Protein AF-0000000068874610 (afdb_homodimer)

pLDDT: mean 84.44, std 18.94, range [25.81, 98.81]

Structure (mmCIF, N/CA/C/O backbone):
data_AF-0000000068874610-model_v1
#
loop_
_entity.id
_entity.type
_entity.pdbx_description
1 polymer 'C6 finger domain protein, puta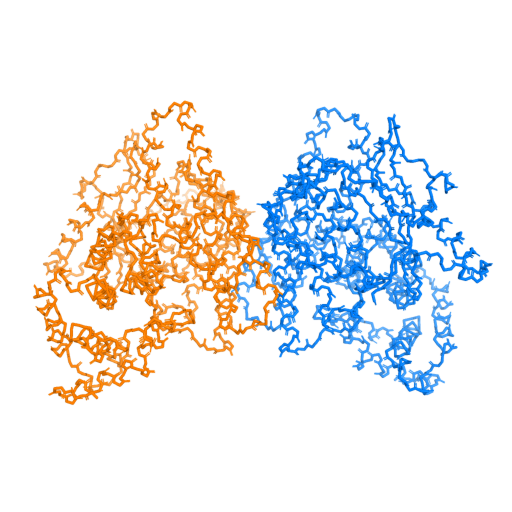tive'
#
loop_
_atom_site.group_PDB
_atom_site.id
_atom_site.type_symbol
_atom_site.label_atom_id
_atom_site.label_alt_id
_atom_site.label_comp_id
_atom_site.label_asym_id
_atom_site.label_entity_id
_atom_site.label_seq_id
_atom_site.pdbx_PDB_ins_code
_atom_site.Cartn_x
_atom_site.Cartn_y
_atom_site.Cartn_z
_atom_site.occupancy
_atom_site.B_iso_or_equiv
_atom_site.auth_seq_id
_atom_site.auth_comp_id
_atom_site.auth_asym_id
_atom_site.auth_atom_id
_atom_site.pdbx_PDB_model_num
ATOM 1 N N . MET A 1 1 ? 27.922 -39.312 3.512 1 61.81 1 MET A N 1
ATOM 2 C CA . MET A 1 1 ? 27.141 -39.938 2.445 1 61.81 1 MET A CA 1
ATOM 3 C C . MET A 1 1 ? 28.031 -40.562 1.392 1 61.81 1 MET A C 1
ATOM 5 O O . MET A 1 1 ? 29.047 -39.969 0.993 1 61.81 1 MET A O 1
ATOM 9 N N . ASP A 1 2 ? 28.062 -41.75 1.311 1 71.06 2 ASP A N 1
ATOM 10 C CA . ASP A 1 2 ? 28.859 -42.438 0.288 1 71.06 2 ASP A CA 1
ATOM 11 C C . ASP A 1 2 ? 28.203 -42.312 -1.087 1 71.06 2 ASP A C 1
ATOM 13 O O . ASP A 1 2 ? 27.031 -42.625 -1.256 1 71.06 2 ASP A O 1
ATOM 17 N N . PHE A 1 3 ? 28.906 -41.531 -1.919 1 75.5 3 PHE A N 1
ATOM 18 C CA . PHE A 1 3 ? 28.359 -41.312 -3.256 1 75.5 3 PHE A CA 1
ATOM 19 C C . PHE A 1 3 ? 28.938 -42.344 -4.234 1 75.5 3 PHE A C 1
ATOM 21 O O . PHE A 1 3 ? 30.047 -42.844 -4.043 1 75.5 3 PHE A O 1
ATOM 28 N N . GLU A 1 4 ? 28.141 -42.719 -5.18 1 75.12 4 GLU A N 1
ATOM 29 C CA . GLU A 1 4 ? 28.5 -43.719 -6.176 1 75.12 4 GLU A CA 1
ATOM 30 C C . GLU A 1 4 ? 29.594 -43.188 -7.109 1 75.12 4 GLU A C 1
ATOM 32 O O . GLU A 1 4 ? 30.297 -44 -7.746 1 75.12 4 GLU A O 1
ATOM 37 N N . SER A 1 5 ? 29.703 -41.844 -7.246 1 82.69 5 SER A N 1
ATOM 38 C CA . SER A 1 5 ? 30.641 -41.25 -8.18 1 82.69 5 SER A CA 1
ATOM 39 C C . SER A 1 5 ? 31.094 -39.844 -7.707 1 82.69 5 SER A C 1
ATOM 41 O O . SER A 1 5 ? 30.406 -39.219 -6.906 1 82.69 5 SER A O 1
ATOM 43 N N . PRO A 1 6 ? 32.25 -39.438 -8.172 1 86.88 6 PRO A N 1
ATOM 44 C CA . PRO A 1 6 ? 32.688 -38.062 -7.867 1 86.88 6 PRO A CA 1
ATOM 45 C C . PRO A 1 6 ? 31.688 -37 -8.336 1 86.88 6 PRO A C 1
ATOM 47 O O . PRO A 1 6 ? 31.547 -35.969 -7.691 1 86.88 6 PRO A O 1
ATOM 50 N N . GLU A 1 7 ? 31.016 -37.344 -9.383 1 89.38 7 GLU A N 1
ATOM 51 C CA . GLU A 1 7 ? 30 -36.438 -9.891 1 89.38 7 GLU A CA 1
ATOM 52 C C . GLU A 1 7 ? 28.844 -36.312 -8.898 1 89.38 7 GLU A C 1
ATOM 54 O O . GLU A 1 7 ? 28.297 -35.219 -8.734 1 89.38 7 GLU A O 1
ATOM 59 N N . GLY A 1 8 ? 28.547 -37.344 -8.328 1 91.06 8 GLY A N 1
ATOM 60 C CA . GLY A 1 8 ? 27.5 -37.312 -7.32 1 91.06 8 GLY A CA 1
ATOM 61 C C . GLY A 1 8 ? 27.844 -36.469 -6.117 1 91.06 8 GLY A C 1
ATOM 62 O O . GLY A 1 8 ? 27 -35.75 -5.59 1 91.06 8 GLY A O 1
ATOM 63 N N . CYS A 1 9 ? 29.078 -36.594 -5.688 1 92.06 9 CYS A N 1
ATOM 64 C CA . CYS A 1 9 ? 29.547 -35.812 -4.562 1 92.06 9 CYS A CA 1
ATOM 65 C C . CYS A 1 9 ? 29.516 -34.312 -4.902 1 92.06 9 CYS A C 1
ATOM 67 O O . CYS A 1 9 ? 29.094 -33.5 -4.086 1 92.06 9 CYS A O 1
ATOM 69 N N . ARG A 1 10 ? 29.938 -34.031 -6.016 1 92.12 10 ARG A N 1
ATOM 70 C CA . ARG A 1 10 ? 29.938 -32.656 -6.477 1 92.12 10 ARG A CA 1
ATOM 71 C C . ARG A 1 10 ? 28.516 -32.094 -6.574 1 92.12 10 ARG A C 1
ATOM 73 O O . ARG A 1 10 ? 28.25 -30.969 -6.176 1 92.12 10 ARG A O 1
ATOM 80 N N . ALA A 1 11 ? 27.641 -32.906 -7.156 1 94.38 11 ALA A N 1
ATOM 81 C CA . ALA A 1 11 ? 26.25 -32.5 -7.309 1 94.38 11 ALA A CA 1
ATOM 82 C C . ALA A 1 11 ? 25.609 -32.219 -5.953 1 94.38 11 ALA A C 1
ATOM 84 O O . ALA A 1 11 ? 24.844 -31.25 -5.797 1 94.38 11 ALA A O 1
ATOM 85 N N . PHE A 1 12 ? 25.906 -33.031 -5.027 1 95.25 12 PHE A N 1
ATOM 86 C CA . PHE A 1 12 ? 25.344 -32.844 -3.695 1 95.25 12 PHE A CA 1
ATOM 87 C C . PHE A 1 12 ? 25.891 -31.609 -3.025 1 95.25 12 PHE A C 1
ATOM 89 O O . PHE A 1 12 ? 25.156 -30.891 -2.34 1 95.25 12 PHE A O 1
ATOM 96 N N . ASP A 1 13 ? 27.156 -31.391 -3.156 1 94.56 13 ASP A N 1
ATOM 97 C CA . ASP A 1 13 ? 27.781 -30.188 -2.611 1 94.56 13 ASP A CA 1
ATOM 98 C C . ASP A 1 13 ? 27.172 -28.922 -3.236 1 94.56 13 ASP A C 1
ATOM 100 O O . ASP A 1 13 ? 26.984 -27.922 -2.555 1 94.56 13 ASP A O 1
ATOM 104 N N . TYR A 1 14 ? 26.938 -29.031 -4.516 1 94.62 14 TYR A N 1
ATOM 105 C CA . TYR A 1 14 ? 26.328 -27.891 -5.203 1 94.62 14 TYR A CA 1
ATOM 106 C C . TYR A 1 14 ? 24.906 -27.672 -4.703 1 94.62 14 TYR A C 1
ATOM 108 O O . TYR A 1 14 ? 24.453 -26.531 -4.594 1 94.62 14 TYR A O 1
ATOM 116 N N . TYR A 1 15 ? 24.188 -28.75 -4.469 1 95.31 15 TYR A N 1
ATOM 117 C CA . TYR A 1 15 ? 22.844 -28.625 -3.916 1 95.31 15 TYR A CA 1
ATOM 118 C C . TYR A 1 15 ? 22.875 -27.859 -2.592 1 95.31 15 TYR A C 1
ATOM 120 O O . TYR A 1 15 ? 22.109 -26.922 -2.393 1 95.31 15 TYR A O 1
ATOM 128 N N . ARG A 1 16 ? 23.703 -28.25 -1.724 1 94 16 ARG A N 1
ATOM 129 C CA . ARG A 1 16 ? 23.797 -27.703 -0.372 1 94 16 ARG A CA 1
ATOM 130 C C . ARG A 1 16 ? 24.219 -26.234 -0.393 1 94 16 ARG A C 1
ATOM 132 O O . ARG A 1 16 ? 23.656 -25.422 0.334 1 94 16 ARG A O 1
ATOM 139 N N . SER A 1 17 ? 25.094 -25.891 -1.245 1 93.25 17 SER A N 1
ATOM 140 C CA . SER A 1 17 ? 25.734 -24.578 -1.176 1 93.25 17 SER A CA 1
ATOM 141 C C . SER A 1 17 ? 25.031 -23.578 -2.086 1 93.25 17 SER A C 1
ATOM 143 O O . SER A 1 17 ? 25.062 -22.359 -1.824 1 93.25 17 SER A O 1
ATOM 145 N N . GLN A 1 18 ? 24.406 -24.109 -3.219 1 92.75 18 GLN A N 1
ATOM 146 C CA . GLN A 1 18 ? 23.922 -23.172 -4.223 1 92.75 18 GLN A CA 1
ATOM 147 C C . GLN A 1 18 ? 22.438 -23.391 -4.488 1 92.75 18 GLN A C 1
ATOM 149 O O . GLN A 1 18 ? 21.641 -22.453 -4.391 1 92.75 18 GLN A O 1
ATOM 154 N N . SER A 1 19 ? 22.031 -24.625 -4.773 1 93.69 19 SER A N 1
ATOM 155 C CA . SER A 1 19 ? 20.672 -24.875 -5.23 1 93.69 19 SER A CA 1
ATOM 156 C C . SER A 1 19 ? 19.656 -24.672 -4.109 1 93.69 19 SER A C 1
ATOM 158 O O . SER A 1 19 ? 18.641 -24.016 -4.309 1 93.69 19 SER A O 1
ATOM 160 N N . ALA A 1 20 ? 19.953 -25.234 -2.936 1 93.12 20 ALA A N 1
ATOM 161 C CA . ALA A 1 20 ? 19 -25.172 -1.829 1 93.12 20 ALA A CA 1
ATOM 162 C C . ALA A 1 20 ? 18.719 -23.719 -1.433 1 93.12 20 ALA A C 1
ATOM 164 O O . ALA A 1 20 ? 17.562 -23.328 -1.269 1 93.12 20 ALA A O 1
ATOM 165 N N . PRO A 1 21 ? 19.688 -22.891 -1.318 1 89.12 21 PRO A N 1
ATOM 166 C CA . PRO A 1 21 ? 19.438 -21.484 -0.997 1 89.12 21 PRO A CA 1
ATOM 167 C C . PRO A 1 21 ? 18.625 -20.766 -2.074 1 89.12 21 PRO A C 1
ATOM 169 O O . PRO A 1 21 ? 17.797 -19.906 -1.758 1 89.12 21 PRO A O 1
ATOM 172 N N . VAL A 1 22 ? 18.844 -21.109 -3.252 1 89.62 22 VAL A N 1
ATOM 173 C CA . VAL A 1 22 ? 18.156 -20.484 -4.371 1 89.62 22 VAL A CA 1
ATOM 174 C C . VAL A 1 22 ? 16.703 -20.922 -4.395 1 89.62 22 VAL A C 1
ATOM 176 O O . VAL A 1 22 ? 15.797 -20.109 -4.617 1 89.62 22 VAL A O 1
ATOM 179 N N . LEU A 1 23 ? 16.531 -22.172 -4.137 1 90.94 23 LEU A N 1
ATOM 180 C CA . LEU A 1 23 ? 15.18 -22.719 -4.18 1 90.94 23 LEU A CA 1
ATOM 181 C C . LEU A 1 23 ? 14.367 -22.266 -2.979 1 90.94 23 LEU A C 1
ATOM 183 O O . LEU A 1 23 ? 13.141 -22.125 -3.072 1 90.94 23 LEU A O 1
ATOM 187 N N . GLY A 1 24 ? 14.984 -22.156 -1.866 1 82.5 24 GLY A N 1
ATOM 188 C CA . GLY A 1 24 ? 14.289 -21.812 -0.633 1 82.5 24 GLY A CA 1
ATOM 189 C C . GLY A 1 24 ? 14.07 -20.328 -0.458 1 82.5 24 GLY A C 1
ATOM 190 O O . GLY A 1 24 ? 13.203 -19.906 0.308 1 82.5 24 GLY A O 1
ATOM 191 N N . ASN A 1 25 ? 14.758 -19.609 -1.383 1 70.31 25 ASN A N 1
ATOM 192 C CA . ASN A 1 25 ? 14.68 -18.156 -1.238 1 70.31 25 ASN A CA 1
ATOM 193 C C . ASN A 1 25 ? 14.359 -17.766 0.197 1 70.31 25 ASN A C 1
ATOM 195 O O . ASN A 1 25 ? 14.719 -18.469 1.142 1 70.31 25 ASN A O 1
ATOM 199 N N . ILE A 1 26 ? 13.68 -16.641 0.593 1 58.31 26 ILE A N 1
ATOM 200 C CA . ILE A 1 26 ? 13.484 -16.094 1.936 1 58.31 26 ILE A CA 1
ATOM 201 C C . ILE A 1 26 ? 12.547 -17.016 2.723 1 58.31 26 ILE A C 1
ATOM 203 O O . ILE A 1 26 ? 12.797 -17.312 3.891 1 58.31 26 ILE A O 1
ATOM 207 N N . MET A 1 27 ? 11.586 -17.641 2.219 1 58.28 27 MET A N 1
ATOM 208 C CA . MET A 1 27 ? 10.5 -18.172 3.033 1 58.28 27 MET A CA 1
ATOM 209 C C . MET A 1 27 ? 10.594 -19.688 3.137 1 58.28 27 MET A C 1
ATOM 211 O O . MET A 1 27 ? 9.992 -20.297 4.035 1 58.28 27 MET A O 1
ATOM 215 N N . ASP A 1 28 ? 11.391 -20.375 2.334 1 64.94 28 ASP A N 1
ATOM 216 C CA . ASP A 1 28 ? 11.258 -21.828 2.332 1 64.94 28 ASP A CA 1
ATOM 217 C C . ASP A 1 28 ? 12.594 -22.5 2.625 1 64.94 28 ASP A C 1
ATOM 219 O O . ASP A 1 28 ? 12.844 -23.625 2.176 1 64.94 28 ASP A O 1
ATOM 223 N N . SER A 1 29 ? 13.273 -21.844 3.436 1 67.56 29 SER A N 1
ATOM 224 C CA . SER A 1 29 ? 14.594 -22.406 3.689 1 67.56 29 SER A CA 1
ATOM 225 C C . SER A 1 29 ? 14.508 -23.719 4.457 1 67.56 29 SER A C 1
ATOM 227 O O . SER A 1 29 ? 15.305 -24.625 4.234 1 67.56 29 SER A O 1
ATOM 229 N N . GLU A 1 30 ? 13.477 -23.859 5.133 1 82.31 30 GLU A N 1
ATOM 230 C CA . GLU A 1 30 ? 13.375 -25.062 5.945 1 82.31 30 GLU A CA 1
ATOM 231 C C . GLU A 1 30 ? 12.953 -26.266 5.098 1 82.31 30 GLU A C 1
ATOM 233 O O . GLU A 1 30 ? 13.242 -27.406 5.449 1 82.31 30 GLU A O 1
ATOM 238 N N . PHE A 1 31 ? 12.445 -26.109 4.035 1 92.12 31 PHE A N 1
ATOM 239 C CA . PHE A 1 31 ? 12.016 -27.203 3.17 1 92.12 31 PHE A CA 1
ATOM 240 C C . PHE A 1 31 ? 13.188 -27.75 2.361 1 92.12 31 PHE A C 1
ATOM 242 O O . PHE A 1 31 ? 13.562 -28.922 2.514 1 92.12 31 PHE A O 1
ATOM 249 N N . TRP A 1 32 ? 13.867 -26.953 1.62 1 94.38 32 TRP A N 1
ATOM 250 C CA . TRP A 1 32 ? 14.906 -27.375 0.684 1 94.38 32 TRP A CA 1
ATOM 251 C C . TRP A 1 32 ? 16.203 -27.688 1.416 1 94.38 32 TRP A C 1
ATOM 253 O O . TRP A 1 32 ? 16.906 -28.656 1.081 1 94.38 32 TRP A O 1
ATOM 263 N N . GLY A 1 33 ? 16.469 -26.797 2.377 1 91.62 33 GLY A N 1
ATOM 264 C CA . GLY A 1 33 ? 17.703 -27 3.135 1 91.62 33 GLY A CA 1
ATOM 265 C C . GLY A 1 33 ? 17.516 -27.922 4.316 1 91.62 33 GLY A C 1
ATOM 266 O O . GLY A 1 33 ? 18.5 -28.391 4.902 1 91.62 33 GLY A O 1
ATOM 267 N N . GLY A 1 34 ? 16.344 -28.25 4.641 1 91.38 34 GLY A N 1
ATOM 268 C CA . GLY A 1 34 ? 16.062 -29.094 5.789 1 91.38 34 GLY A CA 1
ATOM 269 C C . GLY A 1 34 ? 15.492 -30.453 5.41 1 91.38 34 GLY A C 1
ATOM 270 O O . GLY A 1 34 ? 16.234 -31.422 5.246 1 91.38 34 GLY A O 1
ATOM 271 N N . LEU A 1 35 ? 14.234 -30.484 5.105 1 92.38 35 LEU A N 1
ATOM 272 C CA . LEU A 1 35 ? 13.531 -31.734 4.832 1 92.38 35 LEU A CA 1
ATOM 273 C C . LEU A 1 35 ? 14.164 -32.469 3.654 1 92.38 35 LEU A C 1
ATOM 275 O O . LEU A 1 35 ? 14.461 -33.656 3.75 1 92.38 35 LEU A O 1
ATOM 279 N N . VAL A 1 36 ? 14.367 -31.828 2.521 1 95.81 36 VAL A N 1
ATOM 280 C CA . VAL A 1 36 ? 14.891 -32.438 1.307 1 95.81 36 VAL A CA 1
ATOM 281 C C . VAL A 1 36 ? 16.312 -32.938 1.554 1 95.81 36 VAL A C 1
ATOM 283 O O . VAL A 1 36 ? 16.656 -34.062 1.161 1 95.81 36 VAL A O 1
ATOM 286 N N . MET A 1 37 ? 17.047 -32.125 2.238 1 93.56 37 MET A N 1
ATOM 287 C CA . MET A 1 37 ? 18.422 -32.5 2.535 1 93.56 37 MET A CA 1
ATOM 288 C C . MET A 1 37 ? 18.469 -33.75 3.412 1 93.56 37 MET A C 1
ATOM 290 O O . MET A 1 37 ? 19.203 -34.688 3.121 1 93.56 37 MET A O 1
ATOM 294 N N . ARG A 1 38 ? 17.688 -33.781 4.41 1 93.69 38 ARG A N 1
ATOM 295 C CA . ARG A 1 38 ? 17.672 -34.906 5.336 1 93.69 38 ARG A CA 1
ATOM 296 C C . ARG A 1 38 ? 17.219 -36.188 4.629 1 93.69 38 ARG A C 1
ATOM 298 O O . ARG A 1 38 ? 17.844 -37.25 4.797 1 93.69 38 ARG A O 1
ATOM 305 N N . LEU A 1 39 ? 16.234 -36.125 3.807 1 94.94 39 LEU A N 1
ATOM 306 C CA . LEU A 1 39 ? 15.68 -37.312 3.16 1 94.94 39 LEU A CA 1
ATOM 307 C C . LEU A 1 39 ? 16.547 -37.75 1.986 1 94.94 39 LEU A C 1
ATOM 309 O O . LEU A 1 39 ? 16.484 -38.906 1.553 1 94.94 39 LEU A O 1
ATOM 313 N N . SER A 1 40 ? 17.328 -36.812 1.428 1 95.62 40 SER A N 1
ATOM 314 C CA . SER A 1 40 ? 18.234 -37.156 0.345 1 95.62 40 SER A CA 1
ATOM 315 C C . SER A 1 40 ? 19.344 -38.094 0.838 1 95.62 40 SER A C 1
ATOM 317 O O . SER A 1 40 ? 19.922 -38.844 0.055 1 95.62 40 SER A O 1
ATOM 319 N N . VAL A 1 41 ? 19.594 -38 2.141 1 92.94 41 VAL A N 1
ATOM 320 C CA . VAL A 1 41 ? 20.641 -38.812 2.734 1 92.94 41 VAL A CA 1
ATOM 321 C C . VAL A 1 41 ? 20.094 -40.219 2.982 1 92.94 41 VAL A C 1
ATOM 323 O O . VAL A 1 41 ? 20.812 -41.219 2.799 1 92.94 41 VAL A O 1
ATOM 326 N N . THR A 1 42 ? 18.844 -40.375 3.291 1 92.81 42 THR A N 1
ATOM 327 C CA . THR A 1 42 ? 18.312 -41.625 3.758 1 92.81 42 THR A CA 1
ATOM 328 C C . THR A 1 42 ? 17.484 -42.312 2.664 1 92.81 42 THR A C 1
ATOM 330 O O . THR A 1 42 ? 17.312 -43.531 2.68 1 92.81 42 THR A O 1
ATOM 333 N N . GLU A 1 43 ? 16.938 -41.594 1.712 1 94.88 43 GLU A N 1
ATOM 334 C CA . GLU A 1 43 ? 16.016 -42.156 0.722 1 94.88 43 GLU A CA 1
ATOM 335 C C . GLU A 1 43 ? 16.594 -42.062 -0.686 1 94.88 43 GLU A C 1
ATOM 337 O O . GLU A 1 43 ? 16.688 -40.969 -1.254 1 94.88 43 GLU A O 1
ATOM 342 N N . PRO A 1 44 ? 16.844 -43.156 -1.34 1 95.06 44 PRO A N 1
ATOM 343 C CA . PRO A 1 44 ? 17.484 -43.156 -2.66 1 95.06 44 PRO A CA 1
ATOM 344 C C . PRO A 1 44 ? 16.672 -42.375 -3.697 1 95.06 44 PRO A C 1
ATOM 346 O O . PRO A 1 44 ? 17.25 -41.719 -4.559 1 95.06 44 PRO A O 1
ATOM 349 N N . ILE A 1 45 ? 15.336 -42.531 -3.715 1 97.19 45 ILE A N 1
ATOM 350 C CA . ILE A 1 45 ? 14.484 -41.812 -4.656 1 97.19 45 ILE A CA 1
ATOM 351 C C . ILE A 1 45 ? 14.781 -40.312 -4.586 1 97.19 45 ILE A C 1
ATOM 353 O O . ILE A 1 45 ? 14.992 -39.656 -5.613 1 97.19 45 ILE A O 1
ATOM 357 N N . VAL A 1 46 ? 14.828 -39.812 -3.371 1 97.75 46 VAL A N 1
ATOM 358 C CA . VAL A 1 46 ? 15.07 -38.375 -3.137 1 97.75 46 VAL A CA 1
ATOM 359 C C . VAL A 1 46 ? 16.516 -38.031 -3.488 1 97.75 46 VAL A C 1
ATOM 361 O O . VAL A 1 46 ? 16.781 -37 -4.098 1 97.75 46 VAL A O 1
ATOM 364 N N . ARG A 1 47 ? 17.422 -38.875 -3.109 1 97.12 47 ARG A N 1
ATOM 365 C CA . ARG A 1 47 ? 18.828 -38.656 -3.381 1 97.12 47 ARG A CA 1
ATOM 366 C C . ARG A 1 47 ? 19.078 -38.469 -4.875 1 97.12 47 ARG A C 1
ATOM 368 O O . ARG A 1 47 ? 19.688 -37.5 -5.293 1 97.12 47 ARG A O 1
ATOM 375 N N . HIS A 1 48 ? 18.609 -39.406 -5.668 1 97.06 48 HIS A N 1
ATOM 376 C CA . HIS A 1 48 ? 18.812 -39.344 -7.109 1 97.06 48 HIS A CA 1
ATOM 377 C C . HIS A 1 48 ? 18.125 -38.125 -7.715 1 97.06 48 HIS A C 1
ATOM 379 O O . HIS A 1 48 ? 18.672 -37.5 -8.625 1 97.06 48 HIS A O 1
ATOM 385 N N . ALA A 1 49 ? 16.938 -37.812 -7.266 1 97.81 49 ALA A N 1
ATOM 386 C CA . ALA A 1 49 ? 16.234 -36.656 -7.766 1 97.81 49 ALA A CA 1
ATOM 387 C C . ALA A 1 49 ? 17.016 -35.375 -7.457 1 97.81 49 ALA A C 1
ATOM 389 O O . ALA A 1 49 ? 17.125 -34.469 -8.305 1 97.81 49 ALA A O 1
ATOM 390 N N . VAL A 1 50 ? 17.547 -35.25 -6.23 1 97.62 50 VAL A N 1
ATOM 391 C CA . VAL A 1 50 ? 18.312 -34.094 -5.793 1 97.62 50 VAL A CA 1
ATOM 392 C C . VAL A 1 50 ? 19.578 -33.938 -6.629 1 97.62 50 VAL A C 1
ATOM 394 O O . VAL A 1 50 ? 19.953 -32.844 -7.043 1 97.62 50 VAL A O 1
ATOM 397 N N . LEU A 1 51 ? 20.297 -35.062 -6.848 1 97 51 LEU A N 1
ATOM 398 C CA . LEU A 1 51 ? 21.516 -35.031 -7.648 1 97 51 LEU A CA 1
ATOM 399 C C . LEU A 1 51 ? 21.219 -34.594 -9.078 1 97 51 LEU A C 1
ATOM 401 O O . LEU A 1 51 ? 21.969 -33.812 -9.664 1 97 51 LEU A O 1
ATOM 405 N N . ALA A 1 52 ? 20.125 -35.125 -9.633 1 96.75 52 ALA A N 1
ATOM 406 C CA . ALA A 1 52 ? 19.703 -34.719 -10.977 1 96.75 52 ALA A CA 1
ATOM 407 C C . ALA A 1 52 ? 19.375 -33.219 -11.016 1 96.75 52 ALA A C 1
ATOM 409 O O . ALA A 1 52 ? 19.844 -32.5 -11.898 1 96.75 52 ALA A O 1
ATOM 410 N N . MET A 1 53 ? 18.594 -32.781 -10.109 1 96 53 MET A N 1
ATOM 411 C CA . MET A 1 53 ? 18.125 -31.406 -10.047 1 96 53 MET A CA 1
ATOM 412 C C . MET A 1 53 ? 19.297 -30.438 -9.867 1 96 53 MET A C 1
ATOM 414 O O . MET A 1 53 ? 19.375 -29.422 -10.555 1 96 53 MET A O 1
ATOM 418 N N . SER A 1 54 ? 20.141 -30.703 -8.891 1 95.44 54 SER A N 1
ATOM 419 C CA . SER A 1 54 ? 21.297 -29.844 -8.609 1 95.44 54 SER A CA 1
ATOM 420 C C . SER A 1 54 ? 22.234 -29.781 -9.805 1 95.44 54 SER A C 1
ATOM 422 O O . SER A 1 54 ? 22.766 -28.719 -10.125 1 95.44 54 SER A O 1
ATOM 424 N N . SER A 1 55 ? 22.5 -30.922 -10.391 1 94.25 55 SER A N 1
ATOM 425 C CA . SER A 1 55 ? 23.359 -30.953 -11.57 1 94.25 55 SER A CA 1
ATOM 426 C C . SER A 1 55 ? 22.766 -30.141 -12.719 1 94.25 55 SER A C 1
ATOM 428 O O . SER A 1 55 ? 23.484 -29.453 -13.438 1 94.25 55 SER A O 1
ATOM 430 N N . LEU A 1 56 ? 21.469 -30.344 -12.945 1 94.38 56 LEU A N 1
ATOM 431 C CA . LEU A 1 56 ? 20.797 -29.562 -13.984 1 94.38 56 LEU A CA 1
ATOM 432 C C . LEU A 1 56 ? 20.875 -28.078 -13.68 1 94.38 56 LEU A C 1
ATOM 434 O O . LEU A 1 56 ? 21.156 -27.266 -14.578 1 94.38 56 LEU A O 1
ATOM 438 N N . HIS A 1 57 ? 20.609 -27.688 -12.453 1 93.38 57 HIS A N 1
ATOM 439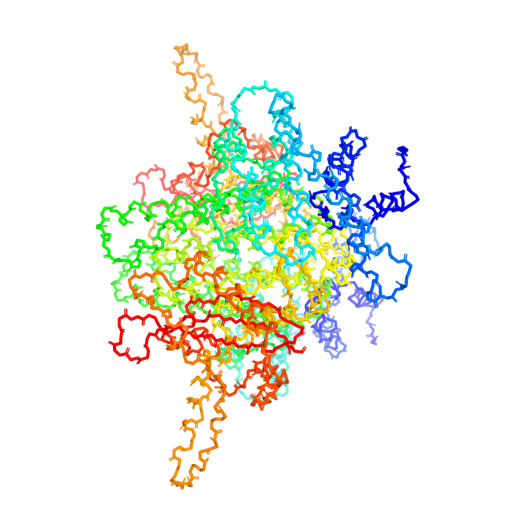 C CA . HIS A 1 57 ? 20.703 -26.297 -12.031 1 93.38 57 HIS A CA 1
ATOM 440 C C . HIS A 1 57 ? 22.094 -25.734 -12.289 1 93.38 57 HIS A C 1
ATOM 442 O O . HIS A 1 57 ? 22.234 -24.609 -12.781 1 93.38 57 HIS A O 1
ATOM 448 N N . GLU A 1 58 ? 23.141 -26.438 -11.93 1 92.25 58 GLU A N 1
ATOM 449 C CA . GLU A 1 58 ? 24.516 -26.016 -12.164 1 92.25 58 GLU A CA 1
ATOM 450 C C . GLU A 1 58 ? 24.781 -25.844 -13.656 1 92.25 58 GLU A C 1
ATOM 452 O O . GLU A 1 58 ? 25.422 -24.875 -14.07 1 92.25 58 GLU A O 1
ATOM 457 N N . HIS A 1 59 ? 24.328 -26.812 -14.383 1 89.38 59 HIS A N 1
ATOM 458 C CA . HIS A 1 59 ? 24.531 -26.781 -15.828 1 89.38 59 HIS A CA 1
ATOM 459 C C . HIS A 1 59 ? 23.891 -25.547 -16.438 1 89.38 59 HIS A C 1
ATOM 461 O O . HIS A 1 59 ? 24.5 -24.891 -17.297 1 89.38 59 HIS A O 1
ATOM 467 N N . LEU A 1 60 ? 22.734 -25.219 -16.078 1 87.81 60 LEU A N 1
ATOM 468 C CA . LEU A 1 60 ? 21.984 -24.094 -16.625 1 87.81 60 LEU A CA 1
ATOM 469 C C . LEU A 1 60 ? 22.562 -22.781 -16.125 1 87.81 60 LEU A C 1
ATOM 471 O O . LEU A 1 60 ? 22.484 -21.75 -16.812 1 87.81 60 LEU A O 1
ATOM 475 N N . SER A 1 61 ? 23.109 -22.781 -14.93 1 85.31 61 SER A N 1
ATOM 476 C CA . SER A 1 61 ? 23.656 -21.562 -14.352 1 85.31 61 SER A CA 1
ATOM 477 C C . SER A 1 61 ? 25.031 -21.234 -14.938 1 85.31 61 SER A C 1
ATOM 479 O O . SER A 1 61 ? 25.422 -20.062 -15.016 1 85.31 61 SER A O 1
ATOM 481 N N . THR A 1 62 ? 25.953 -22.297 -15.133 1 72.19 62 THR A N 1
ATOM 482 C CA . THR A 1 62 ? 27.312 -22.125 -15.617 1 72.19 62 THR A CA 1
ATOM 483 C C . THR A 1 62 ? 27.344 -22.031 -17.141 1 72.19 62 THR A C 1
ATOM 485 O O . THR A 1 62 ? 28.266 -21.438 -17.719 1 72.19 62 THR A O 1
ATOM 488 N N . HIS A 1 63 ? 26.812 -23.281 -17.859 1 59.28 63 HIS A N 1
ATOM 489 C CA . HIS A 1 63 ? 26.891 -23.391 -19.312 1 59.28 63 HIS A CA 1
ATOM 490 C C . HIS A 1 63 ? 26.734 -22.031 -19.984 1 59.28 63 HIS A C 1
ATOM 492 O O . HIS A 1 63 ? 26.906 -21.922 -21.203 1 59.28 63 HIS A O 1
ATOM 498 N N . ARG A 1 64 ? 26.141 -21.078 -19.547 1 48.34 64 ARG A N 1
ATOM 499 C CA . ARG A 1 64 ? 26.469 -19.891 -20.328 1 48.34 64 ARG A CA 1
ATOM 500 C C . ARG A 1 64 ? 27.969 -19.672 -20.406 1 48.34 64 ARG A C 1
ATOM 502 O O . ARG A 1 64 ? 28.469 -19.109 -21.375 1 48.34 64 ARG A O 1
ATOM 509 N N . GLU A 1 65 ? 28.781 -20.203 -19.219 1 44.38 65 GLU A N 1
ATOM 510 C CA . GLU A 1 65 ? 30.188 -19.828 -19.328 1 44.38 65 GLU A CA 1
ATOM 511 C C . GLU A 1 65 ? 31.062 -21.047 -19.609 1 44.38 65 GLU A C 1
ATOM 513 O O . GLU A 1 65 ? 31.938 -21 -20.469 1 44.38 65 GLU A O 1
ATOM 518 N N . GLN A 1 66 ? 31.594 -22.188 -18.531 1 46.91 66 GLN A N 1
ATOM 519 C CA . GLN A 1 66 ? 32.781 -23.031 -18.516 1 46.91 66 GLN A CA 1
ATOM 520 C C . GLN A 1 66 ? 32.438 -24.484 -18.797 1 46.91 66 GLN A C 1
ATOM 522 O O . GLN A 1 66 ? 31.344 -24.953 -18.469 1 46.91 66 GLN A O 1
ATOM 527 N N . GLY A 1 67 ? 33.188 -25.406 -19.578 1 44.16 67 GLY A N 1
ATOM 528 C CA . GLY A 1 67 ? 33.375 -26.75 -20.094 1 44.16 67 GLY A CA 1
ATOM 529 C C . GLY A 1 67 ? 33.188 -27.828 -19.047 1 44.16 67 GLY A C 1
ATOM 530 O O . GLY A 1 67 ? 33.156 -29.016 -19.375 1 44.16 67 GLY A O 1
ATOM 531 N N . ASP A 1 68 ? 33.406 -27.75 -17.734 1 48.06 68 ASP A N 1
ATOM 532 C CA . ASP A 1 68 ? 33.562 -28.859 -16.797 1 48.06 68 ASP A CA 1
ATOM 533 C C . ASP A 1 68 ? 32.25 -29.234 -16.156 1 48.06 68 ASP A C 1
ATOM 535 O O . ASP A 1 68 ? 32.219 -29.906 -15.117 1 48.06 68 ASP A O 1
ATOM 539 N N . THR A 1 69 ? 31.062 -28.875 -16.469 1 55.81 69 THR A N 1
ATOM 540 C CA . THR A 1 69 ? 29.766 -29.156 -15.859 1 55.81 69 THR A CA 1
ATOM 541 C C . THR A 1 69 ? 29.25 -30.531 -16.297 1 55.81 69 THR A C 1
ATOM 543 O O . THR A 1 69 ? 29.484 -30.953 -17.438 1 55.81 69 THR A O 1
ATOM 546 N N . PRO A 1 70 ? 28.906 -31.484 -15.164 1 57.69 70 PRO A N 1
ATOM 547 C CA . PRO A 1 70 ? 28.328 -32.75 -15.609 1 57.69 70 PRO A CA 1
ATOM 548 C C . PRO A 1 70 ? 27.406 -32.594 -16.812 1 57.69 70 PRO A C 1
ATOM 550 O O . PRO A 1 70 ? 26.609 -31.641 -16.859 1 57.69 70 PRO A O 1
ATOM 553 N N . GLY A 1 71 ? 27.672 -33.312 -17.719 1 66.81 71 GLY A N 1
ATOM 554 C CA . GLY A 1 71 ? 26.953 -33.25 -18.984 1 66.81 71 GLY A CA 1
ATOM 555 C C . GLY A 1 71 ? 25.516 -33.75 -18.891 1 66.81 71 GLY A C 1
ATOM 556 O O . GLY A 1 71 ? 25.109 -34.281 -17.844 1 66.81 71 GLY A O 1
ATOM 557 N N . PRO A 1 72 ? 24.672 -33.594 -19.656 1 81.06 72 PRO A N 1
ATOM 558 C CA . PRO A 1 72 ? 23.266 -34 -19.766 1 81.06 72 PRO A CA 1
ATOM 559 C C . PRO A 1 72 ? 23.047 -35.469 -19.484 1 81.06 72 PRO A C 1
ATOM 561 O O . PRO A 1 72 ? 21.984 -35.875 -18.969 1 81.06 72 PRO A O 1
ATOM 564 N N . SER A 1 73 ? 24.125 -36.219 -19.594 1 88.25 73 SER A N 1
ATOM 565 C CA . SER A 1 73 ? 23.953 -37.656 -19.406 1 88.25 73 SER A CA 1
ATOM 566 C C . SER A 1 73 ? 23.797 -38 -17.922 1 88.25 73 SER A C 1
ATOM 568 O O . SER A 1 73 ? 22.984 -38.844 -17.562 1 88.25 73 SER A O 1
ATOM 570 N N . PHE A 1 74 ? 24.609 -37.438 -17.062 1 91.5 74 PHE A N 1
ATOM 571 C CA . PHE A 1 74 ? 24.531 -37.656 -15.633 1 91.5 74 PHE A CA 1
ATOM 572 C C . PHE A 1 74 ? 23.172 -37.25 -15.094 1 91.5 74 PHE A C 1
ATOM 574 O O . PHE A 1 74 ? 22.578 -37.938 -14.273 1 91.5 74 PHE A O 1
ATOM 581 N N . ILE A 1 75 ? 22.672 -36.125 -15.516 1 93.81 75 ILE A N 1
ATOM 582 C CA . ILE A 1 75 ? 21.391 -35.594 -15.078 1 93.81 75 ILE A CA 1
ATOM 583 C C . ILE A 1 75 ? 20.266 -36.562 -15.391 1 93.81 75 ILE A C 1
ATOM 585 O O . ILE A 1 75 ? 19.5 -36.938 -14.5 1 93.81 75 ILE A O 1
ATOM 589 N N . TYR A 1 76 ? 20.25 -37.062 -16.578 1 93.19 76 TYR A N 1
ATOM 590 C CA . TYR A 1 76 ? 19.172 -37.969 -17.016 1 93.19 76 TYR A CA 1
ATOM 591 C C . TYR A 1 76 ? 19.297 -39.344 -16.375 1 93.19 76 TYR A C 1
ATOM 593 O O . TYR A 1 76 ? 18.297 -40 -16.094 1 93.19 76 TYR A O 1
ATOM 601 N N . SER A 1 77 ? 20.531 -39.688 -16.234 1 94.75 77 SER A N 1
ATOM 602 C CA . SER A 1 77 ? 20.766 -40.969 -15.562 1 94.75 77 SER A CA 1
ATOM 603 C C . SER A 1 77 ? 20.234 -40.938 -14.133 1 94.75 77 SER A C 1
ATOM 605 O O . SER A 1 77 ? 19.516 -41.844 -13.719 1 94.75 77 SER A O 1
ATOM 607 N N . GLU A 1 78 ? 20.625 -39.875 -13.391 1 96 78 GLU A N 1
ATOM 608 C CA . GLU A 1 78 ? 20.172 -39.75 -12.008 1 96 78 GLU A CA 1
ATOM 609 C C . GLU A 1 78 ? 18.656 -39.594 -11.945 1 96 78 GLU A C 1
ATOM 611 O O . GLU A 1 78 ? 18 -40.156 -11.062 1 96 78 GLU A O 1
ATOM 616 N N . TYR A 1 79 ? 18.094 -38.812 -12.836 1 95.5 79 TYR A N 1
ATOM 617 C CA . TYR A 1 79 ? 16.656 -38.656 -12.922 1 95.5 79 TYR A CA 1
ATOM 618 C C . TYR A 1 79 ? 15.969 -40 -13.18 1 95.5 79 TYR A C 1
ATOM 620 O O . TYR A 1 79 ? 15 -40.344 -12.508 1 95.5 79 TYR A O 1
ATOM 628 N N . GLY A 1 80 ? 16.516 -40.75 -14.078 1 94.81 80 GLY A N 1
ATOM 629 C CA . GLY A 1 80 ? 15.992 -42.094 -14.398 1 94.81 80 GLY A CA 1
ATOM 630 C C . GLY A 1 80 ? 16.031 -43.031 -13.219 1 94.81 80 GLY A C 1
ATOM 631 O O . GLY A 1 80 ? 15.086 -43.781 -12.992 1 94.81 80 GLY A O 1
ATOM 632 N N . LYS A 1 81 ? 17.141 -43.062 -12.523 1 96 81 LYS A N 1
ATOM 633 C CA . LYS A 1 81 ? 17.281 -43.906 -11.336 1 96 81 LYS A CA 1
ATOM 634 C C . LYS A 1 81 ? 16.219 -43.562 -10.297 1 96 81 LYS A C 1
ATOM 636 O O . LYS A 1 81 ? 15.664 -44.469 -9.648 1 96 81 LYS A O 1
ATOM 641 N N . SER A 1 82 ? 15.992 -42.25 -10.125 1 97.06 82 SER A N 1
ATOM 642 C CA . SER A 1 82 ? 14.977 -41.812 -9.18 1 97.06 82 SER A CA 1
ATOM 643 C C . SER A 1 82 ? 13.594 -42.344 -9.562 1 97.06 82 SER A C 1
ATOM 645 O O . SER A 1 82 ? 12.883 -42.906 -8.734 1 97.06 82 SER A O 1
ATOM 647 N N . ILE A 1 83 ? 13.203 -42.219 -10.789 1 95.31 83 ILE A N 1
ATOM 648 C CA . ILE A 1 83 ? 11.898 -42.625 -11.289 1 95.31 83 ILE A CA 1
ATOM 649 C C . ILE A 1 83 ? 11.758 -44.156 -11.156 1 95.31 83 ILE A C 1
ATOM 651 O O . ILE A 1 83 ? 10.703 -44.656 -10.758 1 95.31 83 ILE A O 1
ATOM 655 N N . ALA A 1 84 ? 12.805 -44.844 -11.508 1 95.25 84 ALA A N 1
ATOM 656 C CA . ALA A 1 84 ? 12.797 -46.312 -11.406 1 95.25 84 ALA A CA 1
ATOM 657 C C . ALA A 1 84 ? 12.586 -46.75 -9.961 1 95.25 84 ALA A C 1
ATOM 659 O O . ALA A 1 84 ? 11.844 -47.688 -9.703 1 95.25 84 ALA A O 1
ATOM 660 N N . ALA A 1 85 ? 13.305 -46.094 -9.102 1 95.12 85 ALA A N 1
ATOM 661 C CA . ALA A 1 85 ? 13.156 -46.406 -7.684 1 95.12 85 ALA A CA 1
ATOM 662 C C . ALA A 1 85 ? 11.742 -46.125 -7.203 1 95.12 85 ALA A C 1
ATOM 664 O O . ALA A 1 85 ? 11.195 -46.875 -6.379 1 95.12 85 ALA A O 1
ATOM 665 N N . LEU A 1 86 ? 11.125 -45.094 -7.645 1 95.5 86 LEU A N 1
ATOM 666 C CA . LEU A 1 86 ? 9.773 -44.688 -7.25 1 95.5 86 LEU A CA 1
ATOM 667 C C . LEU A 1 86 ? 8.758 -45.75 -7.727 1 95.5 86 LEU A C 1
ATOM 669 O O . LEU A 1 86 ? 7.766 -46 -7.043 1 95.5 86 LEU A O 1
ATOM 673 N N . ARG A 1 87 ? 8.953 -46.312 -8.852 1 93.06 87 ARG A N 1
ATOM 674 C CA . ARG A 1 87 ? 8.055 -47.344 -9.414 1 93.06 87 ARG A CA 1
ATOM 675 C C . ARG A 1 87 ? 7.992 -48.562 -8.516 1 93.06 87 ARG A C 1
ATOM 677 O O . ARG A 1 87 ? 7.004 -49.312 -8.547 1 93.06 87 ARG A O 1
ATOM 684 N N . GLN A 1 88 ? 9 -48.719 -7.785 1 92.44 88 GLN A N 1
ATOM 685 C CA . GLN A 1 88 ? 9.07 -49.875 -6.906 1 92.44 88 GLN A CA 1
ATOM 686 C C . GLN A 1 88 ? 8.523 -49.562 -5.52 1 92.44 88 GLN A C 1
ATOM 688 O O . GLN A 1 88 ? 8.422 -50.438 -4.664 1 92.44 88 GLN A O 1
ATOM 693 N N . TRP A 1 89 ? 8.188 -48.312 -5.316 1 91.75 89 TRP A N 1
ATOM 694 C CA . TRP A 1 89 ? 7.703 -47.875 -4.012 1 91.75 89 TRP A CA 1
ATOM 695 C C . TRP A 1 89 ? 6.367 -48.531 -3.684 1 91.75 89 TRP A C 1
ATOM 697 O O . TRP A 1 89 ? 5.461 -48.562 -4.52 1 91.75 89 TRP A O 1
ATOM 707 N N . LYS A 1 90 ? 6.215 -49.031 -2.449 1 90.88 90 LYS A N 1
ATOM 708 C CA . LYS A 1 90 ? 4.973 -49.656 -2.01 1 90.88 90 LYS A CA 1
ATOM 709 C C . LYS A 1 90 ? 4.105 -48.688 -1.227 1 90.88 90 LYS A C 1
ATOM 711 O O . LYS A 1 90 ? 4.621 -47.875 -0.433 1 90.88 90 LYS A O 1
ATOM 716 N N . SER A 1 91 ? 2.867 -48.719 -1.46 1 83.62 91 SER A N 1
ATOM 717 C CA . SER A 1 91 ? 1.921 -47.812 -0.795 1 83.62 91 SER A CA 1
ATOM 718 C C . SER A 1 91 ? 2.021 -47.938 0.722 1 83.62 91 SER A C 1
ATOM 720 O O . SER A 1 91 ? 1.801 -46.969 1.442 1 83.62 91 SER A O 1
ATOM 722 N N . SER A 1 92 ? 2.418 -49.062 1.157 1 85.31 92 SER A N 1
ATOM 723 C CA . SER A 1 92 ? 2.529 -49.344 2.588 1 85.31 92 SER A CA 1
ATOM 724 C C . SER A 1 92 ? 3.645 -48.5 3.219 1 85.31 92 SER A C 1
ATOM 726 O O . SER A 1 92 ? 3.646 -48.281 4.43 1 85.31 92 SER A O 1
ATOM 728 N N . ASP A 1 93 ? 4.523 -48.031 2.402 1 87.38 93 ASP A N 1
ATOM 729 C CA . ASP A 1 93 ? 5.672 -47.281 2.918 1 87.38 93 ASP A CA 1
ATOM 730 C C . ASP A 1 93 ? 5.309 -45.812 3.17 1 87.38 93 ASP A C 1
ATOM 732 O O . ASP A 1 93 ? 6.102 -45.062 3.742 1 87.38 93 ASP A O 1
ATOM 736 N N . GLY A 1 94 ? 4.062 -45.5 2.805 1 87.12 94 GLY A N 1
ATOM 737 C CA . GLY A 1 94 ? 3.574 -44.156 3.137 1 87.12 94 GLY A CA 1
ATOM 738 C C . GLY A 1 94 ? 3.635 -43.188 1.972 1 87.12 94 GLY A C 1
ATOM 739 O O . GLY A 1 94 ? 4.328 -43.438 0.984 1 87.12 94 GLY A O 1
ATOM 740 N N . PRO A 1 95 ? 3.027 -42.156 2.062 1 90.12 95 PRO A N 1
ATOM 741 C CA . PRO A 1 95 ? 2.871 -41.219 0.928 1 90.12 95 PRO A CA 1
ATOM 742 C C . PRO A 1 95 ? 3.963 -40.156 0.876 1 90.12 95 PRO A C 1
ATOM 744 O O . PRO A 1 95 ? 4.094 -39.469 -0.126 1 90.12 95 PRO A O 1
ATOM 747 N N . THR A 1 96 ? 4.785 -40 1.924 1 91.69 96 THR A N 1
ATOM 748 C CA . THR A 1 96 ? 5.695 -38.875 2.086 1 91.69 96 THR A CA 1
ATOM 749 C C . THR A 1 96 ? 6.703 -38.844 0.939 1 91.69 96 THR A C 1
ATOM 751 O O . THR A 1 96 ? 6.891 -37.781 0.316 1 91.69 96 THR A O 1
ATOM 754 N N . ILE A 1 97 ? 7.328 -39.938 0.679 1 95.12 97 ILE A N 1
ATOM 755 C CA . ILE A 1 97 ? 8.414 -39.969 -0.293 1 95.12 97 ILE A CA 1
ATOM 756 C C . ILE A 1 97 ? 7.859 -39.75 -1.697 1 95.12 97 ILE A C 1
ATOM 758 O O . ILE A 1 97 ? 8.398 -38.938 -2.461 1 95.12 97 ILE A O 1
ATOM 762 N N . PRO A 1 98 ? 6.762 -40.406 -2.107 1 95.94 98 PRO A N 1
ATOM 763 C CA . PRO A 1 98 ? 6.184 -40.125 -3.42 1 95.94 98 PRO A CA 1
ATOM 764 C C . PRO A 1 98 ? 5.766 -38.656 -3.566 1 95.94 98 PRO A C 1
ATOM 766 O O . PRO A 1 98 ? 5.938 -38.062 -4.637 1 95.94 98 PRO A O 1
ATOM 769 N N . LEU A 1 99 ? 5.199 -38.094 -2.543 1 96.5 99 LEU A N 1
ATOM 770 C CA . LEU A 1 99 ? 4.793 -36.688 -2.578 1 96.5 99 LEU A CA 1
ATOM 771 C C . LEU A 1 99 ? 6 -35.781 -2.768 1 96.5 99 LEU A C 1
ATOM 773 O O . LEU A 1 99 ? 5.961 -34.844 -3.574 1 96.5 99 LEU A O 1
ATOM 777 N N . LEU A 1 100 ? 6.992 -36.031 -1.998 1 96.94 100 LEU A N 1
ATOM 778 C CA . LEU A 1 100 ? 8.211 -35.25 -2.107 1 96.94 100 LEU A CA 1
ATOM 779 C C . LEU A 1 100 ? 8.844 -35.406 -3.488 1 96.94 100 LEU A C 1
ATOM 781 O O . LEU A 1 100 ? 9.328 -34.438 -4.07 1 96.94 100 LEU A O 1
ATOM 785 N N . ALA A 1 101 ? 8.891 -36.625 -3.955 1 97.19 101 ALA A N 1
ATOM 786 C CA . ALA A 1 101 ? 9.438 -36.875 -5.281 1 97.19 101 ALA A CA 1
ATOM 787 C C . ALA A 1 101 ? 8.727 -36.062 -6.348 1 97.19 101 ALA A C 1
ATOM 789 O O . ALA A 1 101 ? 9.367 -35.5 -7.234 1 97.19 101 ALA A O 1
ATOM 790 N N . CYS A 1 102 ? 7.414 -36 -6.277 1 97.12 102 CYS A N 1
ATOM 791 C CA . CYS A 1 102 ? 6.641 -35.219 -7.234 1 97.12 102 CYS A CA 1
ATOM 792 C C . CYS A 1 102 ? 7.078 -33.75 -7.223 1 97.12 102 CYS A C 1
ATOM 794 O O . CYS A 1 102 ? 7.145 -33.125 -8.273 1 97.12 102 CYS A O 1
ATOM 796 N N . VAL A 1 103 ? 7.328 -33.188 -6.043 1 96.94 103 VAL A N 1
ATOM 797 C CA . VAL A 1 103 ? 7.793 -31.828 -5.93 1 96.94 103 VAL A CA 1
ATOM 798 C C . VAL A 1 103 ? 9.148 -31.672 -6.613 1 96.94 103 VAL A C 1
ATOM 800 O O . VAL A 1 103 ? 9.367 -30.719 -7.367 1 96.94 103 VAL A O 1
ATOM 803 N N . LEU A 1 104 ? 10.07 -32.594 -6.348 1 97.81 104 LEU A N 1
ATOM 804 C CA . LEU A 1 104 ? 11.406 -32.562 -6.926 1 97.81 104 LEU A CA 1
ATOM 805 C C . LEU A 1 104 ? 11.352 -32.688 -8.445 1 97.81 104 LEU A C 1
ATOM 807 O O . LEU A 1 104 ? 12.078 -32 -9.164 1 97.81 104 LEU A O 1
ATOM 811 N N . TYR A 1 105 ? 10.508 -33.594 -8.898 1 97.88 105 TYR A N 1
ATOM 812 C CA . TYR A 1 105 ? 10.328 -33.75 -10.344 1 97.88 105 TYR A CA 1
ATOM 813 C C . TYR A 1 105 ? 9.742 -32.5 -10.961 1 97.88 105 TYR A C 1
ATOM 815 O O . TYR A 1 105 ? 10.117 -32.125 -12.07 1 97.88 105 TYR A O 1
ATOM 823 N N . THR A 1 106 ? 8.773 -31.875 -10.297 1 97.31 106 THR A N 1
ATOM 824 C CA . THR A 1 106 ? 8.25 -30.594 -10.758 1 97.31 106 THR A CA 1
ATOM 825 C C . THR A 1 106 ? 9.375 -29.578 -10.93 1 97.31 106 THR A C 1
ATOM 827 O O . THR A 1 106 ? 9.43 -28.859 -11.93 1 97.31 106 THR A O 1
ATOM 830 N N . CYS A 1 107 ? 10.266 -29.516 -9.93 1 96.62 107 CYS A N 1
ATOM 831 C CA . CYS A 1 107 ? 11.391 -28.578 -10 1 96.62 107 CYS A CA 1
ATOM 832 C C . CYS A 1 107 ? 12.273 -28.891 -11.203 1 96.62 107 CYS A C 1
ATOM 834 O O . CYS A 1 107 ? 12.695 -27.969 -11.914 1 96.62 107 CYS A O 1
ATOM 836 N N . LEU A 1 108 ? 12.539 -30.156 -11.438 1 96.25 108 LEU A N 1
ATOM 837 C CA . LEU A 1 108 ? 13.328 -30.578 -12.594 1 96.25 108 LEU A CA 1
ATOM 838 C C . LEU A 1 108 ? 12.648 -30.156 -13.891 1 96.25 108 LEU A C 1
ATOM 840 O O . LEU A 1 108 ? 13.305 -29.641 -14.797 1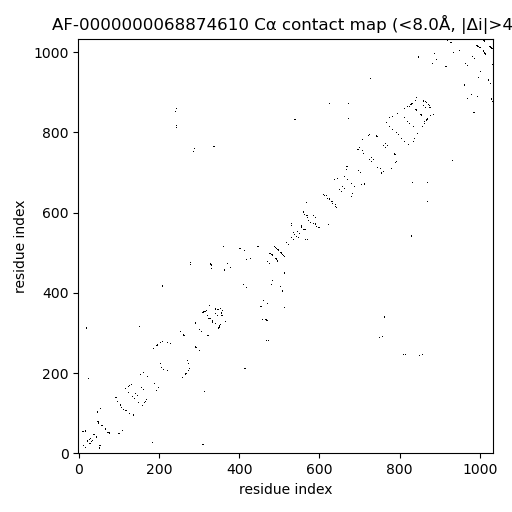 96.25 108 LEU A O 1
ATOM 844 N N . GLU A 1 109 ? 11.383 -30.344 -13.953 1 95.5 109 GLU A N 1
ATOM 845 C CA . GLU A 1 109 ? 10.641 -30 -15.164 1 95.5 109 GLU A CA 1
ATOM 846 C C . GLU A 1 109 ? 10.594 -28.484 -15.359 1 95.5 109 GLU A C 1
ATOM 848 O O . GLU A 1 109 ? 10.609 -28 -16.5 1 95.5 109 GLU A O 1
ATOM 853 N N . PHE A 1 110 ? 10.453 -27.703 -14.266 1 95.56 110 PHE A N 1
ATOM 854 C CA . PHE A 1 110 ? 10.555 -26.266 -14.375 1 95.56 110 PHE A CA 1
ATOM 855 C C . PHE A 1 110 ? 11.891 -25.859 -14.984 1 95.56 110 PHE A C 1
ATOM 857 O O . PHE A 1 110 ? 11.93 -25.031 -15.906 1 95.56 110 PHE A O 1
ATOM 864 N N . LEU A 1 111 ? 12.953 -26.469 -14.469 1 94.19 111 LEU A N 1
ATOM 865 C CA . LEU A 1 111 ? 14.289 -26.141 -14.977 1 94.19 111 LEU A CA 1
ATOM 866 C C . LEU A 1 111 ? 14.414 -26.531 -16.453 1 94.19 111 LEU A C 1
ATOM 868 O O . LEU A 1 111 ? 15.109 -25.859 -17.203 1 94.19 111 LEU A O 1
ATOM 872 N N . LEU A 1 112 ? 13.742 -27.531 -16.844 1 92.12 112 LEU A N 1
ATOM 873 C CA . LEU A 1 112 ? 13.805 -28.016 -18.219 1 92.12 112 LEU A CA 1
ATOM 874 C C . LEU A 1 112 ? 12.805 -27.266 -19.109 1 92.12 112 LEU A C 1
ATOM 876 O O . LEU A 1 112 ? 12.742 -27.516 -20.312 1 92.12 112 LEU A O 1
ATOM 880 N N . ASP A 1 113 ? 11.938 -26.406 -18.516 1 92.19 113 ASP A N 1
ATOM 881 C CA . ASP A 1 113 ? 10.914 -25.625 -19.203 1 92.19 113 ASP A CA 1
ATOM 882 C C . ASP A 1 113 ? 9.852 -26.547 -19.828 1 92.19 113 ASP A C 1
ATOM 884 O O . ASP A 1 113 ? 9.43 -26.328 -20.953 1 92.19 113 ASP A O 1
ATOM 888 N N . ASN A 1 114 ? 9.586 -27.641 -19.125 1 91.69 114 ASN A N 1
ATOM 889 C CA . ASN A 1 114 ? 8.547 -28.578 -19.547 1 91.69 114 ASN A CA 1
ATOM 890 C C . ASN A 1 114 ? 7.238 -28.328 -18.797 1 91.69 114 ASN A C 1
ATOM 892 O O . ASN A 1 114 ? 6.988 -28.953 -17.766 1 91.69 114 ASN A O 1
ATOM 896 N N . GLU A 1 115 ? 6.398 -27.594 -19.328 1 91.31 115 GLU A N 1
ATOM 897 C CA . GLU A 1 115 ? 5.172 -27.125 -18.688 1 91.31 115 GLU A CA 1
ATOM 898 C C . GLU A 1 115 ? 4.211 -28.281 -18.438 1 91.31 115 GLU A C 1
ATOM 900 O O . GLU A 1 115 ? 3.678 -28.406 -17.328 1 91.31 115 GLU A O 1
ATOM 905 N N . GLN A 1 116 ? 3.982 -29.141 -19.438 1 89.19 116 GLN A N 1
ATOM 906 C CA . GLN A 1 116 ? 3.016 -30.219 -19.328 1 89.19 116 GLN A CA 1
ATOM 907 C C . GLN A 1 116 ? 3.418 -31.203 -18.234 1 89.19 116 GLN A C 1
ATOM 909 O O . GLN A 1 116 ? 2.588 -31.609 -17.422 1 89.19 116 GLN A O 1
ATOM 914 N N . ALA A 1 117 ? 4.688 -31.562 -18.312 1 92.44 117 ALA A N 1
ATOM 915 C CA . ALA A 1 117 ? 5.172 -32.5 -17.312 1 92.44 117 ALA A CA 1
ATOM 916 C C . ALA A 1 117 ? 5.109 -31.922 -15.914 1 92.44 117 ALA A C 1
ATOM 918 O O . ALA A 1 117 ? 4.762 -32.625 -14.953 1 92.44 117 ALA A O 1
ATOM 919 N N . ALA A 1 118 ? 5.508 -30.672 -15.766 1 94.75 118 ALA A N 1
ATOM 920 C CA . ALA A 1 118 ? 5.441 -30 -14.469 1 94.75 118 ALA A CA 1
ATOM 921 C C . ALA A 1 118 ? 4.016 -29.984 -13.93 1 94.75 118 ALA A C 1
ATOM 923 O O . ALA A 1 118 ? 3.781 -30.344 -12.773 1 94.75 118 ALA A O 1
ATOM 924 N N . ARG A 1 119 ? 3.078 -29.578 -14.727 1 93.81 119 ARG A N 1
ATOM 925 C CA . ARG A 1 119 ? 1.672 -29.547 -14.336 1 93.81 119 ARG A CA 1
ATOM 926 C C . ARG A 1 119 ? 1.188 -30.938 -13.914 1 93.81 119 ARG A C 1
ATOM 928 O O . ARG A 1 119 ? 0.462 -31.062 -12.93 1 93.81 119 ARG A O 1
ATOM 935 N N . MET A 1 120 ? 1.587 -31.969 -14.719 1 93.25 120 MET A N 1
ATOM 936 C CA . MET A 1 120 ? 1.186 -33.344 -14.422 1 93.25 120 MET A CA 1
ATOM 937 C C . MET A 1 120 ? 1.678 -33.75 -13.039 1 93.25 120 MET A C 1
ATOM 939 O O . MET A 1 120 ? 0.937 -34.375 -12.273 1 93.25 120 MET A O 1
ATOM 943 N N . HIS A 1 121 ? 2.904 -33.438 -12.742 1 95.69 121 HIS A N 1
ATOM 944 C CA . HIS A 1 121 ? 3.457 -33.812 -11.438 1 95.69 121 HIS A CA 1
ATOM 945 C C . HIS A 1 121 ? 2.703 -33.125 -10.312 1 95.69 121 HIS A C 1
ATOM 947 O O . HIS A 1 121 ? 2.447 -33.719 -9.266 1 95.69 121 HIS A O 1
ATOM 953 N N . ILE A 1 122 ? 2.387 -31.828 -10.492 1 96.38 122 ILE A N 1
ATOM 954 C CA . ILE A 1 122 ? 1.653 -31.078 -9.477 1 96.38 122 ILE A CA 1
ATOM 955 C C . ILE A 1 122 ? 0.278 -31.703 -9.273 1 96.38 122 ILE A C 1
ATOM 957 O O . ILE A 1 122 ? -0.143 -31.938 -8.133 1 96.38 122 ILE A O 1
ATOM 961 N N . ILE A 1 123 ? -0.392 -32 -10.367 1 95.38 123 ILE A N 1
ATOM 962 C CA . ILE A 1 123 ? -1.739 -32.562 -10.312 1 95.38 123 ILE A CA 1
ATOM 963 C C . ILE A 1 123 ? -1.699 -33.938 -9.648 1 95.38 123 ILE A C 1
ATOM 965 O O . ILE A 1 123 ? -2.527 -34.25 -8.789 1 95.38 123 ILE A O 1
ATOM 969 N N . GLU A 1 124 ? -0.746 -34.781 -10.078 1 94.81 124 GLU A N 1
ATOM 970 C CA . GLU A 1 124 ? -0.613 -36.094 -9.484 1 94.81 124 GLU A CA 1
ATOM 971 C C . GLU A 1 124 ? -0.304 -36.031 -7.992 1 94.81 124 GLU A C 1
ATOM 973 O O . GLU A 1 124 ? -0.8 -36.812 -7.203 1 94.81 124 GLU A O 1
ATOM 978 N N . GLY A 1 125 ? 0.568 -35.094 -7.605 1 96.12 125 GLY A N 1
ATOM 979 C CA . GLY A 1 125 ? 0.819 -34.875 -6.191 1 96.12 125 GLY A CA 1
ATOM 980 C C . GLY A 1 125 ? -0.426 -34.5 -5.422 1 96.12 125 GLY A C 1
ATOM 981 O O . GLY A 1 125 ? -0.668 -35 -4.32 1 96.12 125 GLY A O 1
ATOM 982 N N . ARG A 1 126 ? -1.216 -33.562 -5.953 1 96 126 ARG A N 1
ATOM 983 C CA . ARG A 1 126 ? -2.453 -33.125 -5.316 1 96 126 ARG A CA 1
ATOM 984 C C . ARG A 1 126 ? -3.451 -34.281 -5.207 1 96 126 ARG A C 1
ATOM 986 O O . ARG A 1 126 ? -4.199 -34.375 -4.234 1 96 126 ARG A O 1
ATOM 993 N N . LYS A 1 127 ? -3.492 -35.188 -6.238 1 94.81 127 LYS A N 1
ATOM 994 C CA . LYS A 1 127 ? -4.332 -36.375 -6.172 1 94.81 127 LYS A CA 1
ATOM 995 C C . LYS A 1 127 ? -3.896 -37.281 -5.023 1 94.81 127 LYS A C 1
ATOM 997 O O . LYS A 1 127 ? -4.734 -37.812 -4.289 1 94.81 127 LYS A O 1
ATOM 1002 N N . LEU A 1 128 ? -2.604 -37.469 -4.973 1 93.94 128 LEU A N 1
ATOM 1003 C CA . LEU A 1 128 ? -2.055 -38.312 -3.9 1 93.94 128 LEU A CA 1
ATOM 1004 C C . LEU A 1 128 ? -2.408 -37.719 -2.537 1 93.94 128 LEU A C 1
ATOM 1006 O O . LEU A 1 128 ? -2.754 -38.469 -1.611 1 93.94 128 LEU A O 1
ATOM 1010 N N . LEU A 1 129 ? -2.309 -36.406 -2.35 1 93.31 129 LEU A N 1
ATOM 1011 C CA . LEU A 1 129 ? -2.709 -35.719 -1.116 1 93.31 129 LEU A CA 1
ATOM 1012 C C . LEU A 1 129 ? -4.176 -36 -0.799 1 93.31 129 LEU A C 1
ATOM 1014 O O . LEU A 1 129 ? -4.539 -36.188 0.365 1 93.31 129 LEU A O 1
ATOM 1018 N N . GLY A 1 130 ? -4.973 -36 -1.771 1 91 130 GLY A N 1
ATOM 1019 C CA . GLY A 1 130 ? -6.398 -36.25 -1.615 1 91 130 GLY A CA 1
ATOM 1020 C C . GLY A 1 130 ? -6.723 -37.656 -1.126 1 91 130 GLY A C 1
ATOM 1021 O O . GLY A 1 130 ? -7.789 -37.875 -0.552 1 91 130 GLY A O 1
ATOM 1022 N N . SER A 1 131 ? -5.84 -38.531 -1.343 1 88.88 131 SER A N 1
ATOM 1023 C CA . SER A 1 131 ? -6.074 -39.938 -0.993 1 88.88 131 SER A CA 1
ATOM 1024 C C . SER A 1 131 ? -5.652 -40.219 0.443 1 88.88 131 SER A C 1
ATOM 1026 O O . SER A 1 131 ? -5.875 -41.312 0.952 1 88.88 131 SER A O 1
ATOM 1028 N N . LEU A 1 132 ? -5.059 -39.188 1.039 1 90.31 132 LEU A N 1
ATOM 1029 C CA . LEU A 1 132 ? -4.566 -39.375 2.396 1 90.31 132 LEU A CA 1
ATOM 1030 C C . LEU A 1 132 ? -5.715 -39.344 3.4 1 90.31 132 LEU A C 1
ATOM 1032 O O . LEU A 1 132 ? -6.602 -38.5 3.314 1 90.31 132 LEU A O 1
ATOM 1036 N N . GLY A 1 133 ? -5.723 -40.312 4.281 1 84.5 133 GLY A N 1
ATOM 1037 C CA . GLY A 1 133 ? -6.727 -40.344 5.336 1 84.5 133 GLY A CA 1
ATOM 1038 C C . GLY A 1 133 ? -6.441 -39.375 6.465 1 84.5 133 GLY A C 1
ATOM 1039 O O . GLY A 1 133 ? -5.441 -38.656 6.434 1 84.5 133 GLY A O 1
ATOM 1040 N N . ASP A 1 134 ? -7.316 -39.281 7.449 1 84.06 134 ASP A N 1
ATOM 1041 C CA . ASP A 1 134 ? -7.234 -38.344 8.539 1 84.06 134 ASP A CA 1
ATOM 1042 C C . ASP A 1 134 ? -6.594 -38.969 9.781 1 84.06 134 ASP A C 1
ATOM 1044 O O . ASP A 1 134 ? -6.535 -38.312 10.836 1 84.06 134 ASP A O 1
ATOM 1048 N N . GLU A 1 135 ? -6.062 -40.125 9.594 1 82.19 135 GLU A N 1
ATOM 1049 C CA . GLU A 1 135 ? -5.477 -40.781 10.758 1 82.19 135 GLU A CA 1
ATOM 1050 C C . GLU A 1 135 ? -4.145 -40.125 11.141 1 82.19 135 GLU A C 1
ATOM 1052 O O . GLU A 1 135 ? -3.281 -39.938 10.289 1 82.19 135 GLU A O 1
ATOM 1057 N N . SER A 1 136 ? -4.039 -39.812 12.391 1 82.31 136 SER A N 1
ATOM 1058 C CA . SER A 1 136 ? -2.844 -39.156 12.891 1 82.31 136 SER A CA 1
ATOM 1059 C C . SER A 1 136 ? -1.64 -40.094 12.875 1 82.31 136 SER A C 1
ATOM 1061 O O . SER A 1 136 ? -1.719 -41.219 13.352 1 82.31 136 SER A O 1
ATOM 1063 N N . SER A 1 137 ? -0.595 -39.844 12.148 1 86.25 137 SER A N 1
ATOM 1064 C CA . SER A 1 137 ? 0.705 -40.5 12.094 1 86.25 137 SER A CA 1
ATOM 1065 C C . SER A 1 137 ? 1.834 -39.5 11.93 1 86.25 137 SER A C 1
ATOM 1067 O O . SER A 1 137 ? 1.604 -38.375 11.484 1 86.25 137 SER A O 1
ATOM 1069 N N . PRO A 1 138 ? 2.947 -39.812 12.469 1 84.81 138 PRO A N 1
ATOM 1070 C CA . PRO A 1 138 ? 4.086 -38.906 12.281 1 84.81 138 PRO A CA 1
ATOM 1071 C C . PRO A 1 138 ? 4.305 -38.531 10.82 1 84.81 138 PRO A C 1
ATOM 1073 O O . PRO A 1 138 ? 4.676 -37.406 10.523 1 84.81 138 PRO A O 1
ATOM 1076 N N . ALA A 1 139 ? 4.113 -39.469 9.984 1 84.56 139 ALA A N 1
ATOM 1077 C CA . ALA A 1 139 ? 4.262 -39.219 8.555 1 84.56 139 ALA A CA 1
ATOM 1078 C C . ALA A 1 139 ? 3.25 -38.188 8.078 1 84.56 139 ALA A C 1
ATOM 1080 O O . ALA A 1 139 ? 3.586 -37.281 7.293 1 84.56 139 ALA A O 1
ATOM 1081 N N . LEU A 1 140 ? 2.094 -38.344 8.578 1 87.94 140 LEU A N 1
ATOM 1082 C CA . LEU A 1 140 ? 1.046 -37.406 8.18 1 87.94 140 LEU A CA 1
ATOM 1083 C C . LEU A 1 140 ? 1.326 -36 8.734 1 87.94 140 LEU A C 1
ATOM 1085 O O . LEU A 1 140 ? 1.021 -35 8.078 1 87.94 140 LEU A O 1
ATOM 1089 N N . GLU A 1 141 ? 1.859 -35.969 9.859 1 88.19 141 GLU A N 1
ATOM 1090 C CA . GLU A 1 141 ? 2.211 -34.656 10.445 1 88.19 141 GLU A CA 1
ATOM 1091 C C . GLU A 1 141 ? 3.277 -33.969 9.609 1 88.19 141 GLU A C 1
ATOM 1093 O O . GLU A 1 141 ? 3.238 -32.75 9.461 1 88.19 141 GLU A O 1
ATOM 1098 N N . MET A 1 142 ? 4.207 -34.688 9.203 1 88.19 142 MET A N 1
ATOM 1099 C CA . MET A 1 142 ? 5.242 -34.156 8.336 1 88.19 142 MET A CA 1
ATOM 1100 C C . MET A 1 142 ? 4.641 -33.625 7.031 1 88.19 142 MET A C 1
ATOM 1102 O O . MET A 1 142 ? 5.039 -32.562 6.531 1 88.19 142 MET A O 1
ATOM 1106 N N . VAL A 1 143 ? 3.766 -34.438 6.484 1 91.75 143 VAL A N 1
ATOM 1107 C CA . VAL A 1 143 ? 3.086 -34.031 5.254 1 91.75 143 VAL A CA 1
ATOM 1108 C C . VAL A 1 143 ? 2.332 -32.719 5.48 1 91.75 143 VAL A C 1
ATOM 1110 O O . VAL A 1 143 ? 2.449 -31.797 4.684 1 91.75 143 VAL A O 1
ATOM 1113 N N . LYS A 1 144 ? 1.637 -32.625 6.559 1 89.12 144 LYS A N 1
ATOM 1114 C CA . LYS A 1 144 ? 0.848 -31.453 6.887 1 89.12 144 LYS A CA 1
ATOM 1115 C C . LYS A 1 144 ? 1.742 -30.234 7.07 1 89.12 144 LYS A C 1
ATOM 1117 O O . LYS A 1 144 ? 1.404 -29.141 6.613 1 89.12 144 LYS A O 1
ATOM 1122 N N . ARG A 1 145 ? 2.773 -30.406 7.629 1 87.88 145 ARG A N 1
ATOM 1123 C CA . ARG A 1 145 ? 3.656 -29.297 7.996 1 87.88 145 ARG A CA 1
ATOM 1124 C C . ARG A 1 145 ? 4.457 -28.812 6.793 1 87.88 145 ARG A C 1
ATOM 1126 O O . ARG A 1 145 ? 4.594 -27.609 6.578 1 87.88 145 ARG A O 1
ATOM 1133 N N . ASP A 1 146 ? 4.949 -29.719 5.965 1 90.38 146 ASP A N 1
ATOM 1134 C CA . ASP A 1 146 ? 5.953 -29.328 4.977 1 90.38 146 ASP A CA 1
ATOM 1135 C C . ASP A 1 146 ? 5.398 -29.438 3.559 1 90.38 146 ASP A C 1
ATOM 1137 O O . ASP A 1 146 ? 5.691 -28.594 2.705 1 90.38 146 ASP A O 1
ATOM 1141 N N . LEU A 1 147 ? 4.613 -30.453 3.322 1 93.56 147 LEU A N 1
ATOM 1142 C CA . LEU A 1 147 ? 4.258 -30.75 1.939 1 93.56 147 LEU A CA 1
ATOM 1143 C C . LEU A 1 147 ? 2.939 -30.094 1.561 1 93.56 147 LEU A C 1
ATOM 1145 O O . LEU A 1 147 ? 2.766 -29.656 0.421 1 93.56 147 LEU A O 1
ATOM 1149 N N . VAL A 1 148 ? 2.018 -30 2.473 1 93.56 148 VAL A N 1
ATOM 1150 C CA . VAL A 1 148 ? 0.732 -29.375 2.176 1 93.56 148 VAL A CA 1
ATOM 1151 C C . VAL A 1 148 ? 0.946 -27.906 1.778 1 93.56 148 VAL A C 1
ATOM 1153 O O . VAL A 1 148 ? 0.442 -27.469 0.746 1 93.56 148 VAL A O 1
ATOM 1156 N N . PRO A 1 149 ? 1.73 -27.125 2.578 1 91.69 149 PRO A N 1
ATOM 1157 C CA . PRO A 1 149 ? 1.979 -25.75 2.143 1 91.69 149 PRO A CA 1
ATOM 1158 C C . PRO A 1 149 ? 2.646 -25.672 0.771 1 91.69 149 PRO A C 1
ATOM 1160 O O . PRO A 1 149 ? 2.318 -24.797 -0.033 1 91.69 149 PRO A O 1
ATOM 1163 N N . MET A 1 150 ? 3.514 -26.562 0.49 1 92.81 150 MET A N 1
ATOM 1164 C CA . MET A 1 150 ? 4.207 -26.594 -0.794 1 92.81 150 MET A CA 1
ATOM 1165 C C . MET A 1 150 ? 3.229 -26.859 -1.935 1 92.81 150 MET A C 1
ATOM 1167 O O . MET A 1 150 ? 3.24 -26.141 -2.941 1 92.81 150 MET A O 1
ATOM 1171 N N . TYR A 1 151 ? 2.363 -27.812 -1.758 1 94.38 151 TYR A N 1
ATOM 1172 C CA . TYR A 1 151 ? 1.402 -28.156 -2.799 1 94.38 151 TYR A CA 1
ATOM 1173 C C . TYR A 1 151 ? 0.357 -27.062 -2.967 1 94.38 151 TYR A C 1
ATOM 1175 O O . TYR A 1 151 ? -0.208 -26.891 -4.051 1 94.38 151 TYR A O 1
ATOM 1183 N N . THR A 1 152 ? 0.103 -26.375 -1.894 1 92.94 152 THR A N 1
ATOM 1184 C CA . THR A 1 152 ? -0.81 -25.234 -1.987 1 92.94 152 THR A CA 1
ATOM 1185 C C . THR A 1 152 ? -0.206 -24.125 -2.84 1 92.94 152 THR A C 1
ATOM 1187 O O . THR A 1 152 ? -0.88 -23.562 -3.707 1 92.94 152 THR A O 1
ATOM 1190 N N . ARG A 1 153 ? 0.994 -23.797 -2.648 1 92.81 153 ARG A N 1
ATOM 1191 C CA . ARG A 1 153 ? 1.676 -22.781 -3.443 1 92.81 153 ARG A CA 1
ATOM 1192 C C . ARG A 1 153 ? 1.828 -23.234 -4.895 1 92.81 153 ARG A C 1
ATOM 1194 O O . ARG A 1 153 ? 1.648 -22.438 -5.816 1 92.81 153 ARG A O 1
ATOM 1201 N N . LEU A 1 154 ? 2.135 -24.516 -5.059 1 94 154 LEU A N 1
ATOM 1202 C CA . LEU A 1 154 ? 2.268 -25.062 -6.402 1 94 154 LEU A CA 1
ATOM 1203 C C . LEU A 1 154 ? 0.925 -25.062 -7.129 1 94 154 LEU A C 1
ATOM 1205 O O . LEU A 1 154 ? 0.881 -25.047 -8.359 1 94 154 LEU A O 1
ATOM 1209 N N . GLY A 1 155 ? -0.115 -25.141 -6.316 1 93.5 155 GLY A N 1
ATOM 1210 C CA . GLY A 1 155 ? -1.435 -25.031 -6.918 1 93.5 155 GLY A CA 1
ATOM 1211 C C . GLY A 1 155 ? -1.609 -23.766 -7.738 1 93.5 155 GLY A C 1
ATOM 1212 O O . GLY A 1 155 ? -2.248 -23.781 -8.789 1 93.5 155 GLY A O 1
ATOM 1213 N N . LEU A 1 156 ? -1.036 -22.703 -7.27 1 94.62 156 LEU A N 1
ATOM 1214 C CA . LEU A 1 156 ? -1.072 -21.438 -8.008 1 94.62 156 LEU A CA 1
ATOM 1215 C C . LEU A 1 156 ? -0.45 -21.609 -9.391 1 94.62 156 LEU A C 1
ATOM 1217 O O . LEU A 1 156 ? -1.039 -21.203 -10.398 1 94.62 156 LEU A O 1
ATOM 1221 N N . ALA A 1 157 ? 0.693 -22.234 -9.422 1 92.88 157 ALA A N 1
ATOM 1222 C CA . ALA A 1 157 ? 1.378 -22.453 -10.688 1 92.88 157 ALA A CA 1
ATOM 1223 C C . ALA A 1 157 ? 0.533 -23.328 -11.617 1 92.88 157 ALA A C 1
ATOM 1225 O O . ALA A 1 157 ? 0.419 -23.047 -12.812 1 92.88 157 ALA A O 1
ATOM 1226 N N . ALA A 1 158 ? -0.065 -24.328 -11.078 1 93.12 158 ALA A N 1
ATOM 1227 C CA . ALA A 1 158 ? -0.88 -25.234 -11.883 1 93.12 158 ALA A CA 1
ATOM 1228 C C . ALA A 1 158 ? -2.055 -24.5 -12.516 1 93.12 158 ALA A C 1
ATOM 1230 O O . ALA A 1 158 ? -2.359 -24.703 -13.695 1 93.12 158 ALA A O 1
ATOM 1231 N N . PHE A 1 159 ? -2.676 -23.672 -11.766 1 93.19 159 PHE A N 1
ATOM 1232 C CA . PHE A 1 159 ? -3.797 -22.891 -12.289 1 93.19 159 PHE A CA 1
ATOM 1233 C C . PHE A 1 159 ? -3.33 -21.938 -13.383 1 93.19 159 PHE A C 1
ATOM 1235 O O . PHE A 1 159 ? -3.98 -21.812 -14.422 1 93.19 159 PHE A O 1
ATOM 1242 N N . LEU A 1 160 ? -2.223 -21.266 -13.164 1 90.75 160 LEU A N 1
ATOM 1243 C CA . LEU A 1 160 ? -1.729 -20.25 -14.086 1 90.75 160 LEU A CA 1
ATOM 1244 C C . LEU A 1 160 ? -1.321 -20.875 -15.414 1 90.75 160 LEU A C 1
ATOM 1246 O O . LEU A 1 160 ? -1.304 -20.188 -16.438 1 90.75 160 LEU A O 1
ATOM 1250 N N . TYR A 1 161 ? -1.088 -22.141 -15.391 1 86.44 161 TYR A N 1
ATOM 1251 C CA . TYR A 1 161 ? -0.692 -22.812 -16.625 1 86.44 161 TYR A CA 1
ATOM 1252 C C . TYR A 1 161 ? -1.81 -23.719 -17.141 1 86.44 161 TYR A C 1
ATOM 1254 O O . TYR A 1 161 ? -1.548 -24.75 -17.766 1 86.44 161 TYR A O 1
ATOM 1262 N N . GLY A 1 162 ? -3.037 -23.406 -16.75 1 84.06 162 GLY A N 1
ATOM 1263 C CA . GLY A 1 162 ? -4.227 -23.953 -17.375 1 84.06 162 GLY A CA 1
ATOM 1264 C C . GLY A 1 162 ? -4.723 -25.219 -16.703 1 84.06 162 GLY A C 1
ATOM 1265 O O . GLY A 1 162 ? -5.676 -25.844 -17.172 1 84.06 162 GLY A O 1
ATOM 1266 N N . GLY A 1 163 ? -4.109 -25.578 -15.625 1 87.38 163 GLY A N 1
ATOM 1267 C CA . GLY A 1 163 ? -4.559 -26.781 -14.93 1 87.38 163 GLY A CA 1
ATOM 1268 C C . GLY A 1 163 ? -5.691 -26.5 -13.961 1 87.38 163 GLY A C 1
ATOM 1269 O O . GLY A 1 163 ? -6.137 -25.359 -13.812 1 87.38 163 GLY A O 1
ATOM 1270 N N . ASN A 1 164 ? -6.176 -27.547 -13.484 1 91.44 164 ASN A N 1
ATOM 1271 C CA . ASN A 1 164 ? -7.172 -27.547 -12.422 1 91.44 164 ASN A CA 1
ATOM 1272 C C . ASN A 1 164 ? -6.867 -28.609 -11.367 1 91.44 164 ASN A C 1
ATOM 1274 O O . ASN A 1 164 ? -7.52 -29.656 -11.328 1 91.44 164 ASN A O 1
ATOM 1278 N N . PRO A 1 165 ? -5.953 -28.281 -10.586 1 93.94 165 PRO A N 1
ATOM 1279 C CA . PRO A 1 165 ? -5.547 -29.281 -9.594 1 93.94 165 PRO A CA 1
ATOM 1280 C C . PRO A 1 165 ? -6.645 -29.578 -8.57 1 93.94 165 PRO A C 1
ATOM 1282 O O . PRO A 1 165 ? -7.418 -28.688 -8.211 1 93.94 165 PRO A O 1
ATOM 1285 N N . PRO A 1 166 ? -6.641 -30.828 -8.141 1 94.56 166 PRO A N 1
ATOM 1286 C CA . PRO A 1 166 ? -7.586 -31.125 -7.059 1 94.56 166 PRO A CA 1
ATOM 1287 C C . PRO A 1 166 ? -7.367 -30.25 -5.824 1 94.56 166 PRO A C 1
ATOM 1289 O O . PRO A 1 166 ? -6.246 -29.812 -5.566 1 94.56 166 PRO A O 1
ATOM 1292 N N . GLY A 1 167 ? -8.461 -30.078 -5.086 1 92.81 167 GLY A N 1
ATOM 1293 C CA . GLY A 1 167 ? -8.352 -29.281 -3.873 1 92.81 167 GLY A CA 1
ATOM 1294 C C . GLY A 1 167 ? -7.598 -29.984 -2.76 1 92.81 167 GLY A C 1
ATOM 1295 O O . GLY A 1 167 ? -7.539 -31.203 -2.721 1 92.81 167 GLY A O 1
ATOM 1296 N N . VAL A 1 168 ? -6.93 -29.172 -1.963 1 92.31 168 VAL A N 1
ATOM 1297 C CA . VAL A 1 168 ? -6.355 -29.734 -0.744 1 92.31 168 VAL A CA 1
ATOM 1298 C C . VAL A 1 168 ? -7.473 -30.188 0.192 1 92.31 168 VAL A C 1
ATOM 1300 O O . VAL A 1 168 ? -8.398 -29.438 0.479 1 92.31 168 VAL A O 1
ATOM 1303 N N . PRO A 1 169 ? -7.375 -31.391 0.616 1 90.69 169 PRO A N 1
ATOM 1304 C CA . PRO A 1 169 ? -8.422 -31.891 1.512 1 90.69 169 PRO A CA 1
ATOM 1305 C C . PRO A 1 169 ? -8.617 -31 2.74 1 90.69 169 PRO A C 1
ATOM 1307 O O . PRO A 1 169 ? -7.645 -30.484 3.293 1 90.69 169 PRO A O 1
ATOM 1310 N N . GLU A 1 170 ? -9.797 -30.953 3.262 1 87.44 170 GLU A N 1
ATOM 1311 C CA . GLU A 1 170 ? -10.172 -30.047 4.344 1 87.44 170 GLU A CA 1
ATOM 1312 C C . GLU A 1 170 ? -9.375 -30.344 5.609 1 87.44 170 GLU A C 1
ATOM 1314 O O . GLU A 1 170 ? -8.969 -29.422 6.32 1 87.44 170 GLU A O 1
ATOM 1319 N N . HIS A 1 171 ? -9.188 -31.609 5.859 1 87.12 171 HIS A N 1
ATOM 1320 C CA . HIS A 1 171 ? -8.531 -32 7.105 1 87.12 171 HIS A CA 1
ATOM 1321 C C . HIS A 1 171 ? -7.043 -31.672 7.062 1 87.12 171 HIS A C 1
ATOM 1323 O O . HIS A 1 171 ? -6.371 -31.703 8.094 1 87.12 171 HIS A O 1
ATOM 1329 N N . LEU A 1 172 ? -6.551 -31.391 5.859 1 89.56 172 LEU A N 1
ATOM 1330 C CA . LEU A 1 172 ? -5.141 -31.047 5.715 1 89.56 172 LEU A CA 1
ATOM 1331 C C . LEU A 1 172 ? -4.957 -29.531 5.66 1 89.56 172 LEU A C 1
ATOM 1333 O O . LEU A 1 172 ? -3.826 -29.031 5.691 1 89.56 172 LEU A O 1
ATOM 1337 N N . ARG A 1 173 ? -6.027 -28.766 5.633 1 85.44 173 ARG A N 1
ATOM 1338 C CA . ARG A 1 173 ? -5.977 -27.312 5.52 1 85.44 173 ARG A CA 1
ATOM 1339 C C . ARG A 1 173 ? -5.754 -26.656 6.883 1 85.44 173 ARG A C 1
ATOM 1341 O O . ARG A 1 173 ? -6.047 -27.266 7.918 1 85.44 173 ARG A O 1
ATOM 1348 N N . PRO A 1 174 ? -5.105 -25.453 6.672 1 73.88 174 PRO A N 1
ATOM 1349 C CA . PRO A 1 174 ? -5.051 -24.719 7.941 1 73.88 174 PRO A CA 1
ATOM 1350 C C . PRO A 1 174 ? -6.434 -24.453 8.531 1 73.88 174 PRO A C 1
ATOM 1352 O O . PRO A 1 174 ? -7.43 -24.438 7.805 1 73.88 174 PRO A O 1
ATOM 1355 N N . SER A 1 175 ? -6.504 -24.406 9.797 1 66 175 SER A N 1
ATOM 1356 C CA . SER A 1 175 ? -7.773 -24.266 10.5 1 66 175 SER A CA 1
ATOM 1357 C C . SER A 1 175 ? -8.742 -23.375 9.734 1 66 175 SER A C 1
ATOM 1359 O O . SER A 1 175 ? -8.344 -22.344 9.188 1 66 175 SER A O 1
ATOM 1361 N N . ILE A 1 176 ? -9.867 -23.953 9.484 1 60.97 176 ILE A N 1
ATOM 1362 C CA . ILE A 1 176 ? -10.992 -23.344 8.773 1 60.97 176 ILE A CA 1
ATOM 1363 C C . ILE A 1 176 ? -11.422 -22.062 9.477 1 60.97 176 ILE A C 1
ATOM 1365 O O . ILE A 1 176 ? -11.867 -21.125 8.836 1 60.97 176 ILE A O 1
ATOM 1369 N N . ALA A 1 177 ? -11.234 -22.062 10.75 1 68.31 177 ALA A N 1
ATOM 1370 C CA . ALA A 1 177 ? -11.719 -20.891 11.461 1 68.31 177 ALA A CA 1
ATOM 1371 C C . ALA A 1 177 ? -10.82 -19.688 11.188 1 68.31 177 ALA A C 1
ATOM 1373 O O . ALA A 1 177 ? -9.602 -19.812 11.102 1 68.31 177 ALA A O 1
ATOM 1374 N N . PRO A 1 178 ? -11.531 -18.641 10.852 1 77.81 178 PRO A N 1
ATOM 1375 C CA . PRO A 1 178 ? -10.742 -17.422 10.672 1 77.81 178 PRO A CA 1
ATOM 1376 C C . PRO A 1 178 ? -9.789 -17.156 11.836 1 77.81 178 PRO A C 1
ATOM 1378 O O . PRO A 1 178 ? -10.195 -17.219 13 1 77.81 178 PRO A O 1
ATOM 1381 N N . PRO A 1 179 ? -8.617 -17.016 11.516 1 83.81 179 PRO A N 1
ATOM 1382 C CA . PRO A 1 179 ? -7.648 -16.781 12.594 1 83.81 179 PRO A CA 1
ATOM 1383 C C . PRO A 1 179 ? -7.91 -15.469 13.336 1 83.81 179 PRO A C 1
ATOM 1385 O O . PRO A 1 179 ? -8.375 -14.492 12.742 1 83.81 179 PRO A O 1
ATOM 1388 N N . THR A 1 180 ? -7.602 -15.453 14.594 1 86.62 180 THR A N 1
ATOM 1389 C CA . THR A 1 180 ? -7.734 -14.25 15.406 1 86.62 180 THR A CA 1
ATOM 1390 C C . THR A 1 180 ? -6.465 -13.406 15.336 1 86.62 180 THR A C 1
ATOM 1392 O O . THR A 1 180 ? -6.512 -12.188 15.508 1 86.62 180 THR A O 1
ATOM 1395 N N . LYS A 1 181 ? -5.41 -14.094 15.164 1 90.31 181 LYS A N 1
ATOM 1396 C CA . LYS A 1 181 ? -4.113 -13.43 15.023 1 90.31 181 LYS A CA 1
ATOM 1397 C C . LYS A 1 181 ? -3.113 -14.328 14.305 1 90.31 181 LYS A C 1
ATOM 1399 O O . LYS A 1 181 ? -3.295 -15.547 14.242 1 90.31 181 LYS A O 1
ATOM 1404 N N . PHE A 1 182 ? -2.156 -13.766 13.711 1 93.06 182 PHE A N 1
ATOM 1405 C CA . PHE A 1 182 ? -1.046 -14.523 13.148 1 93.06 182 PHE A CA 1
ATOM 1406 C C . PHE A 1 182 ? 0.154 -14.508 14.086 1 93.06 182 PHE A C 1
ATOM 1408 O O . PHE A 1 182 ? 0.466 -13.477 14.688 1 93.06 182 PHE A O 1
ATOM 1415 N N . GLU A 1 183 ? 0.843 -15.586 14.156 1 92 183 GLU A N 1
ATOM 1416 C CA . GLU A 1 183 ? 2.029 -15.68 15 1 92 183 GLU A CA 1
ATOM 1417 C C . GLU A 1 183 ? 3.305 -15.477 14.188 1 92 183 GLU A C 1
ATOM 1419 O O . GLU A 1 183 ? 4.352 -15.141 14.742 1 92 183 GLU A O 1
ATOM 1424 N N . SER A 1 184 ? 3.182 -15.719 12.93 1 91.75 184 SER A N 1
ATOM 1425 C CA . SER A 1 184 ? 4.367 -15.602 12.078 1 91.75 184 SER A CA 1
ATOM 1426 C C . SER A 1 184 ? 3.988 -15.258 10.641 1 91.75 184 SER A C 1
ATOM 1428 O O . SER A 1 184 ? 2.838 -15.445 10.234 1 91.75 184 SER A O 1
ATOM 1430 N N . ILE A 1 185 ? 4.93 -14.773 9.93 1 93.19 185 ILE A N 1
ATOM 1431 C CA . ILE A 1 185 ? 4.73 -14.461 8.523 1 93.19 185 ILE A CA 1
ATOM 1432 C C . ILE A 1 185 ? 4.445 -15.75 7.746 1 93.19 185 ILE A C 1
ATOM 1434 O O . ILE A 1 185 ? 3.645 -15.75 6.809 1 93.19 185 ILE A O 1
ATOM 1438 N N . ALA A 1 186 ? 5.086 -16.906 8.125 1 89.12 186 ALA A N 1
ATOM 1439 C CA . ALA A 1 186 ? 4.871 -18.203 7.473 1 89.12 186 ALA A CA 1
ATOM 1440 C C . ALA A 1 186 ? 3.414 -18.625 7.59 1 89.12 186 ALA A C 1
ATOM 1442 O O . ALA A 1 186 ? 2.84 -19.156 6.633 1 89.12 186 ALA A O 1
ATOM 1443 N N . GLU A 1 187 ? 2.859 -18.438 8.75 1 90.94 187 GLU A N 1
ATOM 1444 C CA . GLU A 1 187 ? 1.453 -18.766 8.961 1 90.94 187 GLU A CA 1
ATOM 1445 C C . GLU A 1 187 ? 0.546 -17.922 8.07 1 90.94 187 GLU A C 1
ATOM 1447 O O . GLU A 1 187 ? -0.404 -18.438 7.477 1 90.94 187 GLU A O 1
ATOM 1452 N N . ALA A 1 188 ? 0.817 -16.609 8.047 1 94.69 188 ALA A N 1
ATOM 1453 C CA . ALA A 1 188 ? 0.049 -15.703 7.191 1 94.69 188 ALA A CA 1
ATOM 1454 C C . ALA A 1 188 ? 0.164 -16.109 5.727 1 94.69 188 ALA A C 1
ATOM 1456 O O . ALA A 1 188 ? -0.825 -16.094 4.988 1 94.69 188 ALA A O 1
ATOM 1457 N N . ARG A 1 189 ? 1.333 -16.469 5.312 1 93.62 189 ARG A N 1
ATOM 1458 C CA . ARG A 1 189 ? 1.569 -16.906 3.939 1 93.62 189 ARG A CA 1
ATOM 1459 C C . ARG A 1 189 ? 0.748 -18.141 3.609 1 93.62 189 ARG A C 1
ATOM 1461 O O . ARG A 1 189 ? 0.11 -18.203 2.557 1 93.62 189 ARG A O 1
ATOM 1468 N N . ALA A 1 190 ? 0.766 -19.109 4.465 1 91.38 190 ALA A N 1
ATOM 1469 C CA . ALA A 1 190 ? 0.029 -20.344 4.242 1 91.38 190 ALA A CA 1
ATOM 1470 C C . ALA A 1 190 ? -1.457 -20.062 4.035 1 91.38 190 ALA A C 1
ATOM 1472 O O . ALA A 1 190 ? -2.074 -20.609 3.117 1 91.38 190 ALA A O 1
ATOM 1473 N N . LEU A 1 191 ? -1.976 -19.234 4.879 1 94.25 191 LEU A N 1
ATOM 1474 C CA . LEU A 1 191 ? -3.4 -18.953 4.766 1 94.25 191 LEU A CA 1
ATOM 1475 C C . LEU A 1 191 ? -3.699 -18.188 3.477 1 94.25 191 LEU A C 1
ATOM 1477 O O . LEU A 1 191 ? -4.719 -18.438 2.83 1 94.25 191 LEU A O 1
ATOM 1481 N N . LEU A 1 192 ? -2.836 -17.219 3.148 1 96.12 192 LEU A N 1
ATOM 1482 C CA . LEU A 1 192 ? -3.064 -16.469 1.922 1 96.12 192 LEU A CA 1
ATOM 1483 C C . LEU A 1 192 ? -3.105 -17.391 0.711 1 96.12 192 LEU A C 1
ATOM 1485 O O . LEU A 1 192 ? -3.988 -17.266 -0.14 1 96.12 192 LEU A O 1
ATOM 1489 N N . TYR A 1 193 ? -2.203 -18.312 0.609 1 94.81 193 TYR A N 1
ATOM 1490 C CA . TYR A 1 193 ? -2.145 -19.203 -0.546 1 94.81 193 TYR A CA 1
ATOM 1491 C C . TYR A 1 193 ? -3.336 -20.156 -0.564 1 94.81 193 TYR A C 1
ATOM 1493 O O . TYR A 1 193 ? -3.809 -20.547 -1.633 1 94.81 193 TYR A O 1
ATOM 1501 N N . HIS A 1 194 ? -3.812 -20.484 0.576 1 94.31 194 HIS A N 1
ATOM 1502 C CA . HIS A 1 194 ? -5.062 -21.234 0.612 1 94.31 194 HIS A CA 1
ATOM 1503 C C . HIS A 1 194 ? -6.215 -20.422 0.044 1 94.31 194 HIS A C 1
ATOM 1505 O O . HIS A 1 194 ? -7.051 -20.938 -0.693 1 94.31 194 HIS A O 1
ATOM 1511 N N . LEU A 1 195 ? -6.246 -19.156 0.464 1 95.75 195 LEU A N 1
ATOM 1512 C CA . LEU A 1 195 ? -7.289 -18.281 -0.053 1 95.75 195 LEU A CA 1
ATOM 1513 C C . LEU A 1 195 ? -7.148 -18.094 -1.562 1 95.75 195 LEU A C 1
ATOM 1515 O O . LEU A 1 195 ? -8.148 -18.031 -2.277 1 95.75 195 LEU A O 1
ATOM 1519 N N . LEU A 1 196 ? -5.887 -18.016 -2.033 1 97.06 196 LEU A N 1
ATOM 1520 C CA . LEU A 1 196 ? -5.641 -17.922 -3.469 1 97.06 196 LEU A CA 1
ATOM 1521 C C . LEU A 1 196 ? -6.164 -19.156 -4.188 1 97.06 196 LEU A C 1
ATOM 1523 O O . LEU A 1 196 ? -6.793 -19.047 -5.246 1 97.06 196 LEU A O 1
ATOM 1527 N N . ASP A 1 197 ? -5.891 -20.297 -3.607 1 95.81 197 ASP A N 1
ATOM 1528 C CA . ASP A 1 197 ? -6.375 -21.547 -4.18 1 95.81 197 ASP A CA 1
ATOM 1529 C C . ASP A 1 197 ? -7.898 -21.547 -4.262 1 95.81 197 ASP A C 1
ATOM 1531 O O . ASP A 1 197 ? -8.469 -21.938 -5.285 1 95.81 197 ASP A O 1
ATOM 1535 N N . GLU A 1 198 ? -8.562 -21.109 -3.246 1 95.06 198 GLU A N 1
ATOM 1536 C CA . GLU A 1 198 ? -10.023 -21.062 -3.221 1 95.06 198 GLU A CA 1
ATOM 1537 C C . GLU A 1 198 ? -10.555 -20.062 -4.25 1 95.06 198 GLU A C 1
ATOM 1539 O O . GLU A 1 198 ? -11.555 -20.328 -4.918 1 95.06 198 GLU A O 1
ATOM 1544 N N . ALA A 1 199 ? -9.891 -18.938 -4.316 1 97.12 199 ALA A N 1
ATOM 1545 C CA . ALA A 1 199 ? -10.289 -17.906 -5.27 1 97.12 199 ALA A CA 1
ATOM 1546 C C . ALA A 1 199 ? -10.188 -18.422 -6.703 1 97.12 199 ALA A C 1
ATOM 1548 O O . ALA A 1 199 ? -11.094 -18.203 -7.512 1 97.12 199 ALA A O 1
ATOM 1549 N N . LEU A 1 200 ? -9.102 -19.094 -7 1 97.06 200 LEU A N 1
ATOM 1550 C CA . LEU A 1 200 ? -8.883 -19.625 -8.344 1 97.06 200 LEU A CA 1
ATOM 1551 C C . LEU A 1 200 ? -9.891 -20.719 -8.664 1 97.06 200 LEU A C 1
ATOM 1553 O O . LEU A 1 200 ? -10.414 -20.781 -9.781 1 97.06 200 LEU A O 1
ATOM 1557 N N . ARG A 1 201 ? -10.195 -21.531 -7.707 1 95.81 201 ARG A N 1
ATOM 1558 C CA . ARG A 1 201 ? -11.203 -22.578 -7.895 1 95.81 201 ARG A CA 1
ATOM 1559 C C . ARG A 1 201 ? -12.586 -21.969 -8.117 1 95.81 201 ARG A C 1
ATOM 1561 O O . ARG A 1 201 ? -13.344 -22.422 -8.977 1 95.81 201 ARG A O 1
ATOM 1568 N N . PHE A 1 202 ? -12.898 -20.984 -7.32 1 96.88 202 PHE A N 1
ATOM 1569 C CA . PHE A 1 202 ? -14.172 -20.281 -7.453 1 96.88 202 PHE A CA 1
ATOM 1570 C C . PHE A 1 202 ? -14.328 -19.703 -8.859 1 96.88 202 PHE A C 1
ATOM 1572 O O . PHE A 1 202 ? -15.352 -19.922 -9.516 1 96.88 202 PHE A O 1
ATOM 1579 N N . THR A 1 203 ? -13.336 -19.016 -9.32 1 95.06 203 THR A N 1
ATOM 1580 C CA . THR A 1 203 ? -13.398 -18.344 -10.617 1 95.06 203 THR A CA 1
ATOM 1581 C C . THR A 1 203 ? -13.445 -19.359 -11.75 1 95.06 203 THR A C 1
ATOM 1583 O O . THR A 1 203 ? -14.164 -19.172 -12.734 1 95.06 203 THR A O 1
ATOM 1586 N N . THR A 1 204 ? -12.656 -20.453 -11.641 1 93.06 204 THR A N 1
ATOM 1587 C CA . THR A 1 204 ? -12.656 -21.5 -12.648 1 93.06 204 THR A CA 1
ATOM 1588 C C . THR A 1 204 ? -14.031 -22.141 -12.758 1 93.06 204 THR A C 1
ATOM 1590 O O . THR A 1 204 ? -14.477 -22.484 -13.859 1 93.06 204 THR A O 1
ATOM 1593 N N . ALA A 1 205 ? -14.742 -22.219 -11.68 1 93.44 205 ALA A N 1
ATOM 1594 C CA . ALA A 1 205 ? -16.062 -22.859 -11.648 1 93.44 205 ALA A CA 1
ATOM 1595 C C . ALA A 1 205 ? -17.141 -21.906 -12.18 1 93.44 205 ALA A C 1
ATOM 1597 O O . ALA A 1 205 ? -18.094 -22.344 -12.828 1 93.44 205 ALA A O 1
ATOM 1598 N N . VAL A 1 206 ? -16.984 -20.688 -11.93 1 95.25 206 VAL A N 1
ATOM 1599 C CA . VAL A 1 206 ? -18.078 -19.75 -12.156 1 95.25 206 VAL A CA 1
ATOM 1600 C C . VAL A 1 206 ? -18 -19.203 -13.578 1 95.25 206 VAL A C 1
ATOM 1602 O O . VAL A 1 206 ? -19.031 -18.906 -14.195 1 95.25 206 VAL A O 1
ATOM 1605 N N . ARG A 1 207 ? -16.844 -19.094 -14.18 1 93.56 207 ARG A N 1
ATOM 1606 C CA . ARG A 1 207 ? -16.625 -18.391 -15.438 1 93.56 207 ARG A CA 1
ATOM 1607 C C . ARG A 1 207 ? -17.484 -19 -16.547 1 93.56 207 ARG A C 1
ATOM 1609 O O . ARG A 1 207 ? -18.172 -18.281 -17.266 1 93.56 207 ARG A O 1
ATOM 1616 N N . PRO A 1 208 ? -17.484 -20.328 -16.734 1 93.56 208 PRO A N 1
ATOM 1617 C CA . PRO A 1 208 ? -18.328 -20.906 -17.781 1 93.56 208 PRO A CA 1
ATOM 1618 C C . PRO A 1 208 ? -19.812 -20.609 -17.594 1 93.56 208 PRO A C 1
ATOM 1620 O O . PRO A 1 208 ? -20.547 -20.406 -18.562 1 93.56 208 PRO A O 1
ATOM 1623 N N . LYS A 1 209 ? -20.234 -20.531 -16.391 1 94.44 209 LYS A N 1
ATOM 1624 C CA . LYS A 1 209 ? -21.641 -20.25 -16.094 1 94.44 209 LYS A CA 1
ATOM 1625 C C . LYS A 1 209 ? -21.984 -18.812 -16.453 1 94.44 209 LYS A C 1
ATOM 1627 O O . LYS A 1 209 ? -23.062 -18.547 -16.984 1 94.44 209 LYS A O 1
ATOM 1632 N N . ILE A 1 210 ? -21.094 -17.953 -16.109 1 94.5 210 ILE A N 1
ATOM 1633 C CA . ILE A 1 210 ? -21.312 -16.531 -16.375 1 94.5 210 ILE A CA 1
ATOM 1634 C C . ILE A 1 210 ? -21.359 -16.297 -17.891 1 94.5 210 ILE A C 1
ATOM 1636 O O . ILE A 1 210 ? -22.219 -15.547 -18.375 1 94.5 210 ILE A O 1
ATOM 1640 N N . TYR A 1 211 ? -20.531 -16.891 -18.656 1 94.06 211 TYR A N 1
ATOM 1641 C CA . TYR A 1 211 ? -20.484 -16.719 -20.094 1 94.06 211 TYR A CA 1
ATOM 1642 C C . TYR A 1 211 ? -21.688 -17.375 -20.766 1 94.06 211 TYR A C 1
ATOM 1644 O O . TYR A 1 211 ? -22.203 -16.875 -21.766 1 94.06 211 TYR A O 1
ATOM 1652 N N . ALA A 1 212 ? -22.141 -18.438 -20.219 1 92.5 212 ALA A N 1
ATOM 1653 C CA . ALA A 1 212 ? -23.312 -19.109 -20.781 1 92.5 212 ALA A CA 1
ATOM 1654 C C . ALA A 1 212 ? -24.578 -18.25 -20.609 1 92.5 212 ALA A C 1
ATOM 1656 O O . ALA A 1 212 ? -25.484 -18.312 -21.438 1 92.5 212 ALA A O 1
ATOM 1657 N N . GLY A 1 213 ? -24.656 -17.469 -19.531 1 87.44 213 GLY A N 1
ATOM 1658 C CA . GLY A 1 213 ? -25.734 -16.5 -19.344 1 87.44 213 GLY A CA 1
ATOM 1659 C C . GLY A 1 213 ? -27.016 -17.125 -18.844 1 87.44 213 GLY A C 1
ATOM 1660 O O . GLY A 1 213 ? -28.078 -16.5 -18.906 1 87.44 213 GLY A O 1
ATOM 1661 N N . HIS A 1 214 ? -27.078 -18.344 -18.391 1 85.5 214 HIS A N 1
ATOM 1662 C CA . HIS A 1 214 ? -28.312 -19.016 -18.016 1 85.5 214 HIS A CA 1
ATOM 1663 C C . HIS A 1 214 ? -28.5 -19.031 -16.5 1 85.5 214 HIS A C 1
ATOM 1665 O O . HIS A 1 214 ? -29.281 -19.812 -15.977 1 85.5 214 HIS A O 1
ATOM 1671 N N . LEU A 1 215 ? -27.906 -18.125 -15.828 1 90.56 215 LEU A N 1
ATOM 1672 C CA . LEU A 1 215 ? -28.031 -18.125 -14.375 1 90.56 215 LEU A CA 1
ATOM 1673 C C . LEU A 1 215 ? -29.266 -17.344 -13.938 1 90.56 215 LEU A C 1
ATOM 1675 O O . LEU A 1 215 ? -29.531 -16.234 -14.43 1 90.56 215 LEU A O 1
ATOM 1679 N N . ASP A 1 216 ? -30.109 -17.938 -13.094 1 92.19 216 ASP A N 1
ATOM 1680 C CA . ASP A 1 216 ? -31.266 -17.25 -12.531 1 92.19 216 ASP A CA 1
ATOM 1681 C C . ASP A 1 216 ? -30.859 -16.312 -11.398 1 92.19 216 ASP A C 1
ATOM 1683 O O . ASP A 1 216 ? -29.688 -16.297 -11 1 92.19 216 ASP A O 1
ATOM 1687 N N . ALA A 1 217 ? -31.797 -15.633 -10.938 1 92.56 217 ALA A N 1
ATOM 1688 C CA . ALA A 1 217 ? -31.547 -14.602 -9.938 1 92.56 217 ALA A CA 1
ATOM 1689 C C . ALA A 1 217 ? -31.031 -15.211 -8.633 1 92.56 217 ALA A C 1
ATOM 1691 O O . ALA A 1 217 ? -30.141 -14.648 -7.992 1 92.56 217 ALA A O 1
ATOM 1692 N N . SER A 1 218 ? -31.609 -16.281 -8.273 1 94.44 218 SER A N 1
ATOM 1693 C CA . SER A 1 218 ? -31.219 -16.938 -7.031 1 94.44 218 SER A CA 1
ATOM 1694 C C . SER A 1 218 ? -29.781 -17.453 -7.121 1 94.44 218 SER A C 1
ATOM 1696 O O . SER A 1 218 ? -29 -17.297 -6.18 1 94.44 218 SER A O 1
ATOM 1698 N N . SER A 1 219 ? -29.469 -18.078 -8.25 1 93.94 219 SER A N 1
ATOM 1699 C CA . SER A 1 219 ? -28.125 -18.578 -8.469 1 93.94 219 SER A CA 1
ATOM 1700 C C . SER A 1 219 ? -27.094 -17.453 -8.492 1 93.94 219 SER A C 1
ATOM 1702 O O . SER A 1 219 ? -26 -17.594 -7.949 1 93.94 219 SER A O 1
ATOM 1704 N N . LEU A 1 220 ? -27.484 -16.406 -9.086 1 94.44 220 LEU A N 1
ATOM 1705 C CA . LEU A 1 220 ? -26.609 -15.242 -9.141 1 94.44 220 LEU A CA 1
ATOM 1706 C C . LEU A 1 220 ? -26.359 -14.68 -7.746 1 94.44 220 LEU A C 1
ATOM 1708 O O . LEU A 1 220 ? -25.25 -14.242 -7.434 1 94.44 220 LEU A O 1
ATOM 1712 N N . GLN A 1 221 ? -27.359 -14.688 -6.984 1 95.69 221 GLN A N 1
ATOM 1713 C CA . GLN A 1 221 ? -27.219 -14.203 -5.613 1 95.69 221 GLN A CA 1
ATOM 1714 C C . GLN A 1 221 ? -26.312 -15.102 -4.793 1 95.69 221 GLN A C 1
ATOM 1716 O O . GLN A 1 221 ? -25.531 -14.617 -3.973 1 95.69 221 GLN A O 1
ATOM 1721 N N . ASP A 1 222 ? -26.422 -16.344 -5.012 1 96 222 ASP A N 1
ATOM 1722 C CA . ASP A 1 222 ? -25.562 -17.297 -4.32 1 96 222 ASP A CA 1
ATOM 1723 C C . ASP A 1 222 ? -24.094 -17.062 -4.691 1 96 222 ASP A C 1
ATOM 1725 O O . ASP A 1 222 ? -23.219 -17.094 -3.826 1 96 222 ASP A O 1
ATOM 1729 N N . LEU A 1 223 ? -23.891 -16.891 -5.945 1 97 223 LEU A N 1
ATOM 1730 C CA . LEU A 1 223 ? -22.531 -16.641 -6.422 1 97 223 LEU A CA 1
ATOM 1731 C C . LEU A 1 223 ? -21.984 -15.32 -5.875 1 97 223 LEU A C 1
ATOM 1733 O O . LEU A 1 223 ? -20.812 -15.242 -5.488 1 97 223 LEU A O 1
ATOM 1737 N N . ALA A 1 224 ? -22.844 -14.352 -5.836 1 97.38 224 ALA A N 1
ATOM 1738 C CA . ALA A 1 224 ? -22.453 -13.047 -5.293 1 97.38 224 ALA A CA 1
ATOM 1739 C C . ALA A 1 224 ? -22.109 -13.164 -3.811 1 97.38 224 ALA A C 1
ATOM 1741 O O . ALA A 1 224 ? -21.156 -12.523 -3.344 1 97.38 224 ALA A O 1
ATOM 1742 N N . SER A 1 225 ? -22.859 -13.945 -3.113 1 97.5 225 SER A N 1
ATOM 1743 C CA . SER A 1 225 ? -22.594 -14.164 -1.693 1 97.5 225 SER A CA 1
ATOM 1744 C C . SER A 1 225 ? -21.266 -14.875 -1.478 1 97.5 225 SER A C 1
ATOM 1746 O O . SER A 1 225 ? -20.516 -14.531 -0.564 1 97.5 225 SER A O 1
ATOM 1748 N N . ALA A 1 226 ? -21.016 -15.867 -2.289 1 97.31 226 ALA A N 1
ATOM 1749 C CA . ALA A 1 226 ? -19.75 -16.594 -2.207 1 97.31 226 ALA A CA 1
ATOM 1750 C C . ALA A 1 226 ? -18.578 -15.664 -2.533 1 97.31 226 ALA A C 1
ATOM 1752 O O . ALA A 1 226 ? -17.516 -15.734 -1.888 1 97.31 226 ALA A O 1
ATOM 1753 N N . GLN A 1 227 ? -18.734 -14.844 -3.549 1 97.94 227 GLN A N 1
ATOM 1754 C CA . GLN A 1 227 ? -17.734 -13.859 -3.914 1 97.94 227 GLN A CA 1
ATOM 1755 C C . GLN A 1 227 ? -17.438 -12.914 -2.75 1 97.94 227 GLN A C 1
ATOM 1757 O O . GLN A 1 227 ? -16.266 -12.68 -2.414 1 97.94 227 GLN A O 1
ATOM 1762 N N . GLN A 1 228 ? -18.484 -12.461 -2.131 1 97.12 228 GLN A N 1
ATOM 1763 C CA . GLN A 1 228 ? -18.328 -11.531 -1.014 1 97.12 228 GLN A CA 1
ATOM 1764 C C . GLN A 1 228 ? -17.672 -12.203 0.182 1 97.12 228 GLN A C 1
ATOM 1766 O O . GLN A 1 228 ? -16.906 -11.57 0.916 1 97.12 228 GLN A O 1
ATOM 1771 N N . ALA A 1 229 ? -18 -13.398 0.389 1 95.94 229 ALA A N 1
ATOM 1772 C CA . ALA A 1 229 ? -17.375 -14.148 1.483 1 95.94 229 ALA A CA 1
ATOM 1773 C C . ALA A 1 229 ? -15.867 -14.25 1.293 1 95.94 229 ALA A C 1
ATOM 1775 O O . ALA A 1 229 ? -15.102 -14.094 2.246 1 95.94 229 ALA A O 1
ATOM 1776 N N . LEU A 1 230 ? -15.43 -14.547 0.084 1 96.81 230 LEU A N 1
ATOM 1777 C CA . LEU A 1 230 ? -14.008 -14.641 -0.221 1 96.81 230 LEU A CA 1
ATOM 1778 C C . LEU A 1 230 ? -13.32 -13.289 -0.021 1 96.81 230 LEU A C 1
ATOM 1780 O O . LEU A 1 230 ? -12.234 -13.227 0.559 1 96.81 230 LEU A O 1
ATOM 1784 N N . LEU A 1 231 ? -14 -12.211 -0.477 1 97.62 231 LEU A N 1
ATOM 1785 C CA . LEU A 1 231 ? -13.438 -10.875 -0.327 1 97.62 231 LEU A CA 1
ATOM 1786 C C . LEU A 1 231 ? -13.312 -10.492 1.146 1 97.62 231 LEU A C 1
ATOM 1788 O O . LEU A 1 231 ? -12.328 -9.875 1.552 1 97.62 231 LEU A O 1
ATOM 1792 N N . SER A 1 232 ? -14.266 -10.891 1.933 1 94.75 232 SER A N 1
ATOM 1793 C CA . SER A 1 232 ? -14.234 -10.617 3.365 1 94.75 232 SER A CA 1
ATOM 1794 C C . SER A 1 232 ? -13.078 -11.344 4.043 1 94.75 232 SER A C 1
ATOM 1796 O O . SER A 1 232 ? -12.398 -10.781 4.902 1 94.75 232 SER A O 1
ATOM 1798 N N . ARG A 1 233 ? -12.859 -12.562 3.654 1 94.81 233 ARG A N 1
ATOM 1799 C CA . ARG A 1 233 ? -11.773 -13.344 4.23 1 94.81 233 ARG A CA 1
ATOM 1800 C C . ARG A 1 233 ? -10.414 -12.773 3.82 1 94.81 233 ARG A C 1
ATOM 1802 O O . ARG A 1 233 ? -9.469 -12.789 4.609 1 94.81 233 ARG A O 1
ATOM 1809 N N . LEU A 1 234 ? -10.328 -12.273 2.6 1 96.81 234 LEU A N 1
ATOM 1810 C CA . LEU A 1 234 ? -9.109 -11.617 2.158 1 96.81 234 LEU A CA 1
ATOM 1811 C C . LEU A 1 234 ? -8.844 -10.352 2.975 1 96.81 234 LEU A C 1
ATOM 1813 O O . LEU A 1 234 ? -7.711 -10.109 3.398 1 96.81 234 LEU A O 1
ATOM 1817 N N . THR A 1 235 ? -9.852 -9.594 3.201 1 95.81 235 THR A N 1
ATOM 1818 C CA . THR A 1 235 ? -9.727 -8.383 4 1 95.81 235 THR A CA 1
ATOM 1819 C C . THR A 1 235 ? -9.297 -8.719 5.426 1 95.81 235 THR A C 1
ATOM 1821 O O . THR A 1 235 ? -8.43 -8.047 5.996 1 95.81 235 THR A O 1
ATOM 1824 N N . HIS A 1 236 ? -9.922 -9.727 5.949 1 94.5 236 HIS A N 1
ATOM 1825 C CA . HIS A 1 236 ? -9.562 -10.188 7.285 1 94.5 236 HIS A CA 1
ATOM 1826 C C . HIS A 1 236 ? -8.094 -10.586 7.359 1 94.5 236 HIS A C 1
ATOM 1828 O O . HIS A 1 236 ? -7.391 -10.211 8.297 1 94.5 236 HIS A O 1
ATOM 1834 N N . TRP A 1 237 ? -7.676 -11.359 6.445 1 96.31 237 TRP A N 1
ATOM 1835 C CA . TRP A 1 237 ? -6.27 -11.742 6.359 1 96.31 237 TRP A CA 1
ATOM 1836 C C . TRP A 1 237 ? -5.367 -10.516 6.332 1 96.31 237 TRP A C 1
ATOM 1838 O O . TRP A 1 237 ? -4.363 -10.453 7.043 1 96.31 237 TRP A O 1
ATOM 1848 N N . HIS A 1 238 ? -5.734 -9.547 5.48 1 97.81 238 HIS A N 1
ATOM 1849 C CA . HIS A 1 238 ? -4.926 -8.352 5.293 1 97.81 238 HIS A CA 1
ATOM 1850 C C . HIS A 1 238 ? -4.734 -7.602 6.609 1 97.81 238 HIS A C 1
ATOM 1852 O O . HIS A 1 238 ? -3.615 -7.219 6.953 1 97.81 238 HIS A O 1
ATOM 1858 N N . VAL A 1 239 ? -5.777 -7.434 7.332 1 96.31 239 VAL A N 1
ATOM 1859 C CA . VAL A 1 239 ? -5.75 -6.703 8.594 1 96.31 239 VAL A CA 1
ATOM 1860 C C . VAL A 1 239 ? -4.836 -7.422 9.586 1 96.31 239 VAL A C 1
ATOM 1862 O O . VAL A 1 239 ? -3.941 -6.812 10.172 1 96.31 239 VAL A O 1
ATOM 1865 N N . LEU A 1 240 ? -5.02 -8.703 9.75 1 96.38 240 LEU A N 1
ATOM 1866 C CA . LEU A 1 240 ? -4.23 -9.469 10.703 1 96.38 240 LEU A CA 1
ATOM 1867 C C . LEU A 1 240 ? -2.758 -9.484 10.305 1 96.38 240 LEU A C 1
ATOM 1869 O O . LEU A 1 240 ? -1.878 -9.453 11.164 1 96.38 240 LEU A O 1
ATOM 1873 N N . PHE A 1 241 ? -2.576 -9.586 9.039 1 97.75 241 PHE A N 1
ATOM 1874 C CA . PHE A 1 241 ? -1.204 -9.602 8.547 1 97.75 241 PHE A CA 1
ATOM 1875 C C . PHE A 1 241 ? -0.49 -8.297 8.875 1 97.75 241 PHE A C 1
ATOM 1877 O O . PHE A 1 241 ? 0.671 -8.305 9.289 1 97.75 241 PHE A O 1
ATOM 1884 N N . ILE A 1 242 ? -1.158 -7.18 8.672 1 97.88 242 ILE A N 1
ATOM 1885 C CA . ILE A 1 242 ? -0.579 -5.871 8.961 1 97.88 242 ILE A CA 1
ATOM 1886 C C . ILE A 1 242 ? -0.341 -5.738 10.461 1 97.88 242 ILE A C 1
ATOM 1888 O O . ILE A 1 242 ? 0.686 -5.203 10.891 1 97.88 242 ILE A O 1
ATOM 1892 N N . VAL A 1 243 ? -1.268 -6.176 11.266 1 96.25 243 VAL A N 1
ATOM 1893 C CA . VAL A 1 243 ? -1.086 -6.164 12.711 1 96.25 243 VAL A CA 1
ATOM 1894 C C . VAL A 1 243 ? 0.189 -6.922 13.078 1 96.25 243 VAL A C 1
ATOM 1896 O O . VAL A 1 243 ? 1.005 -6.43 13.867 1 96.25 243 VAL A O 1
ATOM 1899 N N . LEU A 1 244 ? 0.371 -8.086 12.5 1 97 244 LEU A N 1
ATOM 1900 C CA . LEU A 1 244 ? 1.556 -8.898 12.758 1 97 244 LEU A CA 1
ATOM 1901 C C . LEU A 1 244 ? 2.826 -8.141 12.383 1 97 244 LEU A C 1
ATOM 1903 O O . LEU A 1 244 ? 3.727 -7.988 13.211 1 97 244 LEU A O 1
ATOM 1907 N N . THR A 1 245 ? 2.865 -7.68 11.164 1 97.12 245 THR A N 1
ATOM 1908 C CA . THR A 1 245 ? 4.109 -7.145 10.625 1 97.12 245 THR A CA 1
ATOM 1909 C C . THR A 1 245 ? 4.445 -5.797 11.266 1 97.12 245 THR A C 1
ATOM 1911 O O . THR A 1 245 ? 5.613 -5.418 11.352 1 97.12 245 THR A O 1
ATOM 1914 N N . SER A 1 246 ? 3.457 -5.027 11.68 1 95.19 246 SER A N 1
ATOM 1915 C CA . SER A 1 246 ? 3.705 -3.74 12.32 1 95.19 246 SER A CA 1
ATOM 1916 C C . SER A 1 246 ? 4.395 -3.918 13.664 1 95.19 246 SER A C 1
ATOM 1918 O O . SER A 1 246 ? 5.008 -2.984 14.188 1 95.19 246 SER A O 1
ATOM 1920 N N . GLY A 1 247 ? 4.266 -5.105 14.219 1 92.69 247 GLY A N 1
ATOM 1921 C CA . GLY A 1 247 ? 4.859 -5.367 15.516 1 92.69 247 GLY A CA 1
ATOM 1922 C C . GLY A 1 247 ? 6.199 -6.07 15.43 1 92.69 247 GLY A C 1
ATOM 1923 O O . GLY A 1 247 ? 6.898 -6.219 16.438 1 92.69 247 GLY A O 1
ATOM 1924 N N . LEU A 1 248 ? 6.578 -6.438 14.289 1 91.94 248 LEU A N 1
ATOM 1925 C CA . LEU A 1 248 ? 7.805 -7.207 14.109 1 91.94 248 LEU A CA 1
ATOM 1926 C C . LEU A 1 248 ? 8.984 -6.289 13.797 1 91.94 248 LEU A C 1
ATOM 1928 O O . LEU A 1 248 ? 8.797 -5.211 13.227 1 91.94 248 LEU A O 1
ATOM 1932 N N . LYS A 1 249 ? 10.172 -6.691 14.336 1 89.56 249 LYS A N 1
ATOM 1933 C CA . LYS A 1 249 ? 11.398 -6.102 13.812 1 89.56 249 LYS A CA 1
ATOM 1934 C C . LYS A 1 249 ? 11.719 -6.641 12.422 1 89.56 249 LYS A C 1
ATOM 1936 O O . LYS A 1 249 ? 12.117 -7.797 12.273 1 89.56 249 LYS A O 1
ATOM 1941 N N . MET A 1 250 ? 11.656 -5.805 11.43 1 86.94 250 MET A N 1
ATOM 1942 C CA . MET A 1 250 ? 11.664 -6.281 10.047 1 86.94 250 MET A CA 1
ATOM 1943 C C . MET A 1 250 ? 13.078 -6.289 9.477 1 86.94 250 MET A C 1
ATOM 1945 O O . MET A 1 250 ? 13.781 -5.281 9.555 1 86.94 250 MET A O 1
ATOM 1949 N N . THR A 1 251 ? 13.5 -7.473 9 1 85.44 251 THR A N 1
ATOM 1950 C CA . THR A 1 251 ? 14.711 -7.586 8.18 1 85.44 251 THR A CA 1
ATOM 1951 C C . THR A 1 251 ? 14.398 -7.305 6.715 1 85.44 251 THR A C 1
ATOM 1953 O O . THR A 1 251 ? 13.227 -7.199 6.332 1 85.44 251 THR A O 1
ATOM 1956 N N . GLN A 1 252 ? 15.414 -7.191 5.918 1 84.44 252 GLN A N 1
ATOM 1957 C CA . GLN A 1 252 ? 15.203 -6.969 4.492 1 84.44 252 GLN A CA 1
ATOM 1958 C C . GLN A 1 252 ? 14.445 -8.133 3.861 1 84.44 252 GLN A C 1
ATOM 1960 O O . GLN A 1 252 ? 13.586 -7.918 3.002 1 84.44 252 GLN A O 1
ATOM 1965 N N . ALA A 1 253 ? 14.773 -9.32 4.242 1 85.12 253 ALA A N 1
ATOM 1966 C CA . ALA A 1 253 ? 14.109 -10.508 3.715 1 85.12 253 ALA A CA 1
ATOM 1967 C C . ALA A 1 253 ? 12.633 -10.523 4.09 1 85.12 253 ALA A C 1
ATOM 1969 O O . ALA A 1 253 ? 11.781 -10.875 3.271 1 85.12 253 ALA A O 1
ATOM 1970 N N . ASN A 1 254 ? 12.328 -10.133 5.305 1 89.12 254 ASN A N 1
ATOM 1971 C CA . ASN A 1 254 ? 10.945 -10.078 5.758 1 89.12 254 ASN A CA 1
ATOM 1972 C C . ASN A 1 254 ? 10.148 -9.016 5.012 1 89.12 254 ASN A C 1
ATOM 1974 O O . ASN A 1 254 ? 8.969 -9.219 4.707 1 89.12 254 ASN A O 1
ATOM 1978 N N . VAL A 1 255 ? 10.852 -7.918 4.77 1 92 255 VAL A N 1
ATOM 1979 C CA . VAL A 1 255 ? 10.18 -6.844 4.047 1 92 255 VAL A CA 1
ATOM 1980 C C . VAL A 1 255 ? 9.844 -7.309 2.631 1 92 255 VAL A C 1
ATOM 1982 O O . VAL A 1 255 ? 8.758 -7.031 2.123 1 92 255 VAL A O 1
ATOM 1985 N N . CYS A 1 256 ? 10.75 -7.961 1.976 1 92.75 256 CYS A N 1
ATOM 1986 C CA . CYS A 1 256 ? 10.523 -8.5 0.642 1 92.75 256 CYS A CA 1
ATOM 1987 C C . CYS A 1 256 ? 9.344 -9.469 0.642 1 92.75 256 CYS A C 1
ATOM 1989 O O . CYS A 1 256 ? 8.461 -9.375 -0.216 1 92.75 256 CYS A O 1
ATOM 1991 N N . THR A 1 257 ? 9.328 -10.367 1.599 1 93.38 257 THR A N 1
ATOM 1992 C CA . THR A 1 257 ? 8.234 -11.328 1.717 1 93.38 257 THR A CA 1
ATOM 1993 C C . THR A 1 257 ? 6.91 -10.617 1.97 1 93.38 257 THR A C 1
ATOM 1995 O O . THR A 1 257 ? 5.887 -10.977 1.385 1 93.38 257 THR A O 1
ATOM 1998 N N . GLN A 1 258 ? 6.945 -9.656 2.879 1 96.06 258 GLN A N 1
ATOM 1999 C CA . GLN A 1 258 ? 5.738 -8.883 3.15 1 96.06 258 GLN A CA 1
ATOM 2000 C C . GLN A 1 258 ? 5.191 -8.25 1.874 1 96.06 258 GLN A C 1
ATOM 2002 O O . GLN A 1 258 ? 3.996 -8.336 1.594 1 96.06 258 GLN A O 1
ATOM 2007 N N . ASN A 1 259 ? 6.098 -7.562 1.131 1 96.81 259 ASN A N 1
ATOM 2008 C CA . ASN A 1 259 ? 5.672 -6.895 -0.094 1 96.81 259 ASN A CA 1
ATOM 2009 C C . ASN A 1 259 ? 5.117 -7.887 -1.111 1 96.81 259 ASN A C 1
ATOM 2011 O O . ASN A 1 259 ? 4.125 -7.602 -1.787 1 96.81 259 ASN A O 1
ATOM 2015 N N . LEU A 1 260 ? 5.707 -9.023 -1.205 1 96.94 260 LEU A N 1
ATOM 2016 C CA . LEU A 1 260 ? 5.238 -10.055 -2.129 1 96.94 260 LEU A CA 1
ATOM 2017 C C . LEU A 1 260 ? 3.846 -10.539 -1.743 1 96.94 260 LEU A C 1
ATOM 2019 O O . LEU A 1 260 ? 2.973 -10.68 -2.602 1 96.94 260 LEU A O 1
ATOM 2023 N N . LEU A 1 261 ? 3.619 -10.836 -0.466 1 97.75 261 LEU A N 1
ATOM 2024 C CA . LEU A 1 261 ? 2.312 -11.297 -0.006 1 97.75 261 LEU A CA 1
ATOM 2025 C C . LEU A 1 261 ? 1.244 -10.242 -0.255 1 97.75 261 LEU A C 1
ATOM 2027 O O . LEU A 1 261 ? 0.116 -10.562 -0.631 1 97.75 261 LEU A O 1
ATOM 2031 N N . LEU A 1 262 ? 1.621 -9 -0.076 1 98.62 262 LEU A N 1
ATOM 2032 C CA . LEU A 1 262 ? 0.668 -7.926 -0.315 1 98.62 262 LEU A CA 1
ATOM 2033 C C . LEU A 1 262 ? 0.373 -7.781 -1.805 1 98.62 262 LEU A C 1
ATOM 2035 O O . LEU A 1 262 ? -0.741 -7.418 -2.189 1 98.62 262 LEU A O 1
ATOM 2039 N N . ILE A 1 263 ? 1.345 -8.039 -2.67 1 98.69 263 ILE A N 1
ATOM 2040 C CA . ILE A 1 263 ? 1.1 -8.078 -4.109 1 98.69 263 ILE A CA 1
ATOM 2041 C C . ILE A 1 263 ? 0.027 -9.125 -4.422 1 98.69 263 ILE A C 1
ATOM 2043 O O . ILE A 1 263 ? -0.938 -8.836 -5.133 1 98.69 263 ILE A O 1
ATOM 2047 N N . TYR A 1 264 ? 0.145 -10.273 -3.877 1 98.56 264 TYR A N 1
ATOM 2048 C CA . TYR A 1 264 ? -0.8 -11.352 -4.16 1 98.56 264 TYR A CA 1
ATOM 2049 C C . TYR A 1 264 ? -2.152 -11.07 -3.52 1 98.56 264 TYR A C 1
ATOM 2051 O O . TYR A 1 264 ? -3.195 -11.43 -4.07 1 98.56 264 TYR A O 1
ATOM 2059 N N . TYR A 1 265 ? -2.121 -10.484 -2.344 1 98.69 265 TYR A N 1
ATOM 2060 C CA . TYR A 1 265 ? -3.377 -10.039 -1.75 1 98.69 265 TYR A CA 1
ATOM 2061 C C . TYR A 1 265 ? -4.133 -9.109 -2.695 1 98.69 265 TYR A C 1
ATOM 2063 O O . TYR A 1 265 ? -5.309 -9.336 -2.988 1 98.69 265 TYR A O 1
ATOM 2071 N N . ASN A 1 266 ? -3.473 -8.031 -3.148 1 98.81 266 ASN A N 1
ATOM 2072 C CA . ASN A 1 266 ? -4.113 -7.074 -4.047 1 98.81 266 ASN A CA 1
ATOM 2073 C C . ASN A 1 266 ? -4.547 -7.73 -5.352 1 98.81 266 ASN A C 1
ATOM 2075 O O . ASN A 1 266 ? -5.617 -7.422 -5.879 1 98.81 266 ASN A O 1
ATOM 2079 N N . THR A 1 267 ? -3.742 -8.641 -5.871 1 98.75 267 THR A N 1
ATOM 2080 C CA . THR A 1 267 ? -4.09 -9.367 -7.086 1 98.75 267 THR A CA 1
ATOM 2081 C C . THR A 1 267 ? -5.344 -10.211 -6.875 1 98.75 267 THR A C 1
ATOM 2083 O O . THR A 1 267 ? -6.246 -10.211 -7.715 1 98.75 267 THR A O 1
ATOM 2086 N N . ALA A 1 268 ? -5.371 -10.898 -5.738 1 98.69 268 ALA A N 1
ATOM 2087 C CA . ALA A 1 268 ? -6.516 -11.75 -5.418 1 98.69 268 ALA A CA 1
ATOM 2088 C C . ALA A 1 268 ? -7.793 -10.922 -5.281 1 98.69 268 ALA A C 1
ATOM 2090 O O . ALA A 1 268 ? -8.867 -11.344 -5.723 1 98.69 268 ALA A O 1
ATOM 2091 N N . VAL A 1 269 ? -7.652 -9.75 -4.684 1 98.69 269 VAL A N 1
ATOM 2092 C CA . VAL A 1 269 ? -8.812 -8.891 -4.492 1 98.69 269 VAL A CA 1
ATOM 2093 C C . VAL A 1 269 ? -9.391 -8.492 -5.848 1 98.69 269 VAL A C 1
ATOM 2095 O O . VAL A 1 269 ? -10.602 -8.562 -6.055 1 98.69 269 VAL A O 1
ATOM 2098 N N . ILE A 1 270 ? -8.562 -8.07 -6.816 1 98.62 270 ILE A N 1
ATOM 2099 C CA . ILE A 1 270 ? -9.031 -7.715 -8.156 1 98.62 270 ILE A CA 1
ATOM 2100 C C . ILE A 1 270 ? -9.656 -8.938 -8.828 1 98.62 270 ILE A C 1
ATOM 2102 O O . ILE A 1 270 ? -10.758 -8.859 -9.367 1 98.62 270 ILE A O 1
ATOM 2106 N N . TRP A 1 271 ? -8.922 -10.07 -8.719 1 98.31 271 TRP A N 1
ATOM 2107 C CA . TRP A 1 271 ? -9.32 -11.312 -9.367 1 98.31 271 TRP A CA 1
ATOM 2108 C C . TRP A 1 271 ? -10.711 -11.75 -8.906 1 98.31 271 TRP A C 1
ATOM 2110 O O . TRP A 1 271 ? -11.578 -12.039 -9.727 1 98.31 271 TRP A O 1
ATOM 2120 N N . VAL A 1 272 ? -10.938 -11.742 -7.609 1 98.56 272 VAL A N 1
ATOM 2121 C CA . VAL A 1 272 ? -12.203 -12.188 -7.043 1 98.56 272 VAL A CA 1
ATOM 2122 C C . VAL A 1 272 ? -13.289 -11.148 -7.328 1 98.56 272 VAL A C 1
ATOM 2124 O O . VAL A 1 272 ? -14.414 -11.508 -7.695 1 98.56 272 VAL A O 1
ATOM 2127 N N . SER A 1 273 ? -12.961 -9.852 -7.234 1 98.38 273 SER A N 1
ATOM 2128 C CA . SER A 1 273 ? -13.93 -8.781 -7.426 1 98.38 273 SER A CA 1
ATOM 2129 C C . SER A 1 273 ? -14.5 -8.797 -8.844 1 98.38 273 SER A C 1
ATOM 2131 O O . SER A 1 273 ? -15.641 -8.391 -9.062 1 98.38 273 SER A O 1
ATOM 2133 N N . THR A 1 274 ? -13.75 -9.281 -9.805 1 97.69 274 THR A N 1
ATOM 2134 C CA . THR A 1 274 ? -14.172 -9.219 -11.203 1 97.69 274 THR A CA 1
ATOM 2135 C C . THR A 1 274 ? -14.633 -10.586 -11.688 1 97.69 274 THR A C 1
ATOM 2137 O O . THR A 1 274 ? -14.93 -10.758 -12.875 1 97.69 274 THR A O 1
ATOM 2140 N N . SER A 1 275 ? -14.742 -11.578 -10.789 1 97.31 275 SER A N 1
ATOM 2141 C CA . SER A 1 275 ? -14.977 -12.969 -11.172 1 97.31 275 SER A CA 1
ATOM 2142 C C . SER A 1 275 ? -16.375 -13.156 -11.758 1 97.31 275 SER A C 1
ATOM 2144 O O . SER A 1 275 ? -16.594 -14.078 -12.539 1 97.31 275 SER A O 1
ATOM 2146 N N . LEU A 1 276 ? -17.328 -12.242 -11.461 1 96.69 276 LEU A N 1
ATOM 2147 C CA . LEU A 1 276 ? -18.703 -12.406 -11.945 1 96.69 276 LEU A CA 1
ATOM 2148 C C . LEU A 1 276 ? -18.984 -11.453 -13.109 1 96.69 276 LEU A C 1
ATOM 2150 O O . LEU A 1 276 ? -20.141 -11.211 -13.461 1 96.69 276 LEU A O 1
ATOM 2154 N N . ARG A 1 277 ? -17.906 -10.859 -13.664 1 94.94 277 ARG A N 1
ATOM 2155 C CA . ARG A 1 277 ? -18.016 -9.922 -14.773 1 94.94 277 ARG A CA 1
ATOM 2156 C C . ARG A 1 277 ? -17.391 -10.5 -16.047 1 94.94 277 ARG A C 1
ATOM 2158 O O . ARG A 1 277 ? -16.328 -11.109 -15.992 1 94.94 277 ARG A O 1
ATOM 2165 N N . ARG A 1 278 ? -18.062 -10.289 -17.156 1 92.38 278 ARG A N 1
ATOM 2166 C CA . ARG A 1 278 ? -17.547 -10.742 -18.453 1 92.38 278 ARG A CA 1
ATOM 2167 C C . ARG A 1 278 ? -16.672 -9.68 -19.094 1 92.38 278 ARG A C 1
ATOM 2169 O O . ARG A 1 278 ? -15.703 -9.992 -19.781 1 92.38 278 ARG A O 1
ATOM 2176 N N . ASP A 1 279 ? -17.031 -8.469 -18.812 1 93.69 279 ASP A N 1
ATOM 2177 C CA . ASP A 1 279 ? -16.422 -7.352 -19.516 1 93.69 279 ASP A CA 1
ATOM 2178 C C . ASP A 1 279 ? -15.062 -7.004 -18.906 1 93.69 279 ASP A C 1
ATOM 2180 O O . ASP A 1 279 ? -14.898 -7.023 -17.688 1 93.69 279 ASP A O 1
ATOM 2184 N N . GLU A 1 280 ? -14.109 -6.727 -19.781 1 95.56 280 GLU A N 1
ATOM 2185 C CA . GLU A 1 280 ? -12.766 -6.324 -19.391 1 95.56 280 GLU A CA 1
ATOM 2186 C C . GLU A 1 280 ? -12.773 -4.965 -18.688 1 95.56 280 GLU A C 1
ATOM 2188 O O . GLU A 1 280 ? -11.906 -4.676 -17.859 1 95.56 280 GLU A O 1
ATOM 2193 N N . VAL A 1 281 ? -13.773 -4.117 -18.953 1 95 281 VAL A N 1
ATOM 2194 C CA . VAL A 1 281 ? -13.836 -2.771 -18.391 1 95 281 VAL A CA 1
ATOM 2195 C C . VAL A 1 281 ? -14.016 -2.854 -16.875 1 95 281 VAL A C 1
ATOM 2197 O O . VAL A 1 281 ? -13.766 -1.879 -16.172 1 95 281 VAL A O 1
ATOM 2200 N N . ALA A 1 282 ? -14.469 -4.016 -16.422 1 96 282 ALA A N 1
ATOM 2201 C CA . ALA A 1 282 ? -14.641 -4.207 -14.984 1 96 282 ALA A CA 1
ATOM 2202 C C . ALA A 1 282 ? -13.328 -3.994 -14.242 1 96 282 ALA A C 1
ATOM 2204 O O . ALA A 1 282 ? -13.32 -3.555 -13.086 1 96 282 ALA A O 1
ATOM 2205 N N . TYR A 1 283 ? -12.172 -4.238 -14.883 1 96.94 283 TYR A N 1
ATOM 2206 C CA . TYR A 1 283 ? -10.859 -4.102 -14.258 1 96.94 283 TYR A CA 1
ATOM 2207 C C . TYR A 1 283 ? -10.516 -2.639 -14.016 1 96.94 283 TYR A C 1
ATOM 2209 O O . TYR A 1 283 ? -9.695 -2.322 -13.156 1 96.94 283 TYR A O 1
ATOM 2217 N N . ASP A 1 284 ? -11.164 -1.717 -14.742 1 94.94 284 ASP A N 1
ATOM 2218 C CA . ASP A 1 284 ? -10.836 -0.296 -14.656 1 94.94 284 ASP A CA 1
ATOM 2219 C C . ASP A 1 284 ? -11.219 0.281 -13.297 1 94.94 284 ASP A C 1
ATOM 2221 O O . ASP A 1 284 ? -10.75 1.355 -12.922 1 94.94 284 ASP A O 1
ATOM 2225 N N . ALA A 1 285 ? -12.086 -0.406 -12.633 1 94.44 285 ALA A N 1
ATOM 2226 C CA . ALA A 1 285 ? -12.539 0.062 -11.32 1 94.44 285 ALA A CA 1
ATOM 2227 C C . ALA A 1 285 ? -11.492 -0.232 -10.25 1 94.44 285 ALA A C 1
ATOM 2229 O O . ALA A 1 285 ? -11.656 0.167 -9.094 1 94.44 285 ALA A O 1
ATOM 2230 N N . HIS A 1 286 ? -10.336 -0.868 -10.555 1 96.94 286 HIS A N 1
ATOM 2231 C CA . HIS A 1 286 ? -9.398 -1.344 -9.547 1 96.94 286 HIS A CA 1
ATOM 2232 C C . HIS A 1 286 ? -8.023 -0.699 -9.734 1 96.94 286 HIS A C 1
ATOM 2234 O O . HIS A 1 286 ? -6.996 -1.329 -9.469 1 96.94 286 HIS A O 1
ATOM 2240 N N . MET A 1 287 ? -8 0.576 -10.133 1 95.62 287 MET A N 1
ATOM 2241 C CA . MET A 1 287 ? -6.758 1.29 -10.414 1 95.62 287 MET A CA 1
ATOM 2242 C C . MET A 1 287 ? -5.891 1.377 -9.164 1 95.62 287 MET A C 1
ATOM 2244 O O . MET A 1 287 ? -4.684 1.137 -9.219 1 95.62 287 MET A O 1
ATOM 2248 N N . PRO A 1 288 ? -6.492 1.646 -7.973 1 96 288 PRO A N 1
ATOM 2249 C CA . PRO A 1 288 ? -5.648 1.734 -6.777 1 96 288 PRO A CA 1
ATOM 2250 C C . PRO A 1 288 ? -4.926 0.425 -6.469 1 96 288 PRO A C 1
ATOM 2252 O O . PRO A 1 288 ? -3.752 0.438 -6.086 1 96 288 PRO A O 1
ATOM 2255 N N . ALA A 1 289 ? -5.59 -0.69 -6.68 1 97.81 289 ALA A N 1
ATOM 2256 C CA . ALA A 1 289 ? -4.973 -1.986 -6.406 1 97.81 289 ALA A CA 1
ATOM 2257 C C . ALA A 1 289 ? -3.865 -2.289 -7.41 1 97.81 289 ALA A C 1
ATOM 2259 O O . ALA A 1 289 ? -2.799 -2.783 -7.035 1 97.81 289 ALA A O 1
ATOM 2260 N N . PHE A 1 290 ? -4.07 -1.973 -8.703 1 98.31 290 PHE A N 1
ATOM 2261 C CA . PHE A 1 290 ? -3.029 -2.145 -9.711 1 98.31 290 PHE A CA 1
ATOM 2262 C C . PHE A 1 290 ? -1.81 -1.291 -9.375 1 98.31 290 PHE A C 1
ATOM 2264 O O . PHE A 1 290 ? -0.673 -1.76 -9.469 1 98.31 290 PHE A O 1
ATOM 2271 N N . SER A 1 291 ? -2.104 -0.055 -9.031 1 98.06 291 SER A N 1
ATOM 2272 C CA . SER A 1 291 ? -1.021 0.855 -8.664 1 98.06 291 SER A CA 1
ATOM 2273 C C . SER A 1 291 ? -0.226 0.325 -7.477 1 98.06 291 SER A C 1
ATOM 2275 O O . SER A 1 291 ? 0.999 0.452 -7.438 1 98.06 291 SER A O 1
ATOM 2277 N N . THR A 1 292 ? -0.914 -0.256 -6.543 1 98.25 292 THR A N 1
ATOM 2278 C CA . THR A 1 292 ? -0.259 -0.816 -5.367 1 98.25 292 THR A CA 1
ATOM 2279 C C . THR A 1 292 ? 0.635 -1.991 -5.75 1 98.25 292 THR A C 1
ATOM 2281 O O . THR A 1 292 ? 1.741 -2.135 -5.227 1 98.25 292 THR A O 1
ATOM 2284 N N . ILE A 1 293 ? 0.216 -2.842 -6.633 1 98.75 293 ILE A N 1
ATOM 2285 C CA . ILE A 1 293 ? 1.016 -3.963 -7.113 1 98.75 293 ILE A CA 1
ATOM 2286 C C . ILE A 1 293 ? 2.322 -3.447 -7.707 1 98.75 293 ILE A C 1
ATOM 2288 O O . ILE A 1 293 ? 3.4 -3.951 -7.387 1 98.75 293 ILE A O 1
ATOM 2292 N N . VAL A 1 294 ? 2.195 -2.426 -8.547 1 98.75 294 VAL A N 1
ATOM 2293 C CA . VAL A 1 294 ? 3.363 -1.85 -9.203 1 98.75 294 VAL A CA 1
ATOM 2294 C C . VAL A 1 294 ? 4.289 -1.229 -8.156 1 98.75 294 VAL A C 1
ATOM 2296 O O . VAL A 1 294 ? 5.508 -1.424 -8.203 1 98.75 294 VAL A O 1
ATOM 2299 N N . SER A 1 295 ? 3.699 -0.53 -7.203 1 98.25 295 SER A N 1
ATOM 2300 C CA . SER A 1 295 ? 4.473 0.115 -6.145 1 98.25 295 SER A CA 1
ATOM 2301 C C . SER A 1 295 ? 5.246 -0.909 -5.32 1 98.25 295 SER A C 1
ATOM 2303 O O . SER A 1 295 ? 6.43 -0.722 -5.043 1 98.25 295 SER A O 1
ATOM 2305 N N . LEU A 1 296 ? 4.602 -1.942 -4.914 1 98.12 296 LEU A N 1
ATOM 2306 C CA . LEU A 1 296 ? 5.215 -2.984 -4.102 1 98.12 296 LEU A CA 1
ATOM 2307 C C . LEU A 1 296 ? 6.289 -3.727 -4.891 1 98.12 296 LEU A C 1
ATOM 2309 O O . LEU A 1 296 ? 7.336 -4.078 -4.344 1 98.12 296 LEU A O 1
ATOM 2313 N N . GLY A 1 297 ? 6.008 -4.004 -6.211 1 98.12 297 GLY A N 1
ATOM 2314 C CA . GLY A 1 297 ? 7.039 -4.586 -7.055 1 98.12 297 GLY A CA 1
ATOM 2315 C C . GLY A 1 297 ? 8.289 -3.73 -7.145 1 98.12 297 GLY A C 1
ATOM 2316 O O . GLY A 1 297 ? 9.406 -4.242 -7.047 1 98.12 297 GLY A O 1
ATOM 2317 N N . ALA A 1 298 ? 8.078 -2.451 -7.348 1 97.69 298 ALA A N 1
ATOM 2318 C CA . ALA A 1 298 ? 9.195 -1.513 -7.414 1 97.69 298 ALA A CA 1
ATOM 2319 C C . ALA A 1 298 ? 10 -1.522 -6.117 1 97.69 298 ALA A C 1
ATOM 2321 O O . ALA A 1 298 ? 11.227 -1.428 -6.141 1 97.69 298 ALA A O 1
ATOM 2322 N N . ALA A 1 299 ? 9.328 -1.623 -4.996 1 95.69 299 ALA A N 1
ATOM 2323 C CA . ALA A 1 299 ? 9.992 -1.64 -3.697 1 95.69 299 ALA A CA 1
ATOM 2324 C C . ALA A 1 299 ? 10.883 -2.875 -3.549 1 95.69 299 ALA A C 1
ATOM 2326 O O . ALA A 1 299 ? 11.977 -2.797 -2.992 1 95.69 299 ALA A O 1
ATOM 2327 N N . ILE A 1 300 ? 10.383 -4.004 -3.977 1 95.69 300 ILE A N 1
ATOM 2328 C CA . ILE A 1 300 ? 11.164 -5.234 -3.908 1 95.69 300 ILE A CA 1
ATOM 2329 C C . ILE A 1 300 ? 12.422 -5.09 -4.754 1 95.69 300 ILE A C 1
ATOM 2331 O O . ILE A 1 300 ? 13.516 -5.461 -4.316 1 95.69 300 ILE A O 1
ATOM 2335 N N . ILE A 1 301 ? 12.289 -4.555 -5.918 1 95.25 301 ILE A N 1
ATOM 2336 C CA . ILE A 1 301 ? 13.406 -4.383 -6.832 1 95.25 301 ILE A CA 1
ATOM 2337 C C . ILE A 1 301 ? 14.414 -3.404 -6.234 1 95.25 301 ILE A C 1
ATOM 2339 O O . ILE A 1 301 ? 15.625 -3.646 -6.277 1 95.25 301 ILE A O 1
ATOM 2343 N N . ALA A 1 302 ? 13.906 -2.312 -5.688 1 92.44 302 ALA A N 1
ATOM 2344 C CA . ALA A 1 302 ? 14.789 -1.342 -5.039 1 92.44 302 ALA A CA 1
ATOM 2345 C C . ALA A 1 302 ? 15.555 -1.979 -3.881 1 92.44 302 ALA A C 1
ATOM 2347 O O . ALA A 1 302 ? 16.734 -1.675 -3.662 1 92.44 302 ALA A O 1
ATOM 2348 N N . GLY A 1 303 ? 14.875 -2.812 -3.119 1 89.75 303 GLY A N 1
ATOM 2349 C CA . GLY A 1 303 ? 15.539 -3.537 -2.051 1 89.75 303 GLY A CA 1
ATOM 2350 C C . GLY A 1 303 ? 16.656 -4.445 -2.549 1 89.75 303 GLY A C 1
ATOM 2351 O O . GLY A 1 303 ? 17.703 -4.566 -1.906 1 89.75 303 GLY A O 1
ATOM 2352 N N . ALA A 1 304 ? 16.422 -5.059 -3.648 1 91.19 304 ALA A N 1
ATOM 2353 C CA . ALA A 1 304 ? 17.406 -5.945 -4.246 1 91.19 304 ALA A CA 1
ATOM 2354 C C . ALA A 1 304 ? 18.625 -5.16 -4.734 1 91.19 304 ALA A C 1
ATOM 2356 O O . ALA A 1 304 ? 19.75 -5.668 -4.715 1 91.19 304 ALA A O 1
ATOM 2357 N N . GLN A 1 305 ? 18.422 -3.969 -5.184 1 89.69 305 GLN A N 1
ATOM 2358 C CA . GLN A 1 305 ? 19.5 -3.115 -5.668 1 89.69 305 GLN A CA 1
ATOM 2359 C C . GLN A 1 305 ? 20.422 -2.688 -4.527 1 89.69 305 GLN A C 1
ATOM 2361 O O . GLN A 1 305 ? 21.625 -2.5 -4.73 1 89.69 305 GLN A O 1
ATOM 2366 N N . ARG A 1 306 ? 19.906 -2.545 -3.379 1 85.06 306 ARG A N 1
ATOM 2367 C CA . ARG A 1 306 ? 20.656 -2.062 -2.229 1 85.06 306 ARG A CA 1
ATOM 2368 C C . ARG A 1 306 ? 21.266 -3.225 -1.442 1 85.06 306 ARG A C 1
ATOM 2370 O O . ARG A 1 306 ? 22.266 -3.059 -0.749 1 85.06 306 ARG A O 1
ATOM 2377 N N . GLY A 1 307 ? 20.578 -4.281 -1.616 1 84.06 307 GLY A N 1
ATOM 2378 C CA . GLY A 1 307 ? 20.984 -5.418 -0.806 1 84.06 307 GLY A CA 1
ATOM 2379 C C . GLY A 1 307 ? 21.359 -6.637 -1.631 1 84.06 307 GLY A C 1
ATOM 2380 O O . GLY A 1 307 ? 22.156 -6.539 -2.568 1 84.06 307 GLY A O 1
ATOM 2381 N N . SER A 1 308 ? 20.703 -7.746 -1.254 1 82.94 308 SER A N 1
ATOM 2382 C CA . SER A 1 308 ? 20.969 -9.008 -1.946 1 82.94 308 SER A CA 1
ATOM 2383 C C . SER A 1 308 ? 20.172 -9.094 -3.242 1 82.94 308 SER A C 1
ATOM 2385 O O . SER A 1 308 ? 18.938 -8.961 -3.232 1 82.94 308 SER A O 1
ATOM 2387 N N . PRO A 1 309 ? 20.828 -9.383 -4.25 1 87.56 309 PRO A N 1
ATOM 2388 C CA . PRO A 1 309 ? 20.141 -9.469 -5.543 1 87.56 309 PRO A CA 1
ATOM 2389 C C . PRO A 1 309 ? 19.125 -10.609 -5.594 1 87.56 309 PRO A C 1
ATOM 2391 O O . PRO A 1 309 ? 19.281 -11.609 -4.887 1 87.56 309 PRO A O 1
ATOM 2394 N N . LEU A 1 310 ? 18.203 -10.438 -6.418 1 90.38 310 LEU A N 1
ATOM 2395 C CA . LEU A 1 310 ? 17.266 -11.523 -6.699 1 90.38 310 LEU A CA 1
ATOM 2396 C C . LEU A 1 310 ? 17.953 -12.641 -7.484 1 90.38 310 LEU A C 1
ATOM 2398 O O . LEU A 1 310 ? 18.75 -12.367 -8.375 1 90.38 310 LEU A O 1
ATOM 2402 N N . HIS A 1 311 ? 17.625 -13.812 -7.148 1 89 311 HIS A N 1
ATOM 2403 C CA . HIS A 1 311 ? 18.188 -14.945 -7.879 1 89 311 HIS A CA 1
ATOM 2404 C C . HIS A 1 311 ? 17.625 -15.023 -9.289 1 89 311 HIS A C 1
ATOM 2406 O O . HIS A 1 311 ? 16.469 -14.633 -9.523 1 89 311 HIS A O 1
ATOM 2412 N N . SER A 1 312 ? 18.375 -15.555 -10.148 1 90.5 312 SER A N 1
ATOM 2413 C CA . SER A 1 312 ? 17.969 -15.664 -11.547 1 90.5 312 SER A CA 1
ATOM 2414 C C . SER A 1 312 ? 16.828 -16.672 -11.719 1 90.5 312 SER A C 1
ATOM 2416 O O . SER A 1 312 ? 16.109 -16.625 -12.719 1 90.5 312 SER A O 1
ATOM 2418 N N . PHE A 1 313 ? 16.766 -17.562 -10.766 1 93.06 313 PHE A N 1
ATOM 2419 C CA . PHE A 1 313 ? 15.711 -18.578 -10.828 1 93.06 313 PHE A CA 1
ATOM 2420 C C . PHE A 1 313 ? 14.961 -18.656 -9.508 1 93.06 313 PHE A C 1
ATOM 2422 O O . PHE A 1 313 ? 15.562 -18.562 -8.438 1 93.06 313 PHE A O 1
ATOM 2429 N N . SER A 1 314 ? 13.695 -18.781 -9.625 1 93.44 314 SER A N 1
ATOM 2430 C CA . SER A 1 314 ? 12.875 -19.078 -8.453 1 93.44 314 SER A CA 1
ATOM 2431 C C . SER A 1 314 ? 11.945 -20.266 -8.719 1 93.44 314 SER A C 1
ATOM 2433 O O . SER A 1 314 ? 11.305 -20.328 -9.773 1 93.44 314 SER A O 1
ATOM 2435 N N . PHE A 1 315 ? 11.93 -21.188 -7.785 1 94 315 PHE A N 1
ATOM 2436 C CA . PHE A 1 315 ? 10.984 -22.297 -7.859 1 94 315 PHE A CA 1
ATOM 2437 C C . PHE A 1 315 ? 9.555 -21.812 -7.691 1 94 315 PHE A C 1
ATOM 2439 O O . PHE A 1 315 ? 8.625 -22.375 -8.266 1 94 315 PHE A O 1
ATOM 2446 N N . GLU A 1 316 ? 9.336 -20.75 -7.016 1 92.56 316 GLU A N 1
ATOM 2447 C CA . GLU A 1 316 ? 8.023 -20.188 -6.688 1 92.56 316 GLU A CA 1
ATOM 2448 C C . GLU A 1 316 ? 7.613 -19.125 -7.695 1 92.56 316 GLU A C 1
ATOM 2450 O O . GLU A 1 316 ? 8.461 -18.531 -8.359 1 92.56 316 GLU A O 1
ATOM 2455 N N . THR A 1 317 ? 6.254 -18.953 -7.809 1 93.94 317 THR A N 1
ATOM 2456 C CA . THR A 1 317 ? 5.73 -17.812 -8.547 1 93.94 317 THR A CA 1
ATOM 2457 C C . THR A 1 317 ? 5.824 -16.547 -7.703 1 93.94 317 THR A C 1
ATOM 2459 O O . THR A 1 317 ? 5.203 -16.453 -6.645 1 93.94 317 THR A O 1
ATOM 2462 N N . GLU A 1 318 ? 6.59 -15.617 -8.125 1 94.75 318 GLU A N 1
ATOM 2463 C CA . GLU A 1 318 ? 6.844 -14.453 -7.289 1 94.75 318 GLU A CA 1
ATOM 2464 C C . GLU A 1 318 ? 6.414 -13.164 -7.992 1 94.75 318 GLU A C 1
ATOM 2466 O O . GLU A 1 318 ? 5.219 -12.867 -8.07 1 94.75 318 GLU A O 1
ATOM 2471 N N . LEU A 1 319 ? 7.289 -12.445 -8.727 1 97.06 319 LEU A N 1
ATOM 2472 C CA . LEU A 1 319 ? 7.016 -11.086 -9.188 1 97.06 319 LEU A CA 1
ATOM 2473 C C . LEU A 1 319 ? 6.465 -11.102 -10.609 1 97.06 319 LEU A C 1
ATOM 2475 O O . LEU A 1 319 ? 5.594 -10.297 -10.953 1 97.06 319 LEU A O 1
ATOM 2479 N N . ILE A 1 320 ? 6.902 -11.945 -11.43 1 97.69 320 ILE A N 1
ATOM 2480 C CA . ILE A 1 320 ? 6.719 -11.828 -12.867 1 97.69 320 ILE A CA 1
ATOM 2481 C C . ILE A 1 320 ? 5.238 -11.969 -13.211 1 97.69 320 ILE A C 1
ATOM 2483 O O . ILE A 1 320 ? 4.676 -11.125 -13.914 1 97.69 320 ILE A O 1
ATOM 2487 N N . ALA A 1 321 ? 4.586 -12.945 -12.672 1 97.75 321 ALA A N 1
ATOM 2488 C CA . ALA A 1 321 ? 3.205 -13.258 -13.039 1 97.75 321 ALA A CA 1
ATOM 2489 C C . ALA A 1 321 ? 2.266 -12.117 -12.68 1 97.75 321 ALA A C 1
ATOM 2491 O O . ALA A 1 321 ? 1.512 -11.625 -13.523 1 97.75 321 ALA A O 1
ATOM 2492 N N . PRO A 1 322 ? 2.311 -11.633 -11.422 1 98.38 322 PRO A N 1
ATOM 2493 C CA . PRO A 1 322 ? 1.37 -10.562 -11.086 1 98.38 322 PRO A CA 1
ATOM 2494 C C . PRO A 1 322 ? 1.682 -9.258 -11.82 1 98.38 322 PRO A C 1
ATOM 2496 O O . PRO A 1 322 ? 0.766 -8.5 -12.156 1 98.38 322 PRO A O 1
ATOM 2499 N N . ILE A 1 323 ? 2.938 -8.938 -12.055 1 98.62 323 ILE A N 1
ATOM 2500 C CA . ILE A 1 323 ? 3.289 -7.719 -12.773 1 98.62 323 ILE A CA 1
ATOM 2501 C C . ILE A 1 323 ? 2.857 -7.84 -14.234 1 98.62 323 ILE A C 1
ATOM 2503 O O . ILE A 1 323 ? 2.291 -6.902 -14.805 1 98.62 323 ILE A O 1
ATOM 2507 N N . TYR A 1 324 ? 3.078 -9 -14.867 1 98.44 324 TYR A N 1
ATOM 2508 C CA . TYR A 1 324 ? 2.596 -9.281 -16.219 1 98.44 324 TYR A CA 1
ATOM 2509 C C . TYR A 1 324 ? 1.079 -9.148 -16.297 1 98.44 324 TYR A C 1
ATOM 2511 O O . TYR A 1 324 ? 0.546 -8.531 -17.219 1 98.44 324 TYR A O 1
ATOM 2519 N N . TRP A 1 325 ? 0.431 -9.719 -15.312 1 98.62 325 TRP A N 1
ATOM 2520 C CA . TRP A 1 325 ? -1.027 -9.688 -15.266 1 98.62 325 TRP A CA 1
ATOM 2521 C C . TRP A 1 325 ? -1.534 -8.25 -15.141 1 98.62 325 TRP A C 1
ATOM 2523 O O . TRP A 1 325 ? -2.555 -7.895 -15.727 1 98.62 325 TRP A O 1
ATOM 2533 N N . THR A 1 326 ? -0.835 -7.449 -14.383 1 98.62 326 THR A N 1
ATOM 2534 C CA . THR A 1 326 ? -1.172 -6.035 -14.258 1 98.62 326 THR A CA 1
ATOM 2535 C C . THR A 1 326 ? -1.12 -5.34 -15.617 1 98.62 326 THR A C 1
ATOM 2537 O O . THR A 1 326 ? -2.006 -4.551 -15.945 1 98.62 326 THR A O 1
ATOM 2540 N N . VAL A 1 327 ? -0.13 -5.652 -16.438 1 98.06 327 VAL A N 1
ATOM 2541 C CA . VAL A 1 327 ? -0.025 -5.059 -17.766 1 98.06 327 VAL A CA 1
ATOM 2542 C C . VAL A 1 327 ? -1.215 -5.484 -18.625 1 98.06 327 VAL A C 1
ATOM 2544 O O . VAL A 1 327 ? -1.763 -4.684 -19.391 1 98.06 327 VAL A O 1
ATOM 2547 N N . GLN A 1 328 ? -1.625 -6.68 -18.469 1 97.5 328 GLN A N 1
ATOM 2548 C CA . GLN A 1 328 ? -2.68 -7.25 -19.297 1 97.5 328 GLN A CA 1
ATOM 2549 C C . GLN A 1 328 ? -4.039 -6.652 -18.953 1 97.5 328 GLN A C 1
ATOM 2551 O O . GLN A 1 328 ? -4.887 -6.473 -19.828 1 97.5 328 GLN A O 1
ATOM 2556 N N . LYS A 1 329 ? -4.215 -6.32 -17.641 1 97.56 329 LYS A N 1
ATOM 2557 C CA . LYS A 1 329 ? -5.582 -6.031 -17.203 1 97.56 329 LYS A CA 1
ATOM 2558 C C . LYS A 1 329 ? -5.742 -4.555 -16.844 1 97.56 329 LYS A C 1
ATOM 2560 O O . LYS A 1 329 ? -6.867 -4.055 -16.75 1 97.56 329 LYS A O 1
ATOM 2565 N N . CYS A 1 330 ? -4.652 -3.904 -16.594 1 96.62 330 CYS A N 1
ATOM 2566 C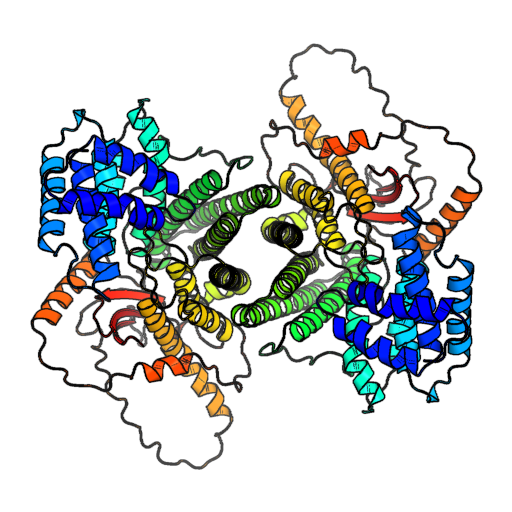 CA . CYS A 1 330 ? -4.703 -2.465 -16.375 1 96.62 330 CYS A CA 1
ATOM 2567 C C . CYS A 1 330 ? -4.543 -1.698 -17.672 1 96.62 330 CYS A C 1
ATOM 2569 O O . CYS A 1 330 ? -3.574 -1.903 -18.406 1 96.62 330 CYS A O 1
ATOM 2571 N N . ARG A 1 331 ? -5.488 -0.774 -17.969 1 94.88 331 ARG A N 1
ATOM 2572 C CA . ARG A 1 331 ? -5.402 -0.077 -19.25 1 94.88 331 ARG A CA 1
ATOM 2573 C C . ARG A 1 331 ? -5.039 1.391 -19.062 1 94.88 331 ARG A C 1
ATOM 2575 O O . ARG A 1 331 ? -5.242 2.213 -19.953 1 94.88 331 ARG A O 1
ATOM 2582 N N . HIS A 1 332 ? -4.617 1.752 -17.859 1 93.31 332 HIS A N 1
ATOM 2583 C CA . HIS A 1 332 ? -3.986 3.059 -17.719 1 93.31 332 HIS A CA 1
ATOM 2584 C C . HIS A 1 332 ? -2.662 3.119 -18.469 1 93.31 332 HIS A C 1
ATOM 2586 O O . HIS A 1 332 ? -1.761 2.314 -18.219 1 93.31 332 HIS A O 1
ATOM 2592 N N . PRO A 1 333 ? -2.475 3.988 -19.359 1 92.5 333 PRO A N 1
ATOM 2593 C CA . PRO A 1 333 ? -1.349 3.947 -20.297 1 92.5 333 PRO A CA 1
ATOM 2594 C C . PRO A 1 333 ? 0.004 4.059 -19.594 1 92.5 333 PRO A C 1
ATOM 2596 O O . PRO A 1 333 ? 0.951 3.355 -19.953 1 92.5 333 PRO A O 1
ATOM 2599 N N . LEU A 1 334 ? 0.107 4.91 -18.594 1 94.25 334 LEU A N 1
ATOM 2600 C CA . LEU A 1 334 ? 1.387 5.105 -17.922 1 94.25 334 LEU A CA 1
ATOM 2601 C C . LEU A 1 334 ? 1.65 3.986 -16.922 1 94.25 334 LEU A C 1
ATOM 2603 O O . LEU A 1 334 ? 2.779 3.504 -16.797 1 94.25 334 LEU A O 1
ATOM 2607 N N . LEU A 1 335 ? 0.623 3.59 -16.219 1 96.12 335 LEU A N 1
ATOM 2608 C CA . LEU A 1 335 ? 0.788 2.604 -15.164 1 96.12 335 LEU A CA 1
ATOM 2609 C C . LEU A 1 335 ? 1.19 1.249 -15.734 1 96.12 335 LEU A C 1
ATOM 2611 O O . LEU A 1 335 ? 2.082 0.585 -15.203 1 96.12 335 LEU A O 1
ATOM 2615 N N . ARG A 1 336 ? 0.498 0.751 -16.766 1 96.56 336 ARG A N 1
ATOM 2616 C CA . ARG A 1 336 ? 0.851 -0.55 -17.328 1 96.56 336 ARG A CA 1
ATOM 2617 C C . ARG A 1 336 ? 2.246 -0.522 -17.938 1 96.56 336 ARG A C 1
ATOM 2619 O O . ARG A 1 336 ? 2.961 -1.526 -17.922 1 96.56 336 ARG A O 1
ATOM 2626 N N . ARG A 1 337 ? 2.717 0.664 -18.484 1 96.62 337 ARG A N 1
ATOM 2627 C CA . ARG A 1 337 ? 4.078 0.785 -18.984 1 96.62 337 ARG A CA 1
ATOM 2628 C C . ARG A 1 337 ? 5.09 0.789 -17.844 1 96.62 337 ARG A C 1
ATOM 2630 O O . ARG A 1 337 ? 6.199 0.264 -17.984 1 96.62 337 ARG A O 1
ATOM 2637 N N . ALA A 1 338 ? 4.691 1.444 -16.75 1 97.56 338 ALA A N 1
ATOM 2638 C CA . ALA A 1 338 ? 5.547 1.362 -15.578 1 97.56 338 ALA A CA 1
ATOM 2639 C C . ALA A 1 338 ? 5.742 -0.087 -15.141 1 97.56 338 ALA A C 1
ATOM 2641 O O . ALA A 1 338 ? 6.836 -0.473 -14.727 1 97.56 338 ALA A O 1
ATOM 2642 N N . ALA A 1 339 ? 4.719 -0.903 -15.203 1 98.44 339 ALA A N 1
ATOM 2643 C CA . ALA A 1 339 ? 4.812 -2.322 -14.875 1 98.44 339 ALA A CA 1
ATOM 2644 C C . ALA A 1 339 ? 5.762 -3.047 -15.82 1 98.44 339 ALA A C 1
ATOM 2646 O O . ALA A 1 339 ? 6.57 -3.869 -15.391 1 98.44 339 ALA A O 1
ATOM 2647 N N . VAL A 1 340 ? 5.68 -2.73 -17.109 1 98.19 340 VAL A N 1
ATOM 2648 C CA . VAL A 1 340 ? 6.59 -3.326 -18.078 1 98.19 340 VAL A CA 1
ATOM 2649 C C . VAL A 1 340 ? 8.031 -2.945 -17.75 1 98.19 340 VAL A C 1
ATOM 2651 O O . VAL A 1 340 ? 8.93 -3.791 -17.766 1 98.19 340 VAL A O 1
ATOM 2654 N N . LYS A 1 341 ? 8.227 -1.703 -17.484 1 97.62 341 LYS A N 1
ATOM 2655 C CA . LYS A 1 341 ? 9.57 -1.219 -17.172 1 97.62 341 LYS A CA 1
ATOM 2656 C C . LYS A 1 341 ? 10.141 -1.936 -15.945 1 97.62 341 LYS A C 1
ATOM 2658 O O . LYS A 1 341 ? 11.344 -2.172 -15.867 1 97.62 341 LYS A O 1
ATOM 2663 N N . LEU A 1 342 ? 9.281 -2.273 -14.984 1 97.62 342 LEU A N 1
ATOM 2664 C CA . LEU A 1 342 ? 9.742 -3.062 -13.852 1 97.62 342 LEU A CA 1
ATOM 2665 C C . LEU A 1 342 ? 10.297 -4.406 -14.305 1 97.62 342 LEU A C 1
ATOM 2667 O O . LEU A 1 342 ? 11.359 -4.832 -13.852 1 97.62 342 LEU A O 1
ATOM 2671 N N . LEU A 1 343 ? 9.586 -5.082 -15.195 1 97.81 343 LEU A N 1
ATOM 2672 C CA . LEU A 1 343 ? 10.016 -6.379 -15.703 1 97.81 343 LEU A CA 1
ATOM 2673 C C . LEU A 1 343 ? 11.344 -6.258 -16.453 1 97.81 343 LEU A C 1
ATOM 2675 O O . LEU A 1 343 ? 12.125 -7.211 -16.5 1 97.81 343 LEU A O 1
ATOM 2679 N N . MET A 1 344 ? 11.617 -5.086 -16.953 1 96.94 344 MET A N 1
ATOM 2680 C CA . MET A 1 344 ? 12.789 -4.879 -17.812 1 96.94 344 MET A CA 1
ATOM 2681 C C . MET A 1 344 ? 14 -4.461 -16.984 1 96.94 344 MET A C 1
ATOM 2683 O O . MET A 1 344 ? 15.109 -4.355 -17.5 1 96.94 344 MET A O 1
ATOM 2687 N N . LYS A 1 345 ? 13.742 -4.172 -15.719 1 96.19 345 LYS A N 1
ATOM 2688 C CA . LYS A 1 345 ? 14.875 -3.811 -14.875 1 96.19 345 LYS A CA 1
ATOM 2689 C C . LYS A 1 345 ? 15.898 -4.938 -14.82 1 96.19 345 LYS A C 1
ATOM 2691 O O . LYS A 1 345 ? 15.547 -6.113 -14.938 1 96.19 345 LYS A O 1
ATOM 2696 N N . ASP A 1 346 ? 17.141 -4.613 -14.531 1 94.5 346 ASP A N 1
ATOM 2697 C CA . ASP A 1 346 ? 18.25 -5.562 -14.547 1 94.5 346 ASP A CA 1
ATOM 2698 C C . ASP A 1 346 ? 18.016 -6.695 -13.555 1 94.5 346 ASP A C 1
ATOM 2700 O O . ASP A 1 346 ? 18.422 -7.836 -13.789 1 94.5 346 ASP A O 1
ATOM 2704 N N . GLU A 1 347 ? 17.312 -6.383 -12.516 1 93.56 347 GLU A N 1
ATOM 2705 C CA . GLU A 1 347 ? 17.078 -7.348 -11.445 1 93.56 347 GLU A CA 1
ATOM 2706 C C . GLU A 1 347 ? 16.094 -8.422 -11.883 1 93.56 347 GLU A C 1
ATOM 2708 O O . GLU A 1 347 ? 16.078 -9.523 -11.328 1 93.56 347 GLU A O 1
ATOM 2713 N N . LEU A 1 348 ? 15.242 -8.117 -12.977 1 95.25 348 LEU A N 1
ATOM 2714 C CA . LEU A 1 348 ? 14.164 -9.031 -13.336 1 95.25 348 LEU A CA 1
ATOM 2715 C C . LEU A 1 348 ? 14.297 -9.469 -14.797 1 95.25 348 LEU A C 1
ATOM 2717 O O . LEU A 1 348 ? 13.75 -10.5 -15.188 1 95.25 348 LEU A O 1
ATOM 2721 N N . LYS A 1 349 ? 14.961 -8.742 -15.609 1 93.5 349 LYS A N 1
ATOM 2722 C CA . LYS A 1 349 ? 14.906 -8.898 -17.062 1 93.5 349 LYS A CA 1
ATOM 2723 C C . LYS A 1 349 ? 15.266 -10.32 -17.484 1 93.5 349 LYS A C 1
ATOM 2725 O O . LYS A 1 349 ? 14.68 -10.867 -18.406 1 93.5 349 LYS A O 1
ATOM 2730 N N . ASN A 1 350 ? 16.219 -10.961 -16.859 1 91.31 350 ASN A N 1
ATOM 2731 C CA . ASN A 1 350 ? 16.641 -12.312 -17.219 1 91.31 350 ASN A CA 1
ATOM 2732 C C . ASN A 1 350 ? 16.219 -13.32 -16.141 1 91.31 350 ASN A C 1
ATOM 2734 O O . ASN A 1 350 ? 16.75 -14.438 -16.109 1 91.31 350 ASN A O 1
ATOM 2738 N N . ARG A 1 351 ? 15.312 -12.938 -15.328 1 94.62 351 ARG A N 1
ATOM 2739 C CA . ARG A 1 351 ? 14.867 -13.797 -14.234 1 94.62 351 ARG A CA 1
ATOM 2740 C C . ARG A 1 351 ? 13.789 -14.773 -14.703 1 94.62 351 ARG A C 1
ATOM 2742 O O . ARG A 1 351 ? 12.992 -14.445 -15.586 1 94.62 351 ARG A O 1
ATOM 2749 N N . ARG A 1 352 ? 13.859 -15.922 -14.141 1 94.69 352 ARG A N 1
ATOM 2750 C CA . ARG A 1 352 ? 12.859 -16.953 -14.383 1 94.69 352 ARG A CA 1
ATOM 2751 C C . ARG A 1 352 ? 12.195 -17.391 -13.086 1 94.69 352 ARG A C 1
ATOM 2753 O O . ARG A 1 352 ? 12.875 -17.609 -12.078 1 94.69 352 ARG A O 1
ATOM 2760 N N . GLU A 1 353 ? 10.93 -17.484 -13.078 1 95.31 353 GLU A N 1
ATOM 2761 C CA . GLU A 1 353 ? 10.148 -18.016 -11.969 1 95.31 353 GLU A CA 1
ATOM 2762 C C . GLU A 1 353 ? 9.289 -19.203 -12.414 1 95.31 353 GLU A C 1
ATOM 2764 O O . GLU A 1 353 ? 8.289 -19.016 -13.109 1 95.31 353 GLU A O 1
ATOM 2769 N N . ASN A 1 354 ? 9.672 -20.453 -11.914 1 94.69 354 ASN A N 1
ATOM 2770 C CA . ASN A 1 354 ? 9.117 -21.688 -12.445 1 94.69 354 ASN A CA 1
ATOM 2771 C C . ASN A 1 354 ? 9.133 -21.703 -13.977 1 94.69 354 ASN A C 1
ATOM 2773 O O . ASN A 1 354 ? 10.195 -21.719 -14.586 1 94.69 354 ASN A O 1
ATOM 2777 N N . LEU A 1 355 ? 7.918 -21.359 -14.594 1 93.56 355 LEU A N 1
ATOM 2778 C CA . LEU A 1 355 ? 7.887 -21.391 -16.062 1 93.56 355 LEU A CA 1
ATOM 2779 C C . LEU A 1 355 ? 7.742 -19.984 -16.625 1 93.56 355 LEU A C 1
ATOM 2781 O O . LEU A 1 355 ? 7.719 -19.797 -17.844 1 93.56 355 LEU A O 1
ATOM 2785 N N . TRP A 1 356 ? 7.695 -18.969 -15.773 1 95.94 356 TRP A N 1
ATOM 2786 C CA . TRP A 1 356 ? 7.59 -17.578 -16.188 1 95.94 356 TRP A CA 1
ATOM 2787 C C . TRP A 1 356 ? 8.961 -17 -16.531 1 95.94 356 TRP A C 1
ATOM 2789 O O . TRP A 1 356 ? 9.883 -17.047 -15.727 1 95.94 356 TRP A O 1
ATOM 2799 N N . HIS A 1 357 ? 9.102 -16.562 -17.688 1 95.88 357 HIS A N 1
ATOM 2800 C CA . HIS A 1 357 ? 10.289 -15.836 -18.156 1 95.88 357 HIS A CA 1
ATOM 2801 C C . HIS A 1 357 ? 10.008 -14.344 -18.281 1 95.88 357 HIS A C 1
ATOM 2803 O O . HIS A 1 357 ? 9.086 -13.945 -19 1 95.88 357 HIS A O 1
ATOM 2809 N N . SER A 1 358 ? 10.82 -13.578 -17.641 1 96.88 358 SER A N 1
ATOM 2810 C CA . SER A 1 358 ? 10.578 -12.141 -17.656 1 96.88 358 SER A CA 1
ATOM 2811 C C . SER A 1 358 ? 10.617 -11.586 -19.078 1 96.88 358 SER A C 1
ATOM 2813 O O . SER A 1 358 ? 9.781 -10.766 -19.453 1 96.88 358 SER A O 1
ATOM 2815 N N . ASN A 1 359 ? 11.602 -11.992 -19.891 1 95.31 359 ASN A N 1
ATOM 2816 C CA . ASN A 1 359 ? 11.719 -11.492 -21.25 1 95.31 359 ASN A CA 1
ATOM 2817 C C . ASN A 1 359 ? 10.5 -11.852 -22.094 1 95.31 359 ASN A C 1
ATOM 2819 O O . ASN A 1 359 ? 10.055 -11.055 -22.922 1 95.31 359 ASN A O 1
ATOM 2823 N N . GLU A 1 360 ? 10.008 -13.07 -21.922 1 96.12 360 GLU A N 1
ATOM 2824 C CA . GLU A 1 360 ? 8.789 -13.5 -22.594 1 96.12 360 GLU A CA 1
ATOM 2825 C C . GLU A 1 360 ? 7.598 -12.641 -22.172 1 96.12 360 GLU A C 1
ATOM 2827 O O . GLU A 1 360 ? 6.82 -12.188 -23.016 1 96.12 360 GLU A O 1
ATOM 2832 N N . ALA A 1 361 ? 7.488 -12.43 -20.875 1 97.56 361 ALA A N 1
ATOM 2833 C CA . ALA A 1 361 ? 6.414 -11.602 -20.328 1 97.56 361 ALA A CA 1
ATOM 2834 C C . ALA A 1 361 ? 6.465 -10.188 -20.906 1 97.56 361 ALA A C 1
ATOM 2836 O O . ALA A 1 361 ? 5.43 -9.617 -21.25 1 97.56 361 ALA A O 1
ATOM 2837 N N . VAL A 1 362 ? 7.645 -9.641 -21 1 97.62 362 VAL A N 1
ATOM 2838 C CA . VAL A 1 362 ? 7.832 -8.289 -21.516 1 97.62 362 VAL A CA 1
ATOM 2839 C C . VAL A 1 362 ? 7.359 -8.219 -22.969 1 97.62 362 VAL A C 1
ATOM 2841 O O . VAL A 1 362 ? 6.613 -7.312 -23.344 1 97.62 362 VAL A O 1
ATOM 2844 N N . ALA A 1 363 ? 7.746 -9.148 -23.766 1 96.62 363 ALA A N 1
ATOM 2845 C CA . ALA A 1 363 ? 7.395 -9.164 -25.188 1 96.62 363 ALA A CA 1
ATOM 2846 C C . ALA A 1 363 ? 5.883 -9.227 -25.375 1 96.62 363 ALA A C 1
ATOM 2848 O O . ALA A 1 363 ? 5.316 -8.438 -26.141 1 96.62 363 ALA A O 1
ATOM 2849 N N . ILE A 1 364 ? 5.262 -10.141 -24.719 1 97.31 364 ILE A N 1
ATOM 2850 C CA . ILE A 1 364 ? 3.816 -10.312 -24.844 1 97.31 364 ILE A CA 1
ATOM 2851 C C . ILE A 1 364 ? 3.102 -9.062 -24.344 1 97.31 364 ILE A C 1
ATOM 2853 O O . ILE A 1 364 ? 2.127 -8.609 -24.953 1 97.31 364 ILE A O 1
ATOM 2857 N N . ALA A 1 365 ? 3.596 -8.516 -23.203 1 97.44 365 ALA A N 1
ATOM 2858 C CA . ALA A 1 365 ? 3.008 -7.316 -22.625 1 97.44 365 ALA A CA 1
ATOM 2859 C C . ALA A 1 365 ? 3.035 -6.156 -23.625 1 97.44 365 ALA A C 1
ATOM 2861 O O . ALA A 1 365 ? 2.021 -5.48 -23.828 1 97.44 365 ALA A O 1
ATOM 2862 N N . LEU A 1 366 ? 4.164 -5.938 -24.203 1 96.38 366 LEU A N 1
ATOM 2863 C CA . LEU A 1 366 ? 4.309 -4.844 -25.156 1 96.38 366 LEU A CA 1
ATOM 2864 C C . LEU A 1 366 ? 3.414 -5.059 -26.375 1 96.38 366 LEU A C 1
ATOM 2866 O O . LEU A 1 366 ? 2.793 -4.113 -26.875 1 96.38 366 LEU A O 1
ATOM 2870 N N . ARG A 1 367 ? 3.32 -6.23 -26.828 1 95.38 367 ARG A N 1
ATOM 2871 C CA . ARG A 1 367 ? 2.445 -6.539 -27.953 1 95.38 367 ARG A CA 1
ATOM 2872 C C . ARG A 1 367 ? 0.986 -6.27 -27.609 1 95.38 367 ARG A C 1
ATOM 2874 O O . ARG A 1 367 ? 0.237 -5.734 -28.422 1 95.38 367 ARG A O 1
ATOM 2881 N N . THR A 1 368 ? 0.602 -6.68 -26.453 1 95.75 368 THR A N 1
ATOM 2882 C CA . THR A 1 368 ? -0.76 -6.445 -25.984 1 95.75 368 THR A CA 1
ATOM 2883 C C . THR A 1 368 ? -1.089 -4.957 -26 1 95.75 368 THR A C 1
ATOM 2885 O O . THR A 1 368 ? -2.148 -4.555 -26.484 1 95.75 368 THR A O 1
ATOM 2888 N N . ILE A 1 369 ? -0.192 -4.152 -25.406 1 94.62 369 ILE A N 1
ATOM 2889 C CA . ILE A 1 369 ? -0.391 -2.709 -25.391 1 94.62 369 ILE A CA 1
ATOM 2890 C C . ILE A 1 369 ? -0.513 -2.182 -26.812 1 94.62 369 ILE A C 1
ATOM 2892 O O . ILE A 1 369 ? -1.416 -1.398 -27.125 1 94.62 369 ILE A O 1
ATOM 2896 N N . GLU A 1 370 ? 0.319 -2.604 -27.688 1 92.88 370 GLU A N 1
ATOM 2897 C CA . GLU A 1 370 ? 0.335 -2.16 -29.078 1 92.88 370 GLU A CA 1
ATOM 2898 C C . GLU A 1 370 ? -0.997 -2.451 -29.766 1 92.88 370 GLU A C 1
ATOM 2900 O O . GLU A 1 370 ? -1.571 -1.572 -30.422 1 92.88 370 GLU A O 1
ATOM 2905 N N . VAL A 1 371 ? -1.458 -3.621 -29.609 1 92.25 371 VAL A N 1
ATOM 2906 C CA . VAL A 1 371 ? -2.676 -4.066 -30.281 1 92.25 371 VAL A CA 1
ATOM 2907 C C . VAL A 1 371 ? -3.877 -3.303 -29.719 1 92.25 371 VAL A C 1
ATOM 2909 O O . VAL A 1 371 ? -4.727 -2.838 -30.484 1 92.25 371 VAL A O 1
ATOM 2912 N N . GLU A 1 372 ? -3.982 -3.174 -28.422 1 92.94 372 GLU A N 1
ATOM 2913 C CA . GLU A 1 372 ? -5.148 -2.557 -27.797 1 92.94 372 GLU A CA 1
ATOM 2914 C C . GLU A 1 372 ? -5.176 -1.051 -28.047 1 92.94 372 GLU A C 1
ATOM 2916 O O . GLU A 1 372 ? -6.25 -0.448 -28.125 1 92.94 372 GLU A O 1
ATOM 2921 N N . GLU A 1 373 ? -4.023 -0.452 -28.125 1 89.19 373 GLU A N 1
ATOM 2922 C CA . GLU A 1 373 ? -3.965 1.005 -28.203 1 89.19 373 GLU A CA 1
ATOM 2923 C C . GLU A 1 373 ? -3.746 1.469 -29.641 1 89.19 373 GLU A C 1
ATOM 2925 O O . GLU A 1 373 ? -3.475 2.646 -29.891 1 89.19 373 GLU A O 1
ATOM 2930 N N . GLU A 1 374 ? -3.752 0.646 -30.547 1 81.25 374 GLU A N 1
ATOM 2931 C CA . GLU A 1 374 ? -3.547 0.97 -31.953 1 81.25 374 GLU A CA 1
ATOM 2932 C C . GLU A 1 374 ? -4.512 2.061 -32.406 1 81.25 374 GLU A C 1
ATOM 2934 O O . GLU A 1 374 ? -4.121 2.971 -33.156 1 81.25 374 GLU A O 1
ATOM 2939 N N . HIS A 1 375 ? -5.715 1.979 -32 1 69 375 HIS A N 1
ATOM 2940 C CA . HIS A 1 375 ? -6.719 2.93 -32.5 1 69 375 HIS A CA 1
ATOM 2941 C C . HIS A 1 375 ? -6.707 4.203 -31.641 1 69 375 HIS A C 1
ATOM 2943 O O . HIS A 1 375 ? -7.273 5.223 -32.062 1 69 375 HIS A O 1
ATOM 2949 N N . THR A 1 376 ? -6.215 4.195 -30.484 1 63.44 376 THR A N 1
ATOM 2950 C CA . THR A 1 376 ? -6.207 5.383 -29.641 1 63.44 376 THR A CA 1
ATOM 2951 C C . THR A 1 376 ? -5.219 6.418 -30.172 1 63.44 376 THR A C 1
ATOM 2953 O O . THR A 1 376 ? -5.473 7.621 -30.094 1 63.44 376 THR A O 1
ATOM 2956 N N . ALA A 1 377 ? -4.113 6.047 -30.703 1 55.41 377 ALA A N 1
ATOM 2957 C CA . ALA A 1 377 ? -3.109 6.926 -31.297 1 55.41 377 ALA A CA 1
ATOM 2958 C C . ALA A 1 377 ? -3.643 7.59 -32.562 1 55.41 377 ALA A C 1
ATOM 2960 O O . ALA A 1 377 ? -3.289 8.727 -32.875 1 55.41 377 ALA A O 1
ATOM 2961 N N . ARG A 1 378 ? -4.477 6.938 -33.344 1 46.03 378 ARG A N 1
ATOM 2962 C CA . ARG A 1 378 ? -5.023 7.488 -34.594 1 46.03 378 ARG A CA 1
ATOM 2963 C C . ARG A 1 378 ? -6.066 8.562 -34.312 1 46.03 378 ARG A C 1
ATOM 2965 O O . ARG A 1 378 ? -6.207 9.523 -35.062 1 46.03 378 ARG A O 1
ATOM 2972 N N . CYS A 1 379 ? -6.691 8.438 -33.219 1 43.25 379 CYS A N 1
ATOM 2973 C CA . CYS A 1 379 ? -7.754 9.406 -32.938 1 43.25 379 CYS A CA 1
ATOM 2974 C C . CYS A 1 379 ? -7.176 10.727 -32.469 1 43.25 379 CYS A C 1
ATOM 2976 O O . CYS A 1 379 ? -7.84 11.766 -32.531 1 43.25 379 CYS A O 1
ATOM 2978 N N . GLY A 1 380 ? -6.035 10.758 -31.875 1 39.19 380 GLY A N 1
ATOM 2979 C CA . GLY A 1 380 ? -5.449 12.047 -31.531 1 39.19 380 GLY A CA 1
ATOM 2980 C C . GLY A 1 380 ? -4.992 12.836 -32.75 1 39.19 380 GLY A C 1
ATOM 2981 O O . GLY A 1 380 ? -4.965 14.07 -32.688 1 39.19 380 GLY A O 1
ATOM 2982 N N . VAL A 1 381 ? -4.52 12.195 -33.844 1 38.41 381 VAL A N 1
ATOM 2983 C CA . VAL A 1 381 ? -4.031 12.852 -35.062 1 38.41 381 VAL A CA 1
ATOM 2984 C C . VAL A 1 381 ? -5.215 13.375 -35.875 1 38.41 381 VAL A C 1
ATOM 2986 O O . VAL A 1 381 ? -5.074 14.344 -36.625 1 38.41 381 VAL A O 1
ATOM 2989 N N . VAL A 1 382 ? -6.309 12.641 -35.969 1 36.94 382 VAL A N 1
ATOM 2990 C CA . VAL A 1 382 ? -7.363 13.086 -36.875 1 36.94 382 VAL A CA 1
ATOM 2991 C C . VAL A 1 382 ? -7.879 14.453 -36.406 1 36.94 382 VAL A C 1
ATOM 2993 O O . VAL A 1 382 ? -8.492 15.172 -37.219 1 36.94 382 VAL A O 1
ATOM 2996 N N . MET A 1 383 ? -7.699 14.812 -35.125 1 33.12 383 MET A N 1
ATOM 2997 C CA . MET A 1 383 ? -8.375 16.094 -34.938 1 33.12 383 MET A CA 1
ATOM 2998 C C . MET A 1 383 ? -7.594 17.203 -35.656 1 33.12 383 MET A C 1
ATOM 3000 O O . MET A 1 383 ? -8.07 18.344 -35.75 1 33.12 383 MET A O 1
ATOM 3004 N N . GLU A 1 384 ? -6.25 17.047 -35.75 1 33.78 384 GLU A N 1
ATOM 3005 C CA . GLU A 1 384 ? -5.672 18.234 -36.375 1 33.78 384 GLU A CA 1
ATOM 3006 C C . GLU A 1 384 ? -5.957 18.25 -37.875 1 33.78 384 GLU A C 1
ATOM 3008 O O . GLU A 1 384 ? -6.141 19.312 -38.469 1 33.78 384 GLU A O 1
ATOM 3013 N N . SER A 1 385 ? -5.602 17.156 -38.625 1 33.22 385 SER A N 1
ATOM 3014 C CA . SER A 1 385 ? -5.477 17.375 -40.062 1 33.22 385 SER A CA 1
ATOM 3015 C C . SER A 1 385 ? -6.844 17.453 -40.719 1 33.22 385 SER A C 1
ATOM 3017 O O . SER A 1 385 ? -7.219 16.562 -41.469 1 33.22 385 SER A O 1
ATOM 3019 N N . ALA A 1 386 ? -7.941 17.734 -40.125 1 30.41 386 ALA A N 1
ATOM 3020 C CA . ALA A 1 386 ? -9.062 17.906 -41.062 1 30.41 386 ALA A CA 1
ATOM 3021 C C . ALA A 1 386 ? -8.75 18.969 -42.094 1 30.41 386 ALA A C 1
ATOM 3023 O O . ALA A 1 386 ? -9.656 19.469 -42.781 1 30.41 386 ALA A O 1
ATOM 3024 N N . VAL A 1 387 ? -7.566 19.625 -42.125 1 30.05 387 VAL A N 1
ATOM 3025 C CA . VAL A 1 387 ? -7.543 20.375 -43.375 1 30.05 387 VAL A CA 1
ATOM 3026 C C . VAL A 1 387 ? -7.547 19.422 -44.562 1 30.05 387 VAL A C 1
ATOM 3028 O O . VAL A 1 387 ? -7.141 18.266 -44.438 1 30.05 387 VAL A O 1
ATOM 3031 N N . GLY A 1 388 ? -7.953 19.812 -45.969 1 25.81 388 GLY A N 1
ATOM 3032 C CA . GLY A 1 388 ? -8.445 19.344 -47.25 1 25.81 388 GLY A CA 1
ATOM 3033 C C . GLY A 1 388 ? -7.523 18.344 -47.938 1 25.81 388 GLY A C 1
ATOM 3034 O O . GLY A 1 388 ? -7.785 17.906 -49.062 1 25.81 388 GLY A O 1
ATOM 3035 N N . LEU A 1 389 ? -6.098 18.641 -47.906 1 26.3 389 LEU A N 1
ATOM 3036 C CA . LEU A 1 389 ? -5.477 18.016 -49.062 1 26.3 389 LEU A CA 1
ATOM 3037 C C . LEU A 1 389 ? -5.488 16.5 -48.938 1 26.3 389 LEU A C 1
ATOM 3039 O O . LEU A 1 389 ? -5.195 15.953 -47.875 1 26.3 389 LEU A O 1
ATOM 3043 N N . SER A 1 390 ? -6.324 15.852 -49.781 1 25.94 390 SER A N 1
ATOM 3044 C CA . SER A 1 390 ? -6.57 14.438 -50.062 1 25.94 390 SER A CA 1
ATOM 3045 C C . SER A 1 390 ? -5.262 13.672 -50.219 1 25.94 390 SER A C 1
ATOM 3047 O O . SER A 1 390 ? -4.809 13.453 -51.344 1 25.94 390 SER A O 1
ATOM 3049 N N . PRO A 1 391 ? -4.055 14.141 -49.656 1 29.47 391 PRO A N 1
ATOM 3050 C CA . PRO A 1 391 ? -3.082 13.312 -50.375 1 29.47 391 PRO A CA 1
ATOM 3051 C C . PRO A 1 391 ? -3.416 11.82 -50.312 1 29.47 391 PRO A C 1
ATOM 3053 O O . PRO A 1 391 ? -4.117 11.375 -49.406 1 29.47 391 PRO A O 1
ATOM 3056 N N . GLU A 1 392 ? -3.158 11.117 -51.406 1 26.8 392 GLU A N 1
ATOM 3057 C CA . GLU A 1 392 ? -3.205 9.695 -51.75 1 26.8 392 GLU A CA 1
ATOM 3058 C C . GLU A 1 392 ? -2.58 8.844 -50.625 1 26.8 392 GLU A C 1
ATOM 3060 O O . GLU A 1 392 ? -1.477 9.133 -50.156 1 26.8 392 GLU A O 1
ATOM 3065 N N . HIS A 1 393 ? -3.4 8.352 -49.719 1 28.05 393 HIS A N 1
ATOM 3066 C CA . HIS A 1 393 ? -3.164 7.379 -48.656 1 28.05 393 HIS A CA 1
ATOM 3067 C C . HIS A 1 393 ? -2.246 6.258 -49.156 1 28.05 393 HIS A C 1
ATOM 3069 O O . HIS A 1 393 ? -2.65 5.422 -49.969 1 28.05 393 HIS A O 1
ATOM 3075 N N . HIS A 1 394 ? -1.053 6.645 -49.656 1 26.94 394 HIS A N 1
ATOM 3076 C CA . HIS A 1 394 ? -0.254 5.453 -49.938 1 26.94 394 HIS A CA 1
ATOM 3077 C C . HIS A 1 394 ? -0.246 4.508 -48.719 1 26.94 394 HIS A C 1
ATOM 3079 O O . HIS A 1 394 ? 0.095 4.914 -47.625 1 26.94 394 HIS A O 1
ATOM 3085 N N . GLY A 1 395 ? -1.234 3.562 -48.656 1 26.19 395 GLY A N 1
ATOM 3086 C CA . GLY A 1 395 ? -1.401 2.389 -47.812 1 26.19 395 GLY A CA 1
ATOM 3087 C C . GLY A 1 395 ? -0.088 1.719 -47.469 1 26.19 395 GLY A C 1
ATOM 3088 O O . GLY A 1 395 ? 0.647 1.271 -48.344 1 26.19 395 GLY A O 1
ATOM 3089 N N . THR A 1 396 ? 0.642 2.352 -46.625 1 29.92 396 THR A N 1
ATOM 3090 C CA . THR A 1 396 ? 1.8 1.534 -46.281 1 29.92 396 THR A CA 1
ATOM 3091 C C . THR A 1 396 ? 1.404 0.067 -46.156 1 29.92 396 THR A C 1
ATOM 3093 O O . THR A 1 396 ? 0.356 -0.246 -45.562 1 29.92 396 THR A O 1
ATOM 3096 N N . PRO A 1 397 ? 1.842 -0.783 -47.031 1 26.81 397 PRO A N 1
ATOM 3097 C CA . PRO A 1 397 ? 1.574 -2.223 -47 1 26.81 397 PRO A CA 1
ATOM 3098 C C . PRO A 1 397 ? 1.632 -2.811 -45.594 1 26.81 397 PRO A C 1
ATOM 3100 O O . PRO A 1 397 ? 2.521 -2.467 -44.812 1 26.81 397 PRO A O 1
ATOM 3103 N N . HIS A 1 398 ? 0.479 -2.896 -44.938 1 28.56 398 HIS A N 1
ATOM 3104 C CA . HIS A 1 398 ? 0.297 -3.781 -43.781 1 28.56 398 HIS A CA 1
ATOM 3105 C C . HIS A 1 398 ? 1.141 -5.043 -43.938 1 28.56 398 HIS A C 1
ATOM 3107 O O . HIS A 1 398 ? 1.042 -5.754 -44.938 1 28.56 398 HIS A O 1
ATOM 3113 N N . SER A 1 399 ? 2.387 -4.91 -43.719 1 28.17 399 SER A N 1
ATOM 3114 C CA . SER A 1 399 ? 3.105 -6.176 -43.75 1 28.17 399 SER A CA 1
ATOM 3115 C C . SER A 1 399 ? 2.221 -7.324 -43.281 1 28.17 399 SER A C 1
ATOM 3117 O O . SER A 1 399 ? 1.558 -7.223 -42.25 1 28.17 399 SER A O 1
ATOM 3119 N N . GLU A 1 400 ? 1.651 -8.07 -44.156 1 29.66 400 GLU A N 1
ATOM 3120 C CA . GLU A 1 400 ? 1.008 -9.367 -43.938 1 29.66 400 GLU A CA 1
ATOM 3121 C C . GLU A 1 400 ? 1.766 -10.195 -42.906 1 29.66 400 GLU A C 1
ATOM 3123 O O . GLU A 1 400 ? 2.715 -10.906 -43.219 1 29.66 400 GLU A O 1
ATOM 3128 N N . ALA A 1 401 ? 2.127 -9.602 -41.781 1 32.56 401 ALA A N 1
ATOM 3129 C CA . ALA A 1 401 ? 2.533 -10.562 -40.781 1 32.56 401 ALA A CA 1
ATOM 3130 C C . ALA A 1 401 ? 1.678 -11.828 -40.844 1 32.56 401 ALA A C 1
ATOM 3132 O O . ALA A 1 401 ? 0.472 -11.758 -41.094 1 32.56 401 ALA A O 1
ATOM 3133 N N . SER A 1 402 ? 2.227 -12.883 -41.219 1 31.45 402 SER A N 1
ATOM 3134 C CA . SER A 1 402 ? 1.599 -14.195 -41.281 1 31.45 402 SER A CA 1
ATOM 3135 C C . SER A 1 402 ? 0.64 -14.398 -40.094 1 31.45 402 SER A C 1
ATOM 3137 O O . SER A 1 402 ? 1.059 -14.781 -39 1 31.45 402 SER A O 1
ATOM 3139 N N . SER A 1 403 ? -0.116 -13.336 -39.75 1 35.97 403 SER A N 1
ATOM 3140 C CA . SER A 1 403 ? -1.265 -13.734 -38.938 1 35.97 403 SER A CA 1
ATOM 3141 C C . SER A 1 403 ? -1.91 -15 -39.469 1 35.97 403 SER A C 1
ATOM 3143 O O . SER A 1 403 ? -2.467 -15 -40.594 1 35.97 403 SER A O 1
ATOM 3145 N N . ARG A 1 404 ? -1.337 -16.094 -39.406 1 35.31 404 ARG A N 1
ATOM 3146 C CA . ARG A 1 404 ? -2.201 -17.219 -39.719 1 35.31 404 ARG A CA 1
ATOM 3147 C C . ARG A 1 404 ? -3.609 -17 -39.188 1 35.31 404 ARG A C 1
ATOM 3149 O O . ARG A 1 404 ? -3.799 -16.828 -37.969 1 35.31 404 ARG A O 1
ATOM 3156 N N . ASP A 1 405 ? -4.504 -16.281 -39.844 1 38.03 405 ASP A N 1
ATOM 3157 C CA . ASP A 1 405 ? -5.941 -16.234 -39.594 1 38.03 405 ASP A CA 1
ATOM 3158 C C . ASP A 1 405 ? -6.43 -17.516 -38.938 1 38.03 405 ASP A C 1
ATOM 3160 O O . ASP A 1 405 ? -5.973 -18.609 -39.281 1 38.03 405 ASP A O 1
ATOM 3164 N N . SER A 1 406 ? -6.781 -17.484 -37.719 1 41.59 406 SER A N 1
ATOM 3165 C CA . SER A 1 406 ? -7.496 -18.531 -37 1 41.59 406 SER A CA 1
ATOM 3166 C C . SER A 1 406 ? -8.375 -19.344 -37.938 1 41.59 406 SER A C 1
ATOM 3168 O O . SER A 1 406 ? -9.055 -20.281 -37.531 1 41.59 406 SER A O 1
ATOM 3170 N N . ASN A 1 407 ? -8.625 -18.844 -39.094 1 40.09 407 ASN A N 1
ATOM 3171 C CA . ASN A 1 407 ? -9.438 -19.734 -39.906 1 40.09 407 ASN A CA 1
ATOM 3172 C C . ASN A 1 407 ? -8.734 -21.062 -40.156 1 40.09 407 ASN A C 1
ATOM 3174 O O . ASN A 1 407 ? -9.359 -22.031 -40.562 1 40.09 407 ASN A O 1
ATOM 3178 N N . ARG A 1 408 ? -7.43 -21 -40.188 1 40.84 408 ARG A N 1
ATOM 3179 C CA . ARG A 1 408 ? -6.812 -22.281 -40.5 1 40.84 408 ARG A CA 1
ATOM 3180 C C . ARG A 1 408 ? -6.781 -23.188 -39.281 1 40.84 408 ARG A C 1
ATOM 3182 O O . ARG A 1 408 ? -6.75 -24.406 -39.406 1 40.84 408 ARG A O 1
ATOM 3189 N N . SER A 1 409 ? -6.359 -22.562 -38.094 1 49.75 409 SER A N 1
ATOM 3190 C CA . SER A 1 409 ? -6.215 -23.531 -37.031 1 49.75 409 SER A CA 1
ATOM 3191 C C . SER A 1 409 ? -7.57 -24.062 -36.562 1 49.75 409 SER A C 1
ATOM 3193 O O . SER A 1 409 ? -7.641 -25.031 -35.812 1 49.75 409 SER A O 1
ATOM 3195 N N . GLY A 1 410 ? -8.734 -23.625 -37.188 1 59.28 410 GLY A N 1
ATOM 3196 C CA . GLY A 1 410 ? -10.016 -24.297 -37 1 59.28 410 GLY A CA 1
ATOM 3197 C C . GLY A 1 410 ? -10.562 -24.156 -35.594 1 59.28 410 GLY A C 1
ATOM 3198 O O . GLY A 1 410 ? -11.375 -24.984 -35.156 1 59.28 410 GLY A O 1
ATOM 3199 N N . TRP A 1 411 ? -9.938 -23.109 -34.688 1 75.19 411 TRP A N 1
ATOM 3200 C CA . TRP A 1 411 ? -10.562 -23.141 -33.375 1 75.19 411 TRP A CA 1
ATOM 3201 C C . TRP A 1 411 ? -11.836 -22.312 -33.344 1 75.19 411 TRP A C 1
ATOM 3203 O O . TRP A 1 411 ? -11.828 -21.141 -33.75 1 75.19 411 TRP A O 1
ATOM 3213 N N . HIS A 1 412 ? -12.914 -22.891 -33.156 1 82.25 412 HIS A N 1
ATOM 3214 C CA . HIS A 1 412 ? -14.211 -22.234 -33 1 82.25 412 HIS A CA 1
ATOM 3215 C C . HIS A 1 412 ? -14.641 -22.25 -31.531 1 82.25 412 HIS A C 1
ATOM 3217 O O . HIS A 1 412 ? -14.945 -23.297 -30.969 1 82.25 412 HIS A O 1
ATOM 3223 N N . VAL A 1 413 ? -14.43 -21.047 -30.891 1 91.06 413 VAL A N 1
ATOM 3224 C CA . VAL A 1 413 ? -14.906 -20.906 -29.516 1 91.06 413 VAL A CA 1
ATOM 3225 C C . VAL A 1 413 ? -16.094 -19.969 -29.469 1 91.06 413 VAL A C 1
ATOM 3227 O O . VAL A 1 413 ? -15.961 -18.766 -29.719 1 91.06 413 VAL A O 1
ATOM 3230 N N . PRO A 1 414 ? -17.266 -20.469 -29.156 1 91.94 414 PRO A N 1
ATOM 3231 C CA . PRO A 1 414 ? -18.453 -19.609 -29.109 1 91.94 414 PRO A CA 1
ATOM 3232 C C . PRO A 1 414 ? -18.359 -18.531 -28.047 1 91.94 414 PRO A C 1
ATOM 3234 O O . PRO A 1 414 ? -17.688 -18.719 -27.031 1 91.94 414 PRO A O 1
ATOM 3237 N N . LEU A 1 415 ? -19.094 -17.484 -28.234 1 92.31 415 LEU A N 1
ATOM 3238 C CA . LEU A 1 415 ? -19.094 -16.359 -27.312 1 92.31 415 LEU A CA 1
ATOM 3239 C C . LEU A 1 415 ? -19.703 -16.75 -25.969 1 92.31 415 LEU A C 1
ATOM 3241 O O . LEU A 1 415 ? -19.5 -16.062 -24.969 1 92.31 415 LEU A O 1
ATOM 3245 N N . GLY A 1 416 ? -20.484 -17.797 -26 1 92.56 416 GLY A N 1
ATOM 3246 C CA . GLY A 1 416 ? -21.094 -18.297 -24.781 1 92.56 416 GLY A CA 1
ATOM 3247 C C . GLY A 1 416 ? -20.125 -19.047 -23.891 1 92.56 416 GLY A C 1
ATOM 3248 O O . GLY A 1 416 ? -20.453 -19.391 -22.75 1 92.56 416 GLY A O 1
ATOM 3249 N N . HIS A 1 417 ? -18.938 -19.312 -24.359 1 92.94 417 HIS A N 1
ATOM 3250 C CA . HIS A 1 417 ? -17.859 -19.922 -23.594 1 92.94 417 HIS A CA 1
ATOM 3251 C C . HIS A 1 417 ? -16.75 -18.922 -23.297 1 92.94 417 HIS A C 1
ATOM 3253 O O . HIS A 1 417 ? -16.562 -17.953 -24.047 1 92.94 417 HIS A O 1
ATOM 3259 N N . PRO A 1 418 ? -16.062 -19.156 -22.141 1 94 418 PRO A N 1
ATOM 3260 C CA . PRO A 1 418 ? -14.93 -18.266 -21.875 1 94 418 PRO A CA 1
ATOM 3261 C C . PRO A 1 418 ? -13.914 -18.25 -23 1 94 418 PRO A C 1
ATOM 3263 O O . PRO A 1 418 ? -13.773 -19.25 -23.734 1 94 418 PRO A O 1
ATOM 3266 N N . PRO A 1 419 ? -13.227 -17.141 -23.219 1 93.56 419 PRO A N 1
ATOM 3267 C CA . PRO A 1 419 ? -12.227 -17.016 -24.281 1 93.56 419 PRO A CA 1
ATOM 3268 C C . PRO A 1 419 ? -10.945 -17.797 -23.969 1 93.56 419 PRO A C 1
ATOM 3270 O O . PRO A 1 419 ? -9.898 -17.188 -23.734 1 93.56 419 PRO A O 1
ATOM 3273 N N . THR A 1 420 ? -10.992 -19.031 -23.969 1 92.31 420 THR A N 1
ATOM 3274 C CA . THR A 1 420 ? -9.867 -19.922 -23.703 1 92.31 420 THR A CA 1
ATOM 3275 C C . THR A 1 420 ? -10.039 -21.234 -24.469 1 92.31 420 THR A C 1
ATOM 3277 O O . THR A 1 420 ? -11 -21.406 -25.219 1 92.31 420 THR A O 1
ATOM 3280 N N . LEU A 1 421 ? -9.023 -22.016 -24.453 1 88 421 LEU A N 1
ATOM 3281 C CA . LEU A 1 421 ? -9.039 -23.359 -25.016 1 88 421 LEU A CA 1
ATOM 3282 C C . LEU A 1 421 ? -8.961 -24.406 -23.906 1 88 421 LEU A C 1
ATOM 3284 O O . LEU A 1 421 ? -8.461 -24.141 -22.812 1 88 421 LEU A O 1
ATOM 3288 N N . SER A 1 422 ? -9.516 -25.469 -24.156 1 82.5 422 SER A N 1
ATOM 3289 C CA . SER A 1 422 ? -9.367 -26.562 -23.203 1 82.5 422 SER A CA 1
ATOM 3290 C C . SER A 1 422 ? -7.922 -27.047 -23.125 1 82.5 422 SER A C 1
ATOM 3292 O O . SER A 1 422 ? -7.137 -26.812 -24.047 1 82.5 422 SER A O 1
ATOM 3294 N N . LEU A 1 423 ? -7.582 -27.625 -22.047 1 78.81 423 LEU A N 1
ATOM 3295 C CA . LEU A 1 423 ? -6.223 -28.125 -21.875 1 78.81 423 LEU A CA 1
ATOM 3296 C C . LEU A 1 423 ? -5.852 -29.094 -23 1 78.81 423 LEU A C 1
ATOM 3298 O O . LEU A 1 423 ? -4.719 -29.078 -23.484 1 78.81 423 LEU A O 1
ATOM 3302 N N . GLY A 1 424 ? -6.812 -29.938 -23.328 1 76.5 424 GLY A N 1
ATOM 3303 C CA . GLY A 1 424 ? -6.574 -30.859 -24.438 1 76.5 424 GLY A CA 1
ATOM 3304 C C . GLY A 1 424 ? -6.254 -30.141 -25.734 1 76.5 424 GLY A C 1
ATOM 3305 O O . GLY A 1 424 ? -5.34 -30.547 -26.469 1 76.5 424 GLY A O 1
ATOM 3306 N N . GLN A 1 425 ? -6.965 -29.125 -25.984 1 77.69 425 GLN A N 1
ATOM 3307 C CA . GLN A 1 425 ? -6.746 -28.344 -27.203 1 77.69 425 GLN A CA 1
ATOM 3308 C C . GLN A 1 425 ? -5.395 -27.641 -27.172 1 77.69 425 GLN A C 1
ATOM 3310 O O . GLN A 1 425 ? -4.703 -27.547 -28.188 1 77.69 425 GLN A O 1
ATOM 3315 N N . ILE A 1 426 ? -5.027 -27.219 -26.031 1 75.62 426 ILE A N 1
ATOM 3316 C CA . ILE A 1 426 ? -3.76 -26.516 -25.859 1 75.62 426 ILE A CA 1
ATOM 3317 C C . ILE A 1 426 ? -2.6 -27.484 -26.094 1 75.62 426 ILE A C 1
ATOM 3319 O O . ILE A 1 426 ? -1.649 -27.156 -26.812 1 75.62 426 ILE A O 1
ATOM 3323 N N . GLU A 1 427 ? -2.713 -28.625 -25.547 1 76.25 427 GLU A N 1
ATOM 3324 C CA . GLU A 1 427 ? -1.651 -29.625 -25.656 1 76.25 427 GLU A CA 1
ATOM 3325 C C . GLU A 1 427 ? -1.536 -30.141 -27.094 1 76.25 427 GLU A C 1
ATOM 3327 O O . GLU A 1 427 ? -0.431 -30.375 -27.578 1 76.25 427 GLU A O 1
ATOM 3332 N N . GLU A 1 428 ? -2.664 -30.328 -27.688 1 72.19 428 GLU A N 1
ATOM 3333 C CA . GLU A 1 428 ? -2.66 -30.75 -29.078 1 72.19 428 GLU A CA 1
ATOM 3334 C C . GLU A 1 428 ? -1.966 -29.719 -29.969 1 72.19 428 GLU A C 1
ATOM 3336 O O . GLU A 1 428 ? -1.206 -30.078 -30.875 1 72.19 428 GLU A O 1
ATOM 3341 N N . GLU A 1 429 ? -2.223 -28.547 -29.641 1 68.38 429 GLU A N 1
ATOM 3342 C CA . GLU A 1 429 ? -1.614 -27.469 -30.422 1 68.38 429 GLU A CA 1
ATOM 3343 C C . GLU A 1 429 ? -0.106 -27.406 -30.188 1 68.38 429 GLU A C 1
ATOM 3345 O O . GLU A 1 429 ? 0.659 -27.172 -31.125 1 68.38 429 GLU A O 1
ATOM 3350 N N . GLN A 1 430 ? 0.222 -27.562 -28.969 1 70 430 GLN A N 1
ATOM 3351 C CA . GLN A 1 430 ? 1.643 -27.531 -28.641 1 70 430 GLN A CA 1
ATOM 3352 C C . GLN A 1 430 ? 2.391 -28.688 -29.312 1 70 430 GLN A C 1
ATOM 3354 O O . GLN A 1 430 ? 3.506 -28.5 -29.812 1 70 430 GLN A O 1
ATOM 3359 N N . GLN A 1 431 ? 1.769 -29.828 -29.344 1 67.44 431 GLN A N 1
ATOM 3360 C CA . GLN A 1 431 ? 2.361 -30.984 -30.016 1 67.44 431 GLN A CA 1
ATOM 3361 C C . GLN A 1 431 ? 2.486 -30.75 -31.516 1 67.44 431 GLN A C 1
ATOM 3363 O O . GLN A 1 431 ? 3.5 -31.109 -32.125 1 67.44 431 GLN A O 1
ATOM 3368 N N . LEU A 1 432 ? 1.429 -30.141 -31.984 1 61.94 432 LEU A N 1
ATOM 3369 C CA . LEU A 1 432 ? 1.435 -29.844 -33.406 1 61.94 432 LEU A CA 1
ATOM 3370 C C . LEU A 1 432 ? 2.527 -28.844 -33.75 1 61.94 432 LEU A C 1
ATOM 3372 O O . LEU A 1 432 ? 3.211 -28.984 -34.781 1 61.94 432 LEU A O 1
ATOM 3376 N N . GLU A 1 433 ? 2.703 -27.906 -32.969 1 65.25 433 GLU A N 1
ATOM 3377 C CA . GLU A 1 433 ? 3.729 -26.891 -33.188 1 65.25 433 GLU A CA 1
ATOM 3378 C C . GLU A 1 433 ? 5.129 -27.484 -33.062 1 65.25 433 GLU A C 1
ATOM 3380 O O . GLU A 1 433 ? 6.02 -27.125 -33.844 1 65.25 433 GLU A O 1
ATOM 3385 N N . GLU A 1 434 ? 5.289 -28.297 -32.125 1 61.66 434 GLU A N 1
ATOM 3386 C CA . GLU A 1 434 ? 6.574 -28.969 -31.938 1 61.66 434 GLU A CA 1
ATOM 3387 C C . GLU A 1 434 ? 6.918 -29.828 -33.156 1 61.66 434 GLU A C 1
ATOM 3389 O O . GLU A 1 434 ? 8.078 -29.891 -33.562 1 61.66 434 GLU A O 1
ATOM 3394 N N . LEU A 1 435 ? 5.855 -30.406 -33.688 1 50.66 435 LEU A N 1
ATOM 3395 C CA . LEU A 1 435 ? 6.031 -31.234 -34.875 1 50.66 435 LEU A CA 1
ATOM 3396 C C . LEU A 1 435 ? 6.344 -30.375 -36.094 1 50.66 435 LEU A C 1
ATOM 3398 O O . LEU A 1 435 ? 7.172 -30.75 -36.906 1 50.66 435 LEU A O 1
ATOM 3402 N N . LEU A 1 436 ? 5.605 -29.266 -36.188 1 48.47 436 LEU A N 1
ATOM 3403 C CA . LEU A 1 436 ? 5.805 -28.391 -37.344 1 48.47 436 LEU A CA 1
ATOM 3404 C C . LEU A 1 436 ? 7.141 -27.656 -37.219 1 48.47 436 LEU A C 1
ATOM 3406 O O . LEU A 1 436 ? 7.762 -27.344 -38.25 1 48.47 436 LEU A O 1
ATOM 3410 N N . ASN A 1 437 ? 7.461 -27.203 -36.094 1 50.78 437 ASN A N 1
ATOM 3411 C CA . ASN A 1 437 ? 8.773 -26.609 -35.906 1 50.78 437 ASN A CA 1
ATOM 3412 C C . ASN A 1 437 ? 9.898 -27.594 -36.219 1 50.78 437 ASN A C 1
ATOM 3414 O O . ASN A 1 437 ? 11 -27.188 -36.562 1 50.78 437 ASN A O 1
ATOM 3418 N N . PHE A 1 438 ? 9.742 -28.953 -36.031 1 41.09 438 PHE A N 1
ATOM 3419 C CA . PHE A 1 438 ? 10.734 -29.922 -36.469 1 41.09 438 PHE A CA 1
ATOM 3420 C C . PHE A 1 438 ? 10.836 -29.938 -38 1 41.09 438 PHE A C 1
ATOM 3422 O O . PHE A 1 438 ? 11.906 -30.172 -38.562 1 41.09 438 PHE A O 1
ATOM 3429 N N . ASN A 1 439 ? 9.734 -29.984 -38.844 1 34.38 439 ASN A N 1
ATOM 3430 C CA . ASN A 1 439 ? 9.797 -30.031 -40.312 1 34.38 439 ASN A CA 1
ATOM 3431 C C . ASN A 1 439 ? 10.016 -28.656 -40.906 1 34.38 439 ASN A C 1
ATOM 3433 O O . ASN A 1 439 ? 10.031 -28.5 -42.125 1 34.38 439 ASN A O 1
ATOM 3437 N N . THR A 1 440 ? 9.289 -27.719 -40.531 1 38.16 440 THR A N 1
ATOM 3438 C CA . THR A 1 440 ? 9.344 -26.438 -41.25 1 38.16 440 THR A CA 1
ATOM 3439 C C . THR A 1 440 ? 10.789 -26 -41.438 1 38.16 440 THR A C 1
ATOM 3441 O O . THR A 1 440 ? 11.609 -26.094 -40.531 1 38.16 440 THR A O 1
ATOM 3444 N N . ILE A 1 441 ? 11.18 -25.828 -42.844 1 33.41 441 ILE A N 1
ATOM 3445 C CA . ILE A 1 441 ? 11.984 -25.109 -43.844 1 33.41 441 ILE A CA 1
ATOM 3446 C C . ILE A 1 441 ? 12.422 -23.766 -43.25 1 33.41 441 ILE A C 1
ATOM 3448 O O . ILE A 1 441 ? 11.758 -23.203 -42.375 1 33.41 441 ILE A O 1
ATOM 3452 N N . PRO A 1 442 ? 13.547 -23.188 -43.906 1 31.92 442 PRO A N 1
ATOM 3453 C CA . PRO A 1 442 ? 14.18 -21.875 -43.75 1 31.92 442 PRO A CA 1
ATOM 3454 C C . PRO A 1 442 ? 13.164 -20.734 -43.594 1 31.92 442 PRO A C 1
ATOM 3456 O O . PRO A 1 442 ? 12.008 -20.891 -43.969 1 31.92 442 PRO A O 1
ATOM 3459 N N . SER A 1 443 ? 13.562 -19.609 -42.875 1 33.84 443 SER A N 1
ATOM 3460 C CA . SER A 1 443 ? 13.148 -18.266 -42.5 1 33.84 443 SER A CA 1
ATOM 3461 C C . SER A 1 443 ? 12.469 -17.531 -43.656 1 33.84 443 SER A C 1
ATOM 3463 O O . SER A 1 443 ? 13.141 -16.906 -44.469 1 33.84 443 SER A O 1
ATOM 3465 N N . THR A 1 444 ? 11.719 -18.109 -44.469 1 31.25 444 THR A N 1
ATOM 3466 C CA . THR A 1 444 ? 11.227 -16.938 -45.219 1 31.25 444 THR A CA 1
ATOM 3467 C C . THR A 1 444 ? 10.727 -15.867 -44.25 1 31.25 444 THR A C 1
ATOM 3469 O O . THR A 1 444 ? 9.82 -16.109 -43.469 1 31.25 444 THR A O 1
ATOM 3472 N N . ALA A 1 445 ? 11.625 -14.922 -43.844 1 32.25 445 ALA A N 1
ATOM 3473 C CA . ALA A 1 445 ? 11.734 -13.633 -43.188 1 32.25 445 ALA A CA 1
ATOM 3474 C C . ALA A 1 445 ? 10.5 -12.773 -43.438 1 32.25 445 ALA A C 1
ATOM 3476 O O . ALA A 1 445 ? 10.477 -11.984 -44.375 1 32.25 445 ALA A O 1
ATOM 3477 N N . GLY A 1 446 ? 9.461 -13.219 -43.469 1 31.14 446 GLY A N 1
ATOM 3478 C CA . GLY A 1 446 ? 8.477 -12.156 -43.562 1 31.14 446 GLY A CA 1
ATOM 3479 C C . GLY A 1 446 ? 8.656 -11.07 -42.531 1 31.14 446 GLY A C 1
ATOM 3480 O O . GLY A 1 446 ? 9.453 -11.219 -41.594 1 31.14 446 GLY A O 1
ATOM 3481 N N . GLY A 1 447 ? 8.055 -9.82 -42.719 1 33.38 447 GLY A N 1
ATOM 3482 C CA . GLY A 1 447 ? 8.305 -8.578 -42.031 1 33.38 447 GLY A CA 1
ATOM 3483 C C . GLY A 1 447 ? 8.211 -8.711 -40.531 1 33.38 447 GLY A C 1
ATOM 3484 O O . GLY A 1 447 ? 7.133 -8.547 -39.938 1 33.38 447 GLY A O 1
ATOM 3485 N N . ALA A 1 448 ? 8.898 -9.555 -39.875 1 36.22 448 ALA A N 1
ATOM 3486 C CA . ALA A 1 448 ? 9.172 -9.617 -38.438 1 36.22 448 ALA A CA 1
ATOM 3487 C C . ALA A 1 448 ? 9.242 -8.219 -37.812 1 36.22 448 ALA A C 1
ATOM 3489 O O . ALA A 1 448 ? 10.055 -7.395 -38.25 1 36.22 448 ALA A O 1
ATOM 3490 N N . GLN A 1 449 ? 8.156 -7.734 -37.375 1 44.38 449 GLN A N 1
ATOM 3491 C CA . GLN A 1 449 ? 8.305 -6.523 -36.562 1 44.38 449 GLN A CA 1
ATOM 3492 C C . GLN A 1 449 ? 9.5 -6.633 -35.625 1 44.38 449 GLN A C 1
ATOM 3494 O O . GLN A 1 449 ? 9.633 -7.613 -34.906 1 44.38 449 GLN A O 1
ATOM 3499 N N . SER A 1 450 ? 10.633 -6.199 -36.031 1 49.31 450 SER A N 1
ATOM 3500 C CA . SER A 1 450 ? 11.867 -6.18 -35.25 1 49.31 450 SER A CA 1
ATOM 3501 C C . SER A 1 450 ? 11.602 -5.797 -33.781 1 49.31 450 SER A C 1
ATOM 3503 O O . SER A 1 450 ? 10.656 -5.066 -33.5 1 49.31 450 SER A O 1
ATOM 3505 N N . GLY A 1 451 ? 12.094 -6.711 -32.844 1 51.19 451 GLY A N 1
ATOM 3506 C CA . GLY A 1 451 ? 12.156 -6.395 -31.422 1 51.19 451 GLY A CA 1
ATOM 3507 C C . GLY A 1 451 ? 12.273 -4.906 -31.141 1 51.19 451 GLY A C 1
ATOM 3508 O O . GLY A 1 451 ? 11.758 -4.41 -30.141 1 51.19 451 GLY A O 1
ATOM 3509 N N . GLY A 1 452 ? 12.875 -4.191 -31.984 1 59.66 452 GLY A N 1
ATOM 3510 C CA . GLY A 1 452 ? 13.07 -2.762 -31.828 1 59.66 452 GLY A CA 1
ATOM 3511 C C . GLY A 1 452 ? 11.781 -1.967 -31.859 1 59.66 452 GLY A C 1
ATOM 3512 O O . GLY A 1 452 ? 11.602 -1.021 -31.094 1 59.66 452 GLY A O 1
ATOM 3513 N N . SER A 1 453 ? 10.797 -2.416 -32.656 1 72.94 453 SER A N 1
ATOM 3514 C CA . SER A 1 453 ? 9.539 -1.688 -32.812 1 72.94 453 SER A CA 1
ATOM 3515 C C . SER A 1 453 ? 8.664 -1.824 -31.578 1 72.94 453 SER A C 1
ATOM 3517 O O . SER A 1 453 ? 8.016 -0.862 -31.156 1 72.94 453 SER A O 1
ATOM 3519 N N . LEU A 1 454 ? 8.766 -2.902 -30.875 1 80.44 454 LEU A N 1
ATOM 3520 C CA . LEU A 1 454 ? 7.93 -3.129 -29.703 1 80.44 454 LEU A CA 1
ATOM 3521 C C . LEU A 1 454 ? 8.367 -2.244 -28.547 1 80.44 454 LEU A C 1
ATOM 3523 O O . LEU A 1 454 ? 7.547 -1.824 -27.734 1 80.44 454 LEU A O 1
ATOM 3527 N N . VAL A 1 455 ? 9.602 -1.855 -28.562 1 80.81 455 VAL A N 1
ATOM 3528 C CA . VAL A 1 455 ? 10.141 -1.055 -27.469 1 80.81 455 VAL A CA 1
ATOM 3529 C C . VAL A 1 455 ? 9.594 0.368 -27.547 1 80.81 455 VAL A C 1
ATOM 3531 O O . VAL A 1 455 ? 9.461 1.047 -26.531 1 80.81 455 VAL A O 1
ATOM 3534 N N . ASP A 1 456 ? 9.18 0.727 -28.719 1 83.75 456 ASP A N 1
ATOM 3535 C CA . ASP A 1 456 ? 8.656 2.074 -28.922 1 83.75 456 ASP A CA 1
ATOM 3536 C C . ASP A 1 456 ? 7.316 2.254 -28.219 1 83.75 456 ASP A C 1
ATOM 3538 O O . ASP A 1 456 ? 6.891 3.383 -27.969 1 83.75 456 ASP A O 1
ATOM 3542 N N . VAL A 1 457 ? 6.727 1.139 -27.938 1 88.31 457 VAL A N 1
ATOM 3543 C CA . VAL A 1 457 ? 5.426 1.136 -27.281 1 88.31 457 VAL A CA 1
ATOM 3544 C C . VAL A 1 457 ? 5.559 1.702 -25.859 1 88.31 457 VAL A C 1
ATOM 3546 O O . VAL A 1 457 ? 4.574 2.156 -25.281 1 88.31 457 VAL A O 1
ATOM 3549 N N . LEU A 1 458 ? 6.754 1.701 -25.312 1 88.88 458 LEU A N 1
ATOM 3550 C CA . LEU A 1 458 ? 7.008 2.182 -23.953 1 88.88 458 LEU A CA 1
ATOM 3551 C C . LEU A 1 458 ? 6.84 3.695 -23.875 1 88.88 458 LEU A C 1
ATOM 3553 O O . LEU A 1 458 ? 6.652 4.246 -22.781 1 88.88 458 LEU A O 1
ATOM 3557 N N . HIS A 1 459 ? 6.914 4.328 -25.031 1 80.81 459 HIS A N 1
ATOM 3558 C CA . HIS A 1 459 ? 6.793 5.781 -25.062 1 80.81 459 HIS A CA 1
ATOM 3559 C C . HIS A 1 459 ? 5.367 6.207 -25.406 1 80.81 459 HIS A C 1
ATOM 3561 O O . HIS A 1 459 ? 4.793 5.727 -26.391 1 80.81 459 HIS A O 1
ATOM 3567 N N . VAL A 1 460 ? 4.824 6.891 -24.391 1 79.88 460 VAL A N 1
ATOM 3568 C CA . VAL A 1 460 ? 3.486 7.414 -24.641 1 79.88 460 VAL A CA 1
ATOM 3569 C C . VAL A 1 460 ? 3.578 8.82 -25.219 1 79.88 460 VAL A C 1
ATOM 3571 O O . VAL A 1 460 ? 4.348 9.656 -24.734 1 79.88 460 VAL A O 1
ATOM 3574 N N . GLY A 1 461 ? 3.135 9.047 -26.422 1 61.47 461 GLY A N 1
ATOM 3575 C CA . GLY A 1 461 ? 3.17 10.391 -27 1 61.47 461 GLY A CA 1
ATOM 3576 C C . GLY A 1 461 ? 2.402 11.406 -26.172 1 61.47 461 GLY A C 1
ATOM 3577 O O . GLY A 1 461 ? 1.408 11.062 -25.531 1 61.47 461 GLY A O 1
ATOM 3578 N N . VAL A 1 462 ? 3.094 12.484 -25.625 1 55.69 462 VAL A N 1
ATOM 3579 C CA . VAL A 1 462 ? 2.701 13.602 -24.766 1 55.69 462 VAL A CA 1
ATOM 3580 C C . VAL A 1 462 ? 1.348 14.148 -25.219 1 55.69 462 VAL A C 1
ATOM 3582 O O . VAL A 1 462 ? 0.568 14.641 -24.406 1 55.69 462 VAL A O 1
ATOM 3585 N N . GLU A 1 463 ? 1.081 14.211 -26.5 1 52 463 GLU A N 1
ATOM 3586 C CA . GLU A 1 463 ? -0.092 14.984 -26.891 1 52 463 GLU A CA 1
ATOM 3587 C C . GLU A 1 463 ? -1.376 14.336 -26.375 1 52 463 GLU A C 1
ATOM 3589 O O . GLU A 1 463 ? -2.471 14.859 -26.609 1 52 463 GLU A O 1
ATOM 3594 N N . ALA A 1 464 ? -1.191 13.234 -25.766 1 49.97 464 ALA A N 1
ATOM 3595 C CA . ALA A 1 464 ? -2.438 12.5 -25.562 1 49.97 464 ALA A CA 1
ATOM 3596 C C . ALA A 1 464 ? -3.23 13.094 -24.391 1 49.97 464 ALA A C 1
ATOM 3598 O O . ALA A 1 464 ? -2.75 13.125 -23.266 1 49.97 464 ALA A O 1
ATOM 3599 N N . THR A 1 465 ? -4.07 14.039 -24.562 1 51.97 465 THR A N 1
ATOM 3600 C CA . THR A 1 465 ? -5.004 14.812 -23.734 1 51.97 465 THR A CA 1
ATOM 3601 C C . THR A 1 465 ? -5.59 13.945 -22.625 1 51.97 465 THR A C 1
ATOM 3603 O O . THR A 1 465 ? -6.016 14.453 -21.594 1 51.97 465 THR A O 1
ATOM 3606 N N . GLN A 1 466 ? -5.629 12.469 -22.719 1 63.22 466 GLN A N 1
ATOM 3607 C CA . GLN A 1 466 ? -6.434 11.789 -21.719 1 63.22 466 GLN A CA 1
ATOM 3608 C C . GLN A 1 466 ? -5.68 10.594 -21.125 1 63.22 466 GLN A C 1
ATOM 3610 O O . GLN A 1 466 ? -6.043 9.445 -21.375 1 63.22 466 GLN A O 1
ATOM 3615 N N . LEU A 1 467 ? -4.652 10.945 -20.484 1 62.59 467 LEU A N 1
ATOM 3616 C CA . LEU A 1 467 ? -3.822 9.891 -19.922 1 62.59 467 LEU A CA 1
ATOM 3617 C C . LEU A 1 467 ? -4.461 9.32 -18.656 1 62.59 467 LEU A C 1
ATOM 3619 O O . LEU A 1 467 ? -3.844 9.305 -17.594 1 62.59 467 LEU A O 1
ATOM 3623 N N . GLN A 1 468 ? -5.77 9.156 -18.781 1 69.75 468 GLN A N 1
ATOM 3624 C CA . GLN A 1 468 ? -6.504 8.523 -17.688 1 69.75 468 GLN A CA 1
ATOM 3625 C C . GLN A 1 468 ? -7.125 7.203 -18.141 1 69.75 468 GLN A C 1
ATOM 3627 O O . GLN A 1 468 ? -7.312 6.973 -19.328 1 69.75 468 GLN A O 1
ATOM 3632 N N . SER A 1 469 ? -7.133 6.219 -17.266 1 67.12 469 SER A N 1
ATOM 3633 C CA . SER A 1 469 ? -7.918 5.027 -17.562 1 67.12 469 SER A CA 1
ATOM 3634 C C . SER A 1 469 ? -9.336 5.398 -17.984 1 67.12 469 SER A C 1
ATOM 3636 O O . SER A 1 469 ? -9.953 6.285 -17.391 1 67.12 469 SER A O 1
ATOM 3638 N N . PRO A 1 470 ? -9.844 4.691 -19.172 1 67.62 470 PRO A N 1
ATOM 3639 C CA . PRO A 1 470 ? -9.281 3.568 -19.922 1 67.62 470 PRO A CA 1
ATOM 3640 C C . PRO A 1 470 ? -8.422 4.02 -21.109 1 67.62 470 PRO A C 1
ATOM 3642 O O . PRO A 1 470 ? -8.047 3.201 -21.953 1 67.62 470 PRO A O 1
ATOM 3645 N N . TYR A 1 471 ? -7.938 5.148 -21.078 1 65.62 471 TYR A N 1
ATOM 3646 C CA . TYR A 1 471 ? -7.074 5.688 -22.125 1 65.62 471 TYR A CA 1
ATOM 3647 C C . TYR A 1 471 ? -7.695 5.484 -23.5 1 65.62 471 TYR A C 1
ATOM 3649 O O . TYR A 1 471 ? -7.016 5.074 -24.438 1 65.62 471 TYR A O 1
ATOM 3657 N N . GLY A 1 472 ? -8.969 5.465 -23.5 1 71.88 472 GLY A N 1
ATOM 3658 C CA . GLY A 1 472 ? -9.695 5.328 -24.75 1 71.88 472 GLY A CA 1
ATOM 3659 C C . GLY A 1 472 ? -9.758 3.898 -25.25 1 71.88 472 GLY A C 1
ATOM 3660 O O . GLY A 1 472 ? -10.141 3.652 -26.406 1 71.88 472 GLY A O 1
ATOM 3661 N N . VAL A 1 473 ? -9.234 2.961 -24.516 1 84.62 473 VAL A N 1
ATOM 3662 C CA . VAL A 1 473 ? -9.312 1.561 -24.922 1 84.62 473 VAL A CA 1
ATOM 3663 C C . VAL A 1 473 ? -10.711 1.023 -24.656 1 84.62 473 VAL A C 1
ATOM 3665 O O . VAL A 1 473 ? -11.047 0.671 -23.516 1 84.62 473 VAL A O 1
ATOM 3668 N N . MET A 1 474 ? -11.453 0.919 -25.672 1 88.12 474 MET A N 1
ATOM 3669 C CA . MET A 1 474 ? -12.836 0.469 -25.562 1 88.12 474 MET A CA 1
ATOM 3670 C C . MET A 1 474 ? -12.898 -1.033 -25.312 1 88.12 474 MET A C 1
ATOM 3672 O O . MET A 1 474 ? -11.93 -1.75 -25.547 1 88.12 474 MET A O 1
ATOM 3676 N N . GLU A 1 475 ? -13.977 -1.449 -24.875 1 91.56 475 GLU A N 1
ATOM 3677 C CA . GLU A 1 475 ? -14.188 -2.861 -24.578 1 91.56 475 GLU A CA 1
ATOM 3678 C C . GLU A 1 475 ? -13.898 -3.734 -25.797 1 91.56 475 GLU A C 1
ATOM 3680 O O . GLU A 1 475 ? -13.266 -4.789 -25.672 1 91.56 475 GLU A O 1
ATOM 3685 N N . SER A 1 476 ? -14.25 -3.281 -26.953 1 89.06 476 SER A N 1
ATOM 3686 C CA . SER A 1 476 ? -14.133 -4.07 -28.188 1 89.06 476 SER A CA 1
ATOM 3687 C C . SER A 1 476 ? -12.68 -4.199 -28.609 1 89.06 476 SER A C 1
ATOM 3689 O O . SER A 1 476 ? -12.328 -5.102 -29.375 1 89.06 476 SER A O 1
ATOM 3691 N N . SER A 1 477 ? -11.812 -3.314 -28.156 1 90.56 477 SER A N 1
ATOM 3692 C CA . SER A 1 477 ? -10.406 -3.316 -28.547 1 90.56 477 SER A CA 1
ATOM 3693 C C . SER A 1 477 ? -9.555 -4.098 -27.547 1 90.56 477 SER A C 1
ATOM 3695 O O . SER A 1 477 ? -8.375 -4.352 -27.797 1 90.56 477 SER A O 1
ATOM 3697 N N . ARG A 1 478 ? -10.172 -4.469 -26.484 1 94.5 478 ARG A N 1
ATOM 3698 C CA . ARG A 1 478 ? -9.422 -5.094 -25.391 1 94.5 478 ARG A CA 1
ATOM 3699 C C . ARG A 1 478 ? -9.242 -6.59 -25.656 1 94.5 478 ARG A C 1
ATOM 3701 O O . ARG A 1 478 ? -10.164 -7.258 -26.125 1 94.5 478 ARG A O 1
ATOM 3708 N N . ILE A 1 479 ? -8.039 -7.062 -25.438 1 95.81 479 ILE A N 1
ATOM 3709 C CA . ILE A 1 479 ? -7.758 -8.492 -25.484 1 95.81 479 ILE A CA 1
ATOM 3710 C C . ILE A 1 479 ? -8.391 -9.188 -24.281 1 95.81 479 ILE A C 1
ATOM 3712 O O . ILE A 1 479 ? -8.188 -8.766 -23.141 1 95.81 479 ILE A O 1
ATOM 3716 N N . LYS A 1 480 ? -9.164 -10.188 -24.562 1 96.5 480 LYS A N 1
ATOM 3717 C CA . LYS A 1 480 ? -9.906 -10.875 -23.5 1 96.5 480 LYS A CA 1
ATOM 3718 C C . LYS A 1 480 ? -9.023 -11.898 -22.797 1 96.5 480 LYS A C 1
ATOM 3720 O O . LYS A 1 480 ? -9.18 -12.133 -21.594 1 96.5 480 LYS A O 1
ATOM 3725 N N . ASN A 1 481 ? -8.164 -12.578 -23.531 1 95.19 481 ASN A N 1
ATOM 3726 C CA . ASN A 1 481 ? -7.258 -13.594 -22.984 1 95.19 481 ASN A CA 1
ATOM 3727 C C . ASN A 1 481 ? -6.074 -13.844 -23.922 1 95.19 481 ASN A C 1
ATOM 3729 O O . ASN A 1 481 ? -6.184 -13.648 -25.125 1 95.19 481 ASN A O 1
ATOM 3733 N N . THR A 1 482 ? -5.012 -14.102 -23.375 1 95.12 482 THR A N 1
ATOM 3734 C CA . THR A 1 482 ? -3.814 -14.508 -24.109 1 95.12 482 THR A CA 1
ATOM 3735 C C . THR A 1 482 ? -3.27 -15.82 -23.547 1 95.12 482 THR A C 1
ATOM 3737 O O . THR A 1 482 ? -2.932 -15.914 -22.375 1 95.12 482 THR A O 1
ATOM 3740 N N . LEU A 1 483 ? -3.234 -16.828 -24.359 1 93.19 483 LEU A N 1
ATOM 3741 C CA . LEU A 1 483 ? -2.609 -18.094 -24 1 93.19 483 LEU A CA 1
ATOM 3742 C C . LEU A 1 483 ? -1.167 -18.156 -24.484 1 93.19 483 LEU A C 1
ATOM 3744 O O . LEU A 1 483 ? -0.906 -17.984 -25.688 1 93.19 483 LEU A O 1
ATOM 3748 N N . ILE A 1 484 ? -0.277 -18.359 -23.594 1 92.31 484 ILE A N 1
ATOM 3749 C CA . ILE A 1 484 ? 1.142 -18.438 -23.922 1 92.31 484 ILE A CA 1
ATOM 3750 C C . ILE A 1 484 ? 1.485 -19.828 -24.438 1 92.31 484 ILE A C 1
ATOM 3752 O O . ILE A 1 484 ? 1.227 -20.828 -23.75 1 92.31 484 ILE A O 1
ATOM 3756 N N . GLY A 1 485 ? 2.047 -19.906 -25.609 1 88.31 485 GLY A N 1
ATOM 3757 C CA . GLY A 1 485 ? 2.379 -21.188 -26.234 1 88.31 485 GLY A CA 1
ATOM 3758 C C . GLY A 1 485 ? 3.859 -21.516 -26.172 1 88.31 485 GLY A C 1
ATOM 3759 O O . GLY A 1 485 ? 4.523 -21.219 -25.172 1 88.31 485 GLY A O 1
ATOM 3760 N N . ALA A 1 486 ? 4.285 -22.109 -27.172 1 83.75 486 ALA A N 1
ATOM 3761 C CA . ALA A 1 486 ? 5.652 -22.625 -27.219 1 83.75 486 ALA A CA 1
ATOM 3762 C C . ALA A 1 486 ? 6.664 -21.484 -27.312 1 83.75 486 ALA A C 1
ATOM 3764 O O . ALA A 1 486 ? 6.445 -20.516 -28.031 1 83.75 486 ALA A O 1
ATOM 3765 N N . ARG A 1 487 ? 7.66 -21.672 -26.516 1 88 487 ARG A N 1
ATOM 3766 C CA . ARG A 1 487 ? 8.766 -20.719 -26.516 1 88 487 ARG A CA 1
ATOM 3767 C C . ARG A 1 487 ? 9.898 -21.203 -27.422 1 88 487 ARG A C 1
ATOM 3769 O O . ARG A 1 487 ? 10.211 -22.391 -27.453 1 88 487 ARG A O 1
ATOM 3776 N N . ASP A 1 488 ? 10.422 -20.25 -28.234 1 83.38 488 ASP A N 1
ATOM 3777 C CA . ASP A 1 488 ? 11.602 -20.516 -29.047 1 83.38 488 ASP A CA 1
ATOM 3778 C C . ASP A 1 488 ? 12.742 -19.562 -28.672 1 83.38 488 ASP A C 1
ATOM 3780 O O . ASP A 1 488 ? 12.602 -18.75 -27.766 1 83.38 488 ASP A O 1
ATOM 3784 N N . LYS A 1 489 ? 13.875 -19.734 -29.25 1 84.31 489 LYS A N 1
ATOM 3785 C CA . LYS A 1 489 ? 15.039 -18.891 -28.953 1 84.31 489 LYS A CA 1
ATOM 3786 C C . LYS A 1 489 ? 14.773 -17.438 -29.312 1 84.31 489 LYS A C 1
ATOM 3788 O O . LYS A 1 489 ? 15.266 -16.531 -28.641 1 84.31 489 LYS A O 1
ATOM 3793 N N . ALA A 1 490 ? 13.914 -17.297 -30.297 1 89.5 490 ALA A N 1
ATOM 3794 C CA . ALA A 1 490 ? 13.781 -15.953 -30.844 1 89.5 490 ALA A CA 1
ATOM 3795 C C . ALA A 1 490 ? 12.477 -15.305 -30.391 1 89.5 490 ALA A C 1
ATOM 3797 O O . ALA A 1 490 ? 12.273 -14.102 -30.594 1 89.5 490 ALA A O 1
ATOM 3798 N N . GLY A 1 491 ? 11.602 -16.094 -29.844 1 92.25 491 GLY A N 1
ATOM 3799 C CA . GLY A 1 491 ? 10.32 -15.523 -29.484 1 92.25 491 GLY A CA 1
ATOM 3800 C C . GLY A 1 491 ? 9.344 -16.547 -28.922 1 92.25 491 GLY A C 1
ATOM 3801 O O . GLY A 1 491 ? 9.75 -17.609 -28.484 1 92.25 491 GLY A O 1
ATOM 3802 N N . VAL A 1 492 ? 8.086 -16.141 -28.828 1 92.56 492 VAL A N 1
ATOM 3803 C CA . VAL A 1 492 ? 7.059 -16.984 -28.234 1 92.56 492 VAL A CA 1
ATOM 3804 C C . VAL A 1 492 ? 5.785 -16.906 -29.062 1 92.56 492 VAL A C 1
ATOM 3806 O O . VAL A 1 492 ? 5.461 -15.859 -29.625 1 92.56 492 VAL A O 1
ATOM 3809 N N . THR A 1 493 ? 5.137 -18 -29.25 1 90.56 493 THR A N 1
ATOM 3810 C CA . THR A 1 493 ? 3.836 -18.047 -29.922 1 90.56 493 THR A CA 1
ATOM 3811 C C . THR A 1 493 ? 2.707 -17.875 -28.906 1 90.56 493 THR A C 1
ATOM 3813 O O . THR A 1 493 ? 2.73 -18.484 -27.828 1 90.56 493 THR A O 1
ATOM 3816 N N . VAL A 1 494 ? 1.729 -17 -29.234 1 93.12 494 VAL A N 1
ATOM 3817 C CA . VAL A 1 494 ? 0.608 -16.781 -28.328 1 93.12 494 VAL A CA 1
ATOM 3818 C C . VAL A 1 494 ? -0.708 -16.906 -29.094 1 93.12 494 VAL A C 1
ATOM 3820 O O . VAL A 1 494 ? -0.736 -16.797 -30.312 1 93.12 494 VAL A O 1
ATOM 3823 N N . THR A 1 495 ? -1.745 -17.266 -28.422 1 91.88 495 THR A N 1
ATOM 3824 C CA . THR A 1 495 ? -3.115 -17.25 -28.922 1 91.88 495 THR A CA 1
ATOM 3825 C C . THR A 1 495 ? -3.934 -16.172 -28.234 1 91.88 495 THR A C 1
ATOM 3827 O O . THR A 1 495 ? -4.102 -16.203 -27.016 1 91.88 495 THR A O 1
ATOM 3830 N N . ILE A 1 496 ? -4.441 -15.273 -28.969 1 94.19 496 ILE A N 1
ATOM 3831 C CA . ILE A 1 496 ? -5.125 -14.109 -28.422 1 94.19 496 ILE A CA 1
ATOM 3832 C C . ILE A 1 496 ? -6.617 -14.195 -28.719 1 94.19 496 ILE A C 1
ATOM 3834 O O . ILE A 1 496 ? -7.016 -14.586 -29.828 1 94.19 496 ILE A O 1
ATOM 3838 N N . PHE A 1 497 ? -7.438 -13.867 -27.766 1 94.81 497 PHE A N 1
ATOM 3839 C CA . PHE A 1 497 ? -8.891 -13.836 -27.906 1 94.81 497 PHE A CA 1
ATOM 3840 C C . PHE A 1 497 ? -9.398 -12.398 -27.875 1 94.81 497 PHE A C 1
ATOM 3842 O O . PHE A 1 497 ? -9.094 -11.648 -26.938 1 94.81 497 PHE A O 1
ATOM 3849 N N . ARG A 1 498 ? -10.203 -12.016 -28.797 1 93.38 498 ARG A N 1
ATOM 3850 C CA . ARG A 1 498 ? -10.812 -10.688 -28.875 1 93.38 498 ARG A CA 1
ATOM 3851 C C . ARG A 1 498 ? -12.289 -10.789 -29.25 1 93.38 498 ARG A C 1
ATOM 3853 O O . ARG A 1 498 ? -12.773 -11.867 -29.594 1 93.38 498 ARG A O 1
ATOM 3860 N N . ASP A 1 499 ? -12.961 -9.656 -29.078 1 92.19 499 ASP A N 1
ATOM 3861 C CA . ASP A 1 499 ? -14.336 -9.609 -29.562 1 92.19 499 ASP A CA 1
ATOM 3862 C C . ASP A 1 499 ? -14.414 -9.875 -31.062 1 92.19 499 ASP A C 1
ATOM 3864 O O . ASP A 1 499 ? -13.492 -9.523 -31.797 1 92.19 499 ASP A O 1
ATOM 3868 N N . PRO A 1 500 ? -15.531 -10.492 -31.406 1 89.88 500 PRO A N 1
ATOM 3869 C CA . PRO A 1 500 ? -15.672 -10.766 -32.844 1 89.88 500 PRO A CA 1
ATOM 3870 C C . PRO A 1 500 ? -15.727 -9.492 -33.688 1 89.88 500 PRO A C 1
ATOM 3872 O O . PRO A 1 500 ? -16.312 -8.492 -33.25 1 89.88 500 PRO A O 1
ATOM 3875 N N . GLN A 1 501 ? -14.969 -9.414 -34.688 1 76.56 501 GLN A N 1
ATOM 3876 C CA . GLN A 1 501 ? -14.992 -8.273 -35.594 1 76.56 501 GLN A CA 1
ATOM 3877 C C . GLN A 1 501 ? -16.25 -8.273 -36.438 1 76.56 501 GLN A C 1
ATOM 3879 O O . GLN A 1 501 ? -16.781 -7.211 -36.781 1 76.56 501 GLN A O 1
ATOM 3884 N N . ASN A 1 502 ? -16.609 -9.445 -36.844 1 72.38 502 ASN A N 1
ATOM 3885 C CA . ASN A 1 502 ? -17.812 -9.578 -37.656 1 72.38 502 ASN A CA 1
ATOM 3886 C C . ASN A 1 502 ? -18.953 -10.211 -36.844 1 72.38 502 ASN A C 1
ATOM 3888 O O . ASN A 1 502 ? -18.75 -10.648 -35.719 1 72.38 502 ASN A O 1
ATOM 3892 N N . ALA A 1 503 ? -20.172 -9.938 -37.281 1 66.62 503 ALA A N 1
ATOM 3893 C CA . ALA A 1 503 ? -21.422 -10.367 -36.656 1 66.62 503 ALA A CA 1
ATOM 3894 C C . ALA A 1 503 ? -21.406 -11.859 -36.344 1 66.62 503 ALA A C 1
ATOM 3896 O O . ALA A 1 503 ? -22.453 -12.508 -36.312 1 66.62 503 ALA A O 1
ATOM 3897 N N . GLN A 1 504 ? -20.188 -12.383 -36.031 1 72.12 504 GLN A N 1
ATOM 3898 C CA . GLN A 1 504 ? -20.141 -13.812 -35.719 1 72.12 504 GLN A CA 1
ATOM 3899 C C . GLN A 1 504 ? -20.328 -14.07 -34.25 1 72.12 504 GLN A C 1
ATOM 3901 O O . GLN A 1 504 ? -20.109 -13.172 -33.406 1 72.12 504 GLN A O 1
ATOM 3906 N N . ASP A 1 505 ? -20.891 -15.258 -33.875 1 86.81 505 ASP A N 1
ATOM 3907 C CA . ASP A 1 505 ? -21.188 -15.695 -32.5 1 86.81 505 ASP A CA 1
ATOM 3908 C C . ASP A 1 505 ? -20 -16.422 -31.906 1 86.81 505 ASP A C 1
ATOM 3910 O O . ASP A 1 505 ? -20.172 -17.344 -31.094 1 86.81 505 ASP A O 1
ATOM 3914 N N . GLU A 1 506 ? -18.766 -16.125 -32.469 1 91.62 506 GLU A N 1
ATOM 3915 C CA . GLU A 1 506 ? -17.547 -16.734 -31.953 1 91.62 506 GLU A CA 1
ATOM 3916 C C . GLU A 1 506 ? -16.484 -15.695 -31.641 1 91.62 506 GLU A C 1
ATOM 3918 O O . GLU A 1 506 ? -16.453 -14.633 -32.281 1 91.62 506 GLU A O 1
ATOM 3923 N N . TRP A 1 507 ? -15.617 -16.062 -30.719 1 93.19 507 TRP A N 1
ATOM 3924 C CA . TRP A 1 507 ? -14.484 -15.195 -30.406 1 93.19 507 TRP A CA 1
ATOM 3925 C C . TRP A 1 507 ? -13.57 -15.047 -31.609 1 93.19 507 TRP A C 1
ATOM 3927 O O . TRP A 1 507 ? -13.445 -15.969 -32.438 1 93.19 507 TRP A O 1
ATOM 3937 N N . ASP A 1 508 ? -13 -13.875 -31.781 1 91.88 508 ASP A N 1
ATOM 3938 C CA . ASP A 1 508 ? -11.891 -13.711 -32.719 1 91.88 508 ASP A CA 1
ATOM 3939 C C . ASP A 1 508 ? -10.594 -14.266 -32.125 1 91.88 508 ASP A C 1
ATOM 3941 O O . ASP A 1 508 ? -10 -13.664 -31.219 1 91.88 508 ASP A O 1
ATOM 3945 N N . VAL A 1 509 ? -10.195 -15.445 -32.594 1 90.88 509 VAL A N 1
ATOM 3946 C CA . VAL A 1 509 ? -9.023 -16.125 -32.094 1 90.88 509 VAL A CA 1
ATOM 3947 C C . VAL A 1 509 ? -7.871 -16.016 -33.062 1 90.88 509 VAL A C 1
ATOM 3949 O O . VAL A 1 509 ? -8.008 -16.406 -34.25 1 90.88 509 VAL A O 1
ATOM 3952 N N . ARG A 1 510 ? -6.738 -15.484 -32.594 1 88 510 ARG A N 1
ATOM 3953 C CA . ARG A 1 510 ? -5.586 -15.297 -33.469 1 88 510 ARG A CA 1
ATOM 3954 C C . ARG A 1 510 ? -4.316 -15.852 -32.812 1 88 510 ARG A C 1
ATOM 3956 O O . ARG A 1 510 ? -4.059 -15.625 -31.641 1 88 510 ARG A O 1
ATOM 3963 N N . LYS A 1 511 ? -3.607 -16.609 -33.625 1 88.62 511 LYS A N 1
ATOM 3964 C CA . LYS A 1 511 ? -2.283 -17.062 -33.188 1 88.62 511 LYS A CA 1
ATOM 3965 C C . LYS A 1 511 ? -1.19 -16.156 -33.781 1 88.62 511 LYS A C 1
ATOM 3967 O O . LYS A 1 511 ? -1.245 -15.773 -34.938 1 88.62 511 LYS A O 1
ATOM 3972 N N . GLU A 1 512 ? -0.311 -15.805 -32.906 1 90.12 512 GLU A N 1
ATOM 3973 C CA . GLU A 1 512 ? 0.738 -14.883 -33.344 1 90.12 512 GLU A CA 1
ATOM 3974 C C . GLU A 1 512 ? 2.082 -15.258 -32.719 1 90.12 512 GLU A C 1
ATOM 3976 O O . GLU A 1 512 ? 2.135 -15.781 -31.609 1 90.12 512 GLU A O 1
ATOM 3981 N N . PHE A 1 513 ? 3.148 -15.086 -33.5 1 91.56 513 PHE A N 1
ATOM 3982 C CA . PHE A 1 513 ? 4.508 -15.188 -33 1 91.56 513 PHE A CA 1
ATOM 3983 C C . PHE A 1 513 ? 5.035 -13.82 -32.594 1 91.56 513 PHE A C 1
ATOM 3985 O O . PHE A 1 513 ? 5.016 -12.883 -33.375 1 91.56 513 PHE A O 1
ATOM 3992 N N . ILE A 1 514 ? 5.434 -13.703 -31.375 1 93.31 514 ILE A N 1
ATOM 3993 C CA . ILE A 1 514 ? 5.961 -12.453 -30.844 1 93.31 514 ILE A CA 1
ATOM 3994 C C . ILE A 1 514 ? 7.461 -12.586 -30.594 1 93.31 514 ILE A C 1
ATOM 3996 O O . ILE A 1 514 ? 7.891 -13.359 -29.734 1 93.31 514 ILE A O 1
ATOM 4000 N N . PRO A 1 515 ? 8.273 -11.836 -31.297 1 92.62 515 PRO A N 1
ATOM 4001 C CA . PRO A 1 515 ? 9.719 -11.906 -31.094 1 92.62 515 PRO A CA 1
ATOM 4002 C C . PRO A 1 515 ? 10.156 -11.305 -29.75 1 92.62 515 PRO A C 1
ATOM 4004 O O . PRO A 1 515 ? 9.547 -10.352 -29.266 1 92.62 515 PRO A O 1
ATOM 4007 N N . PHE A 1 516 ? 11.203 -11.859 -29.203 1 92 516 PHE A N 1
ATOM 4008 C CA . PHE A 1 516 ? 11.797 -11.266 -28 1 92 516 PHE A CA 1
ATOM 4009 C C . PHE A 1 516 ? 12.547 -9.984 -28.344 1 92 516 PHE A C 1
ATOM 4011 O O . PHE A 1 516 ? 12.828 -9.727 -29.516 1 92 516 PHE A O 1
ATOM 4018 N N . LEU A 1 517 ? 12.82 -9.195 -27.328 1 87.81 517 LEU A N 1
ATOM 4019 C CA . LEU A 1 517 ? 13.523 -7.934 -27.516 1 87.81 517 LEU A CA 1
ATOM 4020 C C . LEU A 1 517 ? 15.031 -8.148 -27.531 1 87.81 517 LEU A C 1
ATOM 4022 O O . LEU A 1 517 ? 15.539 -9.047 -26.844 1 87.81 517 LEU A O 1
ATOM 4026 N N . MET B 1 1 ? 28.172 38.062 8.484 1 61.44 1 MET B N 1
ATOM 4027 C CA . MET B 1 1 ? 27.031 38.688 9.125 1 61.44 1 MET B CA 1
ATOM 4028 C C . MET B 1 1 ? 27.422 39.281 10.469 1 61.44 1 MET B C 1
ATOM 4030 O O . MET B 1 1 ? 28.141 38.688 11.25 1 61.44 1 MET B O 1
ATOM 4034 N N . ASP B 1 2 ? 27.453 40.469 10.547 1 71 2 ASP B N 1
ATOM 4035 C CA . ASP B 1 2 ? 27.766 41.125 11.812 1 71 2 ASP B CA 1
ATOM 4036 C C . ASP B 1 2 ? 26.594 41.031 12.789 1 71 2 ASP B C 1
ATOM 4038 O O . ASP B 1 2 ? 25.469 41.375 12.461 1 71 2 ASP B O 1
ATOM 4042 N N . PHE B 1 3 ? 26.875 40.25 13.844 1 75.31 3 PHE B N 1
ATOM 4043 C CA . PHE B 1 3 ? 25.828 40.062 14.836 1 75.31 3 PHE B CA 1
ATOM 4044 C C . PHE B 1 3 ? 25.984 41.062 15.969 1 75.31 3 PHE B C 1
ATOM 4046 O O . PHE B 1 3 ? 27.094 41.531 16.266 1 75.31 3 PHE B O 1
ATOM 4053 N N . GLU B 1 4 ? 24.891 41.469 16.516 1 74.88 4 GLU B N 1
ATOM 4054 C CA . GLU B 1 4 ? 24.859 42.469 17.578 1 74.88 4 GLU B CA 1
ATOM 4055 C C . GLU B 1 4 ? 25.453 41.906 18.859 1 74.88 4 GLU B C 1
ATOM 4057 O O . GLU B 1 4 ? 25.859 42.688 19.734 1 74.88 4 GLU B O 1
ATOM 4062 N N . SER B 1 5 ? 25.422 40.562 19.016 1 82.69 5 SER B N 1
ATOM 4063 C CA . SER B 1 5 ? 25.891 39.938 20.266 1 82.69 5 SER B CA 1
ATOM 4064 C C . SER B 1 5 ? 26.438 38.531 20 1 82.69 5 SER B C 1
ATOM 4066 O O . SER B 1 5 ? 26.125 37.906 18.984 1 82.69 5 SER B O 1
ATOM 4068 N N . PRO B 1 6 ? 27.297 38.094 20.891 1 86.69 6 PRO B N 1
ATOM 4069 C CA . PRO B 1 6 ? 27.781 36.719 20.797 1 86.69 6 PRO B CA 1
ATOM 4070 C C . PRO B 1 6 ? 26.641 35.688 20.797 1 86.69 6 PRO B C 1
ATOM 4072 O O . PRO B 1 6 ? 26.75 34.656 20.156 1 86.69 6 PRO B O 1
ATOM 4075 N N . GLU B 1 7 ? 25.609 36.062 21.484 1 89.44 7 GLU B N 1
ATOM 4076 C CA . GLU B 1 7 ? 24.438 35.188 21.531 1 89.44 7 GLU B CA 1
ATOM 4077 C C . GLU B 1 7 ? 23.797 35.062 20.156 1 89.44 7 GLU B C 1
ATOM 4079 O O . GLU B 1 7 ? 23.328 34 19.766 1 89.44 7 GLU B O 1
ATOM 4084 N N . GLY B 1 8 ? 23.797 36.125 19.516 1 91.19 8 GLY B N 1
ATOM 4085 C CA . GLY B 1 8 ? 23.25 36.125 18.172 1 91.19 8 GLY B CA 1
ATOM 4086 C C . GLY B 1 8 ? 24.031 35.25 17.203 1 91.19 8 GLY B C 1
ATOM 4087 O O . GLY B 1 8 ? 23.453 34.562 16.375 1 91.19 8 GLY B O 1
ATOM 4088 N N . CYS B 1 9 ? 25.344 35.344 17.328 1 92.25 9 CYS B N 1
ATOM 4089 C CA . CYS B 1 9 ? 26.219 34.531 16.484 1 92.25 9 CYS B CA 1
ATOM 4090 C C . CYS B 1 9 ? 26 33.031 16.766 1 92.25 9 CYS B C 1
ATOM 4092 O O . CYS B 1 9 ? 25.922 32.219 15.844 1 92.25 9 CYS B O 1
ATOM 4094 N N . ARG B 1 10 ? 25.906 32.75 17.953 1 92.12 10 ARG B N 1
ATOM 4095 C CA . ARG B 1 10 ? 25.672 31.375 18.359 1 92.12 10 ARG B CA 1
ATOM 4096 C C . ARG B 1 10 ? 24.328 30.875 17.859 1 92.12 10 ARG B C 1
ATOM 4098 O O . ARG B 1 10 ? 24.203 29.734 17.391 1 92.12 10 ARG B O 1
ATOM 4105 N N . ALA B 1 11 ? 23.312 31.703 18.047 1 94.38 11 ALA B N 1
ATOM 4106 C CA . ALA B 1 11 ? 21.953 31.328 17.625 1 94.38 11 ALA B CA 1
ATOM 4107 C C . ALA B 1 11 ? 21.922 31.078 16.109 1 94.38 11 ALA B C 1
ATOM 4109 O O . ALA B 1 11 ? 21.25 30.141 15.656 1 94.38 11 ALA B O 1
ATOM 4110 N N . PHE B 1 12 ? 22.594 31.859 15.406 1 95.25 12 PHE B N 1
ATOM 4111 C CA . PHE B 1 12 ? 22.609 31.703 13.953 1 95.25 12 PHE B CA 1
ATOM 4112 C C . PHE B 1 12 ? 23.344 30.438 13.555 1 95.25 12 PHE B C 1
ATOM 4114 O O . PHE B 1 12 ? 22.938 29.734 12.633 1 95.25 12 PHE B O 1
ATOM 4121 N N . ASP B 1 13 ? 24.453 30.188 14.188 1 94.62 13 ASP B N 1
ATOM 4122 C CA . ASP B 1 13 ? 25.203 28.953 13.938 1 94.62 13 ASP B CA 1
ATOM 4123 C C . ASP B 1 13 ? 24.359 27.719 14.25 1 94.62 13 ASP B C 1
ATOM 4125 O O . ASP B 1 13 ? 24.422 26.719 13.539 1 94.62 13 ASP B O 1
ATOM 4129 N N . TYR B 1 14 ? 23.625 27.844 15.32 1 94.62 14 TYR B N 1
ATOM 4130 C CA . TYR B 1 14 ? 22.75 26.734 15.688 1 94.62 14 TYR B CA 1
ATOM 4131 C C . TYR B 1 14 ? 21.641 26.547 14.648 1 94.62 14 TYR B C 1
ATOM 4133 O O . TYR B 1 14 ? 21.234 25.422 14.359 1 94.62 14 TYR B O 1
ATOM 4141 N N . TYR B 1 15 ? 21.125 27.641 14.164 1 95.38 15 TYR B N 1
ATOM 4142 C CA . TYR B 1 15 ? 20.109 27.547 13.109 1 95.38 15 TYR B CA 1
ATOM 4143 C C . TYR B 1 15 ? 20.656 26.781 11.906 1 95.38 15 TYR B C 1
ATOM 4145 O O . TYR B 1 15 ? 20.016 25.859 11.406 1 95.38 15 TYR B O 1
ATOM 4153 N N . ARG B 1 16 ? 21.797 27.141 11.453 1 94.12 16 ARG B N 1
ATOM 4154 C CA . ARG B 1 16 ? 22.406 26.594 10.25 1 94.12 16 ARG B CA 1
ATOM 4155 C C . ARG B 1 16 ? 22.734 25.109 10.438 1 94.12 16 ARG B C 1
ATOM 4157 O O . ARG B 1 16 ? 22.5 24.297 9.539 1 94.12 16 ARG B O 1
ATOM 4164 N N . SER B 1 17 ? 23.188 24.719 11.57 1 93.38 17 SER B N 1
ATOM 4165 C CA . SER B 1 17 ? 23.75 23.391 11.758 1 93.38 17 SER B CA 1
ATOM 4166 C C . SER B 1 17 ? 22.719 22.422 12.297 1 93.38 17 SER B C 1
ATOM 4168 O O . SER B 1 17 ? 22.812 21.219 12.062 1 93.38 17 SER B O 1
ATOM 4170 N N . GLN B 1 18 ? 21.703 23 13.086 1 92.75 18 GLN B N 1
ATOM 4171 C CA . GLN B 1 18 ? 20.812 22.078 13.789 1 92.75 18 GLN B CA 1
ATOM 4172 C C . GLN B 1 18 ? 19.359 22.344 13.43 1 92.75 18 GLN B C 1
ATOM 4174 O O . GLN B 1 18 ? 18.641 21.422 13.008 1 92.75 18 GLN B O 1
ATOM 4179 N N . SER B 1 19 ? 18.906 23.578 13.523 1 93.75 19 SER B N 1
ATOM 4180 C CA . SER B 1 19 ? 17.484 23.875 13.391 1 93.75 19 SER B CA 1
ATOM 4181 C C . SER B 1 19 ? 17.016 23.688 11.953 1 93.75 19 SER B C 1
ATOM 4183 O O . SER B 1 19 ? 15.984 23.062 11.711 1 93.75 19 SER B O 1
ATOM 4185 N N . ALA B 1 20 ? 17.781 24.234 11.016 1 93.31 20 ALA B N 1
ATOM 4186 C CA . ALA B 1 20 ? 17.359 24.203 9.617 1 93.31 20 ALA B CA 1
ATOM 4187 C C . ALA B 1 20 ? 17.219 22.75 9.133 1 93.31 20 ALA B C 1
ATOM 4189 O O . ALA B 1 20 ? 16.219 22.406 8.5 1 93.31 20 ALA B O 1
ATOM 4190 N N . PRO B 1 21 ? 18.125 21.891 9.414 1 89.31 21 PRO B N 1
ATOM 4191 C CA . PRO B 1 21 ? 17.984 20.5 9.008 1 89.31 21 PRO B CA 1
ATOM 4192 C C . PRO B 1 21 ? 16.781 19.812 9.656 1 89.31 21 PRO B C 1
ATOM 4194 O O . PRO B 1 21 ? 16.125 18.984 9.031 1 89.31 21 PRO B O 1
ATOM 4197 N N . VAL B 1 22 ? 16.5 20.172 10.828 1 89.81 22 VAL B N 1
ATOM 4198 C CA . VAL B 1 22 ? 15.398 19.562 11.57 1 89.81 22 VAL B CA 1
ATOM 4199 C C . VAL B 1 22 ? 14.07 20.047 10.992 1 89.81 22 VAL B C 1
ATOM 4201 O O . VAL B 1 22 ? 13.133 19.266 10.82 1 89.81 22 VAL B O 1
ATOM 4204 N N . LEU B 1 23 ? 14.062 21.312 10.688 1 91.06 23 LEU B N 1
ATOM 4205 C CA . LEU B 1 23 ? 12.836 21.906 10.188 1 91.06 23 LEU B CA 1
ATOM 4206 C C . LEU B 1 23 ? 12.562 21.469 8.75 1 91.06 23 LEU B C 1
ATOM 4208 O O . LEU B 1 23 ? 11.398 21.359 8.344 1 91.06 23 LEU B O 1
ATOM 4212 N N . GLY B 1 24 ? 13.586 21.328 7.977 1 82.88 24 GLY B N 1
ATOM 4213 C CA . GLY B 1 24 ? 13.438 21.031 6.562 1 82.88 24 GLY B CA 1
ATOM 4214 C C . GLY B 1 24 ? 13.312 19.531 6.281 1 82.88 24 GLY B C 1
ATOM 4215 O O . GLY B 1 24 ? 12.938 19.141 5.176 1 82.88 24 GLY B O 1
ATOM 4216 N N . ASN B 1 25 ? 13.438 18.781 7.387 1 71.06 25 ASN B N 1
ATOM 4217 C CA . ASN B 1 25 ? 13.445 17.344 7.164 1 71.06 25 ASN B CA 1
ATOM 4218 C C . ASN B 1 25 ? 13.766 17 5.711 1 71.06 25 ASN B C 1
ATOM 4220 O O . ASN B 1 25 ? 14.445 17.766 5.027 1 71.06 25 ASN B O 1
ATOM 4224 N N . ILE B 1 26 ? 13.344 15.875 5.035 1 59.22 26 ILE B N 1
ATOM 4225 C CA . ILE B 1 26 ? 13.766 15.414 3.719 1 59.22 26 ILE B CA 1
ATOM 4226 C C . ILE B 1 26 ? 13.211 16.328 2.639 1 59.22 26 ILE B C 1
ATOM 4228 O O . ILE B 1 26 ? 13.914 16.703 1.695 1 59.22 26 ILE B O 1
ATOM 4232 N N . MET B 1 27 ? 12.148 16.953 2.748 1 60.38 27 MET B N 1
ATOM 4233 C CA . MET B 1 27 ? 11.5 17.516 1.567 1 60.38 27 MET B CA 1
ATOM 4234 C C . MET B 1 27 ? 11.602 19.047 1.568 1 60.38 27 MET B C 1
ATOM 4236 O O . MET B 1 27 ? 11.43 19.688 0.528 1 60.38 27 MET B O 1
ATOM 4240 N N . ASP B 1 28 ? 11.969 19.656 2.645 1 68.38 28 ASP B N 1
ATOM 4241 C CA . ASP B 1 28 ? 11.898 21.125 2.641 1 68.38 28 ASP B CA 1
ATOM 4242 C C . ASP B 1 28 ? 13.266 21.734 2.934 1 68.38 28 ASP B C 1
ATOM 4244 O O . ASP B 1 28 ? 13.344 22.828 3.494 1 68.38 28 ASP B O 1
ATOM 4248 N N . SER B 1 29 ? 14.188 21.062 2.48 1 69.38 29 SER B N 1
ATOM 4249 C CA . SER B 1 29 ? 15.523 21.562 2.783 1 69.38 29 SER B CA 1
ATOM 4250 C C . SER B 1 29 ? 15.797 22.875 2.053 1 69.38 29 SER B C 1
ATOM 4252 O O . SER B 1 29 ? 16.469 23.766 2.588 1 69.38 29 SER B O 1
ATOM 4254 N N . GLU B 1 30 ? 15.164 23.047 1 1 83.56 30 GLU B N 1
ATOM 4255 C CA . GLU B 1 30 ? 15.422 24.25 0.218 1 83.56 30 GLU B CA 1
ATOM 4256 C C . GLU B 1 30 ? 14.727 25.469 0.822 1 83.56 30 GLU B C 1
ATOM 4258 O O . GLU B 1 30 ? 15.156 26.609 0.621 1 83.56 30 GLU B O 1
ATOM 4263 N N . PHE B 1 31 ? 13.82 25.312 1.579 1 92.56 31 PHE B N 1
ATOM 4264 C CA . PHE B 1 31 ? 13.102 26.422 2.199 1 92.56 31 PHE B CA 1
ATOM 4265 C C . PHE B 1 31 ? 13.844 26.938 3.424 1 92.56 31 PHE B C 1
ATOM 4267 O O . PHE B 1 31 ? 14.281 28.094 3.455 1 92.56 31 PHE B O 1
ATOM 4274 N N . TRP B 1 32 ? 14.141 26.125 4.375 1 94.69 32 TRP B N 1
ATOM 4275 C CA . TRP B 1 32 ? 14.711 26.516 5.656 1 94.69 32 TRP B CA 1
ATOM 4276 C C . TRP B 1 32 ? 16.203 26.781 5.527 1 94.69 32 TRP B C 1
ATOM 4278 O O . TRP B 1 32 ? 16.734 27.719 6.133 1 94.69 32 TRP B O 1
ATOM 4288 N N . GLY B 1 33 ? 16.812 25.875 4.766 1 92 33 GLY B N 1
ATOM 4289 C CA . GLY B 1 33 ? 18.25 26.047 4.578 1 92 33 GLY B CA 1
ATOM 4290 C C . GLY B 1 33 ? 18.609 26.969 3.43 1 92 33 GLY B C 1
ATOM 4291 O O . GLY B 1 33 ? 19.75 27.391 3.299 1 92 33 GLY B O 1
ATOM 4292 N N . GLY B 1 34 ? 17.672 27.312 2.65 1 91.69 34 GLY B N 1
ATOM 4293 C CA . GLY B 1 34 ? 17.906 28.156 1.494 1 91.69 34 GLY B CA 1
ATOM 4294 C C . GLY B 1 34 ? 17.281 29.531 1.611 1 91.69 34 GLY B C 1
ATOM 4295 O O . GLY B 1 34 ? 17.922 30.484 2.057 1 91.69 34 GLY B O 1
ATOM 4296 N N . LEU B 1 35 ? 16.016 29.609 1.379 1 92.81 35 LEU B N 1
ATOM 4297 C CA . LEU B 1 35 ? 15.297 30.875 1.343 1 92.81 35 LEU B CA 1
ATOM 4298 C C . LEU B 1 35 ? 15.406 31.609 2.678 1 92.81 35 LEU B C 1
ATOM 4300 O O . LEU B 1 35 ? 15.758 32.781 2.719 1 92.81 35 LEU B O 1
ATOM 4304 N N . VAL B 1 36 ? 15.109 30.969 3.789 1 96 36 VAL B N 1
ATOM 4305 C CA . VAL B 1 36 ? 15.109 31.578 5.113 1 96 36 VAL B CA 1
ATOM 4306 C C . VAL B 1 36 ? 16.516 32.031 5.477 1 96 36 VAL B C 1
ATOM 4308 O O . VAL B 1 36 ? 16.703 33.156 5.98 1 96 36 VAL B O 1
ATOM 4311 N N . MET B 1 37 ? 17.438 31.188 5.145 1 93.69 37 MET B N 1
ATOM 4312 C CA . MET B 1 37 ? 18.828 31.516 5.441 1 93.69 37 MET B CA 1
ATOM 4313 C C . MET B 1 37 ? 19.266 32.75 4.664 1 93.69 37 MET B C 1
ATOM 4315 O O . MET B 1 37 ? 19.859 33.688 5.234 1 93.69 37 MET B O 1
ATOM 4319 N N . ARG B 1 38 ? 18.984 32.812 3.443 1 93.69 38 ARG B N 1
ATOM 4320 C CA . ARG B 1 38 ? 19.375 33.906 2.596 1 93.69 38 ARG B CA 1
ATOM 4321 C C . ARG B 1 38 ? 18.719 35.219 3.059 1 93.69 38 ARG B C 1
ATOM 4323 O O . ARG B 1 38 ? 19.391 36.25 3.158 1 93.69 38 ARG B O 1
ATOM 4330 N N . LEU B 1 39 ? 17.484 35.188 3.4 1 94.94 39 LEU B N 1
ATOM 4331 C CA . LEU B 1 39 ? 16.75 36.375 3.766 1 94.94 39 LEU B CA 1
ATOM 4332 C C . LEU B 1 39 ? 17.078 36.812 5.195 1 94.94 39 LEU B C 1
ATOM 4334 O O . LEU B 1 39 ? 16.875 37.969 5.562 1 94.94 39 LEU B O 1
ATOM 4338 N N . SER B 1 40 ? 17.531 35.844 6.016 1 95.62 40 SER B N 1
ATOM 4339 C CA . SER B 1 40 ? 17.922 36.188 7.379 1 95.62 40 SER B CA 1
ATOM 4340 C C . SER B 1 40 ? 19.156 37.094 7.387 1 95.62 40 SER B C 1
ATOM 4342 O O . SER B 1 40 ? 19.391 37.844 8.344 1 95.62 40 SER B O 1
ATOM 4344 N N . VAL B 1 41 ? 19.906 36.969 6.316 1 92.81 41 VAL B N 1
ATOM 4345 C CA . VAL B 1 41 ? 21.125 37.781 6.207 1 92.81 41 VAL B CA 1
ATOM 4346 C C . VAL B 1 41 ? 20.781 39.188 5.766 1 92.81 41 VAL B C 1
ATOM 4348 O O . VAL B 1 41 ? 21.391 40.156 6.234 1 92.81 41 VAL B O 1
ATOM 4351 N N . THR B 1 42 ? 19.766 39.344 4.961 1 92.75 42 THR B N 1
ATOM 4352 C CA . THR B 1 42 ? 19.516 40.656 4.324 1 92.75 42 THR B CA 1
ATOM 4353 C C . THR B 1 42 ? 18.344 41.375 4.992 1 92.75 42 THR B C 1
ATOM 4355 O O . THR B 1 42 ? 18.234 42.594 4.914 1 92.75 42 THR B O 1
ATOM 4358 N N . GLU B 1 43 ? 17.422 40.656 5.629 1 94.88 43 GLU B N 1
ATOM 4359 C CA . GLU B 1 43 ? 16.203 41.25 6.16 1 94.88 43 GLU B CA 1
ATOM 4360 C C . GLU B 1 43 ? 16.156 41.125 7.684 1 94.88 43 GLU B C 1
ATOM 4362 O O . GLU B 1 43 ? 15.984 40.031 8.227 1 94.88 43 GLU B O 1
ATOM 4367 N N . PRO B 1 44 ? 16.141 42.25 8.391 1 95 44 PRO B N 1
ATOM 4368 C CA . PRO B 1 44 ? 16.188 42.219 9.859 1 95 44 PRO B CA 1
ATOM 4369 C C . PRO B 1 44 ? 15 41.469 10.469 1 95 44 PRO B C 1
ATOM 4371 O O . PRO B 1 44 ? 15.156 40.812 11.484 1 95 44 PRO B O 1
ATOM 4374 N N . ILE B 1 45 ? 13.773 41.656 9.938 1 97.19 45 ILE B N 1
ATOM 4375 C CA . ILE B 1 45 ? 12.594 40.969 10.445 1 97.19 45 ILE B CA 1
ATOM 4376 C C . ILE B 1 45 ? 12.852 39.469 10.492 1 97.19 45 ILE B C 1
ATOM 4378 O O . ILE B 1 45 ? 12.594 38.844 11.508 1 97.19 45 ILE B O 1
ATOM 4382 N N . VAL B 1 46 ? 13.383 38.969 9.398 1 97.75 46 VAL B N 1
ATOM 4383 C CA . VAL B 1 46 ? 13.648 37.531 9.273 1 97.75 46 VAL B CA 1
ATOM 4384 C C . VAL B 1 46 ? 14.812 37.125 10.18 1 97.75 46 VAL B C 1
ATOM 4386 O O . VAL B 1 46 ? 14.773 36.094 10.836 1 97.75 46 VAL B O 1
ATOM 4389 N N . ARG B 1 47 ? 15.82 37.969 10.211 1 97.06 47 ARG B N 1
ATOM 4390 C CA . ARG B 1 47 ? 17 37.688 11.031 1 97.06 47 ARG B CA 1
ATOM 4391 C C . ARG B 1 47 ? 16.609 37.531 12.5 1 97.06 47 ARG B C 1
ATOM 4393 O O . ARG B 1 47 ? 16.953 36.5 13.117 1 97.06 47 ARG B O 1
ATOM 4400 N N . HIS B 1 48 ? 15.867 38.469 13.031 1 97.12 48 HIS B N 1
ATOM 4401 C CA . HIS B 1 48 ? 15.461 38.406 14.43 1 97.12 48 HIS B CA 1
ATOM 4402 C C . HIS B 1 48 ? 14.562 37.219 14.703 1 97.12 48 HIS B C 1
ATOM 4404 O O . HIS B 1 48 ? 14.664 36.562 15.75 1 97.12 48 HIS B O 1
ATOM 4410 N N . ALA B 1 49 ? 13.656 36.938 13.812 1 97.81 49 ALA B N 1
ATOM 4411 C CA . ALA B 1 49 ? 12.773 35.781 13.969 1 97.81 49 ALA B CA 1
ATOM 4412 C C . ALA B 1 49 ? 13.57 34.5 14 1 97.81 49 ALA B C 1
ATOM 4414 O O . ALA B 1 49 ? 13.289 33.594 14.805 1 97.81 49 ALA B O 1
ATOM 4415 N N . VAL B 1 50 ? 14.555 34.344 13.102 1 97.62 50 VAL B N 1
ATOM 4416 C CA . VAL B 1 50 ? 15.383 33.156 13 1 97.62 50 VAL B CA 1
ATOM 4417 C C . VAL B 1 50 ? 16.203 33 14.281 1 97.62 50 VAL B C 1
ATOM 4419 O O . VAL B 1 50 ? 16.328 31.875 14.797 1 97.62 50 VAL B O 1
ATOM 4422 N N . LEU B 1 51 ? 16.797 34.062 14.773 1 97 51 LEU B N 1
ATOM 4423 C CA . LEU B 1 51 ? 17.578 34 16 1 97 51 LEU B CA 1
ATOM 4424 C C . LEU B 1 51 ? 16.719 33.594 17.188 1 97 51 LEU B C 1
ATOM 4426 O O . LEU B 1 51 ? 17.141 32.812 18.016 1 97 51 LEU B O 1
ATOM 4430 N N . ALA B 1 52 ? 15.5 34.156 17.234 1 96.75 52 ALA B N 1
ATOM 4431 C CA . ALA B 1 52 ? 14.562 33.781 18.297 1 96.75 52 ALA B CA 1
ATOM 4432 C C . ALA B 1 52 ? 14.203 32.281 18.188 1 96.75 52 ALA B C 1
ATOM 4434 O O . ALA B 1 52 ? 14.242 31.562 19.172 1 96.75 52 ALA B O 1
ATOM 4435 N N . MET B 1 53 ? 13.844 31.875 17.031 1 96 53 MET B N 1
ATOM 4436 C CA . MET B 1 53 ? 13.398 30.516 16.781 1 96 53 MET B CA 1
ATOM 4437 C C . MET B 1 53 ? 14.5 29.516 17.078 1 96 53 MET B C 1
ATOM 4439 O O . MET B 1 53 ? 14.258 28.5 17.734 1 96 53 MET B O 1
ATOM 4443 N N . SER B 1 54 ? 15.68 29.75 16.547 1 95.5 54 SER B N 1
ATOM 4444 C CA . SER B 1 54 ? 16.812 28.859 16.75 1 95.5 54 SER B CA 1
ATOM 4445 C C . SER B 1 54 ? 17.188 28.766 18.234 1 95.5 54 SER B C 1
ATOM 4447 O O . SER B 1 54 ? 17.5 27.688 18.734 1 95.5 54 SER B O 1
ATOM 4449 N N . SER B 1 55 ? 17.219 29.891 18.875 1 94.31 55 SER B N 1
ATOM 4450 C CA . SER B 1 55 ? 17.531 29.922 20.297 1 94.31 55 SER B CA 1
ATOM 4451 C C . SER B 1 55 ? 16.484 29.141 21.109 1 94.31 55 SER B C 1
ATOM 4453 O O . SER B 1 55 ? 16.828 28.438 22.047 1 94.31 55 SER B O 1
ATOM 4455 N N . LEU B 1 56 ? 15.227 29.375 20.797 1 94.38 56 LEU B N 1
ATOM 4456 C CA . LEU B 1 56 ? 14.164 28.625 21.453 1 94.38 56 LEU B CA 1
ATOM 4457 C C . LEU B 1 56 ? 14.312 27.125 21.203 1 94.38 56 LEU B C 1
ATOM 4459 O O . LEU B 1 56 ? 14.164 26.312 22.125 1 94.38 56 LEU B O 1
ATOM 4463 N N . HIS B 1 57 ? 14.562 26.734 19.969 1 93.44 57 HIS B N 1
ATOM 4464 C CA . HIS B 1 57 ? 14.781 25.344 19.609 1 93.44 57 HIS B CA 1
ATOM 4465 C C . HIS B 1 57 ? 15.93 24.734 20.422 1 93.44 57 HIS B C 1
ATOM 4467 O O . HIS B 1 57 ? 15.82 23.609 20.922 1 93.44 57 HIS B O 1
ATOM 4473 N N . GLU B 1 58 ? 17.047 25.422 20.516 1 92.25 58 GLU B N 1
ATOM 4474 C CA . GLU B 1 58 ? 18.188 24.953 21.297 1 92.25 58 GLU B CA 1
ATOM 4475 C C . GLU B 1 58 ? 17.828 24.797 22.766 1 92.25 58 GLU B C 1
ATOM 4477 O O . GLU B 1 58 ? 18.203 23.797 23.391 1 92.25 58 GLU B O 1
ATOM 4482 N N . HIS B 1 59 ? 17.156 25.781 23.25 1 89.44 59 HIS B N 1
ATOM 4483 C CA . HIS B 1 59 ? 16.734 25.75 24.641 1 89.44 59 HIS B CA 1
ATOM 4484 C C . HIS B 1 59 ? 15.875 24.531 24.938 1 89.44 59 HIS B C 1
ATOM 4486 O O . HIS B 1 59 ? 16.047 23.875 25.969 1 89.44 59 HIS B O 1
ATOM 4492 N N . LEU B 1 60 ? 14.945 24.25 24.125 1 87.69 60 LEU B N 1
ATOM 4493 C CA . LEU B 1 60 ? 14.016 23.141 24.328 1 87.69 60 LEU B CA 1
ATOM 4494 C C . LEU B 1 60 ? 14.711 21.797 24.094 1 87.69 60 LEU B C 1
ATOM 4496 O O . LEU B 1 60 ? 14.328 20.797 24.688 1 87.69 60 LEU B O 1
ATOM 4500 N N . SER B 1 61 ? 15.703 21.781 23.234 1 85.06 61 SER B N 1
ATOM 4501 C CA . SER B 1 61 ? 16.406 20.531 22.922 1 85.06 61 SER B CA 1
ATOM 4502 C C . SER B 1 61 ? 17.406 20.172 24.016 1 85.06 61 SER B C 1
ATOM 4504 O O . SER B 1 61 ? 17.672 19 24.25 1 85.06 61 SER B O 1
ATOM 4506 N N . THR B 1 62 ? 18.203 21.219 24.547 1 72.06 62 THR B N 1
ATOM 4507 C CA . THR B 1 62 ? 19.25 21.016 25.547 1 72.06 62 THR B CA 1
ATOM 4508 C C . THR B 1 62 ? 18.656 20.938 26.953 1 72.06 62 THR B C 1
ATOM 4510 O O . THR B 1 62 ? 19.234 20.297 27.844 1 72.06 62 THR B O 1
ATOM 4513 N N . HIS B 1 63 ? 17.938 22.219 27.422 1 59.28 63 HIS B N 1
ATOM 4514 C CA . HIS B 1 63 ? 17.422 22.297 28.781 1 59.28 63 HIS B CA 1
ATOM 4515 C C . HIS B 1 63 ? 16.953 20.938 29.266 1 59.28 63 HIS B C 1
ATOM 4517 O O . HIS B 1 63 ? 16.703 20.75 30.469 1 59.28 63 HIS B O 1
ATOM 4523 N N . ARG B 1 64 ? 16.562 20.031 28.531 1 48.53 64 ARG B N 1
ATOM 4524 C CA . ARG B 1 64 ? 16.5 18.734 29.203 1 48.53 64 ARG B CA 1
ATOM 4525 C C . ARG B 1 64 ? 17.859 18.359 29.797 1 48.53 64 ARG B C 1
ATOM 4527 O O . ARG B 1 64 ? 17.938 17.641 30.797 1 48.53 64 ARG B O 1
ATOM 4534 N N . GLU B 1 65 ? 19.078 19 29.078 1 44.72 65 GLU B N 1
ATOM 4535 C CA . GLU B 1 65 ? 20.344 18.531 29.656 1 44.72 65 GLU B CA 1
ATOM 4536 C C . GLU B 1 65 ? 21.078 19.672 30.344 1 44.72 65 GLU B C 1
ATOM 4538 O O . GLU B 1 65 ? 21.625 19.484 31.438 1 44.72 65 GLU B O 1
ATOM 4543 N N . GLN B 1 66 ? 21.969 20.906 29.672 1 47.25 66 GLN B N 1
ATOM 4544 C CA . GLN B 1 66 ? 23.078 21.688 30.188 1 47.25 66 GLN B CA 1
ATOM 4545 C C . GLN B 1 66 ? 22.688 23.156 30.375 1 47.25 66 GLN B C 1
ATOM 4547 O O . GLN B 1 66 ? 21.828 23.672 29.656 1 47.25 66 GLN B O 1
ATOM 4552 N N . GLY B 1 67 ? 23.062 24 31.453 1 44.66 67 GLY B N 1
ATOM 4553 C CA . GLY B 1 67 ? 23.047 25.312 32.062 1 44.66 67 GLY B CA 1
ATOM 4554 C C . GLY B 1 67 ? 23.344 26.438 31.094 1 44.66 67 GLY B C 1
ATOM 4555 O O . GLY B 1 67 ? 23.188 27.609 31.422 1 44.66 67 GLY B O 1
ATOM 4556 N N . ASP B 1 68 ? 24.094 26.359 29.969 1 48.44 68 ASP B N 1
ATOM 4557 C CA . ASP B 1 68 ? 24.641 27.5 29.234 1 48.44 68 ASP B CA 1
ATOM 4558 C C . ASP B 1 68 ? 23.719 27.906 28.094 1 48.44 68 ASP B C 1
ATOM 4560 O O . ASP B 1 68 ? 24.141 28.578 27.141 1 48.44 68 ASP B O 1
ATOM 4564 N N . THR B 1 69 ? 22.469 27.594 27.906 1 55.97 69 THR B N 1
ATOM 4565 C CA . THR B 1 69 ? 21.547 27.922 26.812 1 55.97 69 THR B CA 1
ATOM 4566 C C . THR B 1 69 ? 20.953 29.328 27.016 1 55.97 69 THR B C 1
ATOM 4568 O O . THR B 1 69 ? 20.734 29.75 28.141 1 55.97 69 THR B O 1
ATOM 4571 N N . PRO B 1 70 ? 21.109 30.266 25.844 1 57.75 70 PRO B N 1
ATOM 4572 C CA . PRO B 1 70 ? 20.453 31.562 26.031 1 57.75 70 PRO B CA 1
ATOM 4573 C C . PRO B 1 70 ? 19.109 31.438 26.734 1 57.75 70 PRO B C 1
ATOM 4575 O O . PRO B 1 70 ? 18.328 30.516 26.453 1 57.75 70 PRO B O 1
ATOM 4578 N N . GLY B 1 71 ? 19 32.188 27.672 1 67.12 71 GLY B N 1
ATOM 4579 C CA . GLY B 1 71 ? 17.828 32.156 28.531 1 67.12 71 GLY B CA 1
ATOM 4580 C C . GLY B 1 71 ? 16.578 32.688 27.859 1 67.12 71 GLY B C 1
ATOM 4581 O O . GLY B 1 71 ? 16.641 33.219 26.75 1 67.12 71 GLY B O 1
ATOM 4582 N N . PRO B 1 72 ? 15.484 32.562 28.234 1 81.25 72 PRO B N 1
ATOM 4583 C CA . PRO B 1 72 ? 14.172 33 27.75 1 81.25 72 PRO B CA 1
ATOM 4584 C C . PRO B 1 72 ? 14.141 34.5 27.422 1 81.25 72 PRO B C 1
ATOM 4586 O O . PRO B 1 72 ? 13.398 34.906 26.531 1 81.25 72 PRO B O 1
ATOM 4589 N N . SER B 1 73 ? 15.102 35.219 27.984 1 88.25 73 SER B N 1
ATOM 4590 C CA . SER B 1 73 ? 15.078 36.656 27.75 1 88.25 73 SER B CA 1
ATOM 4591 C C . SER B 1 73 ? 15.555 37 26.344 1 88.25 73 SER B C 1
ATOM 4593 O O . SER B 1 73 ? 14.977 37.844 25.672 1 88.25 73 SER B O 1
ATOM 4595 N N . PHE B 1 74 ? 16.625 36.375 25.875 1 91.56 74 PHE B N 1
ATOM 4596 C CA . PHE B 1 74 ? 17.141 36.625 24.531 1 91.56 74 PHE B CA 1
ATOM 4597 C C . PHE B 1 74 ? 16.109 36.25 23.484 1 91.56 74 PHE B C 1
ATOM 4599 O O . PHE B 1 74 ? 15.922 36.938 22.5 1 91.56 74 PHE B O 1
ATOM 4606 N N . ILE B 1 75 ? 15.445 35.156 23.656 1 93.88 75 ILE B N 1
ATOM 4607 C CA . ILE B 1 75 ? 14.445 34.625 22.734 1 93.88 75 ILE B CA 1
ATOM 4608 C C . ILE B 1 75 ? 13.32 35.656 22.562 1 93.88 75 ILE B C 1
ATOM 4610 O O . ILE B 1 75 ? 12.977 36.031 21.438 1 93.88 75 ILE B O 1
ATOM 4614 N N . TYR B 1 76 ? 12.828 36.156 23.672 1 93.19 76 TYR B N 1
ATOM 4615 C CA . TYR B 1 76 ? 11.703 37.094 23.625 1 93.19 76 TYR B CA 1
ATOM 4616 C C . TYR B 1 76 ? 12.125 38.438 23.109 1 93.19 76 TYR B C 1
ATOM 4618 O O . TYR B 1 76 ? 11.352 39.125 22.438 1 93.19 76 TYR B O 1
ATOM 4626 N N . SER B 1 77 ? 13.32 38.75 23.469 1 94.75 77 SER B N 1
ATOM 4627 C CA . SER B 1 77 ? 13.844 40.031 22.953 1 94.75 77 SER B CA 1
ATOM 4628 C C . SER B 1 77 ? 13.938 40 21.438 1 94.75 77 SER B C 1
ATOM 4630 O O . SER B 1 77 ? 13.484 40.938 20.766 1 94.75 77 SER B O 1
ATOM 4632 N N . GLU B 1 78 ? 14.578 38.938 20.906 1 96 78 GLU B N 1
ATOM 4633 C CA . GLU B 1 78 ? 14.719 38.812 19.469 1 96 78 GLU B CA 1
ATOM 4634 C C . GLU B 1 78 ? 13.359 38.719 18.781 1 96 78 GLU B C 1
ATOM 4636 O O . GLU B 1 78 ? 13.141 39.281 17.719 1 96 78 GLU B O 1
ATOM 4641 N N . TYR B 1 79 ? 12.461 37.969 19.359 1 95.44 79 TYR B N 1
ATOM 4642 C CA . TYR B 1 79 ? 11.102 37.844 18.844 1 95.44 79 TYR B CA 1
ATOM 4643 C C . TYR B 1 79 ? 10.414 39.188 18.812 1 95.44 79 TYR B C 1
ATOM 4645 O O . TYR B 1 79 ? 9.812 39.562 17.797 1 95.44 79 TYR B O 1
ATOM 4653 N N . GLY B 1 80 ? 10.562 39.969 19.875 1 94.81 80 GLY B N 1
ATOM 4654 C CA . GLY B 1 80 ? 10 41.281 19.953 1 94.81 80 GLY B CA 1
ATOM 4655 C C . GLY B 1 80 ? 10.547 42.25 18.906 1 94.81 80 GLY B C 1
ATOM 4656 O O . GLY B 1 80 ? 9.797 43 18.312 1 94.81 80 GLY B O 1
ATOM 4657 N N . LYS B 1 81 ? 11.852 42.219 18.719 1 96 81 LYS B N 1
ATOM 4658 C CA . LYS B 1 81 ? 12.492 43.031 17.688 1 96 81 LYS B CA 1
ATOM 4659 C C . LYS B 1 81 ? 11.93 42.75 16.312 1 96 81 LYS B C 1
ATOM 4661 O O . LYS B 1 81 ? 11.727 43.656 15.492 1 96 81 LYS B O 1
ATOM 4666 N N . SER B 1 82 ? 11.758 41.438 16.047 1 97.06 82 SER B N 1
ATOM 4667 C CA . SER B 1 82 ? 11.203 41.031 14.766 1 97.06 82 SER B CA 1
ATOM 4668 C C . SER B 1 82 ? 9.797 41.594 14.555 1 97.06 82 SER B C 1
ATOM 4670 O O . SER B 1 82 ? 9.5 42.156 13.508 1 97.06 82 SER B O 1
ATOM 4672 N N . ILE B 1 83 ? 8.938 41.469 15.516 1 95.25 83 ILE B N 1
ATOM 4673 C CA . ILE B 1 83 ? 7.559 41.938 15.445 1 95.25 83 ILE B CA 1
ATOM 4674 C C . ILE B 1 83 ? 7.535 43.469 15.273 1 95.25 83 ILE B C 1
ATOM 4676 O O . ILE B 1 83 ? 6.746 44 14.484 1 95.25 83 ILE B O 1
ATOM 4680 N N . ALA B 1 84 ? 8.375 44.125 16.031 1 95.19 84 ALA B N 1
ATOM 4681 C CA . ALA B 1 84 ? 8.453 45.594 15.945 1 95.19 84 ALA B CA 1
ATOM 4682 C C . ALA B 1 84 ? 8.867 46.031 14.539 1 95.19 84 ALA B C 1
ATOM 4684 O O . ALA B 1 84 ? 8.32 47 14.008 1 95.19 84 ALA B O 1
ATOM 4685 N N . ALA B 1 85 ? 9.844 45.344 14.047 1 95.12 85 ALA B N 1
ATOM 4686 C CA . ALA B 1 85 ? 10.297 45.656 12.695 1 95.12 85 ALA B CA 1
ATOM 4687 C C . ALA B 1 85 ? 9.188 45.406 11.672 1 95.12 85 ALA B C 1
ATOM 4689 O O . ALA B 1 85 ? 9.047 46.156 10.703 1 95.12 85 ALA B O 1
ATOM 4690 N N . LEU B 1 86 ? 8.414 44.375 11.82 1 95.44 86 LEU B N 1
ATOM 4691 C CA . LEU B 1 86 ? 7.332 44.031 10.906 1 95.44 86 LEU B CA 1
ATOM 4692 C C . LEU B 1 86 ? 6.246 45.094 10.93 1 95.44 86 LEU B C 1
ATOM 4694 O O . LEU B 1 86 ? 5.633 45.406 9.898 1 95.44 86 LEU B O 1
ATOM 4698 N N . ARG B 1 87 ? 5.992 45.688 12.039 1 93 87 ARG B N 1
ATOM 4699 C CA . ARG B 1 87 ? 4.973 46.719 12.188 1 93 87 ARG B CA 1
ATOM 4700 C C . ARG B 1 87 ? 5.316 47.969 11.352 1 93 87 ARG B C 1
ATOM 4702 O O . ARG B 1 87 ? 4.43 48.719 10.984 1 93 87 ARG B O 1
ATOM 4709 N N . GLN B 1 88 ? 6.539 48.094 11.102 1 92.38 88 GLN B N 1
ATOM 4710 C CA . GLN B 1 88 ? 7 49.25 10.336 1 92.38 88 GLN B CA 1
ATOM 4711 C C . GLN B 1 88 ? 7.055 48.938 8.844 1 92.38 88 GLN B C 1
ATOM 4713 O O . GLN B 1 88 ? 7.34 49.812 8.023 1 92.38 88 GLN B O 1
ATOM 4718 N N . TRP B 1 89 ? 6.781 47.688 8.508 1 91.69 89 TRP B N 1
ATOM 4719 C CA . TRP B 1 89 ? 6.859 47.25 7.117 1 91.69 89 TRP B CA 1
ATOM 4720 C C . TRP B 1 89 ? 5.789 47.938 6.277 1 91.69 89 TRP B C 1
ATOM 4722 O O . TRP B 1 89 ? 4.621 48 6.668 1 91.69 89 TRP B O 1
ATOM 4732 N N . LYS B 1 90 ? 6.176 48.438 5.105 1 90.75 90 LYS B N 1
ATOM 4733 C CA . LYS B 1 90 ? 5.234 49.094 4.203 1 90.75 90 LYS B CA 1
ATOM 4734 C C . LYS B 1 90 ? 4.734 48.125 3.131 1 90.75 90 LYS B C 1
ATOM 4736 O O . LYS B 1 90 ? 5.508 47.344 2.609 1 90.75 90 LYS B O 1
ATOM 4741 N N . SER B 1 91 ? 3.516 48.219 2.84 1 83.44 91 SER B N 1
ATOM 4742 C CA . SER B 1 91 ? 2.898 47.344 1.841 1 83.44 91 SER B CA 1
ATOM 4743 C C . SER B 1 91 ? 3.615 47.469 0.499 1 83.44 91 SER B C 1
ATOM 4745 O O . SER B 1 91 ? 3.68 46.469 -0.255 1 83.44 91 SER B O 1
ATOM 4747 N N . SER B 1 92 ? 4.188 48.594 0.268 1 85.19 92 SER B N 1
ATOM 4748 C CA . SER B 1 92 ? 4.879 48.844 -0.99 1 85.19 92 SER B CA 1
ATOM 4749 C C . SER B 1 92 ? 6.133 47.969 -1.114 1 85.19 92 SER B C 1
ATOM 4751 O O . SER B 1 92 ? 6.621 47.75 -2.221 1 85.19 92 SER B O 1
ATOM 4753 N N . ASP B 1 93 ? 6.586 47.469 -0.022 1 87.19 93 ASP B N 1
ATOM 4754 C CA . ASP B 1 93 ? 7.82 46.688 -0.028 1 87.19 93 ASP B CA 1
ATOM 4755 C C . ASP B 1 93 ? 7.551 45.219 -0.417 1 87.19 93 ASP B C 1
ATOM 4757 O O . ASP B 1 93 ? 8.484 44.438 -0.623 1 87.19 93 ASP B O 1
ATOM 4761 N N . GLY B 1 94 ? 6.254 44.938 -0.594 1 86.94 94 GLY B N 1
ATOM 4762 C CA . GLY B 1 94 ? 5.902 43.625 -1.105 1 86.94 94 GLY B CA 1
ATOM 4763 C C . GLY B 1 94 ? 5.457 42.656 -0.022 1 86.94 94 GLY B C 1
ATOM 4764 O O . GLY B 1 94 ? 5.703 42.906 1.163 1 86.94 94 GLY B O 1
ATOM 4765 N N . PRO B 1 95 ? 4.906 41.625 -0.345 1 89.94 95 PRO B N 1
ATOM 4766 C CA . PRO B 1 95 ? 4.277 40.719 0.622 1 89.94 95 PRO B CA 1
ATOM 4767 C C . PRO B 1 95 ? 5.219 39.625 1.104 1 89.94 95 PRO B C 1
ATOM 4769 O O . PRO B 1 95 ? 4.906 38.906 2.066 1 89.94 95 PRO B O 1
ATOM 4772 N N . THR B 1 96 ? 6.383 39.438 0.474 1 91.56 96 THR B N 1
ATOM 4773 C CA . THR B 1 96 ? 7.246 38.281 0.689 1 91.56 96 THR B CA 1
ATOM 4774 C C . THR B 1 96 ? 7.695 38.219 2.146 1 91.56 96 THR B C 1
ATOM 4776 O O . THR B 1 96 ? 7.586 37.156 2.781 1 91.56 96 THR B O 1
ATOM 4779 N N . ILE B 1 97 ? 8.203 39.312 2.641 1 95.06 97 ILE B N 1
ATOM 4780 C CA . ILE B 1 97 ? 8.797 39.312 3.971 1 95.06 97 ILE B CA 1
ATOM 4781 C C . ILE B 1 97 ? 7.715 39.125 5.027 1 95.06 97 ILE B C 1
ATOM 4783 O O . ILE B 1 97 ? 7.867 38.281 5.938 1 95.06 97 ILE B O 1
ATOM 4787 N N . PRO B 1 98 ? 6.559 39.812 4.949 1 95.88 98 PRO B N 1
ATOM 4788 C CA . PRO B 1 98 ? 5.488 39.531 5.91 1 95.88 98 PRO B CA 1
ATOM 4789 C C . PRO B 1 98 ? 4.996 38.094 5.863 1 95.88 98 PRO B C 1
ATOM 4791 O O . PRO B 1 98 ? 4.699 37.5 6.902 1 95.88 98 PRO B O 1
ATOM 4794 N N . LEU B 1 99 ? 4.879 37.531 4.691 1 96.5 99 LEU B N 1
ATOM 4795 C CA . LEU B 1 99 ? 4.449 36.156 4.547 1 96.5 99 LEU B CA 1
ATOM 4796 C C . LEU B 1 99 ? 5.445 35.188 5.207 1 96.5 99 LEU B C 1
ATOM 4798 O O . LEU B 1 99 ? 5.051 34.281 5.922 1 96.5 99 LEU B O 1
ATOM 4802 N N . LEU B 1 100 ? 6.672 35.406 4.918 1 96.94 100 LEU B N 1
ATOM 4803 C CA . LEU B 1 100 ? 7.715 34.594 5.512 1 96.94 100 LEU B CA 1
ATOM 4804 C C . LEU B 1 100 ? 7.73 34.75 7.031 1 96.94 100 LEU B C 1
ATOM 4806 O O . LEU B 1 100 ? 7.902 33.75 7.754 1 96.94 100 LEU B O 1
ATOM 4810 N N . ALA B 1 101 ? 7.621 35.969 7.492 1 97.19 101 ALA B N 1
ATOM 4811 C CA . ALA B 1 101 ? 7.586 36.219 8.93 1 97.19 101 ALA B CA 1
ATOM 4812 C C . ALA B 1 101 ? 6.473 35.438 9.602 1 97.19 101 ALA B C 1
ATOM 4814 O O . ALA B 1 101 ? 6.676 34.844 10.672 1 97.19 101 ALA B O 1
ATOM 4815 N N . CYS B 1 102 ? 5.301 35.406 8.992 1 97.19 102 CYS B N 1
ATOM 4816 C CA . CYS B 1 102 ? 4.184 34.656 9.547 1 97.19 102 CYS B CA 1
ATOM 4817 C C . CYS B 1 102 ? 4.543 33.188 9.703 1 97.19 102 CYS B C 1
ATOM 4819 O O . CYS B 1 102 ? 4.156 32.562 10.688 1 97.19 102 CYS B O 1
ATOM 4821 N N . VAL B 1 103 ? 5.234 32.594 8.727 1 97 103 VAL B N 1
ATOM 4822 C CA . VAL B 1 103 ? 5.664 31.219 8.805 1 97 103 VAL B CA 1
ATOM 4823 C C . VAL B 1 103 ? 6.613 31.031 9.984 1 97 103 VAL B C 1
ATOM 4825 O O . VAL B 1 103 ? 6.477 30.078 10.758 1 97 103 VAL B O 1
ATOM 4828 N N . LEU B 1 104 ? 7.594 31.922 10.125 1 97.81 104 LEU B N 1
ATOM 4829 C CA . LEU B 1 104 ? 8.578 31.844 11.203 1 97.81 104 LEU B CA 1
ATOM 4830 C C . LEU B 1 104 ? 7.906 32 12.562 1 97.81 104 LEU B C 1
ATOM 4832 O O . LEU B 1 104 ? 8.25 31.281 13.508 1 97.81 104 LEU B O 1
ATOM 4836 N N . TYR B 1 105 ? 6.98 32.938 12.641 1 97.88 105 TYR B N 1
ATOM 4837 C CA . TYR B 1 105 ? 6.234 33.094 13.875 1 97.88 105 TYR B CA 1
ATOM 4838 C C . TYR B 1 105 ? 5.406 31.875 14.195 1 97.88 105 TYR B C 1
ATOM 4840 O O . TYR B 1 105 ? 5.273 31.484 15.359 1 97.88 105 TYR B O 1
ATOM 4848 N N . THR B 1 106 ? 4.773 31.281 13.195 1 97.25 106 THR B N 1
ATOM 4849 C CA . THR B 1 106 ? 4.062 30.016 13.398 1 97.25 106 THR B CA 1
ATOM 4850 C C . THR B 1 106 ? 4.992 28.969 14.008 1 97.25 106 THR B C 1
ATOM 4852 O O . THR B 1 106 ? 4.605 28.25 14.93 1 97.25 106 THR B O 1
ATOM 4855 N N . CYS B 1 107 ? 6.207 28.859 13.469 1 96.62 107 CYS B N 1
ATOM 4856 C CA . CYS B 1 107 ? 7.176 27.906 13.992 1 96.62 107 CYS B CA 1
ATOM 4857 C C . CYS B 1 107 ? 7.496 28.188 15.453 1 96.62 107 CYS B C 1
ATOM 4859 O O . CYS B 1 107 ? 7.562 27.266 16.266 1 96.62 107 CYS B O 1
ATOM 4861 N N . LEU B 1 108 ? 7.699 29.469 15.766 1 96.25 108 LEU B N 1
ATOM 4862 C CA . LEU B 1 108 ? 7.953 29.875 17.141 1 96.25 108 LEU B CA 1
ATOM 4863 C C . LEU B 1 108 ? 6.793 29.484 18.047 1 96.25 108 LEU B C 1
ATOM 4865 O O . LEU B 1 108 ? 7.004 28.953 19.141 1 96.25 108 LEU B O 1
ATOM 4869 N N . GLU B 1 109 ? 5.621 29.703 17.594 1 95.44 109 GLU B N 1
ATOM 4870 C CA . GLU B 1 109 ? 4.441 29.391 18.391 1 95.44 109 GLU B CA 1
ATOM 4871 C C . GLU B 1 109 ? 4.262 27.891 18.547 1 95.44 109 GLU B C 1
ATOM 4873 O O . GLU B 1 109 ? 3.795 27.406 19.578 1 95.44 109 GLU B O 1
ATOM 4878 N N . PHE B 1 110 ? 4.555 27.109 17.484 1 95.5 110 PHE B N 1
ATOM 4879 C CA . PHE B 1 110 ? 4.559 25.656 17.625 1 95.5 110 PHE B CA 1
ATOM 4880 C C . PHE B 1 110 ? 5.512 25.219 18.734 1 95.5 110 PHE B C 1
ATOM 4882 O O . PHE B 1 110 ? 5.148 24.391 19.578 1 95.5 110 PHE B O 1
ATOM 4889 N N . LEU B 1 111 ? 6.711 25.797 18.703 1 94.25 111 LEU B N 1
ATOM 4890 C CA . LEU B 1 111 ? 7.707 25.438 19.703 1 94.25 111 LEU B CA 1
ATOM 4891 C C . LEU B 1 111 ? 7.242 25.828 21.094 1 94.25 111 LEU B C 1
ATOM 4893 O O . LEU B 1 111 ? 7.547 25.141 22.078 1 94.25 111 LEU B O 1
ATOM 4897 N N . LEU B 1 112 ? 6.492 26.844 21.188 1 92.12 112 LEU B N 1
ATOM 4898 C CA . LEU B 1 112 ? 6.004 27.328 22.469 1 92.12 112 LEU B CA 1
ATOM 4899 C C . LEU B 1 112 ? 4.711 26.625 22.859 1 92.12 112 LEU B C 1
ATOM 4901 O O . LEU B 1 112 ? 4.168 26.891 23.938 1 92.12 112 LEU B O 1
ATOM 4905 N N . ASP B 1 113 ? 4.141 25.781 21.984 1 92.06 113 ASP B N 1
ATOM 4906 C CA . ASP B 1 113 ? 2.9 25.047 22.188 1 92.06 113 ASP B CA 1
ATOM 4907 C C . ASP B 1 113 ? 1.709 25.984 22.312 1 92.06 113 ASP B C 1
ATOM 4909 O O . ASP B 1 113 ? 0.846 25.797 23.172 1 92.06 113 ASP B O 1
ATOM 4913 N N . ASN B 1 114 ? 1.79 27.094 21.578 1 91.75 114 ASN B N 1
ATOM 4914 C CA . ASN B 1 114 ? 0.7 28.062 21.531 1 91.75 114 ASN B CA 1
ATOM 4915 C C . ASN B 1 114 ? -0.196 27.859 20.312 1 91.75 114 ASN B C 1
ATOM 4917 O O . ASN B 1 114 ? 0.015 28.469 19.281 1 91.75 114 ASN B O 1
ATOM 4921 N N . GLU B 1 115 ? -1.22 27.141 20.469 1 91.31 115 GLU B N 1
ATOM 4922 C CA . GLU B 1 115 ? -2.09 26.703 19.375 1 91.31 115 GLU B CA 1
ATOM 4923 C C . GLU B 1 115 ? -2.826 27.891 18.75 1 91.31 115 GLU B C 1
ATOM 4925 O O . GLU B 1 115 ? -2.863 28.031 17.531 1 91.31 115 GLU B O 1
ATOM 4930 N N . GLN B 1 116 ? -3.408 28.766 19.578 1 89.19 116 GLN B N 1
ATOM 4931 C CA . GLN B 1 116 ? -4.211 29.875 19.094 1 89.19 116 GLN B CA 1
ATOM 4932 C C . GLN B 1 116 ? -3.369 30.844 18.266 1 89.19 116 GLN B C 1
ATOM 4934 O O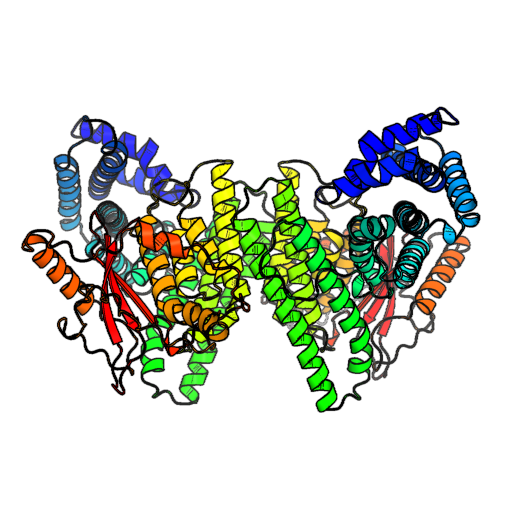 . GLN B 1 116 ? -3.777 31.25 17.172 1 89.19 116 GLN B O 1
ATOM 4939 N N . ALA B 1 117 ? -2.23 31.156 18.844 1 92.38 117 ALA B N 1
ATOM 4940 C CA . ALA B 1 117 ? -1.352 32.094 18.141 1 92.38 117 ALA B CA 1
ATOM 4941 C C . ALA B 1 117 ? -0.854 31.484 16.828 1 92.38 117 ALA B C 1
ATOM 4943 O O . ALA B 1 117 ? -0.754 32.188 15.812 1 92.38 117 ALA B O 1
ATOM 4944 N N . ALA B 1 118 ? -0.478 30.203 16.844 1 94.75 118 ALA B N 1
ATOM 4945 C CA . ALA B 1 118 ? -0.028 29.531 15.633 1 94.75 118 ALA B CA 1
ATOM 4946 C C . ALA B 1 118 ? -1.11 29.562 14.562 1 94.75 118 ALA B C 1
ATOM 4948 O O . ALA B 1 118 ? -0.84 29.906 13.406 1 94.75 118 ALA B O 1
ATOM 4949 N N . ARG B 1 119 ? -2.301 29.188 14.906 1 93.81 119 ARG B N 1
ATOM 4950 C CA . ARG B 1 119 ? -3.426 29.203 13.977 1 93.81 119 ARG B CA 1
ATOM 4951 C C . ARG B 1 119 ? -3.652 30.594 13.406 1 93.81 119 ARG B C 1
ATOM 4953 O O . ARG B 1 119 ? -3.908 30.75 12.211 1 93.81 119 ARG B O 1
ATOM 4960 N N . MET B 1 120 ? -3.588 31.625 14.297 1 93.12 120 MET B N 1
ATOM 4961 C CA . MET B 1 120 ? -3.787 33 13.875 1 93.12 120 MET B CA 1
ATOM 4962 C C . MET B 1 120 ? -2.762 33.406 12.812 1 93.12 120 MET B C 1
ATOM 4964 O O . MET B 1 120 ? -3.105 34.062 11.82 1 93.12 120 MET B O 1
ATOM 4968 N N . HIS B 1 121 ? -1.526 33.062 13.039 1 95.62 121 HIS B N 1
ATOM 4969 C CA . HIS B 1 121 ? -0.48 33.375 12.078 1 95.62 121 HIS B CA 1
ATOM 4970 C C . HIS B 1 121 ? -0.729 32.688 10.734 1 95.62 121 HIS B C 1
ATOM 4972 O O . HIS B 1 121 ? -0.515 33.312 9.68 1 95.62 121 HIS B O 1
ATOM 4978 N N . ILE B 1 122 ? -1.14 31.422 10.781 1 96.38 122 ILE B N 1
ATOM 4979 C CA . ILE B 1 122 ? -1.418 30.703 9.547 1 96.38 122 ILE B CA 1
ATOM 4980 C C . ILE B 1 122 ? -2.568 31.375 8.797 1 96.38 122 ILE B C 1
ATOM 4982 O O . ILE B 1 122 ? -2.48 31.609 7.59 1 96.38 122 ILE B O 1
ATOM 4986 N N . ILE B 1 123 ? -3.611 31.703 9.531 1 95.31 123 ILE B N 1
ATOM 4987 C CA . ILE B 1 123 ? -4.797 32.312 8.938 1 95.31 123 ILE B CA 1
ATOM 4988 C C . ILE B 1 123 ? -4.449 33.688 8.352 1 95.31 123 ILE B C 1
ATOM 4990 O O . ILE B 1 123 ? -4.84 34 7.23 1 95.31 123 ILE B O 1
ATOM 4994 N N . GLU B 1 124 ? -3.723 34.469 9.125 1 94.81 124 GLU B N 1
ATOM 4995 C CA . GLU B 1 124 ? -3.316 35.812 8.648 1 94.81 124 GLU B CA 1
ATOM 4996 C C . GLU B 1 124 ? -2.428 35.688 7.414 1 94.81 124 GLU B C 1
ATOM 4998 O O . GLU B 1 124 ? -2.529 36.5 6.496 1 94.81 124 GLU B O 1
ATOM 5003 N N . GLY B 1 125 ? -1.503 34.75 7.414 1 96.12 125 GLY B N 1
ATOM 5004 C CA . GLY B 1 125 ? -0.704 34.5 6.223 1 96.12 125 GLY B CA 1
ATOM 5005 C C . GLY B 1 125 ? -1.536 34.125 5.008 1 96.12 125 GLY B C 1
ATOM 5006 O O . GLY B 1 125 ? -1.291 34.625 3.908 1 96.12 125 GLY B O 1
ATOM 5007 N N . ARG B 1 126 ? -2.51 33.25 5.176 1 96 126 ARG B N 1
ATOM 5008 C CA . ARG B 1 126 ? -3.393 32.844 4.086 1 96 126 ARG B CA 1
ATOM 5009 C C . ARG B 1 126 ? -4.223 34.031 3.588 1 96 126 ARG B C 1
ATOM 5011 O O . ARG B 1 126 ? -4.512 34.125 2.393 1 96 126 ARG B O 1
ATOM 5018 N N . LYS B 1 127 ? -4.652 34.938 4.512 1 94.75 127 LYS B N 1
ATOM 5019 C CA . LYS B 1 127 ? -5.352 36.156 4.113 1 94.75 127 LYS B CA 1
ATOM 5020 C C . LYS B 1 127 ? -4.457 37.031 3.25 1 94.75 127 LYS B C 1
ATOM 5022 O O . LYS B 1 127 ? -4.906 37.594 2.238 1 94.75 127 LYS B O 1
ATOM 5027 N N . LEU B 1 128 ? -3.252 37.188 3.734 1 93.94 128 LEU B N 1
ATOM 5028 C CA . LEU B 1 128 ? -2.285 38 2.982 1 93.94 128 LEU B CA 1
ATOM 5029 C C . LEU B 1 128 ? -2.068 37.406 1.591 1 93.94 128 LEU B C 1
ATOM 5031 O O . LEU B 1 128 ? -1.982 38.156 0.61 1 93.94 128 LEU B O 1
ATOM 5035 N N . LEU B 1 129 ? -1.94 36.094 1.45 1 93.25 129 LEU B N 1
ATOM 5036 C CA . LEU B 1 129 ? -1.824 35.406 0.156 1 93.25 129 LEU B CA 1
ATOM 5037 C C . LEU B 1 129 ? -3.021 35.75 -0.731 1 93.25 129 LEU B C 1
ATOM 5039 O O . LEU B 1 129 ? -2.871 35.938 -1.94 1 93.25 129 LEU B O 1
ATOM 5043 N N . GLY B 1 130 ? -4.148 35.781 -0.164 1 91 130 GLY B N 1
ATOM 5044 C CA . GLY B 1 130 ? -5.379 36.062 -0.888 1 91 130 GLY B CA 1
ATOM 5045 C C . GLY B 1 130 ? -5.426 37.469 -1.457 1 91 130 GLY B C 1
ATOM 5046 O O . GLY B 1 130 ? -6.156 37.75 -2.416 1 91 130 GLY B O 1
ATOM 5047 N N . SER B 1 131 ? -4.684 38.344 -0.901 1 88.81 131 SER B N 1
ATOM 5048 C CA . SER B 1 131 ? -4.715 39.75 -1.308 1 88.81 131 SER B CA 1
ATOM 5049 C C . SER B 1 131 ? -3.729 40 -2.441 1 88.81 131 SER B C 1
ATOM 5051 O O . SER B 1 131 ? -3.697 41.094 -2.996 1 88.81 131 SER B O 1
ATOM 5053 N N . LEU B 1 132 ? -2.982 38.906 -2.746 1 90.25 132 LEU B N 1
ATOM 5054 C CA . LEU B 1 132 ? -1.969 39.094 -3.779 1 90.25 132 LEU B CA 1
ATOM 5055 C C . LEU B 1 132 ? -2.602 39.125 -5.168 1 90.25 132 LEU B C 1
ATOM 5057 O O . LEU B 1 132 ? -3.477 38.281 -5.457 1 90.25 132 LEU B O 1
ATOM 5061 N N . GLY B 1 133 ? -2.223 40.062 -5.961 1 84.5 133 GLY B N 1
ATOM 5062 C CA . GLY B 1 133 ? -2.697 40.156 -7.336 1 84.5 133 GLY B CA 1
ATOM 5063 C C . GLY B 1 133 ? -2.006 39.156 -8.25 1 84.5 133 GLY B C 1
ATOM 5064 O O . GLY B 1 133 ? -1.132 38.406 -7.82 1 84.5 133 GLY B O 1
ATOM 5065 N N . ASP B 1 134 ? -2.402 39.094 -9.516 1 84.19 134 ASP B N 1
ATOM 5066 C CA . ASP B 1 134 ? -1.911 38.125 -10.484 1 84.19 134 ASP B CA 1
ATOM 5067 C C . ASP B 1 134 ? -0.8 38.719 -11.352 1 84.19 134 ASP B C 1
ATOM 5069 O O . ASP B 1 134 ? -0.325 38.062 -12.289 1 84.19 134 ASP B O 1
ATOM 5073 N N . GLU B 1 135 ? -0.354 39.844 -10.961 1 82.19 135 GLU B N 1
ATOM 5074 C CA . GLU B 1 135 ? 0.676 40.469 -11.789 1 82.19 135 GLU B CA 1
ATOM 5075 C C . GLU B 1 135 ? 2.029 39.812 -11.586 1 82.19 135 GLU B C 1
ATOM 5077 O O . GLU B 1 135 ? 2.473 39.625 -10.445 1 82.19 135 GLU B O 1
ATOM 5082 N N . SER B 1 136 ? 2.623 39.469 -12.68 1 82.62 136 SER B N 1
ATOM 5083 C CA . SER B 1 136 ? 3.898 38.75 -12.641 1 82.62 136 SER B CA 1
ATOM 5084 C C . SER B 1 136 ? 5.016 39.656 -12.125 1 82.62 136 SER B C 1
ATOM 5086 O O . SER B 1 136 ? 5.172 40.781 -12.594 1 82.62 136 SER B O 1
ATOM 5088 N N . SER B 1 137 ? 5.668 39.375 -11.047 1 86.38 137 SER B N 1
ATOM 5089 C CA . SER B 1 137 ? 6.852 40 -10.461 1 86.38 137 SER B CA 1
ATOM 5090 C C . SER B 1 137 ? 7.781 38.938 -9.852 1 86.38 137 SER B C 1
ATOM 5092 O O . SER B 1 137 ? 7.355 37.844 -9.547 1 86.38 137 SER B O 1
ATOM 5094 N N . PRO B 1 138 ? 9.023 39.25 -9.891 1 85.12 138 PRO B N 1
ATOM 5095 C CA . PRO B 1 138 ? 9.953 38.312 -9.266 1 85.12 138 PRO B CA 1
ATOM 5096 C C . PRO B 1 138 ? 9.539 37.938 -7.844 1 85.12 138 PRO B C 1
ATOM 5098 O O . PRO B 1 138 ? 9.719 36.781 -7.434 1 85.12 138 PRO B O 1
ATOM 5101 N N . ALA B 1 139 ? 9.047 38.875 -7.152 1 84.69 139 ALA B N 1
ATOM 5102 C CA . ALA B 1 139 ? 8.586 38.625 -5.789 1 84.69 139 ALA B CA 1
ATOM 5103 C C . ALA B 1 139 ? 7.438 37.625 -5.781 1 84.69 139 ALA B C 1
ATOM 5105 O O . ALA B 1 139 ? 7.391 36.719 -4.93 1 84.69 139 ALA B O 1
ATOM 5106 N N . LEU B 1 140 ? 6.594 37.812 -6.715 1 87.94 140 LEU B N 1
ATOM 5107 C CA . LEU B 1 140 ? 5.449 36.906 -6.797 1 87.94 140 LEU B CA 1
ATOM 5108 C C . LEU B 1 140 ? 5.891 35.5 -7.188 1 87.94 140 LEU B C 1
ATOM 5110 O O . LEU B 1 140 ? 5.316 34.5 -6.727 1 87.94 140 LEU B O 1
ATOM 5114 N N . GLU B 1 141 ? 6.84 35.438 -7.988 1 88.19 141 GLU B N 1
ATOM 5115 C CA . GLU B 1 141 ? 7.363 34.125 -8.383 1 88.19 141 GLU B CA 1
ATOM 5116 C C . GLU B 1 141 ? 7.973 33.406 -7.199 1 88.19 141 GLU B C 1
ATOM 5118 O O . GLU B 1 141 ? 7.844 32.188 -7.082 1 88.19 141 GLU B O 1
ATOM 5123 N N . MET B 1 142 ? 8.664 34.125 -6.441 1 88.31 142 MET B N 1
ATOM 5124 C CA . MET B 1 142 ? 9.234 33.531 -5.23 1 88.31 142 MET B CA 1
ATOM 5125 C C . MET B 1 142 ? 8.133 33.031 -4.293 1 88.31 142 MET B C 1
ATOM 5127 O O . MET B 1 142 ? 8.258 31.969 -3.686 1 88.31 142 MET B O 1
ATOM 5131 N N . VAL B 1 143 ? 7.133 33.875 -4.152 1 91.88 143 VAL B N 1
ATOM 5132 C CA . VAL B 1 143 ? 5.996 33.5 -3.311 1 91.88 143 VAL B CA 1
ATOM 5133 C C . VAL B 1 143 ? 5.363 32.219 -3.828 1 91.88 143 VAL B C 1
ATOM 5135 O O . VAL B 1 143 ? 5.113 31.281 -3.059 1 91.88 143 VAL B O 1
ATOM 5138 N N . LYS B 1 144 ? 5.176 32.156 -5.098 1 89.25 144 LYS B N 1
ATOM 5139 C CA . LYS B 1 144 ? 4.555 30.984 -5.727 1 89.25 144 LYS B CA 1
ATOM 5140 C C . LYS B 1 144 ? 5.41 29.734 -5.535 1 89.25 144 LYS B C 1
ATOM 5142 O O . LYS B 1 144 ? 4.883 28.641 -5.266 1 89.25 144 LYS B O 1
ATOM 5147 N N . ARG B 1 145 ? 6.578 29.859 -5.625 1 88.25 145 ARG B N 1
ATOM 5148 C CA . ARG B 1 145 ? 7.504 28.734 -5.605 1 88.25 145 ARG B CA 1
ATOM 5149 C C . ARG B 1 145 ? 7.727 28.234 -4.184 1 88.25 145 ARG B C 1
ATOM 5151 O O . ARG B 1 145 ? 7.734 27.031 -3.939 1 88.25 145 ARG B O 1
ATOM 5158 N N . ASP B 1 146 ? 7.863 29.125 -3.221 1 90.69 146 ASP B N 1
ATOM 5159 C CA . ASP B 1 146 ? 8.359 28.719 -1.914 1 90.69 146 ASP B CA 1
ATOM 5160 C C . ASP B 1 146 ? 7.281 28.859 -0.843 1 90.69 146 ASP B C 1
ATOM 5162 O O . ASP B 1 146 ? 7.18 28.016 0.055 1 90.69 146 ASP B O 1
ATOM 5166 N N . LEU B 1 147 ? 6.5 29.891 -0.935 1 93.75 147 LEU B N 1
ATOM 5167 C CA . LEU B 1 147 ? 5.617 30.219 0.184 1 93.75 147 LEU B CA 1
ATOM 5168 C C . LEU B 1 147 ? 4.242 29.594 -0.013 1 93.75 147 LEU B C 1
ATOM 5170 O O . LEU B 1 147 ? 3.605 29.156 0.953 1 93.75 147 LEU B O 1
ATOM 5174 N N . VAL B 1 148 ? 3.764 29.516 -1.226 1 93.69 148 VAL B N 1
ATOM 5175 C CA . VAL B 1 148 ? 2.449 28.938 -1.481 1 93.69 148 VAL B CA 1
ATOM 5176 C C . VAL B 1 148 ? 2.436 27.469 -1.038 1 93.69 148 VAL B C 1
ATOM 5178 O O . VAL B 1 148 ? 1.539 27.047 -0.304 1 93.69 148 VAL B O 1
ATOM 5181 N N . PRO B 1 149 ? 3.451 26.656 -1.455 1 91.94 149 PRO B N 1
ATOM 5182 C CA . PRO B 1 149 ? 3.457 25.266 -0.963 1 91.94 149 PRO B CA 1
ATOM 5183 C C . PRO B 1 149 ? 3.504 25.188 0.561 1 91.94 149 PRO B C 1
ATOM 5185 O O . PRO B 1 149 ? 2.85 24.328 1.157 1 91.94 149 PRO B O 1
ATOM 5188 N N . MET B 1 150 ? 4.215 26.047 1.181 1 93 150 MET B N 1
ATOM 5189 C CA . MET B 1 150 ? 4.324 26.078 2.637 1 93 150 MET B CA 1
ATOM 5190 C C . MET B 1 150 ? 2.973 26.375 3.277 1 93 150 MET B C 1
ATOM 5192 O O . MET B 1 150 ? 2.551 25.672 4.199 1 93 150 MET B O 1
ATOM 5196 N N . TYR B 1 151 ? 2.293 27.344 2.764 1 94.56 151 TYR B N 1
ATOM 5197 C CA . TYR B 1 151 ? 1.002 27.734 3.322 1 94.56 151 TYR B CA 1
ATOM 5198 C C . TYR B 1 151 ? -0.055 26.672 3.045 1 94.56 151 TYR B C 1
ATOM 5200 O O . TYR B 1 151 ? -1.014 26.531 3.807 1 94.56 151 TYR B O 1
ATOM 5208 N N . THR B 1 152 ? 0.119 25.984 1.966 1 93.06 152 THR B N 1
ATOM 5209 C CA . THR B 1 152 ? -0.79 24.891 1.673 1 93.06 152 THR B CA 1
ATOM 5210 C C . THR B 1 152 ? -0.621 23.766 2.689 1 93.06 152 THR B C 1
ATOM 5212 O O . THR B 1 152 ? -1.607 23.234 3.201 1 93.06 152 THR B O 1
ATOM 5215 N N . ARG B 1 153 ? 0.542 23.391 2.994 1 93 153 ARG B N 1
ATOM 5216 C CA . ARG B 1 153 ? 0.806 22.359 3.992 1 93 153 ARG B CA 1
ATOM 5217 C C . ARG B 1 153 ? 0.37 22.812 5.379 1 93 153 ARG B C 1
ATOM 5219 O O . ARG B 1 153 ? -0.193 22.031 6.148 1 93 153 ARG B O 1
ATOM 5226 N N . LEU B 1 154 ? 0.625 24.094 5.668 1 94.19 154 LEU B N 1
ATOM 5227 C CA . LEU B 1 154 ? 0.214 24.656 6.953 1 94.19 154 LEU B CA 1
ATOM 5228 C C . LEU B 1 154 ? -1.307 24.688 7.066 1 94.19 154 LEU B C 1
ATOM 5230 O O . LEU B 1 154 ? -1.851 24.688 8.172 1 94.19 154 LEU B O 1
ATOM 5234 N N . GLY B 1 155 ? -1.929 24.797 5.898 1 93.56 155 GLY B N 1
ATOM 5235 C CA . GLY B 1 155 ? -3.381 24.719 5.906 1 93.56 155 GLY B CA 1
ATOM 5236 C C . GLY B 1 155 ? -3.912 23.469 6.578 1 93.56 155 GLY B C 1
ATOM 5237 O O . GLY B 1 155 ? -4.926 23.516 7.277 1 93.56 155 GLY B O 1
ATOM 5238 N N . LEU B 1 156 ? -3.232 22.391 6.375 1 94.62 156 LEU B N 1
ATOM 5239 C CA . LEU B 1 156 ? -3.604 21.141 7.027 1 94.62 156 LEU B CA 1
ATOM 5240 C C . LEU B 1 156 ? -3.594 21.297 8.547 1 94.62 156 LEU B C 1
ATOM 5242 O O . LEU B 1 156 ? -4.551 20.922 9.219 1 94.62 156 LEU B O 1
ATOM 5246 N N . ALA B 1 157 ? -2.543 21.891 9.047 1 92.88 157 ALA B N 1
ATOM 5247 C CA . ALA B 1 157 ? -2.428 22.109 10.484 1 92.88 157 ALA B CA 1
ATOM 5248 C C . ALA B 1 157 ? -3.551 23 10.992 1 92.88 157 ALA B C 1
ATOM 5250 O O . ALA B 1 157 ? -4.145 22.734 12.039 1 92.88 157 ALA B O 1
ATOM 5251 N N . ALA B 1 158 ? -3.844 24.016 10.258 1 93.19 158 ALA B N 1
ATOM 5252 C CA . ALA B 1 158 ? -4.891 24.953 10.672 1 93.19 158 ALA B CA 1
ATOM 5253 C C . ALA B 1 158 ? -6.242 24.25 10.766 1 93.19 158 ALA B C 1
ATOM 5255 O O . ALA B 1 158 ? -6.996 24.469 11.719 1 93.19 158 ALA B O 1
ATOM 5256 N N . PHE B 1 159 ? -6.523 23.438 9.82 1 93.12 159 PHE B N 1
ATOM 5257 C CA . PHE B 1 159 ? -7.785 22.703 9.844 1 93.12 159 PHE B CA 1
ATOM 5258 C C . PHE B 1 159 ? -7.832 21.734 11.023 1 93.12 159 PHE B C 1
ATOM 5260 O O . PHE B 1 159 ? -8.859 21.625 11.703 1 93.12 159 PHE B O 1
ATOM 5267 N N . LEU B 1 160 ? -6.754 21.031 11.266 1 90.69 160 LEU B N 1
ATOM 5268 C CA . LEU B 1 160 ? -6.711 20 12.305 1 90.69 160 LEU B CA 1
ATOM 5269 C C . LEU B 1 160 ? -6.863 20.625 13.688 1 90.69 160 LEU B C 1
ATOM 5271 O O . LEU B 1 160 ? -7.281 19.953 14.633 1 90.69 160 LEU B O 1
ATOM 5275 N N . TYR B 1 161 ? -6.613 21.906 13.773 1 86.31 161 TYR B N 1
ATOM 5276 C CA . TYR B 1 161 ? -6.738 22.562 15.062 1 86.31 161 TYR B CA 1
ATOM 5277 C C . TYR B 1 161 ? -7.938 23.5 15.078 1 86.31 161 TYR B C 1
ATOM 5279 O O . TYR B 1 161 ? -7.93 24.531 15.773 1 86.31 161 TYR B O 1
ATOM 5287 N N . GLY B 1 162 ? -8.906 23.219 14.219 1 84.12 162 GLY B N 1
ATOM 5288 C CA . GLY B 1 162 ? -10.227 23.812 14.305 1 84.12 162 GLY B CA 1
ATOM 5289 C C . GLY B 1 162 ? -10.367 25.094 13.5 1 84.12 162 GLY B C 1
ATOM 5290 O O . GLY B 1 162 ? -11.414 25.75 13.539 1 84.12 162 GLY B O 1
ATOM 5291 N N . GLY B 1 163 ? -9.344 25.422 12.766 1 87.38 163 GLY B N 1
ATOM 5292 C CA . GLY B 1 163 ? -9.438 26.625 11.953 1 87.38 163 GLY B CA 1
ATOM 5293 C C . GLY B 1 163 ? -10.086 26.391 10.609 1 87.38 163 GLY B C 1
ATOM 5294 O O . GLY B 1 163 ? -10.469 25.266 10.289 1 87.38 163 GLY B O 1
ATOM 5295 N N . ASN B 1 164 ? -10.297 27.438 9.984 1 91.44 164 ASN B N 1
ATOM 5296 C CA . ASN B 1 164 ? -10.773 27.469 8.602 1 91.44 164 ASN B CA 1
ATOM 5297 C C . ASN B 1 164 ? -10.031 28.516 7.777 1 91.44 164 ASN B C 1
ATOM 5299 O O . ASN B 1 164 ? -10.57 29.578 7.488 1 91.44 164 ASN B O 1
ATOM 5303 N N . PRO B 1 165 ? -8.883 28.141 7.43 1 93.94 165 PRO B N 1
ATOM 5304 C CA . PRO B 1 165 ? -8.078 29.109 6.695 1 93.94 165 PRO B CA 1
ATOM 5305 C C . PRO B 1 165 ? -8.656 29.438 5.32 1 93.94 165 PRO B C 1
ATOM 5307 O O . PRO B 1 165 ? -9.242 28.562 4.668 1 93.94 165 PRO B O 1
ATOM 5310 N N . PRO B 1 166 ? -8.43 30.688 4.938 1 94.5 166 PRO B N 1
ATOM 5311 C CA . PRO B 1 166 ? -8.852 31.016 3.572 1 94.5 166 PRO B CA 1
ATOM 5312 C C . PRO B 1 166 ? -8.18 30.125 2.525 1 94.5 166 PRO B C 1
ATOM 5314 O O . PRO B 1 166 ? -7.066 29.656 2.738 1 94.5 166 PRO B O 1
ATOM 5317 N N . GLY B 1 167 ? -8.883 29.984 1.4 1 92.69 167 GLY B N 1
ATOM 5318 C CA . GLY B 1 167 ? -8.32 29.172 0.325 1 92.69 167 GLY B CA 1
ATOM 5319 C C . GLY B 1 167 ? -7.152 29.844 -0.375 1 92.69 167 GLY B C 1
ATOM 5320 O O . GLY B 1 167 ? -7.031 31.062 -0.365 1 92.69 167 GLY B O 1
ATOM 5321 N N . VAL B 1 168 ? -6.262 29 -0.841 1 92.19 168 VAL B N 1
ATOM 5322 C CA . VAL B 1 168 ? -5.219 29.547 -1.713 1 92.19 168 VAL B CA 1
ATOM 5323 C C . VAL B 1 168 ? -5.836 30.016 -3.023 1 92.19 168 VAL B C 1
ATOM 5325 O O . VAL B 1 168 ? -6.586 29.281 -3.67 1 92.19 168 VAL B O 1
ATOM 5328 N N . PRO B 1 169 ? -5.523 31.219 -3.365 1 90.69 169 PRO B N 1
ATOM 5329 C CA . PRO B 1 169 ? -6.098 31.75 -4.609 1 90.69 169 PRO B CA 1
ATOM 5330 C C . PRO B 1 169 ? -5.793 30.859 -5.812 1 90.69 169 PRO B C 1
ATOM 5332 O O . PRO B 1 169 ? -4.695 30.297 -5.918 1 90.69 169 PRO B O 1
ATOM 5335 N N . GLU B 1 170 ? -6.652 30.828 -6.777 1 87.5 170 GLU B N 1
ATOM 5336 C CA . GLU B 1 170 ? -6.578 29.938 -7.922 1 87.5 170 GLU B CA 1
ATOM 5337 C C . GLU B 1 170 ? -5.32 30.188 -8.75 1 87.5 170 GLU B C 1
ATOM 5339 O O . GLU B 1 170 ? -4.688 29.25 -9.234 1 87.5 170 GLU B O 1
ATOM 5344 N N . HIS B 1 171 ? -5.012 31.469 -8.891 1 87.12 171 HIS B N 1
ATOM 5345 C CA . HIS B 1 171 ? -3.889 31.828 -9.75 1 87.12 171 HIS B CA 1
ATOM 5346 C C . HIS B 1 171 ? -2.559 31.453 -9.102 1 87.12 171 HIS B C 1
ATOM 5348 O O . HIS B 1 171 ? -1.521 31.438 -9.766 1 87.12 171 HIS B O 1
ATOM 5354 N N . LEU B 1 172 ? -2.621 31.156 -7.809 1 89.69 172 LEU B N 1
ATOM 5355 C CA . LEU B 1 172 ? -1.406 30.766 -7.098 1 89.69 172 LEU B CA 1
ATOM 5356 C C . LEU B 1 172 ? -1.308 29.25 -6.98 1 89.69 172 LEU B C 1
ATOM 5358 O O . LEU B 1 172 ? -0.279 28.719 -6.555 1 89.69 172 LEU B O 1
ATOM 5362 N N . ARG B 1 173 ? -2.32 28.516 -7.391 1 85.75 173 ARG B N 1
ATOM 5363 C CA . ARG B 1 173 ? -2.361 27.062 -7.273 1 85.75 173 ARG B CA 1
ATOM 5364 C C . ARG B 1 173 ? -1.627 26.406 -8.438 1 85.75 173 ARG B C 1
ATOM 5366 O O . ARG B 1 173 ? -1.453 27 -9.492 1 85.75 173 ARG B O 1
ATOM 5373 N N . PRO B 1 174 ? -1.146 25.172 -8 1 74.5 174 PRO B N 1
ATOM 5374 C CA . PRO B 1 174 ? -0.613 24.422 -9.141 1 74.5 174 PRO B CA 1
ATOM 5375 C C . PRO B 1 174 ? -1.648 24.219 -10.242 1 74.5 174 PRO B C 1
ATOM 5377 O O . PRO B 1 174 ? -2.854 24.25 -9.977 1 74.5 174 PRO B O 1
ATOM 5380 N N . SER B 1 175 ? -1.215 24.172 -11.406 1 66.62 175 SER B N 1
ATOM 5381 C CA . SER B 1 175 ? -2.107 24.062 -12.555 1 66.62 175 SER B CA 1
ATOM 5382 C C . SER B 1 175 ? -3.311 23.172 -12.242 1 66.62 175 SER B C 1
ATOM 5384 O O . SER B 1 175 ? -3.172 22.141 -11.602 1 66.62 175 SER B O 1
ATOM 5386 N N . ILE B 1 176 ? -4.422 23.75 -12.477 1 61.84 176 ILE B N 1
ATOM 5387 C CA . ILE B 1 176 ? -5.738 23.172 -12.258 1 61.84 176 ILE B CA 1
ATOM 5388 C C . ILE B 1 176 ? -5.887 21.906 -13.102 1 61.84 176 ILE B C 1
ATOM 5390 O O . ILE B 1 176 ? -6.566 20.953 -12.703 1 61.84 176 ILE B O 1
ATOM 5394 N N . ALA B 1 177 ? -5.215 21.938 -14.203 1 69.69 177 ALA B N 1
ATOM 5395 C CA . ALA B 1 177 ? -5.395 20.766 -15.062 1 69.69 177 ALA B CA 1
ATOM 5396 C C . ALA B 1 177 ? -4.715 19.531 -14.477 1 69.69 177 ALA B C 1
ATOM 5398 O O . ALA B 1 177 ? -3.625 19.641 -13.906 1 69.69 177 ALA B O 1
ATOM 5399 N N . PRO B 1 178 ? -5.52 18.516 -14.469 1 78.5 178 PRO B N 1
ATOM 5400 C CA . PRO B 1 178 ? -4.902 17.266 -13.992 1 78.5 178 PRO B CA 1
ATOM 5401 C C . PRO B 1 178 ? -3.572 16.969 -14.68 1 78.5 178 PRO B C 1
ATOM 5403 O O . PRO B 1 178 ? -3.479 17.031 -15.906 1 78.5 178 PRO B O 1
ATOM 5406 N N . PRO B 1 179 ? -2.627 16.812 -13.906 1 84.62 179 PRO B N 1
ATOM 5407 C CA . PRO B 1 179 ? -1.318 16.547 -14.508 1 84.62 179 PRO B CA 1
ATOM 5408 C C . PRO B 1 179 ? -1.294 15.234 -15.297 1 84.62 179 PRO B C 1
ATOM 5410 O O . PRO B 1 179 ? -1.991 14.281 -14.938 1 84.62 179 PRO B O 1
ATOM 5413 N N . THR B 1 180 ? -0.494 15.203 -16.312 1 86.81 180 THR B N 1
ATOM 5414 C CA . THR B 1 180 ? -0.324 14 -17.125 1 86.81 180 THR B CA 1
ATOM 5415 C C . THR B 1 180 ? 0.782 13.117 -16.547 1 86.81 180 THR B C 1
ATOM 5417 O O . THR B 1 180 ? 0.77 11.898 -16.719 1 86.81 180 THR B O 1
ATOM 5420 N N . LYS B 1 181 ? 1.694 13.766 -15.953 1 90.5 181 LYS B N 1
ATOM 5421 C CA . LYS B 1 181 ? 2.801 13.07 -15.305 1 90.5 181 LYS B CA 1
ATOM 5422 C C . LYS B 1 181 ? 3.445 13.945 -14.227 1 90.5 181 LYS B C 1
ATOM 5424 O O . LYS B 1 181 ? 3.293 15.164 -14.242 1 90.5 181 LYS B O 1
ATOM 5429 N N . PHE B 1 182 ? 4.055 13.344 -13.297 1 93.19 182 PHE B N 1
ATOM 5430 C CA . PHE B 1 182 ? 4.859 14.07 -12.328 1 93.19 182 PHE B CA 1
ATOM 5431 C C . PHE B 1 182 ? 6.336 14.008 -12.695 1 93.19 182 PHE B C 1
ATOM 5433 O O . PHE B 1 182 ? 6.832 12.969 -13.117 1 93.19 182 PHE B O 1
ATOM 5440 N N . GLU B 1 183 ? 7.023 15.07 -12.461 1 92.12 183 GLU B N 1
ATOM 5441 C CA . GLU B 1 183 ? 8.453 15.117 -12.75 1 92.12 183 GLU B CA 1
ATOM 5442 C C . GLU B 1 183 ? 9.281 14.891 -11.484 1 92.12 183 GLU B C 1
ATOM 5444 O O . GLU B 1 183 ? 10.453 14.523 -11.57 1 92.12 183 GLU B O 1
ATOM 5449 N N . SER B 1 184 ? 8.664 15.125 -10.383 1 91.88 184 SER B N 1
ATOM 5450 C CA . SER B 1 184 ? 9.398 14.984 -9.133 1 91.88 184 SER B CA 1
ATOM 5451 C C . SER B 1 184 ? 8.453 14.672 -7.973 1 91.88 184 SER B C 1
ATOM 5453 O O . SER B 1 184 ? 7.242 14.891 -8.07 1 91.88 184 SER B O 1
ATOM 5455 N N . ILE B 1 185 ? 9 14.164 -6.934 1 93.38 185 ILE B N 1
ATOM 5456 C CA . ILE B 1 185 ? 8.234 13.875 -5.73 1 93.38 185 ILE B CA 1
ATOM 5457 C C . ILE B 1 185 ? 7.699 15.172 -5.129 1 93.38 185 ILE B C 1
ATOM 5459 O O . ILE B 1 185 ? 6.582 15.211 -4.605 1 93.38 185 ILE B O 1
ATOM 5463 N N . ALA B 1 186 ? 8.461 16.312 -5.211 1 89.38 186 ALA B N 1
ATOM 5464 C CA . ALA B 1 186 ? 8.047 17.609 -4.703 1 89.38 186 ALA B CA 1
ATOM 5465 C C . ALA B 1 186 ? 6.773 18.094 -5.398 1 89.38 186 ALA B C 1
ATOM 5467 O O . ALA B 1 186 ? 5.879 18.641 -4.754 1 89.38 186 ALA B O 1
ATOM 5468 N N . GLU B 1 187 ? 6.73 17.906 -6.684 1 91.12 187 GLU B N 1
ATOM 5469 C CA . GLU B 1 187 ? 5.543 18.281 -7.445 1 91.12 187 GLU B CA 1
ATOM 5470 C C . GLU B 1 187 ? 4.328 17.469 -7.008 1 91.12 187 GLU B C 1
ATOM 5472 O O . GLU B 1 187 ? 3.234 18.016 -6.852 1 91.12 187 GLU B O 1
ATOM 5477 N N . ALA B 1 188 ? 4.527 16.141 -6.887 1 94.81 188 ALA B N 1
ATOM 5478 C CA . ALA B 1 188 ? 3.449 15.273 -6.422 1 94.81 188 ALA B CA 1
ATOM 5479 C C . ALA B 1 188 ? 2.971 15.688 -5.035 1 94.81 188 ALA B C 1
ATOM 5481 O O . ALA B 1 188 ? 1.767 15.703 -4.766 1 94.81 188 ALA B O 1
ATOM 5482 N N . ARG B 1 189 ? 3.881 16 -4.172 1 93.81 189 ARG B N 1
ATOM 5483 C CA . ARG B 1 189 ? 3.549 16.438 -2.818 1 93.81 189 ARG B CA 1
ATOM 5484 C C . ARG B 1 189 ? 2.705 17.703 -2.844 1 93.81 189 ARG B C 1
ATOM 5486 O O . ARG B 1 189 ? 1.696 17.812 -2.141 1 93.81 189 ARG B O 1
ATOM 5493 N N . ALA B 1 190 ? 3.1 18.656 -3.623 1 91.62 190 ALA B N 1
ATOM 5494 C CA . ALA B 1 190 ? 2.373 19.922 -3.711 1 91.62 190 ALA B CA 1
ATOM 5495 C C . ALA B 1 190 ? 0.924 19.703 -4.129 1 91.62 190 ALA B C 1
ATOM 5497 O O . ALA B 1 190 ? 0.004 20.266 -3.545 1 91.62 190 ALA B O 1
ATOM 5498 N N . LEU B 1 191 ? 0.77 18.875 -5.117 1 94.44 191 LEU B N 1
ATOM 5499 C CA . LEU B 1 191 ? -0.586 18.625 -5.598 1 94.44 191 LEU B CA 1
ATOM 5500 C C . LEU B 1 191 ? -1.407 17.891 -4.543 1 94.44 191 LEU B C 1
ATOM 5502 O O . LEU B 1 191 ? -2.594 18.172 -4.363 1 94.44 191 LEU B O 1
ATOM 5506 N N . LEU B 1 192 ? -0.786 16.891 -3.9 1 96.25 192 LEU B N 1
ATOM 5507 C CA . LEU B 1 192 ? -1.519 16.156 -2.879 1 96.25 192 LEU B CA 1
ATOM 5508 C C . LEU B 1 192 ? -2.021 17.094 -1.784 1 96.25 192 LEU B C 1
ATOM 5510 O O . LEU B 1 192 ? -3.178 17 -1.365 1 96.25 192 LEU B O 1
ATOM 5514 N N . TYR B 1 193 ? -1.208 18 -1.309 1 94.88 193 TYR B N 1
ATOM 5515 C CA . TYR B 1 193 ? -1.599 18.891 -0.224 1 94.88 193 TYR B CA 1
ATOM 5516 C C . TYR B 1 193 ? -2.662 19.875 -0.689 1 94.88 193 TYR B C 1
ATOM 5518 O O . TYR B 1 193 ? -3.518 20.297 0.095 1 94.88 193 TYR B O 1
ATOM 5526 N N . HIS B 1 194 ? -2.623 20.219 -1.923 1 94.44 194 HIS B N 1
ATOM 5527 C CA . HIS B 1 194 ? -3.725 21.016 -2.461 1 94.44 194 HIS B CA 1
ATOM 5528 C C . HIS B 1 194 ? -5.031 20.234 -2.422 1 94.44 194 HIS B C 1
ATOM 5530 O O . HIS B 1 194 ? -6.082 20.781 -2.092 1 94.44 194 HIS B O 1
ATOM 5536 N N . LEU B 1 195 ? -4.93 18.969 -2.83 1 95.75 195 LEU B N 1
ATOM 5537 C CA . LEU B 1 195 ? -6.117 18.109 -2.789 1 95.75 195 LEU B CA 1
ATOM 5538 C C . LEU B 1 195 ? -6.613 17.938 -1.356 1 95.75 195 LEU B C 1
ATOM 5540 O O . LEU B 1 195 ? -7.82 17.922 -1.112 1 95.75 195 LEU B O 1
ATOM 5544 N N . LEU B 1 196 ? -5.656 17.812 -0.407 1 97.06 196 LEU B N 1
ATOM 5545 C CA . LEU B 1 196 ? -6.023 17.734 1.002 1 97.06 196 LEU B CA 1
ATOM 5546 C C . LEU B 1 196 ? -6.758 18.984 1.453 1 97.06 196 LEU B C 1
ATOM 5548 O O . LEU B 1 196 ? -7.766 18.906 2.158 1 97.06 196 LEU B O 1
ATOM 5552 N N . ASP B 1 197 ? -6.227 20.109 1.044 1 95.81 197 ASP B N 1
ATOM 5553 C CA . ASP B 1 197 ? -6.867 21.375 1.373 1 95.81 197 ASP B CA 1
ATOM 5554 C C . ASP B 1 197 ? -8.289 21.438 0.825 1 95.81 197 ASP B C 1
ATOM 5556 O O . ASP B 1 197 ? -9.211 21.844 1.527 1 95.81 197 ASP B O 1
ATOM 5560 N N . GLU B 1 198 ? -8.5 21.016 -0.374 1 95.06 198 GLU B N 1
ATOM 5561 C CA . GLU B 1 198 ? -9.82 21 -0.993 1 95.06 198 GLU B CA 1
ATOM 5562 C C . GLU B 1 198 ? -10.758 20.031 -0.276 1 95.06 198 GLU B C 1
ATOM 5564 O O . GLU B 1 198 ? -11.938 20.328 -0.079 1 95.06 198 GLU B O 1
ATOM 5569 N N . ALA B 1 199 ? -10.211 18.875 0.042 1 97.12 199 ALA B N 1
ATOM 5570 C CA . ALA B 1 199 ? -11 17.875 0.743 1 97.12 199 ALA B CA 1
ATOM 5571 C C . ALA B 1 199 ? -11.477 18.391 2.098 1 97.12 199 ALA B C 1
ATOM 5573 O O . ALA B 1 199 ? -12.641 18.219 2.465 1 97.12 199 ALA B O 1
ATOM 5574 N N . LEU B 1 200 ? -10.578 19.031 2.816 1 97 200 LEU B N 1
ATOM 5575 C CA . LEU B 1 200 ? -10.914 19.562 4.137 1 97 200 LEU B CA 1
ATOM 5576 C C . LEU B 1 200 ? -11.93 20.688 4.027 1 97 200 LEU B C 1
ATOM 5578 O O . LEU B 1 200 ? -12.859 20.781 4.828 1 97 200 LEU B O 1
ATOM 5582 N N . ARG B 1 201 ? -11.797 21.5 3.027 1 95.81 201 ARG B N 1
ATOM 5583 C CA . ARG B 1 201 ? -12.766 22.578 2.797 1 95.81 201 ARG B CA 1
ATOM 5584 C C . ARG B 1 201 ? -14.133 22.016 2.432 1 95.81 201 ARG B C 1
ATOM 5586 O O . ARG B 1 201 ? -15.156 22.5 2.906 1 95.81 201 ARG B O 1
ATOM 5593 N N . PHE B 1 202 ? -14.133 21.047 1.564 1 96.88 202 PHE B N 1
ATOM 5594 C CA . PHE B 1 202 ? -15.367 20.391 1.164 1 96.88 202 PHE B CA 1
ATOM 5595 C C . PHE B 1 202 ? -16.094 19.828 2.377 1 96.88 202 PHE B C 1
ATOM 5597 O O . PHE B 1 202 ? -17.297 20.078 2.561 1 96.88 202 PHE B O 1
ATOM 5604 N N . THR B 1 203 ? -15.406 19.094 3.207 1 94.94 203 THR B N 1
ATOM 5605 C CA . THR B 1 203 ? -16.016 18.438 4.355 1 94.94 203 THR B CA 1
ATOM 5606 C C . THR B 1 203 ? -16.484 19.469 5.383 1 94.94 203 THR B C 1
ATOM 5608 O O . THR B 1 203 ? -17.547 19.297 5.992 1 94.94 203 THR B O 1
ATOM 5611 N N . THR B 1 204 ? -15.68 20.531 5.602 1 92.94 204 THR B N 1
ATOM 5612 C CA . THR B 1 204 ? -16.047 21.594 6.531 1 92.94 204 THR B CA 1
ATOM 5613 C C . THR B 1 204 ? -17.344 22.281 6.078 1 92.94 204 THR B C 1
ATOM 5615 O O . THR B 1 204 ? -18.172 22.641 6.906 1 92.94 204 THR B O 1
ATOM 5618 N N . ALA B 1 205 ? -17.547 22.344 4.801 1 93.38 205 ALA B N 1
ATOM 5619 C CA . ALA B 1 205 ? -18.719 23.031 4.246 1 93.38 205 ALA B CA 1
ATOM 5620 C C . ALA B 1 205 ? -19.953 22.125 4.277 1 93.38 205 ALA B C 1
ATOM 5622 O O . ALA B 1 205 ? -21.062 22.594 4.484 1 93.38 205 ALA B O 1
ATOM 5623 N N . VAL B 1 206 ? -19.75 20.906 4.105 1 95.19 206 VAL B N 1
ATOM 5624 C CA . VAL B 1 206 ? -20.875 20 3.859 1 95.19 206 VAL B CA 1
ATOM 5625 C C . VAL B 1 206 ? -21.406 19.453 5.188 1 95.19 206 VAL B C 1
ATOM 5627 O O . VAL B 1 206 ? -22.594 19.203 5.332 1 95.19 206 VAL B O 1
ATOM 5630 N N . ARG B 1 207 ? -20.578 19.312 6.211 1 93.5 207 ARG B N 1
ATOM 5631 C CA . ARG B 1 207 ? -20.922 18.609 7.449 1 93.5 207 ARG B CA 1
ATOM 5632 C C . ARG B 1 207 ? -22.141 19.25 8.117 1 93.5 207 ARG B C 1
ATOM 5634 O O . ARG B 1 207 ? -23.094 18.562 8.484 1 93.5 207 ARG B O 1
ATOM 5641 N N . PRO B 1 208 ? -22.172 20.578 8.289 1 93.62 208 PRO B N 1
ATOM 5642 C CA . PRO B 1 208 ? -23.359 21.188 8.906 1 93.62 208 PRO B CA 1
ATOM 5643 C C . PRO B 1 208 ? -24.641 20.938 8.117 1 93.62 208 PRO B C 1
ATOM 5645 O O . PRO B 1 208 ? -25.703 20.766 8.703 1 93.62 208 PRO B O 1
ATOM 5648 N N . LYS B 1 209 ? -24.531 20.875 6.844 1 94.38 209 LYS B N 1
ATOM 5649 C CA . LYS B 1 209 ? -25.688 20.625 5.996 1 94.38 209 LYS B CA 1
ATOM 5650 C C . LYS B 1 209 ? -26.203 19.203 6.164 1 94.38 209 LYS B C 1
ATOM 5652 O O . LYS B 1 209 ? -27.406 18.969 6.207 1 94.38 209 LYS B O 1
ATOM 5657 N N . ILE B 1 210 ? -25.281 18.312 6.223 1 94.44 210 ILE B N 1
ATOM 5658 C CA . ILE B 1 210 ? -25.625 16.906 6.371 1 94.44 210 ILE B CA 1
ATOM 5659 C C . ILE B 1 210 ? -26.312 16.688 7.723 1 94.44 210 ILE B C 1
ATOM 5661 O O . ILE B 1 210 ? -27.312 15.961 7.809 1 94.44 210 ILE B O 1
ATOM 5665 N N . TYR B 1 211 ? -25.844 17.25 8.773 1 94.06 211 TYR B N 1
ATOM 5666 C CA . TYR B 1 211 ? -26.406 17.078 10.109 1 94.06 211 TYR B CA 1
ATOM 5667 C C . TYR B 1 211 ? -27.75 17.781 10.227 1 94.06 211 TYR B C 1
ATOM 5669 O O . TYR B 1 211 ? -28.641 17.312 10.938 1 94.06 211 TYR B O 1
ATOM 5677 N N . ALA B 1 212 ? -27.906 18.844 9.547 1 92.5 212 ALA B N 1
ATOM 5678 C CA . ALA B 1 212 ? -29.188 19.562 9.578 1 92.5 212 ALA B CA 1
ATOM 5679 C C . ALA B 1 212 ? -30.281 18.734 8.906 1 92.5 212 ALA B C 1
ATOM 5681 O O . ALA B 1 212 ? -31.453 18.828 9.289 1 92.5 212 ALA B O 1
ATOM 5682 N N . GLY B 1 213 ? -29.953 17.938 7.902 1 87.44 213 GLY B N 1
ATOM 5683 C CA . GLY B 1 213 ? -30.875 17 7.293 1 87.44 213 GLY B CA 1
ATOM 5684 C C . GLY B 1 213 ? -31.844 17.672 6.32 1 87.44 213 GLY B C 1
ATOM 5685 O O . GLY B 1 213 ? -32.875 17.078 5.949 1 87.44 213 GLY B O 1
ATOM 5686 N N . HIS B 1 214 ? -31.656 18.859 5.863 1 85.44 214 HIS B N 1
ATOM 5687 C CA . HIS B 1 214 ? -32.625 19.562 5.02 1 85.44 214 HIS B CA 1
ATOM 5688 C C . HIS B 1 214 ? -32.156 19.578 3.564 1 85.44 214 HIS B C 1
ATOM 5690 O O . HIS B 1 214 ? -32.656 20.375 2.766 1 85.44 214 HIS B O 1
ATOM 5696 N N . LEU B 1 215 ? -31.359 18.672 3.18 1 90.5 215 LEU B N 1
ATOM 5697 C CA . LEU B 1 215 ? -30.891 18.656 1.801 1 90.5 215 LEU B CA 1
ATOM 5698 C C . LEU B 1 215 ? -31.859 17.922 0.892 1 90.5 215 LEU B C 1
ATOM 5700 O O . LEU B 1 215 ? -32.312 16.828 1.227 1 90.5 215 LEU B O 1
ATOM 5704 N N . ASP B 1 216 ? -32.25 18.562 -0.216 1 92.12 216 ASP B N 1
ATOM 5705 C CA . ASP B 1 216 ? -33.125 17.891 -1.206 1 92.12 216 ASP B CA 1
ATOM 5706 C C . ASP B 1 216 ? -32.312 16.953 -2.08 1 92.12 216 ASP B C 1
ATOM 5708 O O . ASP B 1 216 ? -31.078 16.891 -1.971 1 92.12 216 ASP B O 1
ATOM 5712 N N . ALA B 1 217 ? -33 16.297 -2.879 1 92.38 217 ALA B N 1
ATOM 5713 C CA . ALA B 1 217 ? -32.406 15.242 -3.693 1 92.38 217 ALA B CA 1
ATOM 5714 C C . ALA B 1 217 ? -31.375 15.82 -4.672 1 92.38 217 ALA B C 1
ATOM 5716 O O . ALA B 1 217 ? -30.328 15.234 -4.898 1 92.38 217 ALA B O 1
ATOM 5717 N N . SER B 1 218 ? -31.734 16.906 -5.238 1 94.38 218 SER B N 1
ATOM 5718 C CA . SER B 1 218 ? -30.844 17.531 -6.207 1 94.38 218 SER B CA 1
ATOM 5719 C C . SER B 1 218 ? -29.547 18.016 -5.539 1 94.38 218 SER B C 1
ATOM 5721 O O . SER B 1 218 ? -28.453 17.812 -6.078 1 94.38 218 SER B O 1
ATOM 5723 N N . SER B 1 219 ? -29.719 18.625 -4.371 1 93.94 219 SER B N 1
ATOM 5724 C CA . SER B 1 219 ? -28.547 19.094 -3.621 1 93.94 219 SER B CA 1
ATOM 5725 C C . SER B 1 219 ? -27.656 17.938 -3.195 1 93.94 219 SER B C 1
ATOM 5727 O O . SER B 1 219 ? -26.438 18.031 -3.236 1 93.94 219 SER B O 1
ATOM 5729 N N . LEU B 1 220 ? -28.281 16.906 -2.807 1 94.5 220 LEU B N 1
ATOM 5730 C CA . LEU B 1 220 ? -27.547 15.719 -2.406 1 94.5 220 LEU B CA 1
ATOM 5731 C C . LEU B 1 220 ? -26.766 15.141 -3.586 1 94.5 220 LEU B C 1
ATOM 5733 O O . LEU B 1 220 ? -25.641 14.672 -3.424 1 94.5 220 LEU B O 1
ATOM 5737 N N . GLN B 1 221 ? -27.375 15.164 -4.688 1 95.69 221 GLN B N 1
ATOM 5738 C CA . GLN B 1 221 ? -26.703 14.664 -5.891 1 95.69 221 GLN B CA 1
ATOM 5739 C C . GLN B 1 221 ? -25.516 15.531 -6.262 1 95.69 221 GLN B C 1
ATOM 5741 O O . GLN B 1 221 ? -24.484 15.023 -6.699 1 95.69 221 GLN B O 1
ATOM 5746 N N . ASP B 1 222 ? -25.656 16.781 -6.102 1 95.88 222 ASP B N 1
ATOM 5747 C CA . ASP B 1 222 ? -24.547 17.703 -6.371 1 95.88 222 ASP B CA 1
ATOM 5748 C C . ASP B 1 222 ? -23.375 17.438 -5.441 1 95.88 222 ASP B C 1
ATOM 5750 O O . ASP B 1 222 ? -22.219 17.422 -5.875 1 95.88 222 ASP B O 1
ATOM 5754 N N . LEU B 1 223 ? -23.703 17.25 -4.215 1 97 223 LEU B N 1
ATOM 5755 C CA . LEU B 1 223 ? -22.672 16.969 -3.229 1 97 223 LEU B CA 1
ATOM 5756 C C . LEU B 1 223 ? -22 15.633 -3.514 1 97 223 LEU B C 1
ATOM 5758 O O . LEU B 1 223 ? -20.781 15.508 -3.395 1 97 223 LEU B O 1
ATOM 5762 N N . ALA B 1 224 ? -22.797 14.688 -3.906 1 97.31 224 ALA B N 1
ATOM 5763 C CA . ALA B 1 224 ? -22.266 13.375 -4.254 1 97.31 224 ALA B CA 1
ATOM 5764 C C . ALA B 1 224 ? -21.328 13.469 -5.461 1 97.31 224 ALA B C 1
ATOM 5766 O O . ALA B 1 224 ? -20.297 12.805 -5.504 1 97.31 224 ALA B O 1
ATOM 5767 N N . SER B 1 225 ? -21.703 14.273 -6.395 1 97.5 225 SER B N 1
ATOM 5768 C CA . SER B 1 225 ? -20.875 14.469 -7.582 1 97.5 225 SER B CA 1
ATOM 5769 C C . SER B 1 225 ? -19.547 15.141 -7.23 1 97.5 225 SER B C 1
ATOM 5771 O O . SER B 1 225 ? -18.5 14.766 -7.758 1 97.5 225 SER B O 1
ATOM 5773 N N . ALA B 1 226 ? -19.625 16.125 -6.375 1 97.25 226 ALA B N 1
ATOM 5774 C CA . ALA B 1 226 ? -18.406 16.812 -5.93 1 97.25 226 ALA B CA 1
ATOM 5775 C C . ALA B 1 226 ? -17.5 15.852 -5.16 1 97.25 226 ALA B C 1
ATOM 5777 O O . ALA B 1 226 ? -16.281 15.883 -5.32 1 97.25 226 ALA B O 1
ATOM 5778 N N . GLN B 1 227 ? -18.094 15.047 -4.309 1 97.94 227 GLN B N 1
ATOM 5779 C CA . GLN B 1 227 ? -17.344 14.031 -3.568 1 97.94 227 GLN B CA 1
ATOM 5780 C C . GLN B 1 227 ? -16.641 13.078 -4.516 1 97.94 227 GLN B C 1
ATOM 5782 O O . GLN B 1 227 ? -15.445 12.805 -4.352 1 97.94 227 GLN B O 1
ATOM 5787 N N . GLN B 1 228 ? -17.359 12.641 -5.516 1 97.06 228 GLN B N 1
ATOM 5788 C CA . GLN B 1 228 ? -16.797 11.703 -6.48 1 97.06 228 GLN B CA 1
ATOM 5789 C C . GLN B 1 228 ? -15.68 12.352 -7.297 1 97.06 228 GLN B C 1
ATOM 5791 O O . GLN B 1 228 ? -14.703 11.688 -7.66 1 97.06 228 GLN B O 1
ATOM 5796 N N . ALA B 1 229 ? -15.852 13.555 -7.605 1 95.81 229 ALA B N 1
ATOM 5797 C CA . ALA B 1 229 ? -14.82 14.273 -8.352 1 95.81 229 ALA B CA 1
ATOM 5798 C C . ALA B 1 229 ? -13.516 14.344 -7.559 1 95.81 229 ALA B C 1
ATOM 5800 O O . ALA B 1 229 ? -12.438 14.148 -8.117 1 95.81 229 ALA B O 1
ATOM 5801 N N . LEU B 1 230 ? -13.602 14.625 -6.273 1 96.75 230 LEU B N 1
ATOM 5802 C CA . LEU B 1 230 ? -12.422 14.672 -5.41 1 96.75 230 LEU B CA 1
ATOM 5803 C C . LEU B 1 230 ? -11.758 13.305 -5.324 1 96.75 230 LEU B C 1
ATOM 5805 O O . LEU B 1 230 ? -10.531 13.203 -5.41 1 96.75 230 LEU B O 1
ATOM 5809 N N . LEU B 1 231 ? -12.594 12.258 -5.191 1 97.56 231 LEU B N 1
ATOM 5810 C CA . LEU B 1 231 ? -12.062 10.898 -5.109 1 97.56 231 LEU B CA 1
ATOM 5811 C C . LEU B 1 231 ? -11.359 10.516 -6.406 1 97.56 231 LEU B C 1
ATOM 5813 O O . LEU B 1 231 ? -10.312 9.859 -6.379 1 97.56 231 LEU B O 1
ATOM 5817 N N . SER B 1 232 ? -11.891 10.922 -7.516 1 94.62 232 SER B N 1
ATOM 5818 C CA . SER B 1 232 ? -11.289 10.641 -8.812 1 94.62 232 SER B CA 1
ATOM 5819 C C . SER B 1 232 ? -9.938 11.328 -8.953 1 94.62 232 SER B C 1
ATOM 5821 O O . SER B 1 232 ? -8.984 10.734 -9.469 1 94.62 232 SER B O 1
ATOM 5823 N N . ARG B 1 233 ? -9.859 12.539 -8.5 1 94.81 233 ARG B N 1
ATOM 5824 C CA . ARG B 1 233 ? -8.602 13.289 -8.57 1 94.81 233 ARG B CA 1
ATOM 5825 C C . ARG B 1 233 ? -7.551 12.68 -7.648 1 94.81 233 ARG B C 1
ATOM 5827 O O . ARG B 1 233 ? -6.363 12.656 -7.98 1 94.81 233 ARG B O 1
ATOM 5834 N N . LEU B 1 234 ? -7.992 12.188 -6.496 1 96.88 234 LEU B N 1
ATOM 5835 C CA . LEU B 1 234 ? -7.078 11.492 -5.598 1 96.88 234 LEU B CA 1
ATOM 5836 C C . LEU B 1 234 ? -6.543 10.219 -6.242 1 96.88 234 LEU B C 1
ATOM 5838 O O . LEU B 1 234 ? -5.348 9.938 -6.168 1 96.88 234 LEU B O 1
ATOM 5842 N N . THR B 1 235 ? -7.395 9.492 -6.867 1 95.69 235 THR B N 1
ATOM 5843 C CA . THR B 1 235 ? -6.988 8.266 -7.547 1 95.69 235 THR B CA 1
ATOM 5844 C C . THR B 1 235 ? -6.004 8.578 -8.672 1 95.69 235 THR B C 1
ATOM 5846 O O . THR B 1 235 ? -5 7.883 -8.836 1 95.69 235 THR B O 1
ATOM 5849 N N . HIS B 1 236 ? -6.32 9.602 -9.406 1 94.5 236 HIS B N 1
ATOM 5850 C CA . HIS B 1 236 ? -5.438 10.039 -10.477 1 94.5 236 HIS B CA 1
ATOM 5851 C C . HIS B 1 236 ? -4.055 10.391 -9.945 1 94.5 236 HIS B C 1
ATOM 5853 O O . HIS B 1 236 ? -3.039 9.984 -10.516 1 94.5 236 HIS B O 1
ATOM 5859 N N . TRP B 1 237 ? -4.023 11.164 -8.922 1 96.38 237 TRP B N 1
ATOM 5860 C CA . TRP B 1 237 ? -2.766 11.5 -8.273 1 96.38 237 TRP B CA 1
ATOM 5861 C C . TRP B 1 237 ? -1.995 10.242 -7.887 1 96.38 237 TRP B C 1
ATOM 5863 O O . TRP B 1 237 ? -0.79 10.148 -8.125 1 96.38 237 TRP B O 1
ATOM 5873 N N . HIS B 1 238 ? -2.705 9.297 -7.27 1 97.81 238 HIS B N 1
ATOM 5874 C CA . HIS B 1 238 ? -2.08 8.07 -6.777 1 97.81 238 HIS B CA 1
ATOM 5875 C C . HIS B 1 238 ? -1.393 7.312 -7.902 1 97.81 238 HIS B C 1
ATOM 5877 O O . HIS B 1 238 ? -0.242 6.891 -7.762 1 97.81 238 HIS B O 1
ATOM 5883 N N . VAL B 1 239 ? -2.051 7.168 -8.984 1 96.31 239 VAL B N 1
ATOM 5884 C CA . VAL B 1 239 ? -1.527 6.43 -10.133 1 96.31 239 VAL B CA 1
ATOM 5885 C C . VAL B 1 239 ? -0.268 7.117 -10.656 1 96.31 239 VAL B C 1
ATOM 5887 O O . VAL B 1 239 ? 0.771 6.473 -10.828 1 96.31 239 VAL B O 1
ATOM 5890 N N . LEU B 1 240 ? -0.332 8.398 -10.883 1 96.44 240 LEU B N 1
ATOM 5891 C CA . LEU B 1 240 ? 0.803 9.133 -11.422 1 96.44 240 LEU B CA 1
ATOM 5892 C C . LEU B 1 240 ? 1.982 9.102 -10.461 1 96.44 240 LEU B C 1
ATOM 5894 O O . LEU B 1 240 ? 3.139 9.047 -10.883 1 96.44 240 LEU B O 1
ATOM 5898 N N . PHE B 1 241 ? 1.634 9.219 -9.227 1 97.81 241 PHE B N 1
ATOM 5899 C CA . PHE B 1 241 ? 2.684 9.203 -8.219 1 97.81 241 PHE B CA 1
ATOM 5900 C C . PHE B 1 241 ? 3.43 7.875 -8.234 1 97.81 241 PHE B C 1
ATOM 5902 O O . PHE B 1 241 ? 4.656 7.848 -8.133 1 97.81 241 PHE B O 1
ATOM 5909 N N . ILE B 1 242 ? 2.703 6.77 -8.32 1 97.88 242 ILE B N 1
ATOM 5910 C CA . ILE B 1 242 ? 3.314 5.445 -8.359 1 97.88 242 ILE B CA 1
ATOM 5911 C C . ILE B 1 242 ? 4.141 5.293 -9.633 1 97.88 242 ILE B C 1
ATOM 5913 O O . ILE B 1 242 ? 5.23 4.723 -9.609 1 97.88 242 ILE B O 1
ATOM 5917 N N . VAL B 1 243 ? 3.633 5.762 -10.742 1 96.25 243 VAL B N 1
ATOM 5918 C CA . VAL B 1 243 ? 4.391 5.738 -11.984 1 96.25 243 VAL B CA 1
ATOM 5919 C C . VAL B 1 243 ? 5.727 6.449 -11.797 1 96.25 243 VAL B C 1
ATOM 5921 O O . VAL B 1 243 ? 6.777 5.93 -12.18 1 96.25 243 VAL B O 1
ATOM 5924 N N . LEU B 1 244 ? 5.695 7.605 -11.188 1 97.06 244 LEU B N 1
ATOM 5925 C CA . LEU B 1 244 ? 6.906 8.383 -10.938 1 97.06 244 LEU B CA 1
ATOM 5926 C C . LEU B 1 244 ? 7.887 7.586 -10.078 1 97.06 244 LEU B C 1
ATOM 5928 O O . LEU B 1 244 ? 9.039 7.398 -10.461 1 97.06 244 LEU B O 1
ATOM 5932 N N . THR B 1 245 ? 7.414 7.129 -8.953 1 97.12 245 THR B N 1
ATOM 5933 C CA . THR B 1 245 ? 8.312 6.555 -7.957 1 97.12 245 THR B CA 1
ATOM 5934 C C . THR B 1 245 ? 8.836 5.199 -8.414 1 97.12 245 THR B C 1
ATOM 5936 O O . THR B 1 245 ? 9.93 4.785 -8.023 1 97.12 245 THR B O 1
ATOM 5939 N N . SER B 1 246 ? 8.078 4.449 -9.195 1 95.25 246 SER B N 1
ATOM 5940 C CA . SER B 1 246 ? 8.523 3.15 -9.688 1 95.25 246 SER B CA 1
ATOM 5941 C C . SER B 1 246 ? 9.711 3.303 -10.641 1 95.25 246 SER B C 1
ATOM 5943 O O . SER B 1 246 ? 10.453 2.346 -10.867 1 95.25 246 SER B O 1
ATOM 5945 N N . GLY B 1 247 ? 9.859 4.492 -11.18 1 92.69 247 GLY B N 1
ATOM 5946 C CA . GLY B 1 247 ? 10.938 4.73 -12.125 1 92.69 247 GLY B CA 1
ATOM 5947 C C . GLY B 1 247 ? 12.148 5.391 -11.492 1 92.69 247 GLY B C 1
ATOM 5948 O O . GLY B 1 247 ? 13.203 5.508 -12.117 1 92.69 247 GLY B O 1
ATOM 5949 N N . LEU B 1 248 ? 12.031 5.75 -10.289 1 91.94 248 LEU B N 1
ATOM 5950 C CA . LEU B 1 248 ? 13.102 6.48 -9.617 1 91.94 248 LEU B CA 1
ATOM 5951 C C . LEU B 1 248 ? 14.016 5.527 -8.852 1 91.94 248 LEU B C 1
ATOM 5953 O O . LEU B 1 248 ? 13.57 4.469 -8.398 1 91.94 248 LEU B O 1
ATOM 5957 N N . LYS B 1 249 ? 15.328 5.883 -8.875 1 89.31 249 LYS B N 1
ATOM 5958 C CA . LYS B 1 249 ? 16.219 5.258 -7.895 1 89.31 249 LYS B CA 1
ATOM 5959 C C . LYS B 1 249 ? 15.961 5.801 -6.492 1 89.31 249 LYS B C 1
ATOM 5961 O O . LYS B 1 249 ? 16.297 6.949 -6.195 1 89.31 249 LYS B O 1
ATOM 5966 N N . MET B 1 250 ? 15.477 4.977 -5.602 1 86.88 250 MET B N 1
ATOM 5967 C CA . MET B 1 250 ? 14.93 5.473 -4.34 1 86.88 250 MET B CA 1
ATOM 5968 C C . MET B 1 250 ? 15.984 5.441 -3.242 1 86.88 250 MET B C 1
ATOM 5970 O O . MET B 1 250 ? 16.609 4.406 -3.01 1 86.88 250 MET B O 1
ATOM 5974 N N . THR B 1 251 ? 16.234 6.625 -2.645 1 85.44 251 THR B N 1
ATOM 5975 C CA . THR B 1 251 ? 17 6.711 -1.408 1 85.44 251 THR B CA 1
ATOM 5976 C C . THR B 1 251 ? 16.109 6.445 -0.198 1 85.44 251 THR B C 1
ATOM 5978 O O . THR B 1 251 ? 14.883 6.375 -0.328 1 85.44 251 THR B O 1
ATOM 5981 N N . GLN B 1 252 ? 16.703 6.305 0.947 1 84.38 252 GLN B N 1
ATOM 5982 C CA . GLN B 1 252 ? 15.93 6.094 2.162 1 84.38 252 GLN B CA 1
ATOM 5983 C C . GLN B 1 252 ? 15.008 7.277 2.438 1 84.38 252 GLN B C 1
ATOM 5985 O O . GLN B 1 252 ? 13.867 7.098 2.869 1 84.38 252 GLN B O 1
ATOM 5990 N N . ALA B 1 253 ? 15.492 8.461 2.238 1 85.38 253 ALA B N 1
ATOM 5991 C CA . ALA B 1 253 ? 14.703 9.664 2.461 1 85.38 253 ALA B CA 1
ATOM 5992 C C . ALA B 1 253 ? 13.508 9.727 1.516 1 85.38 253 ALA B C 1
ATOM 5994 O O . ALA B 1 253 ? 12.406 10.109 1.919 1 85.38 253 ALA B O 1
ATOM 5995 N N . ASN B 1 254 ? 13.719 9.336 0.285 1 89.06 254 ASN B N 1
ATOM 5996 C CA . ASN B 1 254 ? 12.641 9.328 -0.696 1 89.06 254 ASN B CA 1
ATOM 5997 C C . ASN B 1 254 ? 11.57 8.289 -0.352 1 89.06 254 ASN B C 1
ATOM 5999 O O . ASN B 1 254 ? 10.383 8.523 -0.56 1 89.06 254 ASN B O 1
ATOM 6003 N N . VAL B 1 255 ? 12.094 7.172 0.148 1 92.06 255 VAL B N 1
ATOM 6004 C CA . VAL B 1 255 ? 11.148 6.125 0.531 1 92.06 255 VAL B CA 1
ATOM 6005 C C . VAL B 1 255 ? 10.281 6.609 1.688 1 92.06 255 VAL B C 1
ATOM 6007 O O . VAL B 1 255 ? 9.07 6.367 1.704 1 92.06 255 VAL B O 1
ATOM 6010 N N . CYS B 1 256 ? 10.867 7.242 2.662 1 92.75 256 CYS B N 1
ATOM 6011 C CA . CYS B 1 256 ? 10.125 7.797 3.789 1 92.75 256 CYS B CA 1
ATOM 6012 C C . CYS B 1 256 ? 9.078 8.797 3.312 1 92.75 256 CYS B C 1
ATOM 6014 O O . CYS B 1 256 ? 7.922 8.742 3.74 1 92.75 256 CYS B O 1
ATOM 6016 N N . THR B 1 257 ? 9.477 9.68 2.436 1 93.56 257 THR B N 1
ATOM 6017 C CA . THR B 1 257 ? 8.562 10.68 1.891 1 93.56 257 THR B CA 1
ATOM 6018 C C . THR B 1 257 ? 7.43 10.008 1.114 1 93.56 257 THR B C 1
ATOM 6020 O O . THR B 1 257 ? 6.27 10.406 1.233 1 93.56 257 THR B O 1
ATOM 6023 N N . GLN B 1 258 ? 7.805 9.047 0.301 1 96.12 258 GLN B N 1
ATOM 6024 C CA . GLN B 1 258 ? 6.789 8.305 -0.445 1 96.12 258 GLN B CA 1
ATOM 6025 C C . GLN B 1 258 ? 5.754 7.695 0.494 1 96.12 258 GLN B C 1
ATOM 6027 O O . GLN B 1 258 ? 4.547 7.82 0.263 1 96.12 258 GLN B O 1
ATOM 6032 N N . ASN B 1 259 ? 6.254 6.98 1.531 1 96.88 259 ASN B N 1
ATOM 6033 C CA . ASN B 1 259 ? 5.344 6.336 2.473 1 96.88 259 ASN B CA 1
ATOM 6034 C C . ASN B 1 259 ? 4.453 7.355 3.18 1 96.88 259 ASN B C 1
ATOM 6036 O O . ASN B 1 259 ? 3.266 7.105 3.393 1 96.88 259 ASN B O 1
ATOM 6040 N N . LEU B 1 260 ? 4.988 8.477 3.512 1 96.94 260 LEU B N 1
ATOM 6041 C CA . LEU B 1 260 ? 4.219 9.523 4.172 1 96.94 260 LEU B CA 1
ATOM 6042 C C . LEU B 1 260 ? 3.119 10.055 3.252 1 96.94 260 LEU B C 1
ATOM 6044 O O . LEU B 1 260 ? 1.976 10.219 3.68 1 96.94 260 LEU B O 1
ATOM 6048 N N . LEU B 1 261 ? 3.443 10.344 2 1 97.75 261 LEU B N 1
ATOM 6049 C CA . LEU B 1 261 ? 2.453 10.844 1.052 1 97.75 261 LEU B CA 1
ATOM 6050 C C . LEU B 1 261 ? 1.345 9.82 0.833 1 97.75 261 LEU B C 1
ATOM 6052 O O . LEU B 1 261 ? 0.173 10.18 0.712 1 97.75 261 LEU B O 1
ATOM 6056 N N . LEU B 1 262 ? 1.731 8.57 0.814 1 98.62 262 LEU B N 1
ATOM 6057 C CA . LEU B 1 262 ? 0.73 7.527 0.636 1 98.62 262 LEU B CA 1
ATOM 6058 C C . LEU B 1 262 ? -0.153 7.402 1.873 1 98.62 262 LEU B C 1
ATOM 6060 O O . LEU B 1 262 ? -1.337 7.078 1.765 1 98.62 262 LEU B O 1
ATOM 6064 N N . ILE B 1 263 ? 0.38 7.645 3.062 1 98.62 263 ILE B N 1
ATOM 6065 C CA . ILE B 1 263 ? -0.431 7.699 4.273 1 98.62 263 ILE B CA 1
ATOM 6066 C C . ILE B 1 263 ? -1.506 8.773 4.125 1 98.62 263 ILE B C 1
ATOM 6068 O O . ILE B 1 263 ? -2.686 8.516 4.379 1 98.62 263 ILE B O 1
ATOM 6072 N N . TYR B 1 264 ? -1.139 9.914 3.682 1 98.5 264 TYR B N 1
ATOM 6073 C CA . TYR B 1 264 ? -2.084 11.016 3.561 1 98.5 264 TYR B CA 1
ATOM 6074 C C . TYR B 1 264 ? -3.062 10.781 2.418 1 98.5 264 TYR B C 1
ATOM 6076 O O . TYR B 1 264 ? -4.227 11.172 2.498 1 98.5 264 TYR B O 1
ATOM 6084 N N . TYR B 1 265 ? -2.576 10.18 1.358 1 98.69 265 TYR B N 1
ATOM 6085 C CA . TYR B 1 265 ? -3.492 9.773 0.3 1 98.69 265 TYR B CA 1
ATOM 6086 C C . TYR B 1 265 ? -4.598 8.883 0.849 1 98.69 265 TYR B C 1
ATOM 6088 O O . TYR B 1 265 ? -5.781 9.141 0.634 1 98.69 265 TYR B O 1
ATOM 6096 N N . ASN B 1 266 ? -4.207 7.777 1.527 1 98.81 266 ASN B N 1
ATOM 6097 C CA . ASN B 1 266 ? -5.188 6.848 2.078 1 98.81 266 ASN B CA 1
ATOM 6098 C C . ASN B 1 266 ? -6.102 7.531 3.094 1 98.81 266 ASN B C 1
ATOM 6100 O O . ASN B 1 266 ? -7.301 7.262 3.137 1 98.81 266 ASN B O 1
ATOM 6104 N N . THR B 1 267 ? -5.547 8.422 3.904 1 98.75 267 THR B N 1
ATOM 6105 C CA . THR B 1 267 ? -6.336 9.172 4.875 1 98.75 267 THR B CA 1
ATOM 6106 C C . THR B 1 267 ? -7.367 10.047 4.172 1 98.75 267 THR B C 1
ATOM 6108 O O . THR B 1 267 ? -8.531 10.086 4.574 1 98.75 267 THR B O 1
ATOM 6111 N N . ALA B 1 268 ? -6.906 10.727 3.131 1 98.69 268 ALA B N 1
ATOM 6112 C CA . ALA B 1 268 ? -7.793 11.609 2.375 1 98.69 268 ALA B CA 1
ATOM 6113 C C . ALA B 1 268 ? -8.922 10.82 1.726 1 98.69 268 ALA B C 1
ATOM 6115 O O . ALA B 1 268 ? -10.07 11.281 1.692 1 98.69 268 ALA B O 1
ATOM 6116 N N . VAL B 1 269 ? -8.602 9.648 1.229 1 98.62 269 VAL B N 1
ATOM 6117 C CA . VAL B 1 269 ? -9.602 8.812 0.576 1 98.62 269 VAL B CA 1
ATOM 6118 C C . VAL B 1 269 ? -10.695 8.445 1.575 1 98.62 269 VAL B C 1
ATOM 6120 O O . VAL B 1 269 ? -11.891 8.555 1.271 1 98.62 269 VAL B O 1
ATOM 6123 N N . ILE B 1 270 ? -10.352 8.008 2.795 1 98.56 270 ILE B N 1
ATOM 6124 C CA . ILE B 1 270 ? -11.336 7.672 3.822 1 98.56 270 ILE B CA 1
ATOM 6125 C C . ILE B 1 270 ? -12.141 8.914 4.188 1 98.56 270 ILE B C 1
ATOM 6127 O O . ILE B 1 270 ? -13.375 8.875 4.23 1 98.56 270 ILE B O 1
ATOM 6131 N N . TRP B 1 271 ? -11.406 10.023 4.391 1 98.31 271 TRP B N 1
ATOM 6132 C CA . TRP B 1 271 ? -12 11.281 4.828 1 98.31 271 TRP B CA 1
ATOM 6133 C C . TRP B 1 271 ? -13.062 11.758 3.844 1 98.31 271 TRP B C 1
ATOM 6135 O O . TRP B 1 271 ? -14.18 12.078 4.238 1 98.31 271 TRP B O 1
ATOM 6145 N N . VAL B 1 272 ? -12.727 11.742 2.568 1 98.56 272 VAL B N 1
ATOM 6146 C CA . VAL B 1 272 ? -13.641 12.227 1.534 1 98.56 272 VAL B CA 1
ATOM 6147 C C . VAL B 1 272 ? -14.781 11.227 1.344 1 98.56 272 VAL B C 1
ATOM 6149 O O . VAL B 1 272 ? -15.945 11.609 1.215 1 98.56 272 VAL B O 1
ATOM 6152 N N . SER B 1 273 ? -14.477 9.914 1.38 1 98.38 273 SER B N 1
ATOM 6153 C CA . SER B 1 273 ? -15.469 8.875 1.148 1 98.38 273 SER B CA 1
ATOM 6154 C C . SER B 1 273 ? -16.562 8.914 2.209 1 98.38 273 SER B C 1
ATOM 6156 O O . SER B 1 273 ? -17.719 8.547 1.94 1 98.38 273 SER B O 1
ATOM 6158 N N . THR B 1 274 ? -16.266 9.383 3.393 1 97.62 274 THR B N 1
ATOM 6159 C CA . THR B 1 274 ? -17.219 9.336 4.492 1 97.62 274 THR B CA 1
ATOM 6160 C C . THR B 1 274 ? -17.812 10.719 4.762 1 97.62 274 THR B C 1
ATOM 6162 O O . THR B 1 274 ? -18.562 10.906 5.723 1 97.62 274 THR B O 1
ATOM 6165 N N . SER B 1 275 ? -17.516 11.703 3.91 1 97.25 275 SER B N 1
ATOM 6166 C CA . SER B 1 275 ? -17.828 13.094 4.176 1 97.25 275 SER B CA 1
ATOM 6167 C C . SER B 1 275 ? -19.344 13.328 4.141 1 97.25 275 SER B C 1
ATOM 6169 O O . SER B 1 275 ? -19.844 14.266 4.766 1 97.25 275 SER B O 1
ATOM 6171 N N . LEU B 1 276 ? -20.125 12.453 3.467 1 96.69 276 LEU B N 1
ATOM 6172 C CA . LEU B 1 276 ? -21.562 12.656 3.355 1 96.69 276 LEU B CA 1
ATOM 6173 C C . LEU B 1 276 ? -22.328 11.719 4.293 1 96.69 276 LEU B C 1
ATOM 6175 O O . LEU B 1 276 ? -23.531 11.523 4.141 1 96.69 276 LEU B O 1
ATOM 6179 N N . ARG B 1 277 ? -21.578 11.094 5.238 1 94.88 277 ARG B N 1
ATOM 6180 C CA . ARG B 1 277 ? -22.172 10.164 6.199 1 94.88 277 ARG B CA 1
ATOM 6181 C C . ARG B 1 277 ? -22.109 10.727 7.613 1 94.88 277 ARG B C 1
ATOM 6183 O O . ARG B 1 277 ? -21.094 11.312 8.008 1 94.88 277 ARG B O 1
ATOM 6190 N N . ARG B 1 278 ? -23.188 10.562 8.344 1 92.25 278 ARG B N 1
ATOM 6191 C CA . ARG B 1 278 ? -23.234 11.008 9.734 1 92.25 278 ARG B CA 1
ATOM 6192 C C . ARG B 1 278 ? -22.734 9.914 10.68 1 92.25 278 ARG B C 1
ATOM 6194 O O . ARG B 1 278 ? -22.109 10.211 11.703 1 92.25 278 ARG B O 1
ATOM 6201 N N . ASP B 1 279 ? -22.969 8.711 10.266 1 93.69 279 ASP B N 1
ATOM 6202 C CA . ASP B 1 279 ? -22.734 7.582 11.156 1 93.69 279 ASP B CA 1
ATOM 6203 C C . ASP B 1 279 ? -21.266 7.191 11.156 1 93.69 279 ASP B C 1
ATOM 6205 O O . ASP B 1 279 ? -20.609 7.199 10.109 1 93.69 279 ASP B O 1
ATOM 6209 N N . GLU B 1 280 ? -20.75 6.883 12.352 1 95.5 280 GLU B N 1
ATOM 6210 C CA . GLU B 1 280 ? -19.375 6.441 12.539 1 95.5 280 GLU B CA 1
ATOM 6211 C C . GLU B 1 280 ? -19.141 5.078 11.891 1 95.5 280 GLU B C 1
ATOM 6213 O O . GLU B 1 280 ? -18.016 4.762 11.484 1 95.5 280 GLU B O 1
ATOM 6218 N N . VAL B 1 281 ? -20.188 4.266 11.734 1 94.94 281 VAL B N 1
ATOM 6219 C CA . VAL B 1 281 ? -20.047 2.92 11.188 1 94.94 281 VAL B CA 1
ATOM 6220 C C . VAL B 1 281 ? -19.578 2.998 9.734 1 94.94 281 VAL B C 1
ATOM 6222 O O . VAL B 1 281 ? -19.094 2.012 9.18 1 94.94 281 VAL B O 1
ATOM 6225 N N . ALA B 1 282 ? -19.781 4.168 9.133 1 95.94 282 ALA B N 1
ATOM 6226 C CA . ALA B 1 282 ? -19.359 4.355 7.754 1 95.94 282 ALA B CA 1
ATOM 6227 C C . ALA B 1 282 ? -17.859 4.102 7.609 1 95.94 282 ALA B C 1
ATOM 6229 O O . ALA B 1 282 ? -17.391 3.658 6.555 1 95.94 282 ALA B O 1
ATOM 6230 N N . TYR B 1 283 ? -17.062 4.316 8.664 1 96.88 283 TYR B N 1
ATOM 6231 C CA . TYR B 1 283 ? -15.609 4.145 8.625 1 96.88 283 TYR B CA 1
ATOM 6232 C C . TYR B 1 283 ? -15.234 2.668 8.531 1 96.88 283 TYR B C 1
ATOM 6234 O O . TYR B 1 283 ? -14.141 2.322 8.078 1 96.88 283 TYR B O 1
ATOM 6242 N N . ASP B 1 284 ? -16.156 1.762 8.914 1 94.94 284 ASP B N 1
ATOM 6243 C CA . ASP B 1 284 ? -15.867 0.331 8.961 1 94.94 284 ASP B CA 1
ATOM 6244 C C . ASP B 1 284 ? -15.672 -0.238 7.559 1 94.94 284 ASP B C 1
ATOM 6246 O O . ASP B 1 284 ? -15.117 -1.325 7.398 1 94.94 284 ASP B O 1
ATOM 6250 N N . ALA B 1 285 ? -16.172 0.471 6.609 1 94.38 285 ALA B N 1
ATOM 6251 C CA . ALA B 1 285 ? -16.062 0.011 5.227 1 94.38 285 ALA B CA 1
ATOM 6252 C C . ALA B 1 285 ? -14.664 0.268 4.68 1 94.38 285 ALA B C 1
ATOM 6254 O O . ALA B 1 285 ? -14.344 -0.135 3.557 1 94.38 285 ALA B O 1
ATOM 6255 N N . HIS B 1 286 ? -13.711 0.873 5.43 1 96.88 286 HIS B N 1
ATOM 6256 C CA . HIS B 1 286 ? -12.43 1.315 4.906 1 96.88 286 HIS B CA 1
ATOM 6257 C C . HIS B 1 286 ? -11.273 0.626 5.625 1 96.88 286 HIS B C 1
ATOM 6259 O O . HIS B 1 286 ? -10.211 1.222 5.816 1 96.88 286 HIS B O 1
ATOM 6265 N N . MET B 1 287 ? -11.453 -0.641 5.992 1 95.62 287 MET B N 1
ATOM 6266 C CA . MET B 1 287 ? -10.453 -1.396 6.746 1 95.62 287 MET B CA 1
ATOM 6267 C C . MET B 1 287 ? -9.156 -1.516 5.953 1 95.62 287 MET B C 1
ATOM 6269 O O . MET B 1 287 ? -8.07 -1.316 6.504 1 95.62 287 MET B O 1
ATOM 6273 N N . PRO B 1 288 ? -9.234 -1.775 4.633 1 96.06 288 PRO B N 1
ATOM 6274 C CA . PRO B 1 288 ? -7.977 -1.896 3.889 1 96.06 288 PRO B CA 1
ATOM 6275 C C . PRO B 1 288 ? -7.152 -0.612 3.914 1 96.06 288 PRO B C 1
ATOM 6277 O O . PRO B 1 288 ? -5.926 -0.665 4.051 1 96.06 288 PRO B O 1
ATOM 6280 N N . ALA B 1 289 ? -7.805 0.528 3.832 1 97.88 289 ALA B N 1
ATOM 6281 C CA . ALA B 1 289 ? -7.094 1.804 3.846 1 97.88 289 ALA B CA 1
ATOM 6282 C C . ALA B 1 289 ? -6.484 2.076 5.219 1 97.88 289 ALA B C 1
ATOM 6284 O O . ALA B 1 289 ? -5.344 2.533 5.316 1 97.88 289 ALA B O 1
ATOM 6285 N N . PHE B 1 290 ? -7.207 1.783 6.309 1 98.31 290 PHE B N 1
ATOM 6286 C CA . PHE B 1 290 ? -6.664 1.928 7.652 1 98.31 290 PHE B CA 1
ATOM 6287 C C . PHE B 1 290 ? -5.445 1.033 7.844 1 98.31 290 PHE B C 1
ATOM 6289 O O . PHE B 1 290 ? -4.434 1.464 8.398 1 98.31 290 PHE B O 1
ATOM 6296 N N . SER B 1 291 ? -5.605 -0.198 7.391 1 98.06 291 SER B N 1
ATOM 6297 C CA . SER B 1 291 ? -4.496 -1.144 7.496 1 98.06 291 SER B CA 1
ATOM 6298 C C . SER B 1 291 ? -3.27 -0.643 6.742 1 98.06 291 SER B C 1
ATOM 6300 O O . SER B 1 291 ? -2.141 -0.798 7.215 1 98.06 291 SER B O 1
ATOM 6302 N N . THR B 1 292 ? -3.494 -0.043 5.613 1 98.31 292 THR B N 1
ATOM 6303 C CA . THR B 1 292 ? -2.398 0.489 4.812 1 98.31 292 THR B CA 1
ATOM 6304 C C . THR B 1 292 ? -1.704 1.638 5.535 1 98.31 292 THR B C 1
ATOM 6306 O O . THR B 1 292 ? -0.477 1.743 5.512 1 98.31 292 THR B O 1
ATOM 6309 N N . ILE B 1 293 ? -2.422 2.504 6.18 1 98.75 293 ILE B N 1
ATOM 6310 C CA . ILE B 1 293 ? -1.855 3.604 6.953 1 98.75 293 ILE B CA 1
ATOM 6311 C C . ILE B 1 293 ? -0.923 3.051 8.031 1 98.75 293 ILE B C 1
ATOM 6313 O O . ILE B 1 293 ? 0.207 3.521 8.18 1 98.75 293 ILE B O 1
ATOM 6317 N N . VAL B 1 294 ? -1.411 2.033 8.719 1 98.75 294 VAL B N 1
ATOM 6318 C CA . VAL B 1 294 ? -0.631 1.425 9.797 1 98.75 294 VAL B CA 1
ATOM 6319 C C . VAL B 1 294 ? 0.619 0.767 9.219 1 98.75 294 VAL B C 1
ATOM 6321 O O . VAL B 1 294 ? 1.717 0.923 9.758 1 98.75 294 VAL B O 1
ATOM 6324 N N . SER B 1 295 ? 0.451 0.074 8.102 1 98.31 295 SER B N 1
ATOM 6325 C CA . SER B 1 295 ? 1.567 -0.602 7.449 1 98.31 295 SER B CA 1
ATOM 6326 C C . SER B 1 295 ? 2.641 0.392 7.02 1 98.31 295 SER B C 1
ATOM 6328 O O . SER B 1 295 ? 3.83 0.167 7.25 1 98.31 295 SER B O 1
ATOM 6330 N N . LEU B 1 296 ? 2.246 1.451 6.398 1 98.12 296 LEU B N 1
ATOM 6331 C CA . LEU B 1 296 ? 3.172 2.471 5.914 1 98.12 296 LEU B CA 1
ATOM 6332 C C . LEU B 1 296 ? 3.85 3.184 7.082 1 98.12 296 LEU B C 1
ATOM 6334 O O . LEU B 1 296 ? 5.039 3.5 7.016 1 98.12 296 LEU B O 1
ATOM 6338 N N . GLY B 1 297 ? 3.061 3.488 8.164 1 98.12 297 GLY B N 1
ATOM 6339 C CA . GLY B 1 297 ? 3.672 4.039 9.367 1 98.12 297 GLY B CA 1
ATOM 6340 C C . GLY B 1 297 ? 4.746 3.146 9.953 1 98.12 297 GLY B C 1
ATOM 6341 O O . GLY B 1 297 ? 5.82 3.623 10.328 1 98.12 297 GLY B O 1
ATOM 6342 N N . ALA B 1 298 ? 4.438 1.873 10.047 1 97.69 298 ALA B N 1
ATOM 6343 C CA . ALA B 1 298 ? 5.402 0.901 10.555 1 97.69 298 ALA B CA 1
ATOM 6344 C C . ALA B 1 298 ? 6.664 0.876 9.703 1 97.69 298 ALA B C 1
ATOM 6346 O O . ALA B 1 298 ? 7.773 0.748 10.227 1 97.69 298 ALA B O 1
ATOM 6347 N N . ALA B 1 299 ? 6.512 0.987 8.406 1 95.75 299 ALA B N 1
ATOM 6348 C CA . ALA B 1 299 ? 7.648 0.975 7.492 1 95.75 299 ALA B CA 1
ATOM 6349 C C . ALA B 1 299 ? 8.555 2.18 7.727 1 95.75 29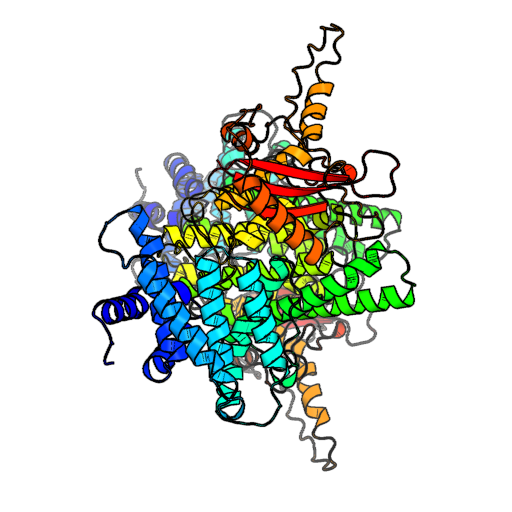9 ALA B C 1
ATOM 6351 O O . ALA B 1 299 ? 9.781 2.062 7.664 1 95.75 299 ALA B O 1
ATOM 6352 N N . ILE B 1 300 ? 7.961 3.332 7.914 1 95.69 300 ILE B N 1
ATOM 6353 C CA . ILE B 1 300 ? 8.742 4.535 8.18 1 95.69 300 ILE B CA 1
ATOM 6354 C C . ILE B 1 300 ? 9.539 4.359 9.461 1 95.69 300 ILE B C 1
ATOM 6356 O O . ILE B 1 300 ? 10.727 4.691 9.516 1 95.69 300 ILE B O 1
ATOM 6360 N N . ILE B 1 301 ? 8.922 3.852 10.469 1 95.25 301 ILE B N 1
ATOM 6361 C CA . ILE B 1 301 ? 9.57 3.648 11.766 1 95.25 301 ILE B CA 1
ATOM 6362 C C . ILE B 1 301 ? 10.703 2.637 11.625 1 95.25 301 ILE B C 1
ATOM 6364 O O . ILE B 1 301 ? 11.797 2.842 12.156 1 95.25 301 ILE B O 1
ATOM 6368 N N . ALA B 1 302 ? 10.438 1.551 10.906 1 92.56 302 ALA B N 1
ATOM 6369 C CA . ALA B 1 302 ? 11.477 0.549 10.664 1 92.56 302 ALA B CA 1
ATOM 6370 C C . ALA B 1 302 ? 12.664 1.155 9.93 1 92.56 302 ALA B C 1
ATOM 6372 O O . ALA B 1 302 ? 13.812 0.813 10.203 1 92.56 302 ALA B O 1
ATOM 6373 N N . GLY B 1 303 ? 12.375 2.004 8.961 1 89.69 303 GLY B N 1
ATOM 6374 C CA . GLY B 1 303 ? 13.445 2.701 8.266 1 89.69 303 GLY B CA 1
ATOM 6375 C C . GLY B 1 303 ? 14.281 3.578 9.18 1 89.69 303 GLY B C 1
ATOM 6376 O O . GLY B 1 303 ? 15.5 3.664 9.016 1 89.69 303 GLY B O 1
ATOM 6377 N N . ALA B 1 304 ? 13.625 4.211 10.086 1 91.19 304 ALA B N 1
ATOM 6378 C CA . ALA B 1 304 ? 14.32 5.074 11.039 1 91.19 304 ALA B CA 1
ATOM 6379 C C . ALA B 1 304 ? 15.203 4.258 11.977 1 91.19 304 ALA B C 1
ATOM 6381 O O . ALA B 1 304 ? 16.25 4.727 12.414 1 91.19 304 ALA B O 1
ATOM 6382 N N . GLN B 1 305 ? 14.797 3.072 12.305 1 89.75 305 GLN B N 1
ATOM 6383 C CA . GLN B 1 305 ? 15.555 2.191 13.188 1 89.75 305 GLN B CA 1
ATOM 6384 C C . GLN B 1 305 ? 16.844 1.726 12.516 1 89.75 305 GLN B C 1
ATOM 6386 O O . GLN B 1 305 ? 17.859 1.502 13.188 1 89.75 305 GLN B O 1
ATOM 6391 N N . ARG B 1 306 ? 16.844 1.589 11.25 1 85.19 306 ARG B N 1
ATOM 6392 C CA . ARG B 1 306 ? 18 1.075 10.508 1 85.19 306 ARG B CA 1
ATOM 6393 C C . ARG B 1 306 ? 18.906 2.211 10.039 1 85.19 306 ARG B C 1
ATOM 6395 O O . ARG B 1 306 ? 20.094 2.012 9.828 1 85.19 306 ARG B O 1
ATOM 6402 N N . GLY B 1 307 ? 18.234 3.289 9.922 1 84 307 GLY B N 1
ATOM 6403 C CA . GLY B 1 307 ? 18.984 4.406 9.359 1 84 307 GLY B CA 1
ATOM 6404 C C . GLY B 1 307 ? 19.016 5.617 10.266 1 84 307 GLY B C 1
ATOM 6405 O O . GLY B 1 307 ? 19.359 5.504 11.445 1 84 307 GLY B O 1
ATOM 6406 N N . SER B 1 308 ? 18.609 6.754 9.672 1 83.06 308 SER B N 1
ATOM 6407 C CA . SER B 1 308 ? 18.609 8.008 10.43 1 83.06 308 SER B CA 1
ATOM 6408 C C . SER B 1 308 ? 17.344 8.133 11.281 1 83.06 308 SER B C 1
ATOM 6410 O O . SER B 1 308 ? 16.234 8.039 10.773 1 83.06 308 SER B O 1
ATOM 6412 N N . PRO B 1 309 ? 17.547 8.398 12.484 1 87.44 309 PRO B N 1
ATOM 6413 C CA . PRO B 1 309 ? 16.391 8.516 13.383 1 87.44 309 PRO B CA 1
ATOM 6414 C C . PRO B 1 309 ? 15.477 9.688 13.016 1 87.44 309 PRO B C 1
ATOM 6416 O O . PRO B 1 309 ? 15.938 10.68 12.453 1 87.44 309 PRO B O 1
ATOM 6419 N N . LEU B 1 310 ? 14.297 9.547 13.406 1 90.38 310 LEU B N 1
ATOM 6420 C CA . LEU B 1 310 ? 13.367 10.664 13.281 1 90.38 310 LEU B CA 1
ATOM 6421 C C . LEU B 1 310 ? 13.703 11.758 14.289 1 90.38 310 LEU B C 1
ATOM 6423 O O . LEU B 1 310 ? 14.062 11.477 15.43 1 90.38 310 LEU B O 1
ATOM 6427 N N . HIS B 1 311 ? 13.594 12.945 13.852 1 89.06 311 HIS B N 1
ATOM 6428 C CA . HIS B 1 311 ? 13.844 14.055 14.758 1 89.06 311 HIS B CA 1
ATOM 6429 C C . HIS B 1 311 ? 12.742 14.172 15.805 1 89.06 311 HIS B C 1
ATOM 6431 O O . HIS B 1 311 ? 11.594 13.812 15.547 1 89.06 311 HIS B O 1
ATOM 6437 N N . SER B 1 312 ? 13.094 14.68 16.906 1 90.38 312 SER B N 1
ATOM 6438 C CA . SER B 1 312 ? 12.156 14.805 18.016 1 90.38 312 SER B CA 1
ATOM 6439 C C . SER B 1 312 ? 11.078 15.844 17.719 1 90.38 312 SER B C 1
ATOM 6441 O O . SER B 1 312 ? 10 15.82 18.328 1 90.38 312 SER B O 1
ATOM 6443 N N . PHE B 1 313 ? 11.422 16.734 16.828 1 93.06 313 PHE B N 1
ATOM 6444 C CA . PHE B 1 313 ? 10.469 17.766 16.453 1 93.06 313 PHE B CA 1
ATOM 6445 C C . PHE B 1 313 ? 10.328 17.875 14.945 1 93.06 313 PHE B C 1
ATOM 6447 O O . PHE B 1 313 ? 11.312 17.75 14.219 1 93.06 313 PHE B O 1
ATOM 6454 N N . SER B 1 314 ? 9.133 18.047 14.531 1 93.56 314 SER B N 1
ATOM 6455 C CA . SER B 1 314 ? 8.875 18.359 13.133 1 93.56 314 SER B CA 1
ATOM 6456 C C . SER B 1 314 ? 7.949 19.578 13 1 93.56 314 SER B C 1
ATOM 6458 O O . SER B 1 314 ? 6.934 19.656 13.695 1 93.56 314 SER B O 1
ATOM 6460 N N . PHE B 1 315 ? 8.344 20.484 12.141 1 94.12 315 PHE B N 1
ATOM 6461 C CA . PHE B 1 315 ? 7.488 21.625 11.828 1 94.12 315 PHE B CA 1
ATOM 6462 C C . PHE B 1 315 ? 6.234 21.172 11.094 1 94.12 315 PHE B C 1
ATOM 6464 O O . PHE B 1 315 ? 5.168 21.766 11.25 1 94.12 315 PHE B O 1
ATOM 6471 N N . GLU B 1 316 ? 6.289 20.125 10.367 1 92.75 316 GLU B N 1
ATOM 6472 C CA . GLU B 1 316 ? 5.211 19.609 9.531 1 92.75 316 GLU B CA 1
ATOM 6473 C C . GLU B 1 316 ? 4.395 18.562 10.273 1 92.75 316 GLU B C 1
ATOM 6475 O O . GLU B 1 316 ? 4.887 17.922 11.211 1 92.75 316 GLU B O 1
ATOM 6480 N N . THR B 1 317 ? 3.096 18.438 9.828 1 93.88 317 THR B N 1
ATOM 6481 C CA . THR B 1 317 ? 2.283 17.312 10.281 1 93.88 317 THR B CA 1
ATOM 6482 C C . THR B 1 317 ? 2.668 16.047 9.539 1 93.88 317 THR B C 1
ATOM 6484 O O . THR B 1 317 ? 2.539 15.961 8.312 1 93.88 317 THR B O 1
ATOM 6487 N N . GLU B 1 318 ? 3.16 15.086 10.242 1 94.75 318 GLU B N 1
ATOM 6488 C CA . GLU B 1 318 ? 3.695 13.906 9.57 1 94.75 318 GLU B CA 1
ATOM 6489 C C . GLU B 1 318 ? 2.975 12.641 10.031 1 94.75 318 GLU B C 1
ATOM 6491 O O . GLU B 1 318 ? 1.839 12.383 9.625 1 94.75 318 GLU B O 1
ATOM 6496 N N . LEU B 1 319 ? 3.457 11.898 11.047 1 97.06 319 LEU B N 1
ATOM 6497 C CA . LEU B 1 319 ? 2.975 10.555 11.352 1 97.06 319 LEU B CA 1
ATOM 6498 C C . LEU B 1 319 ? 1.892 10.602 12.422 1 97.06 319 LEU B C 1
ATOM 6500 O O . LEU B 1 319 ? 0.933 9.828 12.375 1 97.06 319 LEU B O 1
ATOM 6504 N N . ILE B 1 320 ? 1.986 11.422 13.359 1 97.69 320 ILE B N 1
ATOM 6505 C CA . ILE B 1 320 ? 1.227 11.328 14.602 1 97.69 320 ILE B CA 1
ATOM 6506 C C . ILE B 1 320 ? -0.261 11.516 14.312 1 97.69 320 ILE B C 1
ATOM 6508 O O . ILE B 1 320 ? -1.088 10.695 14.719 1 97.69 320 ILE B O 1
ATOM 6512 N N . ALA B 1 321 ? -0.606 12.5 13.547 1 97.69 321 ALA B N 1
ATOM 6513 C CA . ALA B 1 321 ? -2.004 12.859 13.32 1 97.69 321 ALA B CA 1
ATOM 6514 C C . ALA B 1 321 ? -2.746 11.742 12.594 1 97.69 321 ALA B C 1
ATOM 6516 O O . ALA B 1 321 ? -3.795 11.281 13.055 1 97.69 321 ALA B O 1
ATOM 6517 N N . PRO B 1 322 ? -2.213 11.25 11.469 1 98.38 322 PRO B N 1
ATOM 6518 C CA . PRO B 1 322 ? -2.967 10.211 10.773 1 98.38 322 PRO B CA 1
ATOM 6519 C C . PRO B 1 322 ? -3.02 8.898 11.555 1 98.38 322 PRO B C 1
ATOM 6521 O O . PRO B 1 322 ? -4.016 8.172 11.492 1 98.38 322 PRO B O 1
ATOM 6524 N N . ILE B 1 323 ? -1.973 8.539 12.273 1 98.62 323 ILE B N 1
ATOM 6525 C CA . ILE B 1 323 ? -1.986 7.316 13.07 1 98.62 323 ILE B CA 1
ATOM 6526 C C . ILE B 1 323 ? -2.973 7.465 14.227 1 98.62 323 ILE B C 1
ATOM 6528 O O . ILE B 1 323 ? -3.752 6.551 14.5 1 98.62 323 ILE B O 1
ATOM 6532 N N . TYR B 1 324 ? -2.99 8.617 14.914 1 98.38 324 TYR B N 1
ATOM 6533 C CA . TYR B 1 324 ? -3.973 8.914 15.953 1 98.38 324 TYR B CA 1
ATOM 6534 C C . TYR B 1 324 ? -5.391 8.836 15.398 1 98.38 324 TYR B C 1
ATOM 6536 O O . TYR B 1 324 ? -6.273 8.242 16.016 1 98.38 324 TYR B O 1
ATOM 6544 N N . TRP B 1 325 ? -5.559 9.414 14.234 1 98.62 325 TRP B N 1
ATOM 6545 C CA . TRP B 1 325 ? -6.871 9.422 13.602 1 98.62 325 TRP B CA 1
ATOM 6546 C C . TRP B 1 325 ? -7.328 8.008 13.266 1 98.62 325 TRP B C 1
ATOM 6548 O O . TRP B 1 325 ? -8.516 7.688 13.383 1 98.62 325 TRP B O 1
ATOM 6558 N N . THR B 1 326 ? -6.414 7.18 12.859 1 98.62 326 THR B N 1
ATOM 6559 C CA . THR B 1 326 ? -6.715 5.777 12.594 1 98.62 326 THR B CA 1
ATOM 6560 C C . THR B 1 326 ? -7.242 5.094 13.852 1 98.62 326 THR B C 1
ATOM 6562 O O . THR B 1 326 ? -8.211 4.336 13.789 1 98.62 326 THR B O 1
ATOM 6565 N N . VAL B 1 327 ? -6.668 5.379 15.016 1 98.06 327 VAL B N 1
ATOM 6566 C CA . VAL B 1 327 ? -7.133 4.793 16.266 1 98.06 327 VAL B CA 1
ATOM 6567 C C . VAL B 1 327 ? -8.555 5.266 16.562 1 98.06 327 VAL B C 1
ATOM 6569 O O . VAL B 1 327 ? -9.391 4.484 17.031 1 98.06 327 VAL B O 1
ATOM 6572 N N . GLN B 1 328 ? -8.82 6.469 16.25 1 97.5 328 GLN B N 1
ATOM 6573 C CA . GLN B 1 328 ? -10.102 7.078 16.594 1 97.5 328 GLN B CA 1
ATOM 6574 C C . GLN B 1 328 ? -11.227 6.523 15.711 1 97.5 328 GLN B C 1
ATOM 6576 O O . GLN B 1 328 ? -12.359 6.379 16.156 1 97.5 328 GLN B O 1
ATOM 6581 N N . LYS B 1 329 ? -10.859 6.191 14.438 1 97.56 329 LYS B N 1
ATOM 6582 C CA . LYS B 1 329 ? -11.945 5.941 13.492 1 97.56 329 LYS B CA 1
ATOM 6583 C C . LYS B 1 329 ? -11.984 4.473 13.086 1 97.56 329 LYS B C 1
ATOM 6585 O O . LYS B 1 329 ? -12.992 4.004 12.539 1 97.56 329 LYS B O 1
ATOM 6590 N N . CYS B 1 330 ? -10.906 3.785 13.281 1 96.62 330 CYS B N 1
ATOM 6591 C CA . CYS B 1 330 ? -10.898 2.346 13.047 1 96.62 330 CYS B CA 1
ATOM 6592 C C . CYS B 1 330 ? -11.305 1.586 14.305 1 96.62 330 CYS B C 1
ATOM 6594 O O . CYS B 1 330 ? -10.695 1.758 15.359 1 96.62 330 CYS B O 1
ATOM 6596 N N . ARG B 1 331 ? -12.32 0.7 14.195 1 94.81 331 ARG B N 1
ATOM 6597 C CA . ARG B 1 331 ? -12.781 0.015 15.398 1 94.81 331 ARG B CA 1
ATOM 6598 C C . ARG B 1 331 ? -12.414 -1.465 15.359 1 94.81 331 ARG B C 1
ATOM 6600 O O . ARG B 1 331 ? -12.977 -2.27 16.109 1 94.81 331 ARG B O 1
ATOM 6607 N N . HIS B 1 332 ? -11.57 -1.861 14.43 1 93.19 332 HIS B N 1
ATOM 6608 C CA . HIS B 1 332 ? -10.984 -3.189 14.547 1 93.19 332 HIS B CA 1
ATOM 6609 C C . HIS B 1 332 ? -10.078 -3.289 15.766 1 93.19 332 HIS B C 1
ATOM 6611 O O . HIS B 1 332 ? -9.133 -2.516 15.906 1 93.19 332 HIS B O 1
ATOM 6617 N N . PRO B 1 333 ? -10.305 -4.148 16.656 1 92.38 333 PRO B N 1
ATOM 6618 C CA . PRO B 1 333 ? -9.656 -4.137 17.969 1 92.38 333 PRO B CA 1
ATOM 6619 C C . PRO B 1 333 ? -8.141 -4.301 17.875 1 92.38 333 PRO B C 1
ATOM 6621 O O . PRO B 1 333 ? -7.398 -3.631 18.594 1 92.38 333 PRO B O 1
ATOM 6624 N N . LEU B 1 334 ? -7.66 -5.168 17 1 94.12 334 LEU B N 1
ATOM 6625 C CA . LEU B 1 334 ? -6.223 -5.406 16.906 1 94.12 334 LEU B CA 1
ATOM 6626 C C . LEU B 1 334 ? -5.539 -4.305 16.109 1 94.12 334 LEU B C 1
ATOM 6628 O O . LEU B 1 334 ? -4.445 -3.857 16.453 1 94.12 334 LEU B O 1
ATOM 6632 N N . LEU B 1 335 ? -6.176 -3.873 15.055 1 96.12 335 LEU B N 1
ATOM 6633 C CA . LEU B 1 335 ? -5.562 -2.9 14.156 1 96.12 335 LEU B CA 1
ATOM 6634 C C . LEU B 1 335 ? -5.383 -1.556 14.852 1 96.12 335 LEU B C 1
ATOM 6636 O O . LEU B 1 335 ? -4.332 -0.924 14.734 1 96.12 335 LEU B O 1
ATOM 6640 N N . ARG B 1 336 ? -6.426 -1.029 15.523 1 96.56 336 ARG B N 1
ATOM 6641 C CA . ARG B 1 336 ? -6.293 0.264 16.188 1 96.56 336 ARG B CA 1
ATOM 6642 C C . ARG B 1 336 ? -5.273 0.197 17.312 1 96.56 336 ARG B C 1
ATOM 6644 O O . ARG B 1 336 ? -4.578 1.177 17.594 1 96.56 336 ARG B O 1
ATOM 6651 N N . ARG B 1 337 ? -5.102 -1.002 17.984 1 96.56 337 ARG B N 1
ATOM 6652 C CA . ARG B 1 337 ? -4.074 -1.161 19 1 96.56 337 ARG B CA 1
ATOM 6653 C C . ARG B 1 337 ? -2.684 -1.206 18.375 1 96.56 337 ARG B C 1
ATOM 6655 O O . ARG B 1 337 ? -1.717 -0.714 18.969 1 96.56 337 ARG B O 1
ATOM 6662 N N . ALA B 1 338 ? -2.613 -1.857 17.219 1 97.5 338 ALA B N 1
ATOM 6663 C CA . ALA B 1 338 ? -1.349 -1.811 16.484 1 97.5 338 ALA B CA 1
ATOM 6664 C C . ALA B 1 338 ? -0.945 -0.371 16.188 1 97.5 338 ALA B C 1
ATOM 6666 O O . ALA B 1 338 ? 0.235 -0.022 16.25 1 97.5 338 ALA B O 1
ATOM 6667 N N . ALA B 1 339 ? -1.881 0.48 15.82 1 98.44 339 ALA B N 1
ATOM 6668 C CA . ALA B 1 339 ? -1.621 1.896 15.57 1 98.44 339 ALA B CA 1
ATOM 6669 C C . ALA B 1 339 ? -1.121 2.594 16.828 1 98.44 339 ALA B C 1
ATOM 6671 O O . ALA B 1 339 ? -0.18 3.389 16.766 1 98.44 339 ALA B O 1
ATOM 6672 N N . VAL B 1 340 ? -1.729 2.289 17.969 1 98.19 340 VAL B N 1
ATOM 6673 C CA . VAL B 1 340 ? -1.278 2.859 19.234 1 98.19 340 VAL B CA 1
ATOM 6674 C C . VAL B 1 340 ? 0.161 2.432 19.516 1 98.19 340 VAL B C 1
ATOM 6676 O O . VAL B 1 340 ? 0.993 3.25 19.906 1 98.19 340 VAL B O 1
ATOM 6679 N N . LYS B 1 341 ? 0.407 1.185 19.344 1 97.62 341 LYS B N 1
ATOM 6680 C CA . LYS B 1 341 ? 1.744 0.657 19.594 1 97.62 341 LYS B CA 1
ATOM 6681 C C . LYS B 1 341 ? 2.785 1.351 18.719 1 97.62 341 LYS B C 1
ATOM 6683 O O . LYS B 1 341 ? 3.926 1.549 19.141 1 97.62 341 LYS B O 1
ATOM 6688 N N . LEU B 1 342 ? 2.412 1.711 17.5 1 97.62 342 LEU B N 1
ATOM 6689 C CA . LEU B 1 342 ? 3.32 2.477 16.656 1 97.62 342 LEU B CA 1
ATOM 6690 C C . LEU B 1 342 ? 3.68 3.809 17.312 1 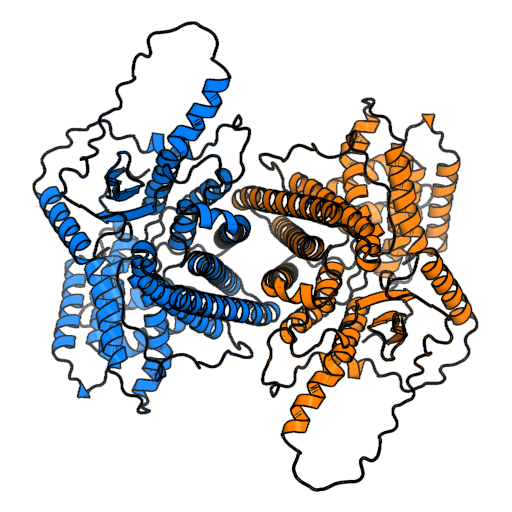97.62 342 LEU B C 1
ATOM 6692 O O . LEU B 1 342 ? 4.848 4.199 17.328 1 97.62 342 LEU B O 1
ATOM 6696 N N . LEU B 1 343 ? 2.686 4.508 17.844 1 97.81 343 LEU B N 1
ATOM 6697 C CA . LEU B 1 343 ? 2.908 5.797 18.484 1 97.81 343 LEU B CA 1
ATOM 6698 C C . LEU B 1 343 ? 3.807 5.641 19.719 1 97.81 343 LEU B C 1
ATOM 6700 O O . LEU B 1 343 ? 4.535 6.566 20.078 1 97.81 343 LEU B O 1
ATOM 6704 N N . MET B 1 344 ? 3.814 4.465 20.281 1 96.94 344 MET B N 1
ATOM 6705 C CA . MET B 1 344 ? 4.523 4.227 21.531 1 96.94 344 MET B CA 1
ATOM 6706 C C . MET B 1 344 ? 5.957 3.77 21.266 1 96.94 344 MET B C 1
ATOM 6708 O O . MET B 1 344 ? 6.75 3.637 22.203 1 96.94 344 MET B O 1
ATOM 6712 N N . LYS B 1 345 ? 6.23 3.469 20.016 1 96.19 345 LYS B N 1
ATOM 6713 C CA . LYS B 1 345 ? 7.598 3.068 19.703 1 96.19 345 LYS B CA 1
ATOM 6714 C C . LYS B 1 345 ? 8.594 4.164 20.078 1 96.19 345 LYS B C 1
ATOM 6716 O O . LYS B 1 345 ? 8.258 5.348 20.047 1 96.19 345 LYS B O 1
ATOM 6721 N N . ASP B 1 346 ? 9.828 3.801 20.328 1 94.5 346 ASP B N 1
ATOM 6722 C CA . ASP B 1 346 ? 10.859 4.715 20.812 1 94.5 346 ASP B CA 1
ATOM 6723 C C . ASP B 1 346 ? 11.094 5.848 19.812 1 94.5 346 ASP B C 1
ATOM 6725 O O . ASP B 1 346 ? 11.406 6.973 20.203 1 94.5 346 ASP B O 1
ATOM 6729 N N . GLU B 1 347 ? 10.875 5.551 18.578 1 93.56 347 GLU B N 1
ATOM 6730 C CA . GLU B 1 347 ? 11.133 6.512 17.5 1 93.56 347 GLU B CA 1
ATOM 6731 C C . GLU B 1 347 ? 10.078 7.621 17.5 1 93.56 347 GLU B C 1
ATOM 6733 O O . GLU B 1 347 ? 10.328 8.719 16.984 1 93.56 347 GLU B O 1
ATOM 6738 N N . LEU B 1 348 ? 8.852 7.344 18.156 1 95.31 348 LEU B N 1
ATOM 6739 C CA . LEU B 1 348 ? 7.75 8.297 18.047 1 95.31 348 LEU B CA 1
ATOM 6740 C C . LEU B 1 348 ? 7.281 8.742 19.422 1 95.31 348 LEU B C 1
ATOM 6742 O O . LEU B 1 348 ? 6.652 9.797 19.562 1 95.31 348 LEU B O 1
ATOM 6746 N N . LYS B 1 349 ? 7.527 8.008 20.438 1 93.56 349 LYS B N 1
ATOM 6747 C CA . LYS B 1 349 ? 6.883 8.172 21.75 1 93.56 349 LYS B CA 1
ATOM 6748 C C . LYS B 1 349 ? 7.086 9.586 22.281 1 93.56 349 LYS B C 1
ATOM 6750 O O . LYS B 1 349 ? 6.184 10.148 22.906 1 93.56 349 LYS B O 1
ATOM 6755 N N . ASN B 1 350 ? 8.227 10.188 22.109 1 91.25 350 ASN B N 1
ATOM 6756 C CA . ASN B 1 350 ? 8.5 11.531 22.609 1 91.25 350 ASN B CA 1
ATOM 6757 C C . ASN B 1 350 ? 8.586 12.547 21.484 1 91.25 350 ASN B C 1
ATOM 6759 O O . ASN B 1 350 ? 9.102 13.648 21.672 1 91.25 350 ASN B O 1
ATOM 6763 N N . ARG B 1 351 ? 8.086 12.188 20.359 1 94.62 351 ARG B N 1
ATOM 6764 C CA . ARG B 1 351 ? 8.148 13.055 19.188 1 94.62 351 ARG B CA 1
ATOM 6765 C C . ARG B 1 351 ? 7.012 14.062 19.188 1 94.62 351 ARG B C 1
ATOM 6767 O O . ARG B 1 351 ? 5.914 13.773 19.656 1 94.62 351 ARG B O 1
ATOM 6774 N N . ARG B 1 352 ? 7.348 15.211 18.703 1 94.69 352 ARG B N 1
ATOM 6775 C CA . ARG B 1 352 ? 6.367 16.281 18.531 1 94.69 352 ARG B CA 1
ATOM 6776 C C . ARG B 1 352 ? 6.312 16.734 17.062 1 94.69 352 ARG B C 1
ATOM 6778 O O . ARG B 1 352 ? 7.348 16.922 16.438 1 94.69 352 ARG B O 1
ATOM 6785 N N . GLU B 1 353 ? 5.152 16.859 16.531 1 95.38 353 GLU B N 1
ATOM 6786 C CA . GLU B 1 353 ? 4.914 17.406 15.211 1 95.38 353 GLU B CA 1
ATOM 6787 C C . GLU B 1 353 ? 3.988 18.625 15.273 1 95.38 353 GLU B C 1
ATOM 6789 O O . GLU B 1 353 ? 2.785 18.484 15.5 1 95.38 353 GLU B O 1
ATOM 6794 N N . ASN B 1 354 ? 4.582 19.844 14.984 1 94.75 354 ASN B N 1
ATOM 6795 C CA . ASN B 1 354 ? 3.895 21.109 15.25 1 94.75 354 ASN B CA 1
ATOM 6796 C C . ASN B 1 354 ? 3.285 21.125 16.656 1 94.75 354 ASN B C 1
ATOM 6798 O O . ASN B 1 354 ? 4.008 21.125 17.641 1 94.75 354 ASN B O 1
ATOM 6802 N N . LEU B 1 355 ? 1.914 20.844 16.719 1 93.56 355 LEU B N 1
ATOM 6803 C CA . LEU B 1 355 ? 1.293 20.875 18.047 1 93.56 355 LEU B CA 1
ATOM 6804 C C . LEU B 1 355 ? 0.887 19.469 18.484 1 93.56 355 LEU B C 1
ATOM 6806 O O . LEU B 1 355 ? 0.361 19.297 19.594 1 93.56 355 LEU B O 1
ATOM 6810 N N . TRP B 1 356 ? 1.161 18.438 17.703 1 95.94 356 TRP B N 1
ATOM 6811 C CA . TRP B 1 356 ? 0.85 17.062 18.016 1 95.94 356 TRP B CA 1
ATOM 6812 C C . TRP B 1 356 ? 1.938 16.438 18.891 1 95.94 356 TRP B C 1
ATOM 6814 O O . TRP B 1 356 ? 3.115 16.453 18.531 1 95.94 356 TRP B O 1
ATOM 6824 N N . HIS B 1 357 ? 1.58 16.016 20 1 95.81 357 HIS B N 1
ATOM 6825 C CA . HIS B 1 357 ? 2.453 15.258 20.906 1 95.81 357 HIS B CA 1
ATOM 6826 C C . HIS B 1 357 ? 2.096 13.773 20.906 1 95.81 357 HIS B C 1
ATOM 6828 O O . HIS B 1 357 ? 0.949 13.406 21.172 1 95.81 357 HIS B O 1
ATOM 6834 N N . SER B 1 358 ? 3.08 12.977 20.641 1 96.88 358 SER B N 1
ATOM 6835 C CA . SER B 1 358 ? 2.807 11.547 20.547 1 96.88 358 SER B CA 1
ATOM 6836 C C . SER B 1 358 ? 2.246 11.008 21.859 1 96.88 358 SER B C 1
ATOM 6838 O O . SER B 1 358 ? 1.308 10.203 21.859 1 96.88 358 SER B O 1
ATOM 6840 N N . ASN B 1 359 ? 2.822 11.383 23 1 95.31 359 ASN B N 1
ATOM 6841 C CA . ASN B 1 359 ? 2.359 10.883 24.281 1 95.31 359 ASN B CA 1
ATOM 6842 C C . ASN B 1 359 ? 0.916 11.297 24.562 1 95.31 359 ASN B C 1
ATOM 6844 O O . ASN B 1 359 ? 0.144 10.523 25.141 1 95.31 359 ASN B O 1
ATOM 6848 N N . GLU B 1 360 ? 0.575 12.523 24.219 1 96.12 360 GLU B N 1
ATOM 6849 C CA . GLU B 1 360 ? -0.801 13 24.328 1 96.12 360 GLU B CA 1
ATOM 6850 C C . GLU B 1 360 ? -1.741 12.18 23.453 1 96.12 360 GLU B C 1
ATOM 6852 O O . GLU B 1 360 ? -2.807 11.758 23.906 1 96.12 360 GLU B O 1
ATOM 6857 N N . ALA B 1 361 ? -1.319 11.961 22.219 1 97.62 361 ALA B N 1
ATOM 6858 C CA . ALA B 1 361 ? -2.104 11.164 21.281 1 97.62 361 ALA B CA 1
ATOM 6859 C C . ALA B 1 361 ? -2.336 9.758 21.812 1 97.62 361 ALA B C 1
ATOM 6861 O O . ALA B 1 361 ? -3.441 9.219 21.703 1 97.62 361 ALA B O 1
ATOM 6862 N N . VAL B 1 362 ? -1.312 9.164 22.375 1 97.62 362 VAL B N 1
ATOM 6863 C CA . VAL B 1 362 ? -1.395 7.816 22.906 1 97.62 362 VAL B CA 1
ATOM 6864 C C . VAL B 1 362 ? -2.418 7.773 24.047 1 97.62 362 VAL B C 1
ATOM 6866 O O . VAL B 1 362 ? -3.277 6.891 24.078 1 97.62 362 VAL B O 1
ATOM 6869 N N . ALA B 1 363 ? -2.363 8.695 24.953 1 96.69 363 ALA B N 1
ATOM 6870 C CA . ALA B 1 363 ? -3.26 8.727 26.094 1 96.69 363 ALA B CA 1
ATOM 6871 C C . ALA B 1 363 ? -4.715 8.828 25.656 1 96.69 363 ALA B C 1
ATOM 6873 O O . ALA B 1 363 ? -5.57 8.07 26.125 1 96.69 363 ALA B O 1
ATOM 6874 N N . ILE B 1 364 ? -4.988 9.758 24.812 1 97.31 364 ILE B N 1
ATOM 6875 C CA . ILE B 1 364 ? -6.352 9.977 24.344 1 97.31 364 ILE B CA 1
ATOM 6876 C C . ILE B 1 364 ? -6.836 8.742 23.578 1 97.31 364 ILE B C 1
ATOM 6878 O O . ILE B 1 364 ? -7.988 8.32 23.734 1 97.31 364 ILE B O 1
ATOM 6882 N N . ALA B 1 365 ? -5.941 8.172 22.734 1 97.44 365 ALA B N 1
ATOM 6883 C CA . ALA B 1 365 ? -6.277 6.984 21.953 1 97.44 365 ALA B CA 1
ATOM 6884 C C . ALA B 1 365 ? -6.691 5.832 22.859 1 97.44 365 ALA B C 1
ATOM 6886 O O . ALA B 1 365 ? -7.719 5.191 22.641 1 97.44 365 ALA B O 1
ATOM 6887 N N . LEU B 1 366 ? -5.902 5.578 23.859 1 96.38 366 LEU B N 1
ATOM 6888 C CA . LEU B 1 366 ? -6.191 4.488 24.781 1 96.38 366 LEU B CA 1
ATOM 6889 C C . LEU B 1 366 ? -7.5 4.734 25.531 1 96.38 366 LEU B C 1
ATOM 6891 O O . LEU B 1 366 ? -8.297 3.814 25.719 1 96.38 366 LEU B O 1
ATOM 6895 N N . ARG B 1 367 ? -7.734 5.914 25.922 1 95.44 367 ARG B N 1
ATOM 6896 C CA . ARG B 1 367 ? -8.984 6.254 26.594 1 95.44 367 ARG B CA 1
ATOM 6897 C C . ARG B 1 367 ? -10.18 6.027 25.688 1 95.44 367 ARG B C 1
ATOM 6899 O O . ARG B 1 367 ? -11.211 5.516 26.109 1 95.44 367 ARG B O 1
ATOM 6906 N N . THR B 1 368 ? -10.047 6.445 24.453 1 95.75 368 THR B N 1
ATOM 6907 C CA . THR B 1 368 ? -11.102 6.254 23.484 1 95.75 368 THR B CA 1
ATOM 6908 C C . THR B 1 368 ? -11.461 4.773 23.344 1 95.75 368 THR B C 1
ATOM 6910 O O . THR B 1 368 ? -12.633 4.406 23.359 1 95.75 368 THR B O 1
ATOM 6913 N N . ILE B 1 369 ? -10.422 3.939 23.172 1 94.56 369 ILE B N 1
ATOM 6914 C CA . ILE B 1 369 ? -10.641 2.5 23.047 1 94.56 369 ILE B CA 1
ATOM 6915 C C . ILE B 1 369 ? -11.352 1.985 24.297 1 94.56 369 ILE B C 1
ATOM 6917 O O . ILE B 1 369 ? -12.32 1.232 24.203 1 94.56 369 ILE B O 1
ATOM 6921 N N . GLU B 1 370 ? -10.93 2.387 25.453 1 92.88 370 GLU B N 1
ATOM 6922 C CA . GLU B 1 370 ? -11.5 1.949 26.719 1 92.88 370 GLU B CA 1
ATOM 6923 C C . GLU B 1 370 ? -12.984 2.283 26.812 1 92.88 370 GLU B C 1
ATOM 6925 O O . GLU B 1 370 ? -13.805 1.428 27.156 1 92.88 370 GLU B O 1
ATOM 6930 N N . VAL B 1 371 ? -13.305 3.471 26.484 1 92.25 371 VAL B N 1
ATOM 6931 C CA . VAL B 1 371 ? -14.68 3.957 26.594 1 92.25 371 VAL B CA 1
ATOM 6932 C C . VAL B 1 371 ? -15.57 3.23 25.594 1 92.25 371 VAL B C 1
ATOM 6934 O O . VAL B 1 371 ? -16.672 2.797 25.953 1 92.25 371 VAL B O 1
ATOM 6937 N N . GLU B 1 372 ? -15.148 3.105 24.359 1 93 372 GLU B N 1
ATOM 6938 C CA . GLU B 1 372 ? -15.977 2.521 23.312 1 93 372 GLU B CA 1
ATOM 6939 C C . GLU B 1 372 ? -16.156 1.021 23.516 1 93 372 GLU B C 1
ATOM 6941 O O . GLU B 1 372 ? -17.172 0.453 23.156 1 93 372 GLU B O 1
ATOM 6946 N N . GLU B 1 373 ? -15.141 0.383 24.047 1 89.12 373 GLU B N 1
ATOM 6947 C CA . GLU B 1 373 ? -15.172 -1.073 24.141 1 89.12 373 GLU B CA 1
ATOM 6948 C C . GLU B 1 373 ? -15.57 -1.534 25.531 1 89.12 373 GLU B C 1
ATOM 6950 O O . GLU B 1 373 ? -15.461 -2.717 25.859 1 89.12 373 GLU B O 1
ATOM 6955 N N . GLU B 1 374 ? -15.922 -0.699 26.359 1 81.38 374 GLU B N 1
ATOM 6956 C CA . GLU B 1 374 ? -16.312 -1.017 27.734 1 81.38 374 GLU B CA 1
ATOM 6957 C C . GLU B 1 374 ? -17.406 -2.082 27.75 1 81.38 374 GLU B C 1
ATOM 6959 O O . GLU B 1 374 ? -17.375 -2.996 28.578 1 81.38 374 GLU B O 1
ATOM 6964 N N . HIS B 1 375 ? -18.359 -1.958 26.891 1 68.31 375 HIS B N 1
ATOM 6965 C CA . HIS B 1 375 ? -19.484 -2.879 26.906 1 68.31 375 HIS B CA 1
ATOM 6966 C C . HIS B 1 375 ? -19.172 -4.16 26.156 1 68.31 375 HIS B C 1
ATOM 6968 O O . HIS B 1 375 ? -19.859 -5.168 26.312 1 68.31 375 HIS B O 1
ATOM 6974 N N . THR B 1 376 ? -18.266 -4.156 25.266 1 64.31 376 THR B N 1
ATOM 6975 C CA . THR B 1 376 ? -17.953 -5.355 24.5 1 64.31 376 THR B CA 1
ATOM 6976 C C . THR B 1 376 ? -17.297 -6.41 25.391 1 64.31 376 THR B C 1
ATOM 6978 O O . THR B 1 376 ? -17.547 -7.609 25.219 1 64.31 376 THR B O 1
ATOM 6981 N N . ALA B 1 377 ? -16.422 -6.082 26.312 1 55.03 377 ALA B N 1
ATOM 6982 C CA . ALA B 1 377 ? -15.789 -7 27.25 1 55.03 377 ALA B CA 1
ATOM 6983 C C . ALA B 1 377 ? -16.812 -7.641 28.172 1 55.03 377 ALA B C 1
ATOM 6985 O O . ALA B 1 377 ? -16.688 -8.805 28.562 1 55.03 377 ALA B O 1
ATOM 6986 N N . ARG B 1 378 ? -17.812 -6.949 28.531 1 46.53 378 ARG B N 1
ATOM 6987 C CA . ARG B 1 378 ? -18.828 -7.477 29.438 1 46.53 378 ARG B CA 1
ATOM 6988 C C . ARG B 1 378 ? -19.703 -8.516 28.734 1 46.53 378 ARG B C 1
ATOM 6990 O O . ARG B 1 378 ? -20.156 -9.484 29.359 1 46.53 378 ARG B O 1
ATOM 6997 N N . CYS B 1 379 ? -19.938 -8.367 27.547 1 43.22 379 CYS B N 1
ATOM 6998 C CA . CYS B 1 379 ? -20.828 -9.305 26.875 1 43.22 379 CYS B CA 1
ATOM 6999 C C . CYS B 1 379 ? -20.141 -10.648 26.672 1 43.22 379 CYS B C 1
ATOM 7001 O O . CYS B 1 379 ? -20.797 -11.672 26.469 1 43.22 379 CYS B O 1
ATOM 7003 N N . GLY B 1 380 ? -18.828 -10.711 26.594 1 39.34 380 GLY B N 1
ATOM 7004 C CA . GLY B 1 380 ? -18.219 -12.023 26.516 1 39.34 380 GLY B CA 1
ATOM 7005 C C . GLY B 1 380 ? -18.328 -12.812 27.797 1 39.34 380 GLY B C 1
ATOM 7006 O O . GLY B 1 380 ? -18.344 -14.047 27.781 1 39.34 380 GLY B O 1
ATOM 7007 N N . VAL B 1 381 ? -18.344 -12.195 29.016 1 38.28 381 VAL B N 1
ATOM 7008 C CA . VAL B 1 381 ? -18.422 -12.844 30.312 1 38.28 381 VAL B CA 1
ATOM 7009 C C . VAL B 1 381 ? -19.859 -13.32 30.562 1 38.28 381 VAL B C 1
ATOM 7011 O O . VAL B 1 381 ? -20.078 -14.281 31.297 1 38.28 381 VAL B O 1
ATOM 7014 N N . VAL B 1 382 ? -20.844 -12.555 30.156 1 36.78 382 VAL B N 1
ATOM 7015 C CA . VAL B 1 382 ? -22.188 -12.953 30.547 1 36.78 382 VAL B CA 1
ATOM 7016 C C . VAL B 1 382 ? -22.516 -14.312 29.938 1 36.78 382 VAL B C 1
ATOM 7018 O O . VAL B 1 382 ? -23.422 -15.016 30.406 1 36.78 382 VAL B O 1
ATOM 7021 N N . MET B 1 383 ? -21.828 -14.688 28.812 1 33.44 383 MET B N 1
ATOM 7022 C CA . MET B 1 383 ? -22.406 -15.953 28.375 1 33.44 383 MET B CA 1
ATOM 7023 C C . MET B 1 383 ? -22 -17.094 29.312 1 33.44 383 MET B C 1
ATOM 7025 O O . MET B 1 383 ? -22.547 -18.188 29.219 1 33.44 383 MET B O 1
ATOM 7029 N N . GLU B 1 384 ? -20.797 -16.984 29.953 1 33.78 384 GLU B N 1
ATOM 7030 C CA . GLU B 1 384 ? -20.562 -18.172 30.766 1 33.78 384 GLU B CA 1
ATOM 7031 C C . GLU B 1 384 ? -21.422 -18.172 32.031 1 33.78 384 GLU B C 1
ATOM 7033 O O . GLU B 1 384 ? -21.844 -19.219 32.5 1 33.78 384 GLU B O 1
ATOM 7038 N N . SER B 1 385 ? -21.406 -17.078 32.812 1 32.97 385 SER B N 1
ATOM 7039 C CA . SER B 1 385 ? -21.875 -17.266 34.188 1 32.97 385 SER B CA 1
ATOM 7040 C C . SER B 1 385 ? -23.391 -17.344 34.25 1 32.97 385 SER B C 1
ATOM 7042 O O . SER B 1 385 ? -24.047 -16.453 34.781 1 32.97 385 SER B O 1
ATOM 7044 N N . ALA B 1 386 ? -24.141 -17.578 33.219 1 30.44 386 ALA B N 1
ATOM 7045 C CA . ALA B 1 386 ? -25.531 -17.719 33.625 1 30.44 386 ALA B CA 1
ATOM 7046 C C . ALA B 1 386 ? -25.703 -18.844 34.656 1 30.44 386 ALA B C 1
ATOM 7048 O O . ALA B 1 386 ? -26.828 -19.312 34.875 1 30.44 386 ALA B O 1
ATOM 7049 N N . VAL B 1 387 ? -24.641 -19.562 35.125 1 30.27 387 VAL B N 1
ATOM 7050 C CA . VAL B 1 387 ? -25.109 -20.391 36.219 1 30.27 387 VAL B CA 1
ATOM 7051 C C . VAL B 1 387 ? -25.547 -19.5 37.375 1 30.27 387 VAL B C 1
ATOM 7053 O O . VAL B 1 387 ? -25.109 -18.344 37.469 1 30.27 387 VAL B O 1
ATOM 7056 N N . GLY B 1 388 ? -26.344 -19.969 38.562 1 25.97 388 GLY B N 1
ATOM 7057 C CA . GLY B 1 388 ? -27.281 -19.578 39.594 1 25.97 388 GLY B CA 1
ATOM 7058 C C . GLY B 1 388 ? -26.719 -18.562 40.562 1 25.97 388 GLY B C 1
ATOM 7059 O O . GLY B 1 388 ? -27.422 -18.109 41.469 1 25.97 388 GLY B O 1
ATOM 7060 N N . LEU B 1 389 ? -25.406 -18.859 41.125 1 26.69 389 LEU B N 1
ATOM 7061 C CA . LEU B 1 389 ? -25.312 -18.281 42.469 1 26.69 389 LEU B CA 1
ATOM 7062 C C . LEU B 1 389 ? -25.25 -16.766 42.406 1 26.69 389 LEU B C 1
ATOM 7064 O O . LEU B 1 389 ? -24.547 -16.203 41.562 1 26.69 389 LEU B O 1
ATOM 7068 N N . SER B 1 390 ? -26.359 -16.109 42.844 1 26.22 390 SER B N 1
ATOM 7069 C CA . SER B 1 390 ? -26.672 -14.703 43.062 1 26.22 390 SER B CA 1
ATOM 7070 C C . SER B 1 390 ? -25.562 -13.992 43.812 1 26.22 390 SER B C 1
ATOM 7072 O O . SER B 1 390 ? -25.656 -13.805 45.031 1 26.22 390 SER B O 1
ATOM 7074 N N . PRO B 1 391 ? -24.203 -14.445 43.812 1 29.31 391 PRO B N 1
ATOM 7075 C CA . PRO B 1 391 ? -23.641 -13.656 44.906 1 29.31 391 PRO B CA 1
ATOM 7076 C C . PRO B 1 391 ? -23.922 -12.164 44.75 1 29.31 391 PRO B C 1
ATOM 7078 O O . PRO B 1 391 ? -24.141 -11.68 43.656 1 29.31 391 PRO B O 1
ATOM 7081 N N . GLU B 1 392 ? -24.156 -11.469 45.875 1 27.05 392 GLU B N 1
ATOM 7082 C CA . GLU B 1 392 ? -24.344 -10.062 46.219 1 27.05 392 GLU B CA 1
ATOM 7083 C C . GLU B 1 392 ? -23.266 -9.195 45.531 1 27.05 392 GLU B C 1
ATOM 7085 O O . GLU B 1 392 ? -22.078 -9.469 45.656 1 27.05 392 GLU B O 1
ATOM 7090 N N . HIS B 1 393 ? -23.547 -8.734 44.312 1 27.84 393 HIS B N 1
ATOM 7091 C CA . HIS B 1 393 ? -22.766 -7.785 43.531 1 27.84 393 HIS B CA 1
ATOM 7092 C C . HIS B 1 393 ? -22.281 -6.625 44.375 1 27.84 393 HIS B C 1
ATOM 7094 O O . HIS B 1 393 ? -23.078 -5.812 44.875 1 27.84 393 HIS B O 1
ATOM 7100 N N . HIS B 1 394 ? -21.453 -6.945 45.375 1 26.89 394 HIS B N 1
ATOM 7101 C CA . HIS B 1 394 ? -20.906 -5.75 46.031 1 26.89 394 HIS B CA 1
ATOM 7102 C C . HIS B 1 394 ? -20.391 -4.766 44.969 1 26.89 394 HIS B C 1
ATOM 7104 O O . HIS B 1 394 ? -19.594 -5.133 44.125 1 26.89 394 HIS B O 1
ATOM 7110 N N . GLY B 1 395 ? -21.234 -3.77 44.531 1 26.55 395 GLY B N 1
ATOM 7111 C CA . GLY B 1 395 ? -21.047 -2.568 43.719 1 26.55 395 GLY B CA 1
ATOM 7112 C C . GLY B 1 395 ? -19.734 -1.872 43.969 1 26.55 395 GLY B C 1
ATOM 7113 O O . GLY B 1 395 ? -19.453 -1.426 45.094 1 26.55 395 GLY B O 1
ATOM 7114 N N . THR B 1 396 ? -18.703 -2.518 43.5 1 29.92 396 THR B N 1
ATOM 7115 C CA . THR B 1 396 ? -17.531 -1.684 43.719 1 29.92 396 THR B CA 1
ATOM 7116 C C . THR B 1 396 ? -17.828 -0.224 43.375 1 29.92 396 THR B C 1
ATOM 7118 O O . THR B 1 396 ? -18.547 0.067 42.406 1 29.92 396 THR B O 1
ATOM 7121 N N . PRO B 1 397 ? -17.781 0.633 44.344 1 26.53 397 PRO B N 1
ATOM 7122 C CA . PRO B 1 397 ? -18.016 2.07 44.219 1 26.53 397 PRO B CA 1
ATOM 7123 C C . PRO B 1 397 ? -17.359 2.662 42.969 1 26.53 397 PRO B C 1
ATOM 7125 O O . PRO B 1 397 ? -16.234 2.285 42.625 1 26.53 397 PRO B O 1
ATOM 7128 N N . HIS B 1 398 ? -18.141 2.785 41.906 1 27.64 398 HIS B N 1
ATOM 7129 C CA . HIS B 1 398 ? -17.828 3.668 40.781 1 27.64 398 HIS B CA 1
ATOM 7130 C C . HIS B 1 398 ? -17.094 4.91 41.25 1 27.64 398 HIS B C 1
ATOM 7132 O O . HIS B 1 398 ? -17.562 5.637 42.125 1 27.64 398 HIS B O 1
ATOM 7138 N N . SER B 1 399 ? -15.875 4.73 41.5 1 27.72 399 SER B N 1
ATOM 7139 C CA . SER B 1 399 ? -15.195 5.984 41.812 1 27.72 399 SER B CA 1
ATOM 7140 C C . SER B 1 399 ? -15.773 7.145 41 1 27.72 399 SER B C 1
ATOM 7142 O O . SER B 1 399 ? -16.016 7.012 39.812 1 27.72 399 SER B O 1
ATOM 7144 N N . GLU B 1 400 ? -16.594 7.926 41.594 1 27.67 400 GLU B N 1
ATOM 7145 C CA . GLU B 1 400 ? -17.031 9.219 41.094 1 27.67 400 GLU B CA 1
ATOM 7146 C C . GLU B 1 400 ? -15.883 9.922 40.344 1 27.67 400 GLU B C 1
ATOM 7148 O O . GLU B 1 400 ? -15.047 10.578 40.969 1 27.67 400 GLU B O 1
ATOM 7153 N N . ALA B 1 401 ? -15.234 9.188 39.438 1 31.64 401 ALA B N 1
ATOM 7154 C CA . ALA B 1 401 ? -14.43 10.016 38.531 1 31.64 401 ALA B CA 1
ATOM 7155 C C . ALA B 1 401 ? -15.117 11.359 38.281 1 31.64 401 ALA B C 1
ATOM 7157 O O . ALA B 1 401 ? -16.328 11.406 38.031 1 31.64 401 ALA B O 1
ATOM 7158 N N . SER B 1 402 ? -14.664 12.391 38.938 1 30.14 402 SER B N 1
ATOM 7159 C CA . SER B 1 402 ? -15.148 13.758 38.719 1 30.14 402 SER B CA 1
ATOM 7160 C C . SER B 1 402 ? -15.5 14.016 37.281 1 30.14 402 SER B C 1
ATOM 7162 O O . SER B 1 402 ? -14.625 14.359 36.469 1 30.14 402 SER B O 1
ATOM 7164 N N . SER B 1 403 ? -16.078 13.078 36.625 1 35.53 403 SER B N 1
ATOM 7165 C CA . SER B 1 403 ? -16.719 13.531 35.375 1 35.53 403 SER B CA 1
ATOM 7166 C C . SER B 1 403 ? -17.453 14.852 35.594 1 35.53 403 SER B C 1
ATOM 7168 O O . SER B 1 403 ? -18.422 14.922 36.344 1 35.53 403 SER B O 1
ATOM 7170 N N . ARG B 1 404 ? -16.797 15.883 35.656 1 35.97 404 ARG B N 1
ATOM 7171 C CA . ARG B 1 404 ? -17.609 17.078 35.562 1 35.97 404 ARG B CA 1
ATOM 7172 C C . ARG B 1 404 ? -18.719 16.906 34.531 1 35.97 404 ARG B C 1
ATOM 7174 O O . ARG B 1 404 ? -18.453 16.719 33.344 1 35.97 404 ARG B O 1
ATOM 7181 N N . ASP B 1 405 ? -19.859 16.266 34.812 1 36.94 405 ASP B N 1
ATOM 7182 C CA . ASP B 1 405 ? -21.078 16.266 34.031 1 36.94 405 ASP B CA 1
ATOM 7183 C C . ASP B 1 405 ? -21.203 17.547 33.219 1 36.94 405 ASP B C 1
ATOM 7185 O O . ASP B 1 405 ? -20.859 18.641 33.688 1 36.94 405 ASP B O 1
ATOM 7189 N N . SER B 1 406 ? -21.109 17.453 31.938 1 41.47 406 SER B N 1
ATOM 7190 C CA . SER B 1 406 ? -21.422 18.469 30.938 1 41.47 406 SER B CA 1
ATOM 7191 C C . SER B 1 406 ? -22.531 19.406 31.422 1 41.47 406 SER B C 1
ATOM 7193 O O . SER B 1 406 ? -22.875 20.375 30.734 1 41.47 406 SER B O 1
ATOM 7195 N N . ASN B 1 407 ? -23.266 18.984 32.438 1 39.62 407 ASN B N 1
ATOM 7196 C CA . ASN B 1 407 ? -24.297 19.953 32.781 1 39.62 407 ASN B CA 1
ATOM 7197 C C . ASN B 1 407 ? -23.672 21.25 33.281 1 39.62 407 ASN B C 1
ATOM 7199 O O . ASN B 1 407 ? -24.375 22.25 33.438 1 39.62 407 ASN B O 1
ATOM 7203 N N . ARG B 1 408 ? -22.484 21.109 33.812 1 40.88 408 ARG B N 1
ATOM 7204 C CA . ARG B 1 408 ? -21.984 22.375 34.344 1 40.88 408 ARG B CA 1
ATOM 7205 C C . ARG B 1 408 ? -21.406 23.25 33.219 1 40.88 408 ARG B C 1
ATOM 7207 O O . ARG B 1 408 ? -21.375 24.469 33.344 1 40.88 408 ARG B O 1
ATOM 7214 N N . SER B 1 409 ? -20.562 22.578 32.344 1 49.78 409 SER B N 1
ATOM 7215 C CA . SER B 1 409 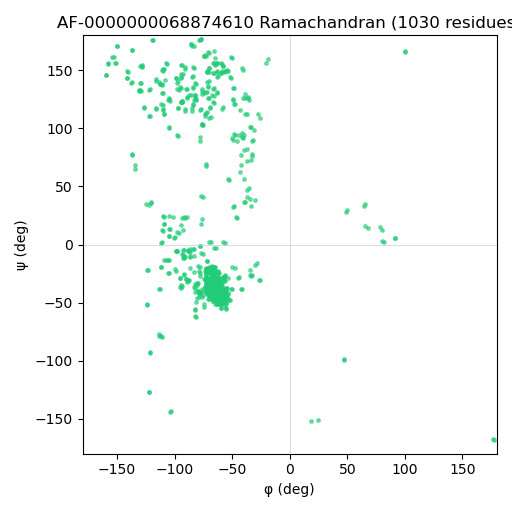? -19.984 23.516 31.391 1 49.78 409 SER B CA 1
ATOM 7216 C C . SER B 1 409 ? -21.031 24.047 30.438 1 49.78 409 SER B C 1
ATOM 7218 O O . SER B 1 409 ? -20.781 25.016 29.703 1 49.78 409 SER B O 1
ATOM 7220 N N . GLY B 1 410 ? -22.328 23.672 30.562 1 59.94 410 GLY B N 1
ATOM 7221 C CA . GLY B 1 410 ? -23.438 24.344 29.906 1 59.94 410 GLY B CA 1
ATOM 7222 C C . GLY B 1 410 ? -23.406 24.234 28.391 1 59.94 410 GLY B C 1
ATOM 7223 O O . GLY B 1 410 ? -23.953 25.078 27.688 1 59.94 410 GLY B O 1
ATOM 7224 N N . TRP B 1 411 ? -22.5 23.188 27.781 1 76.19 411 TRP B N 1
ATOM 7225 C CA . TRP B 1 411 ? -22.547 23.25 26.312 1 76.19 411 TRP B CA 1
ATOM 7226 C C . TRP B 1 411 ? -23.719 22.453 25.781 1 76.19 411 TRP B C 1
ATOM 7228 O O . TRP B 1 411 ? -23.922 21.297 26.156 1 76.19 411 TRP B O 1
ATOM 7238 N N . HIS B 1 412 ? -24.594 23.078 25.156 1 82.5 412 HIS B N 1
ATOM 7239 C CA . HIS B 1 412 ? -25.734 22.484 24.469 1 82.5 412 HIS B CA 1
ATOM 7240 C C . HIS B 1 412 ? -25.547 22.484 22.953 1 82.5 412 HIS B C 1
ATOM 7242 O O . HIS B 1 412 ? -25.562 23.547 22.328 1 82.5 412 HIS B O 1
ATOM 7248 N N . VAL B 1 413 ? -25.141 21.297 22.453 1 91.19 413 VAL B N 1
ATOM 7249 C CA . VAL B 1 413 ? -25.016 21.156 21 1 91.19 413 VAL B CA 1
ATOM 7250 C C . VAL B 1 413 ? -26.125 20.25 20.469 1 91.19 413 VAL B C 1
ATOM 7252 O O . VAL B 1 413 ? -26.125 19.047 20.75 1 91.19 413 VAL B O 1
ATOM 7255 N N . PRO B 1 414 ? -27.047 20.797 19.703 1 92.06 414 PRO B N 1
ATOM 7256 C CA . PRO B 1 414 ? -28.141 19.984 19.172 1 92.06 414 PRO B CA 1
ATOM 7257 C C . PRO B 1 414 ? -27.656 18.891 18.234 1 92.06 414 PRO B C 1
ATOM 7259 O O . PRO B 1 414 ? -26.625 19.031 17.578 1 92.06 414 PRO B O 1
ATOM 7262 N N . LEU B 1 415 ? -28.438 17.859 18.094 1 92.31 415 LEU B N 1
ATOM 7263 C CA . LEU B 1 415 ? -28.094 16.719 17.25 1 92.31 415 LEU B CA 1
ATOM 7264 C C . LEU B 1 415 ? -28.094 17.109 15.781 1 92.31 415 LEU B C 1
ATOM 7266 O O . LEU B 1 415 ? -27.5 16.422 14.945 1 92.31 415 LEU B O 1
ATOM 7270 N N . GLY B 1 416 ? -28.781 18.203 15.492 1 92.56 416 GLY B N 1
ATOM 7271 C CA . GLY B 1 416 ? -28.812 18.703 14.125 1 92.56 416 GLY B CA 1
ATOM 7272 C C . GLY B 1 416 ? -27.547 19.422 13.719 1 92.56 416 GLY B C 1
ATOM 7273 O O . GLY B 1 416 ? -27.375 19.766 12.547 1 92.56 416 GLY B O 1
ATOM 7274 N N . HIS B 1 417 ? -26.656 19.641 14.641 1 93 417 HIS B N 1
ATOM 7275 C CA . HIS B 1 417 ? -25.344 20.219 14.391 1 93 417 HIS B CA 1
ATOM 7276 C C . HIS B 1 417 ? -24.234 19.188 14.57 1 93 417 HIS B C 1
ATOM 7278 O O . HIS B 1 417 ? -24.391 18.219 15.328 1 93 417 HIS B O 1
ATOM 7284 N N . PRO B 1 418 ? -23.141 19.391 13.789 1 93.94 418 PRO B N 1
ATOM 7285 C CA . PRO B 1 418 ? -22.016 18.484 14.008 1 93.94 418 PRO B CA 1
ATOM 7286 C C . PRO B 1 418 ? -21.562 18.438 15.461 1 93.94 418 PRO B C 1
ATOM 7288 O O . PRO B 1 418 ? -21.703 19.438 16.188 1 93.94 418 PRO B O 1
ATOM 7291 N N . PRO B 1 419 ? -21.047 17.312 15.93 1 93.62 419 PRO B N 1
ATOM 7292 C CA . PRO B 1 419 ? -20.578 17.156 17.297 1 93.62 419 PRO B CA 1
ATOM 7293 C C . PRO B 1 419 ? -19.266 17.891 17.547 1 93.62 419 PRO B C 1
ATOM 7295 O O . PRO B 1 419 ? -18.219 17.25 17.766 1 93.62 419 PRO B O 1
ATOM 7298 N N . THR B 1 420 ? -19.25 19.125 17.531 1 92.38 420 THR B N 1
ATOM 7299 C CA . THR B 1 420 ? -18.094 19.984 17.766 1 92.38 420 THR B CA 1
ATOM 7300 C C . THR B 1 420 ? -18.516 21.312 18.391 1 92.38 420 THR B C 1
ATOM 7302 O O . THR B 1 420 ? -19.688 21.516 18.672 1 92.38 420 THR B O 1
ATOM 7305 N N . LEU B 1 421 ? -17.562 22.062 18.797 1 88.19 421 LEU B N 1
ATOM 7306 C CA . LEU B 1 421 ? -17.766 23.406 19.312 1 88.19 421 LEU B CA 1
ATOM 7307 C C . LEU B 1 421 ? -17.219 24.453 18.344 1 88.19 421 LEU B C 1
ATOM 7309 O O . LEU B 1 421 ? -16.312 24.156 17.547 1 88.19 421 LEU B O 1
ATOM 7313 N N . SER B 1 422 ? -17.781 25.531 18.359 1 82.62 422 SER B N 1
ATOM 7314 C CA . SER B 1 422 ? -17.234 26.609 17.547 1 82.62 422 SER B CA 1
ATOM 7315 C C . SER B 1 422 ? -15.859 27.047 18.062 1 82.62 422 SER B C 1
ATOM 7317 O O . SER B 1 422 ? -15.523 26.781 19.219 1 82.62 422 SER B O 1
ATOM 7319 N N . LEU B 1 423 ? -15.102 27.609 17.219 1 79.12 423 LEU B N 1
ATOM 7320 C CA . LEU B 1 423 ? -13.773 28.047 17.609 1 79.12 423 LEU B CA 1
ATOM 7321 C C . LEU B 1 423 ? -13.852 29.016 18.781 1 79.12 423 LEU B C 1
ATOM 7323 O O . LEU B 1 423 ? -13.008 28.969 19.688 1 79.12 423 LEU B O 1
ATOM 7327 N N . GLY B 1 424 ? -14.836 29.891 18.719 1 76.75 424 GLY B N 1
ATOM 7328 C CA . GLY B 1 424 ? -15.031 30.812 19.844 1 76.75 424 GLY B CA 1
ATOM 7329 C C . GLY B 1 424 ? -15.289 30.094 21.156 1 76.75 424 GLY B C 1
ATOM 7330 O O . GLY B 1 424 ? -14.727 30.469 22.188 1 76.75 424 GLY B O 1
ATOM 7331 N N . GLN B 1 425 ? -16.078 29.109 21.094 1 77.69 425 GLN B N 1
ATOM 7332 C CA . GLN B 1 425 ? -16.391 28.328 22.281 1 77.69 425 GLN B CA 1
ATOM 7333 C C . GLN B 1 425 ? -15.164 27.578 22.781 1 77.69 425 GLN B C 1
ATOM 7335 O O . GLN B 1 425 ? -14.945 27.469 23.984 1 77.69 425 GLN B O 1
ATOM 7340 N N . ILE B 1 426 ? -14.383 27.125 21.875 1 76 426 ILE B N 1
ATOM 7341 C CA . ILE B 1 426 ? -13.18 26.375 22.234 1 76 426 ILE B CA 1
ATOM 7342 C C . ILE B 1 426 ? -12.18 27.297 22.922 1 76 426 ILE B C 1
ATOM 7344 O O . ILE B 1 426 ? -11.609 26.953 23.953 1 76 426 ILE B O 1
ATOM 7348 N N . GLU B 1 427 ? -12.031 28.453 22.391 1 76.69 427 GLU B N 1
ATOM 7349 C CA . GLU B 1 427 ? -11.07 29.406 22.938 1 76.69 427 GLU B CA 1
ATOM 7350 C C . GLU B 1 427 ? -11.523 29.938 24.297 1 76.69 427 GLU B C 1
ATOM 7352 O O . GLU B 1 427 ? -10.703 30.125 25.188 1 76.69 427 GLU B O 1
ATOM 7357 N N . GLU B 1 428 ? -12.781 30.141 24.391 1 72.5 428 GLU B N 1
ATOM 7358 C CA . GLU B 1 428 ? -13.328 30.562 25.672 1 72.5 428 GLU B CA 1
ATOM 7359 C C . GLU B 1 428 ? -13.086 29.516 26.75 1 72.5 428 GLU B C 1
ATOM 7361 O O . GLU B 1 428 ? -12.742 29.844 27.891 1 72.5 428 GLU B O 1
ATOM 7366 N N . GLU B 1 429 ? -13.234 28.344 26.328 1 68.38 429 GLU B N 1
ATOM 7367 C CA . GLU B 1 429 ? -13.023 27.25 27.266 1 68.38 429 GLU B CA 1
ATOM 7368 C C . GLU B 1 429 ? -11.555 27.141 27.672 1 68.38 429 GLU B C 1
ATOM 7370 O O . GLU B 1 429 ? -11.234 26.875 28.828 1 68.38 429 GLU B O 1
ATOM 7375 N N . GLN B 1 430 ? -10.766 27.297 26.688 1 70.25 430 GLN B N 1
ATOM 7376 C CA . GLN B 1 430 ? -9.336 27.203 26.953 1 70.25 430 GLN B CA 1
ATOM 7377 C C . GLN B 1 430 ? -8.883 28.328 27.891 1 70.25 430 GLN B C 1
ATOM 7379 O O . GLN B 1 430 ? -8.062 28.094 28.781 1 70.25 430 GLN B O 1
ATOM 7384 N N . GLN B 1 431 ? -9.414 29.5 27.656 1 68.06 431 GLN B N 1
ATOM 7385 C CA . GLN B 1 431 ? -9.094 30.641 28.531 1 68.06 431 GLN B CA 1
ATOM 7386 C C . GLN B 1 431 ? -9.594 30.406 29.953 1 68.06 431 GLN B C 1
ATOM 7388 O O . GLN B 1 431 ? -8.891 30.719 30.906 1 68.06 431 GLN B O 1
ATOM 7393 N N . LEU B 1 432 ? -10.781 29.828 29.969 1 62.62 432 LEU B N 1
ATOM 7394 C CA . LEU B 1 432 ? -11.352 29.531 31.266 1 62.62 432 LEU B CA 1
ATOM 7395 C C . LEU B 1 432 ? -10.531 28.484 32 1 62.62 432 LEU B C 1
ATOM 7397 O O . LEU B 1 432 ? -10.305 28.609 33.219 1 62.62 432 LEU B O 1
ATOM 7401 N N . GLU B 1 433 ? -10.086 27.547 31.312 1 65.38 433 GLU B N 1
ATOM 7402 C CA . GLU B 1 433 ? -9.273 26.484 31.922 1 65.38 433 GLU B CA 1
ATOM 7403 C C . GLU B 1 433 ? -7.926 27.031 32.375 1 65.38 433 GLU B C 1
ATOM 7405 O O . GLU B 1 433 ? -7.438 26.656 33.438 1 65.38 433 GLU B O 1
ATOM 7410 N N . GLU B 1 434 ? -7.367 27.844 31.578 1 61.97 434 GLU B N 1
ATOM 7411 C CA . GLU B 1 434 ? -6.094 28.453 31.953 1 61.97 434 GLU B CA 1
ATOM 7412 C C . GLU B 1 434 ? -6.234 29.312 33.219 1 61.97 434 GLU B C 1
ATOM 7414 O O . GLU B 1 434 ? -5.336 29.344 34.062 1 61.97 434 GLU B O 1
ATOM 7419 N N . LEU B 1 435 ? -7.398 29.938 33.25 1 50.69 435 LEU B N 1
ATOM 7420 C CA . LEU B 1 435 ? -7.68 30.766 34.406 1 50.69 435 LEU B CA 1
ATOM 7421 C C . LEU B 1 435 ? -7.918 29.906 35.656 1 50.69 435 LEU B C 1
ATOM 7423 O O . LEU B 1 435 ? -7.477 30.266 36.75 1 50.69 435 LEU B O 1
ATOM 7427 N N . LEU B 1 436 ? -8.703 28.844 35.406 1 48.25 436 LEU B N 1
ATOM 7428 C CA . LEU B 1 436 ? -9.016 27.953 36.531 1 48.25 436 LEU B CA 1
ATOM 7429 C C . LEU B 1 436 ? -7.773 27.188 36.969 1 48.25 436 LEU B C 1
ATOM 7431 O O . LEU B 1 436 ? -7.629 26.844 38.125 1 48.25 436 LEU B O 1
ATOM 7435 N N . ASN B 1 437 ? -7.051 26.703 36.031 1 50.66 437 ASN B N 1
ATOM 7436 C CA . ASN B 1 437 ? -5.793 26.062 36.375 1 50.66 437 ASN B CA 1
ATOM 7437 C C . ASN B 1 437 ? -4.863 27.016 37.125 1 50.66 437 ASN B C 1
ATOM 7439 O O . ASN B 1 437 ? -4.012 26.578 37.906 1 50.66 437 ASN B O 1
ATOM 7443 N N . PHE B 1 438 ? -4.887 28.375 36.875 1 41.03 438 PHE B N 1
ATOM 7444 C CA . PHE B 1 438 ? -4.137 29.312 37.719 1 41.03 438 PHE B CA 1
ATOM 7445 C C . PHE B 1 438 ? -4.668 29.328 39.125 1 41.03 438 PHE B C 1
ATOM 7447 O O . PHE B 1 438 ? -3.91 29.547 40.094 1 41.03 438 PHE B O 1
ATOM 7454 N N . ASN B 1 439 ? -6.012 29.406 39.438 1 34.12 439 ASN B N 1
ATOM 7455 C CA . ASN B 1 439 ? -6.559 29.438 40.812 1 34.12 439 ASN B CA 1
ATOM 7456 C C . ASN B 1 439 ? -6.676 28.031 41.406 1 34.12 439 ASN B C 1
ATOM 7458 O O . ASN B 1 439 ? -7.254 27.859 42.469 1 34.12 439 ASN B O 1
ATOM 7462 N N . THR B 1 440 ? -7.078 27.125 40.656 1 38.38 440 THR B N 1
ATOM 7463 C CA . THR B 1 440 ? -7.379 25.828 41.281 1 38.38 440 THR B CA 1
ATOM 7464 C C . THR B 1 440 ? -6.246 25.391 42.219 1 38.38 440 THR B C 1
ATOM 7466 O O . THR B 1 440 ? -5.07 25.516 41.844 1 38.38 440 THR B O 1
ATOM 7469 N N . ILE B 1 441 ? -6.648 25.188 43.594 1 33.22 441 ILE B N 1
ATOM 7470 C CA . ILE B 1 441 ? -6.5 24.469 44.844 1 33.22 441 ILE B CA 1
ATOM 7471 C C . ILE B 1 441 ? -5.828 23.125 44.594 1 33.22 441 ILE B C 1
ATOM 7473 O O . ILE B 1 441 ? -5.938 22.562 43.5 1 33.22 441 ILE B O 1
ATOM 7477 N N . PRO B 1 442 ? -5.168 22.578 45.688 1 32.06 442 PRO B N 1
ATOM 7478 C CA . PRO B 1 442 ? -4.559 21.266 45.875 1 32.06 442 PRO B CA 1
ATOM 7479 C C . PRO B 1 442 ? -5.395 20.125 45.281 1 32.06 442 PRO B C 1
ATOM 7481 O O . PRO B 1 442 ? -6.602 20.281 45.094 1 32.06 442 PRO B O 1
ATOM 7484 N N . SER B 1 443 ? -4.742 18.984 44.812 1 33.69 443 SER B N 1
ATOM 7485 C CA . SER B 1 443 ? -4.988 17.641 44.312 1 33.69 443 SER B CA 1
ATOM 7486 C C . SER B 1 443 ? -6.117 16.953 45.062 1 33.69 443 SER B C 1
ATOM 7488 O O . SER B 1 443 ? -5.887 16.328 46.094 1 33.69 443 SER B O 1
ATOM 7490 N N . THR B 1 444 ? -7.137 17.531 45.469 1 31.16 444 THR B N 1
ATOM 7491 C CA . THR B 1 444 ? -7.941 16.422 45.938 1 31.16 444 THR B CA 1
ATOM 7492 C C . THR B 1 444 ? -7.996 15.312 44.875 1 31.16 444 THR B C 1
ATOM 7494 O O . THR B 1 444 ? -8.406 15.547 43.75 1 31.16 444 THR B O 1
ATOM 7497 N N . ALA B 1 445 ? -7.105 14.305 45 1 31.95 445 ALA B N 1
ATOM 7498 C CA . ALA B 1 445 ? -6.727 12.984 44.5 1 31.95 445 ALA B CA 1
ATOM 7499 C C . ALA B 1 445 ? -7.961 12.172 44.094 1 31.95 445 ALA B C 1
ATOM 7501 O O . ALA B 1 445 ? -8.469 11.383 44.906 1 31.95 445 ALA B O 1
ATOM 7502 N N . GLY B 1 446 ? -8.898 12.672 43.656 1 31.16 446 GLY B N 1
ATOM 7503 C CA . GLY B 1 446 ? -9.859 11.648 43.25 1 31.16 446 GLY B CA 1
ATOM 7504 C C . GLY B 1 446 ? -9.258 10.562 42.375 1 31.16 446 GLY B C 1
ATOM 7505 O O . GLY B 1 446 ? -8.125 10.695 41.906 1 31.16 446 GLY B O 1
ATOM 7506 N N . GLY B 1 447 ? -9.922 9.328 42.25 1 33.47 447 GLY B N 1
ATOM 7507 C CA . GLY B 1 447 ? -9.406 8.094 41.719 1 33.47 447 GLY B CA 1
ATOM 7508 C C . GLY B 1 447 ? -8.82 8.258 40.312 1 33.47 447 GLY B C 1
ATOM 7509 O O . GLY B 1 447 ? -9.539 8.164 39.312 1 33.47 447 GLY B O 1
ATOM 7510 N N . ALA B 1 448 ? -7.895 9.094 40.094 1 36.19 448 ALA B N 1
ATOM 7511 C CA . ALA B 1 448 ? -7.008 9.141 38.906 1 36.19 448 ALA B CA 1
ATOM 7512 C C . ALA B 1 448 ? -6.75 7.746 38.375 1 36.19 448 ALA B C 1
ATOM 7514 O O . ALA B 1 448 ? -6.215 6.883 39.062 1 36.19 448 ALA B O 1
ATOM 7515 N N . GLN B 1 449 ? -7.59 7.297 37.5 1 44.38 449 GLN B N 1
ATOM 7516 C CA . GLN B 1 449 ? -7.156 6.094 36.812 1 44.38 449 GLN B CA 1
ATOM 7517 C C . GLN B 1 449 ? -5.676 6.172 36.438 1 44.38 449 GLN B C 1
ATOM 7519 O O . GLN B 1 449 ? -5.227 7.152 35.844 1 44.38 449 GLN B O 1
ATOM 7524 N N . SER B 1 450 ? -4.812 5.695 37.25 1 49.22 450 SER B N 1
ATOM 7525 C CA . SER B 1 450 ? -3.369 5.641 37.062 1 49.22 450 SER B CA 1
ATOM 7526 C C . SER B 1 450 ? -3.02 5.262 35.625 1 49.22 450 SER B C 1
ATOM 7528 O O . SER B 1 450 ? -3.783 4.559 34.938 1 49.22 450 SER B O 1
ATOM 7530 N N . GLY B 1 451 ? -2.154 6.148 34.969 1 51.31 451 GLY B N 1
ATOM 7531 C CA . GLY B 1 451 ? -1.524 5.824 33.719 1 51.31 451 GLY B CA 1
ATOM 7532 C C . GLY B 1 451 ? -1.349 4.332 33.5 1 51.31 451 GLY B C 1
ATOM 7533 O O . GLY B 1 451 ? -1.425 3.85 32.375 1 51.31 451 GLY B O 1
ATOM 7534 N N . GLY B 1 452 ? -1.179 3.611 34.5 1 59.5 452 GLY B N 1
ATOM 7535 C CA . GLY B 1 452 ? -0.971 2.176 34.406 1 59.5 452 GLY B CA 1
ATOM 7536 C C . GLY B 1 452 ? -2.193 1.422 33.938 1 59.5 452 GLY B C 1
ATOM 7537 O O . GLY B 1 452 ? -2.076 0.477 33.156 1 59.5 452 GLY B O 1
ATOM 7538 N N . SER B 1 453 ? -3.391 1.899 34.25 1 72.69 453 SER B N 1
ATOM 7539 C CA . SER B 1 453 ? -4.625 1.217 33.875 1 72.69 453 SER B CA 1
ATOM 7540 C C . SER B 1 453 ? -4.922 1.379 32.406 1 72.69 453 SER B C 1
ATOM 7542 O O . SER B 1 453 ? -5.383 0.44 31.75 1 72.69 453 SER B O 1
ATOM 7544 N N . LEU B 1 454 ? -4.512 2.445 31.812 1 80.25 454 LEU B N 1
ATOM 7545 C CA . LEU B 1 454 ? -4.797 2.695 30.406 1 80.25 454 LEU B CA 1
ATOM 7546 C C . LEU B 1 454 ? -3.953 1.792 29.516 1 80.25 454 LEU B C 1
ATOM 7548 O O . LEU B 1 454 ? -4.391 1.397 28.422 1 80.25 454 LEU B O 1
ATOM 7552 N N . VAL B 1 455 ? -2.85 1.362 30.016 1 80.88 455 VAL B N 1
ATOM 7553 C CA . VAL B 1 455 ? -1.941 0.538 29.219 1 80.88 455 VAL B CA 1
ATOM 7554 C C . VAL B 1 455 ? -2.521 -0.867 29.062 1 80.88 455 VAL B C 1
ATOM 7556 O O . VAL B 1 455 ? -2.254 -1.549 28.078 1 80.88 455 VAL B O 1
ATOM 7559 N N . ASP B 1 456 ? -3.377 -1.197 29.969 1 83.5 456 ASP B N 1
ATOM 7560 C CA . ASP B 1 456 ? -3.982 -2.525 29.938 1 83.5 456 ASP B CA 1
ATOM 7561 C C . ASP B 1 456 ? -4.922 -2.668 28.75 1 83.5 456 ASP B C 1
ATOM 7563 O O . ASP B 1 456 ? -5.242 -3.785 28.328 1 83.5 456 ASP B O 1
ATOM 7567 N N . VAL B 1 457 ? -5.301 -1.541 28.266 1 88.5 457 VAL B N 1
ATOM 7568 C CA . VAL B 1 457 ? -6.223 -1.504 27.125 1 88.5 457 VAL B CA 1
ATOM 7569 C C . VAL B 1 457 ? -5.543 -2.092 25.891 1 88.5 457 VAL B C 1
ATOM 7571 O O . VAL B 1 457 ? -6.219 -2.523 24.953 1 88.5 457 VAL B O 1
ATOM 7574 N N . LEU B 1 458 ? -4.219 -2.115 25.859 1 89.06 458 LEU B N 1
ATOM 7575 C CA . LEU B 1 458 ? -3.451 -2.619 24.734 1 89.06 458 LEU B CA 1
ATOM 7576 C C . LEU B 1 458 ? -3.621 -4.129 24.578 1 89.06 458 LEU B C 1
ATOM 7578 O O . LEU B 1 458 ? -3.363 -4.688 23.516 1 89.06 458 LEU B O 1
ATOM 7582 N N . HIS B 1 459 ? -4.043 -4.75 25.672 1 80.81 459 HIS B N 1
ATOM 7583 C CA . HIS B 1 459 ? -4.215 -6.199 25.641 1 80.81 459 HIS B CA 1
ATOM 7584 C C . HIS B 1 459 ? -5.668 -6.574 25.375 1 80.81 459 HIS B C 1
ATOM 7586 O O . HIS B 1 459 ? -6.578 -6.07 26.031 1 80.81 459 HIS B O 1
ATOM 7592 N N . VAL B 1 460 ? -5.777 -7.258 24.219 1 79.38 460 VAL B N 1
ATOM 7593 C CA . VAL B 1 460 ? -7.121 -7.719 23.875 1 79.38 460 VAL B CA 1
ATOM 7594 C C . VAL B 1 460 ? -7.34 -9.125 24.438 1 79.38 460 VAL B C 1
ATOM 7596 O O . VAL B 1 460 ? -6.473 -9.992 24.312 1 79.38 460 VAL B O 1
ATOM 7599 N N . GLY B 1 461 ? -8.234 -9.312 25.359 1 61.72 461 GLY B N 1
ATOM 7600 C CA . GLY B 1 461 ? -8.492 -10.648 25.875 1 61.72 461 GLY B CA 1
ATOM 7601 C C . GLY B 1 461 ? -8.922 -11.633 24.797 1 61.72 461 GLY B C 1
ATOM 7602 O O . GLY B 1 461 ? -9.594 -11.25 23.828 1 61.72 461 GLY B O 1
ATOM 7603 N N . VAL B 1 462 ? -8.109 -12.734 24.531 1 55.62 462 VAL B N 1
ATOM 7604 C CA . VAL B 1 462 ? -8.18 -13.828 23.562 1 55.62 462 VAL B CA 1
ATOM 7605 C C . VAL B 1 462 ? -9.617 -14.336 23.469 1 55.62 462 VAL B C 1
ATOM 7607 O O . VAL B 1 462 ? -10.047 -14.797 22.406 1 55.62 462 VAL B O 1
ATOM 7610 N N . GLU B 1 463 ? -10.336 -14.398 24.562 1 52.22 463 GLU B N 1
ATOM 7611 C CA . GLU B 1 463 ? -11.586 -15.148 24.469 1 52.22 463 GLU B CA 1
ATOM 7612 C C . GLU B 1 463 ? -12.555 -14.477 23.484 1 52.22 463 GLU B C 1
ATOM 7614 O O . GLU B 1 463 ? -13.664 -14.977 23.266 1 52.22 463 GLU B O 1
ATOM 7619 N N . ALA B 1 464 ? -12.117 -13.398 23 1 49.53 464 ALA B N 1
ATOM 7620 C CA . ALA B 1 464 ? -13.141 -12.641 22.297 1 49.53 464 ALA B CA 1
ATOM 7621 C C . ALA B 1 464 ? -13.406 -13.242 20.906 1 49.53 464 ALA B C 1
ATOM 7623 O O . ALA B 1 464 ? -12.492 -13.352 20.094 1 49.53 464 ALA B O 1
ATOM 7624 N N . THR B 1 465 ? -14.305 -14.109 20.688 1 51.75 465 THR B N 1
ATOM 7625 C CA . THR B 1 465 ? -14.852 -14.844 19.562 1 51.75 465 THR B CA 1
ATOM 7626 C C . THR B 1 465 ? -14.836 -13.992 18.297 1 51.75 465 THR B C 1
ATOM 7628 O O . THR B 1 465 ? -14.789 -14.516 17.172 1 51.75 465 THR B O 1
ATOM 7631 N N . GLN B 1 466 ? -14.867 -12.508 18.344 1 63.06 466 GLN B N 1
ATOM 7632 C CA . GLN B 1 466 ? -15.109 -11.852 17.062 1 63.06 466 GLN B CA 1
ATOM 7633 C C . GLN B 1 466 ? -14.148 -10.688 16.859 1 63.06 466 GLN B C 1
ATOM 7635 O O . GLN B 1 466 ? -14.547 -9.523 16.969 1 63.06 466 GLN B O 1
ATOM 7640 N N . LEU B 1 467 ? -12.969 -11.062 16.703 1 60.69 467 LEU B N 1
ATOM 7641 C CA . LEU B 1 467 ? -11.953 -10.031 16.516 1 60.69 467 LEU B CA 1
ATOM 7642 C C . LEU B 1 467 ? -12.008 -9.445 15.117 1 60.69 467 LEU B C 1
ATOM 7644 O O . LEU B 1 467 ? -11.023 -9.477 14.383 1 60.69 467 LEU B O 1
ATOM 7648 N N . GLN B 1 468 ? -13.25 -9.242 14.688 1 66.56 468 GLN B N 1
ATOM 7649 C CA . GLN B 1 468 ? -13.453 -8.594 13.398 1 66.56 468 GLN B CA 1
ATOM 7650 C C . GLN B 1 468 ? -14.164 -7.25 13.562 1 66.56 468 GLN B C 1
ATOM 7652 O O . GLN B 1 468 ? -14.82 -7.012 14.578 1 66.56 468 GLN B O 1
ATOM 7657 N N . SER B 1 469 ? -13.766 -6.242 12.789 1 63.31 469 SER B N 1
ATOM 7658 C CA . SER B 1 469 ? -14.57 -5.027 12.758 1 63.31 469 SER B CA 1
ATOM 7659 C C . SER B 1 469 ? -16.047 -5.348 12.555 1 63.31 469 SER B C 1
ATOM 7661 O O . SER B 1 469 ? -16.391 -6.207 11.742 1 63.31 469 SER B O 1
ATOM 7663 N N . PRO B 1 470 ? -16.969 -4.629 13.414 1 67 470 PRO B N 1
ATOM 7664 C CA . PRO B 1 470 ? -16.719 -3.527 14.352 1 67 470 PRO B CA 1
ATOM 7665 C C . PRO B 1 470 ? -16.422 -4.012 15.773 1 67 470 PRO B C 1
ATOM 7667 O O . PRO B 1 470 ? -16.406 -3.215 16.703 1 67 470 PRO B O 1
ATOM 7670 N N . TYR B 1 471 ? -15.992 -5.148 15.922 1 66 471 TYR B N 1
ATOM 7671 C CA . TYR B 1 471 ? -15.648 -5.719 17.219 1 66 471 TYR B CA 1
ATOM 7672 C C . TYR B 1 471 ? -16.766 -5.492 18.234 1 66 471 TYR B C 1
ATOM 7674 O O . TYR B 1 471 ? -16.516 -5.113 19.375 1 66 471 TYR B O 1
ATOM 7682 N N . GLY B 1 472 ? -17.922 -5.395 17.719 1 71.31 472 GLY B N 1
ATOM 7683 C CA . GLY B 1 472 ? -19.094 -5.234 18.578 1 71.31 472 GLY B CA 1
ATOM 7684 C C . GLY B 1 472 ? -19.312 -3.805 19.031 1 71.31 472 GLY B C 1
ATOM 7685 O O . GLY B 1 472 ? -20.109 -3.549 19.938 1 71.31 472 GLY B O 1
ATOM 7686 N N . VAL B 1 473 ? -18.484 -2.883 18.594 1 84.69 473 VAL B N 1
ATOM 7687 C CA . VAL B 1 473 ? -18.688 -1.481 18.953 1 84.69 473 VAL B CA 1
ATOM 7688 C C . VAL B 1 473 ? -19.844 -0.901 18.141 1 84.69 473 VAL B C 1
ATOM 7690 O O . VAL B 1 473 ? -19.672 -0.529 16.984 1 84.69 473 VAL B O 1
ATOM 7693 N N . MET B 1 474 ? -20.922 -0.781 18.766 1 88.06 474 MET B N 1
ATOM 7694 C CA . MET B 1 474 ? -22.141 -0.295 18.109 1 88.06 474 MET B CA 1
ATOM 7695 C C . MET B 1 474 ? -22.047 1.207 17.875 1 88.06 474 MET B C 1
ATOM 7697 O O . MET B 1 474 ? -21.25 1.9 18.484 1 88.06 474 MET B O 1
ATOM 7701 N N . GLU B 1 475 ? -22.844 1.646 17.031 1 91.62 475 GLU B N 1
ATOM 7702 C CA . GLU B 1 475 ? -22.891 3.062 16.672 1 91.62 475 GLU B CA 1
ATOM 7703 C C . GLU B 1 475 ? -23.094 3.934 17.906 1 91.62 475 GLU B C 1
ATOM 7705 O O . GLU B 1 475 ? -22.453 4.973 18.062 1 91.62 475 GLU B O 1
ATOM 7710 N N . SER B 1 476 ? -23.922 3.502 18.828 1 89 476 SER B N 1
ATOM 7711 C CA . SER B 1 476 ? -24.281 4.293 20 1 89 476 SER B CA 1
ATOM 7712 C C . SER B 1 476 ? -23.125 4.383 20.984 1 89 476 SER B C 1
ATOM 7714 O O . SER B 1 476 ? -23.094 5.285 21.828 1 89 476 SER B O 1
ATOM 7716 N N . SER B 1 477 ? -22.188 3.479 20.922 1 90.56 477 SER B N 1
ATOM 7717 C CA . SER B 1 477 ? -21.062 3.443 21.844 1 90.56 477 SER B CA 1
ATOM 7718 C C . SER B 1 477 ? -19.859 4.195 21.297 1 90.56 477 SER B C 1
ATOM 7720 O O . SER B 1 477 ? -18.875 4.41 22 1 90.56 477 SER B O 1
ATOM 7722 N N . ARG B 1 478 ? -19.969 4.57 20.078 1 94.44 478 ARG B N 1
ATOM 7723 C CA . ARG B 1 478 ? -18.812 5.168 19.406 1 94.44 478 ARG B CA 1
ATOM 7724 C C . ARG B 1 478 ? -18.719 6.656 19.719 1 94.44 478 ARG B C 1
ATOM 7726 O O . ARG B 1 478 ? -19.734 7.355 19.781 1 94.44 478 ARG B O 1
ATOM 7733 N N . ILE B 1 479 ? -17.516 7.098 20.016 1 95.81 479 ILE B N 1
ATOM 7734 C CA . ILE B 1 479 ? -17.234 8.516 20.172 1 95.81 479 ILE B CA 1
ATOM 7735 C C . ILE B 1 479 ? -17.312 9.219 18.828 1 95.81 479 ILE B C 1
ATOM 7737 O O . ILE B 1 479 ? -16.672 8.789 17.859 1 95.81 479 ILE B O 1
ATOM 7741 N N . LYS B 1 480 ? -18.094 10.242 18.781 1 96.5 480 LYS B N 1
ATOM 7742 C CA . LYS B 1 480 ? -18.312 10.945 17.516 1 96.5 480 LYS B CA 1
ATOM 7743 C C . LYS B 1 480 ? -17.203 11.945 17.234 1 96.5 480 LYS B C 1
ATOM 7745 O O . LYS B 1 480 ? -16.844 12.18 16.078 1 96.5 480 LYS B O 1
ATOM 7750 N N . ASN B 1 481 ? -16.688 12.602 18.25 1 95.25 481 ASN B N 1
ATOM 7751 C CA . ASN B 1 481 ? -15.609 13.578 18.141 1 95.25 481 ASN B CA 1
ATOM 7752 C C . ASN B 1 481 ? -14.906 13.797 19.469 1 95.25 481 ASN B C 1
ATOM 7754 O O . ASN B 1 481 ? -15.5 13.609 20.531 1 95.25 481 ASN B O 1
ATOM 7758 N N . THR B 1 482 ? -13.703 14.031 19.406 1 95.12 482 THR B N 1
ATOM 7759 C CA . THR B 1 482 ? -12.898 14.406 20.562 1 95.12 482 THR B CA 1
ATOM 7760 C C . THR B 1 482 ? -12.133 15.695 20.297 1 95.12 482 THR B C 1
ATOM 7762 O O . THR B 1 482 ? -11.352 15.781 19.344 1 95.12 482 THR B O 1
ATOM 7765 N N . LEU B 1 483 ? -12.398 16.703 21.047 1 93.25 483 LEU B N 1
ATOM 7766 C CA . LEU B 1 483 ? -11.648 17.953 21 1 93.25 483 LEU B CA 1
ATOM 7767 C C . LEU B 1 483 ? -10.531 17.953 22.031 1 93.25 483 LEU B C 1
ATOM 7769 O O . LEU B 1 483 ? -10.781 17.781 23.219 1 93.25 483 LEU B O 1
ATOM 7773 N N . ILE B 1 484 ? -9.352 18.141 21.578 1 92.31 484 ILE B N 1
ATOM 7774 C CA . ILE B 1 484 ? -8.188 18.172 22.469 1 92.31 484 ILE B CA 1
ATOM 7775 C C . ILE B 1 484 ? -8.039 19.562 23.078 1 92.31 484 ILE B C 1
ATOM 7777 O O . ILE B 1 484 ? -7.961 20.562 22.359 1 92.31 484 ILE B O 1
ATOM 7781 N N . GLY B 1 485 ? -8.016 19.625 24.391 1 88.38 485 GLY B N 1
ATOM 7782 C CA . GLY B 1 485 ? -7.922 20.891 25.094 1 88.38 485 GLY B CA 1
ATOM 7783 C C . GLY B 1 485 ? -6.535 21.172 25.641 1 88.38 485 GLY B C 1
ATOM 7784 O O . GLY B 1 485 ? -5.531 20.859 25 1 88.38 485 GLY B O 1
ATOM 7785 N N . ALA B 1 486 ? -6.539 21.75 26.734 1 83.94 486 ALA B N 1
ATOM 7786 C CA . ALA B 1 486 ? -5.289 22.219 27.328 1 83.94 486 ALA B CA 1
ATOM 7787 C C . ALA B 1 486 ? -4.438 21.062 27.812 1 83.94 486 ALA B C 1
ATOM 7789 O O . ALA B 1 486 ? -4.961 20.094 28.375 1 83.94 486 ALA B O 1
ATOM 7790 N N . ARG B 1 487 ? -3.199 21.203 27.5 1 88.06 487 ARG B N 1
ATOM 7791 C CA . ARG B 1 487 ? -2.213 20.234 27.938 1 88.06 487 ARG B CA 1
ATOM 7792 C C . ARG B 1 487 ? -1.532 20.672 29.234 1 88.06 487 ARG B C 1
ATOM 7794 O O . ARG B 1 487 ? -1.226 21.859 29.391 1 88.06 487 ARG B O 1
ATOM 7801 N N . ASP B 1 488 ? -1.41 19.734 30.172 1 83.62 488 ASP B N 1
ATOM 7802 C CA . ASP B 1 488 ? -0.65 19.953 31.391 1 83.62 488 ASP B CA 1
ATOM 7803 C C . ASP B 1 488 ? 0.515 18.969 31.516 1 83.62 488 ASP B C 1
ATOM 7805 O O . ASP B 1 488 ? 0.726 18.141 30.625 1 83.62 488 ASP B O 1
ATOM 7809 N N . LYS B 1 489 ? 1.307 19.094 32.5 1 84.38 489 LYS B N 1
ATOM 7810 C CA . LYS B 1 489 ? 2.465 18.234 32.688 1 84.38 489 LYS B CA 1
ATOM 7811 C C . LYS B 1 489 ? 2.037 16.781 32.906 1 84.38 489 LYS B C 1
ATOM 7813 O O . LYS B 1 489 ? 2.729 15.859 32.469 1 84.38 489 LYS B O 1
ATOM 7818 N N . ALA B 1 490 ? 0.836 16.672 33.469 1 89.5 490 ALA B N 1
ATOM 7819 C CA . ALA B 1 490 ? 0.456 15.336 33.906 1 89.5 490 ALA B CA 1
ATOM 7820 C C . ALA B 1 490 ? -0.567 14.719 32.969 1 89.5 490 ALA B C 1
ATOM 7822 O O . ALA B 1 490 ? -0.863 13.523 33.062 1 89.5 490 ALA B O 1
ATOM 7823 N N . GLY B 1 491 ? -1.12 15.539 32.125 1 92.31 491 GLY B N 1
ATOM 7824 C CA . GLY B 1 491 ? -2.166 15.008 31.281 1 92.31 491 GLY B CA 1
ATOM 7825 C C . GLY B 1 491 ? -2.797 16.047 30.375 1 92.31 491 GLY B C 1
ATOM 7826 O O . GLY B 1 491 ? -2.211 17.109 30.141 1 92.31 491 GLY B O 1
ATOM 7827 N N . VAL B 1 492 ? -3.914 15.68 29.766 1 92.69 492 VAL B N 1
ATOM 7828 C CA . VAL B 1 492 ? -4.59 16.562 28.797 1 92.69 492 VAL B CA 1
ATOM 7829 C C . VAL B 1 492 ? -6.094 16.531 29.047 1 92.69 492 VAL B C 1
ATOM 7831 O O . VAL B 1 492 ? -6.648 15.492 29.422 1 92.69 492 VAL B O 1
ATOM 7834 N N . THR B 1 493 ? -6.734 17.641 28.953 1 90.75 493 THR B N 1
ATOM 7835 C CA . THR B 1 493 ? -8.188 17.719 29.031 1 90.75 493 THR B CA 1
ATOM 7836 C C . THR B 1 493 ? -8.812 17.578 27.656 1 90.75 493 THR B C 1
ATOM 7838 O O . THR B 1 493 ? -8.336 18.172 26.688 1 90.75 493 THR B O 1
ATOM 7841 N N . VAL B 1 494 ? -9.859 16.734 27.547 1 93.25 494 VAL B N 1
ATOM 7842 C CA . VAL B 1 494 ? -10.523 16.547 26.266 1 93.25 494 VAL B CA 1
ATOM 7843 C C . VAL B 1 494 ? -12.031 16.734 26.422 1 93.25 494 VAL B C 1
ATOM 7845 O O . VAL B 1 494 ? -12.555 16.625 27.531 1 93.25 494 VAL B O 1
ATOM 7848 N N . THR B 1 495 ? -12.688 17.109 25.391 1 92.06 495 THR B N 1
ATOM 7849 C CA . THR B 1 495 ? -14.148 17.141 25.297 1 92.06 495 THR B CA 1
ATOM 7850 C C . THR B 1 495 ? -14.641 16.078 24.312 1 92.06 495 THR B C 1
ATOM 7852 O O . THR B 1 495 ? -14.289 16.109 23.125 1 92.06 495 THR B O 1
ATOM 7855 N N . ILE B 1 496 ? -15.438 15.211 24.781 1 94.38 496 ILE B N 1
ATOM 7856 C CA . ILE B 1 496 ? -15.867 14.062 23.984 1 94.38 496 ILE B CA 1
ATOM 7857 C C . ILE B 1 496 ? -17.359 14.195 23.641 1 94.38 496 ILE B C 1
ATOM 7859 O O . ILE B 1 496 ? -18.156 14.602 24.484 1 94.38 496 ILE B O 1
ATOM 7863 N N . PHE B 1 497 ? -17.719 13.891 22.438 1 94.81 497 PHE B N 1
ATOM 7864 C CA . PHE B 1 497 ? -19.109 13.898 21.969 1 94.81 497 PHE B CA 1
ATOM 7865 C C . PHE B 1 497 ? -19.594 12.484 21.703 1 94.81 497 PHE B C 1
ATOM 7867 O O . PHE B 1 497 ? -18.953 11.719 20.984 1 94.81 497 PHE B O 1
ATOM 7874 N N . ARG B 1 498 ? -20.734 12.117 22.219 1 93.44 498 ARG B N 1
ATOM 7875 C CA . ARG B 1 498 ? -21.359 10.812 22.031 1 93.44 498 ARG B CA 1
ATOM 7876 C C . ARG B 1 498 ? -22.859 10.961 21.766 1 93.44 498 ARG B C 1
ATOM 7878 O O . ARG B 1 498 ? -23.406 12.055 21.891 1 93.44 498 ARG B O 1
ATOM 7885 N N . ASP B 1 499 ? -23.422 9.852 21.328 1 92.31 499 ASP B N 1
ATOM 7886 C CA . ASP B 1 499 ? -24.875 9.844 21.203 1 92.31 499 ASP B CA 1
ATOM 7887 C C . ASP B 1 499 ? -25.547 10.117 22.547 1 92.31 499 ASP B C 1
ATOM 7889 O O . ASP B 1 499 ? -25.031 9.75 23.594 1 92.31 499 ASP B O 1
ATOM 7893 N N . PRO B 1 500 ? -26.688 10.773 22.391 1 90.06 500 PRO B N 1
ATOM 7894 C CA . PRO B 1 500 ? -27.391 11.055 23.656 1 90.06 500 PRO B CA 1
ATOM 7895 C C . PRO B 1 500 ? -27.828 9.789 24.391 1 90.06 500 PRO B C 1
ATOM 7897 O O . PRO B 1 500 ? -28.219 8.805 23.75 1 90.06 500 PRO B O 1
ATOM 7900 N N . GLN B 1 501 ? -27.562 9.695 25.609 1 76.88 501 GLN B N 1
ATOM 7901 C CA . GLN B 1 501 ? -27.984 8.562 26.438 1 76.88 501 GLN B CA 1
ATOM 7902 C C . GLN B 1 501 ? -29.484 8.602 26.688 1 76.88 501 GLN B C 1
ATOM 7904 O O . GLN B 1 501 ? -30.125 7.562 26.781 1 76.88 501 GLN B O 1
ATOM 7909 N N . ASN B 1 502 ? -29.938 9.797 26.922 1 72.62 502 ASN B N 1
ATOM 7910 C CA . ASN B 1 502 ? -31.359 9.961 27.156 1 72.62 502 ASN B CA 1
ATOM 7911 C C . ASN B 1 502 ? -32.062 10.617 25.969 1 72.62 502 ASN B C 1
ATOM 7913 O O . ASN B 1 502 ? -31.391 11.055 25.016 1 72.62 502 ASN B O 1
ATOM 7917 N N . ALA B 1 503 ? -33.344 10.359 25.844 1 66.81 503 ALA B N 1
ATOM 7918 C CA . ALA B 1 503 ? -34.188 10.82 24.766 1 66.81 503 ALA B CA 1
ATOM 7919 C C . ALA B 1 503 ? -34.031 12.312 24.5 1 66.81 503 ALA B C 1
ATOM 7921 O O . ALA B 1 503 ? -34.938 12.984 24.031 1 66.81 503 ALA B O 1
ATOM 7922 N N . GLN B 1 504 ? -32.75 12.82 24.719 1 72.56 504 GLN B N 1
ATOM 7923 C CA . GLN B 1 504 ? -32.562 14.242 24.484 1 72.56 504 GLN B CA 1
ATOM 7924 C C . GLN B 1 504 ? -32.125 14.5 23.047 1 72.56 504 GLN B C 1
ATOM 7926 O O . GLN B 1 504 ? -31.625 13.602 22.359 1 72.56 504 GLN B O 1
ATOM 7931 N N . ASP B 1 505 ? -32.438 15.719 22.5 1 87 505 ASP B N 1
ATOM 7932 C CA . ASP B 1 505 ? -32.156 16.156 21.141 1 87 505 ASP B CA 1
ATOM 7933 C C . ASP B 1 505 ? -30.797 16.844 21.078 1 87 505 ASP B C 1
ATOM 7935 O O . ASP B 1 505 ? -30.594 17.766 20.266 1 87 505 ASP B O 1
ATOM 7939 N N . GLU B 1 506 ? -29.906 16.516 22.078 1 91.69 506 GLU B N 1
ATOM 7940 C CA . GLU B 1 506 ? -28.562 17.094 22.125 1 91.69 506 GLU B CA 1
ATOM 7941 C C . GLU B 1 506 ? -27.5 16.016 22.266 1 91.69 506 GLU B C 1
ATOM 7943 O O . GLU B 1 506 ? -27.766 14.953 22.844 1 91.69 506 GLU B O 1
ATOM 7948 N N . TRP B 1 507 ? -26.328 16.344 21.766 1 93.31 507 TRP B N 1
ATOM 7949 C CA . TRP B 1 507 ? -25.188 15.438 21.953 1 93.31 507 TRP B CA 1
ATOM 7950 C C . TRP B 1 507 ? -24.859 15.281 23.422 1 93.31 507 TRP B C 1
ATOM 7952 O O . TRP B 1 507 ? -25.047 16.203 24.219 1 93.31 507 TRP B O 1
ATOM 7962 N N . ASP B 1 508 ? -24.438 14.086 23.797 1 92 508 ASP B N 1
ATOM 7963 C CA . ASP B 1 508 ? -23.812 13.891 25.109 1 92 508 ASP B CA 1
ATOM 7964 C C . ASP B 1 508 ? -22.375 14.406 25.109 1 92 508 ASP B C 1
ATOM 7966 O O . ASP B 1 508 ? -21.5 13.781 24.531 1 92 508 ASP B O 1
ATOM 7970 N N . VAL B 1 509 ? -22.188 15.57 25.719 1 91.12 509 VAL B N 1
ATOM 7971 C CA . VAL B 1 509 ? -20.875 16.219 25.734 1 91.12 509 VAL B CA 1
ATOM 7972 C C . VAL B 1 509 ? -20.234 16.078 27.109 1 91.12 509 VAL B C 1
ATOM 7974 O O . VAL B 1 509 ? -20.828 16.469 28.125 1 91.12 509 VAL B O 1
ATOM 7977 N N . ARG B 1 510 ? -19.016 15.508 27.125 1 88.19 510 ARG B N 1
ATOM 7978 C CA . ARG B 1 510 ? -18.328 15.289 28.391 1 88.19 510 ARG B CA 1
ATOM 7979 C C . ARG B 1 510 ? -16.891 15.797 28.344 1 88.19 510 ARG B C 1
ATOM 7981 O O . ARG B 1 510 ? -16.188 15.555 27.359 1 88.19 510 ARG B O 1
ATOM 7988 N N . LYS B 1 511 ? -16.547 16.531 29.359 1 88.75 511 LYS B N 1
ATOM 7989 C CA . LYS B 1 511 ? -15.156 16.953 29.531 1 88.75 511 LYS B CA 1
ATOM 7990 C C . LYS B 1 511 ? -14.414 16.016 30.484 1 88.75 511 LYS B C 1
ATOM 7992 O O . LYS B 1 511 ? -14.961 15.625 31.531 1 88.75 511 LYS B O 1
ATOM 7997 N N . GLU B 1 512 ? -13.281 15.633 30.078 1 90.44 512 GLU B N 1
ATOM 7998 C CA . GLU B 1 512 ? -12.516 14.68 30.875 1 90.44 512 GLU B CA 1
ATOM 7999 C C . GLU B 1 512 ? -11.023 15.008 30.859 1 90.44 512 GLU B C 1
ATOM 8001 O O . GLU B 1 512 ? -10.508 15.531 29.875 1 90.44 512 GLU B O 1
ATOM 8006 N N . PHE B 1 513 ? -10.383 14.797 32 1 91.69 513 PHE B N 1
ATOM 8007 C CA . PHE B 1 513 ? -8.93 14.859 32.094 1 91.69 513 PHE B CA 1
ATOM 8008 C C . PHE B 1 513 ? -8.32 13.477 31.922 1 91.69 513 PHE B C 1
ATOM 8010 O O . PHE B 1 513 ? -8.688 12.531 32.625 1 91.69 513 PHE B O 1
ATOM 8017 N N . ILE B 1 514 ? -7.453 13.352 30.969 1 93.44 514 ILE B N 1
ATOM 8018 C CA . ILE B 1 514 ? -6.793 12.078 30.688 1 93.44 514 ILE B CA 1
ATOM 8019 C C . ILE B 1 514 ? -5.32 12.164 31.078 1 93.44 514 ILE B C 1
ATOM 8021 O O . ILE B 1 514 ? -4.555 12.93 30.469 1 93.44 514 ILE B O 1
ATOM 8025 N N . PRO B 1 515 ? -4.879 11.391 32.031 1 92.81 515 PRO B N 1
ATOM 8026 C CA . PRO B 1 515 ? -3.473 11.422 32.438 1 92.81 515 PRO B CA 1
ATOM 8027 C C . PRO B 1 515 ? -2.547 10.797 31.391 1 92.81 515 PRO B C 1
ATOM 8029 O O . PRO B 1 515 ? -2.939 9.852 30.703 1 92.81 515 PRO B O 1
ATOM 8032 N N . PHE B 1 516 ? -1.342 11.305 31.312 1 92.06 516 PHE B N 1
ATOM 8033 C CA . PHE B 1 516 ? -0.333 10.688 30.469 1 92.06 516 PHE B CA 1
ATOM 8034 C C . PHE B 1 516 ? 0.173 9.391 31.078 1 92.06 516 PHE B C 1
ATOM 8036 O O . PHE B 1 516 ? -0.052 9.125 32.25 1 92.06 516 PHE B O 1
ATOM 8043 N N . LEU B 1 517 ? 0.807 8.586 30.25 1 87.94 517 LEU B N 1
ATOM 8044 C CA . LEU B 1 517 ? 1.335 7.309 30.703 1 87.94 517 LEU B CA 1
ATOM 8045 C C . LEU B 1 517 ? 2.717 7.484 31.328 1 87.94 517 LEU B C 1
ATOM 8047 O O . LEU B 1 517 ? 3.479 8.367 30.922 1 87.94 517 LEU B O 1
#

Radius of gyration: 32.92 Å; Cα contacts (8 Å, |Δi|>4): 1384; chains: 2; bounding box: 68×99×98 Å

Organism: Cordyceps militaris (strain CM01) (NCBI:txid983644)

Secondary structure (DSSP, 8-state):
---SSHHHHHHHHHIIIIIHHHHHTTT-HHIIIIIHHHHHHH-HHHHHHHHHHHHHHHHHHHTTT-S-S--HHHHHHHHHHHHHHHHT--GGG-SHHHHHHHHHHHHHHHHTT-HHHHHHHHHHHHHHHHT--S---HHHHHIIIIIHHHHHHHHHHHHHTT--PPPPPGGGSS-SSPPS--S-HHHHHHHHHHHHHHHHHHHHHHHHHHHHT---HHHHHHHHHHHHHHHHHHHHHHHHHHHHHHHS---HHHHHHHHHHHHHHHHHHHHHHTTT---GGGGGGGHHHHHHHHHHHHHHHHHHHHSSPPPSEESS--SHHHHHHHHHH---HHHHHHHHHHHHSTTTTT-EETTEEHHHHHHHHHHHHHHHTHHHHHHHHHTT--SS---------------B-HHHHT---BTTS-SS--HHHHHHHHHHHHHHHHH--S--------HHHHHGGGPPPTT-S--STTTT--GGGS--EEEEEEE-SSEEEEEEEE--SSS-SB-EEEEEEEE--/---SSHHHHHHHHHIIIIIHHHHHTTT-HHIIIIIHHHHHHH-HHHHHHHHHHHHHHHHHHHTTT-S-S--HHHHHHHHHHHHHHHHT--GGG-SHHHHHHHHHHHHHHHHTT-HHHHHHHHHHHHHHHHT--S---HHHHHIIIIIHHHHHHHHHHHHHTT--PPPPPGGGSS-SSPPS--S-HHHHHHHHHHHHHHHHHHHHHHHHHHHHT---HHHHHHHHHHHHHHHHHHHHHHHHHHHHHHHS---HHHHHHHHHHHHHHHHHHHHHHTTT---GGGGGGGHHHHHHHHHHHHHHHHHHHHSSPPPSEESS--SHHHHHHHHHH---HHHHHHHHHHHHSTTTTT-EETTEEHHHHHHHHHHHHHHHTHHHHHHHHHTTTTSS---------------B-HHHHT---BTTS-SS--HHHHHHHHHHHHHHHHH--S--------HHHHHGGG---TT-S--STTTT--GGGS--EEEEEEE-SSEEEEEEEE--SSS-SB-EEEEEEEE--

Sequence (1034 aa):
MDFESPEGCRAFDYYRSQSAPVLGNIMDSEFWGGLVMRLSVTEPIVRHAVLAMSSLHEHLSTHREQGDTPGPSFIYSEYGKSIAALRQWKSSDGPTIPLLACVLYTCLEFLLDNEQAARMHIIEGRKLLGSLGDESSPALEMVKRDLVPMYTRLGLAAFLYGGNPPGVPEHLRPSIAPPTKFESIAEARALLYHLLDEALRFTTAVRPKIYAGHLDASSLQDLASAQQALLSRLTHWHVLFIVLTSGLKMTQANVCTQNLLLIYYNTAVIWVSTSLRRDEVAYDAHMPAFSTIVSLGAAIIAGAQRGSPLHSFSFETELIAPIYWTVQKCRHPLLRRAAVKLLMKDELKNRRENLWHSNEAVAIALRTIEVEEEHTARCGVVMESAVGLSPEHHGTPHSEASSRDSNRSGWHVPLGHPPTLSLGQIEEEQQLEELLNFNTIPSTAGGAQSGGSLVDVLHVGVEATQLQSPYGVMESSRIKNTLIGARDKAGVTVTIFRDPQNAQDEWDVRKEFIPFLMDFESPEGCRAFDYYRSQSAPVLGNIMDSEFWGGLVMRLSVTEPIVRHAVLAMSSLHEHLSTHREQGDTPGPSFIYSEYGKSIAALRQWKSSDGPTIPLLACVLYTCLEFLLDNEQAARMHIIEGRKLLGSLGDESSPALEMVKRDLVPMYTRLGLAAFLYGGNPPGVPEHLRPSIAPPTKFESIAEARALLYHLLDEALRFTTAVRPKIYAGHLDASSLQDLASAQQALLSRLTHWHVLFIVLTSGLKMTQANVCTQNLLLIYYNTAVIWVSTSLRRDEVAYDAHMPAFSTIVSLGAAIIAGAQRGSPLHSFSFETELIAPIYWTVQKCRHPLLRRAAVKLLMKDELKNRRENLWHSNEAVAIALRTIEVEEEHTARCGVVMESAVGLSPEHHGTPHSEASSRDSNRSGWHVPLGHPPTLSLGQIEEEQQLEELLNFNTIPSTAGGAQSGGSLVDVLHVGVEATQLQSPYGVMESSRIKNTLIGARDKAGVTVTIFRDPQNAQDEWDVRKEFIPFL

Foldseek 3Di:
DDDPDPLLVVLLVLQQPPVLCQACPLPRNCQSNNVLNVCLVVPLLSVLLSSLLSLLVVCVVPVVDDDPRPDPVSSVVSNVSSVVSVVPDDCVVDCQSLLVSLLSVLSVCLSVLNLVSNLVSLQVSLVSQVVDDLDDDPSVVCCLVHRLLVSLQVLVVNLVQFHDHDDRDPSSADDPDQDPADPDLNRLSSVLSNLVNVLSNLLVVCQLVLLLPPDDPVRVVVSVVVLVVSLVSLVSSVVRNCVNVVPDDDDLSNLLSSLQSLLSSLVSNLSSQCSNPQFLCSSQVSVVSLLSNLVSLVVNCVSCVVDPARDQEYQGDTNQVSLLVSLQRAQLLQSSLSSLVSLCDPSRVNHYYSNDGSLQSSQVSLVQLCQQCVVLVVVLVVVPPVPDDPPDPPPPPPQPQCQVFCVVVPDWAFSSGQQDDHPVSQVVVQVVVVVCVVPDDDCPPRPQPPLVNSVCSSDDPVSQPDSGPNSPRDRQRRWRDKNWHDDDPFWTKIWIWGPDPDPDRTTRITIHTGGGD/DDDPDPLLVVLLVLQQPPVLCQACPLPRNCQSNNVLNVCLVVPLLSVLLSSLLSLLVVCVVPVVDDDPRPDPVSSVVSNVSSVVSVVVDDCVVDCQSVLVSLLSVLSVCLSVLNLVSNLVSLQVSLVSQVPDDLDDDPSVVCCLVHRLLVSLLVLVVNLVQFHDHDARDPSSADDPDQDPADPDLNRLSSVLSNLVNVLSNLLVVCQLVLLLPPDDPVRVVVSVVVLVVSLVSLVSSVVRNCVNVVPDDDDLSNLLSSLQSLLSSLVSNLSSQCSNPQFLCSSQVSVVSLLSNLVSLVVNCVSCVVDPARDQEYQGDTNQVSLLVSLQRAQLLQSSLSSLVSLCDPSRVNHYYSNDGSLQSSQVSLVQLCQLCVVLVVVLVVVPPVPDDPPDPPPPPPQPQPQVQPVVVVDWAFSSGQQDDHPVSQVVVQVVVVVCVVPDDDCPPRPQPPLVNSVCSSDDPVSQPDSGPNSPRDRQRRWRDKNWHDDDPFWTKIWIWGPDPDPDRTTRITIHTGGGD

Nearest PDB structures (foldseek):
  8v3b-assembly1_a  TM=2.345E-01  e=1.041E+00  synthetic construct
  6rjz-assembly1_A-2  TM=3.894E-01  e=4.708E+00  Homo sapiens
  7nne-assembly1_A-2  TM=4.119E-01  e=7.465E+00  Homo sapiens
  7nm9-assembly1_A-2  TM=2.468E-01  e=8.465E+00  Homo sapiens
  6rjz-assembly1_A-2  TM=3.893E-01  e=3.994E+00  Homo sapiens

Solvent-accessible surface area (backbone atoms only — not comparable to full-atom values): 56734 Å² total; per-residue (Å²): 131,89,57,96,40,73,65,47,48,52,17,46,52,42,22,68,73,48,42,24,56,44,57,9,49,83,84,34,42,62,48,44,61,36,54,50,47,57,40,31,74,76,33,65,42,42,26,25,37,48,35,14,39,26,34,47,51,48,31,69,69,37,58,84,74,65,92,84,53,76,51,72,62,60,30,50,48,28,39,47,53,13,53,56,47,51,74,69,57,53,76,88,77,47,62,59,64,63,45,50,44,27,53,52,49,24,52,41,23,30,76,68,66,35,65,69,62,21,41,49,28,51,33,52,34,32,48,55,56,52,68,56,74,87,68,90,43,74,65,51,50,49,37,47,68,57,46,43,54,50,53,39,53,48,43,52,56,27,43,76,72,66,45,78,58,58,64,81,43,73,91,62,45,73,73,84,61,80,74,81,67,54,90,42,71,69,58,44,48,49,52,50,36,51,50,49,50,50,48,52,51,50,39,66,64,41,37,50,50,62,37,55,63,78,68,50,71,67,57,47,48,51,51,51,50,53,47,49,51,53,52,49,52,51,51,51,49,52,44,38,48,33,38,43,57,53,70,48,88,75,49,72,57,53,47,41,51,51,37,51,54,50,34,51,50,40,50,49,51,54,54,51,73,41,43,90,51,87,59,70,65,61,46,66,79,43,54,70,46,50,37,47,37,44,41,37,52,35,50,43,52,54,48,23,73,76,54,69,66,63,64,54,51,30,68,52,85,67,65,59,63,61,41,45,48,37,34,71,53,40,50,29,65,62,50,24,40,42,32,44,51,54,41,60,32,84,74,30,29,79,21,31,31,39,81,46,41,25,47,60,44,44,34,53,44,36,49,52,52,46,65,33,44,52,66,45,63,53,59,66,52,56,70,65,63,69,66,80,78,73,70,81,75,75,68,69,76,70,67,71,49,77,54,54,57,29,75,72,75,63,72,81,45,44,57,46,41,59,73,69,73,52,61,69,55,50,50,52,48,49,52,48,46,55,52,42,65,69,65,61,76,83,77,80,74,58,70,65,73,50,37,69,62,51,59,56,61,67,57,73,73,79,81,56,86,54,77,41,71,50,42,74,49,45,68,72,47,38,68,74,30,73,47,83,57,60,73,54,98,60,27,37,32,33,38,38,22,30,54,44,87,53,101,55,73,33,47,37,48,40,45,42,77,47,50,39,112,132,90,58,96,39,73,65,47,49,50,18,45,52,42,23,69,73,50,42,22,57,44,58,10,48,84,85,35,40,62,48,44,61,36,55,50,47,58,40,30,72,76,33,64,44,44,27,24,37,48,33,15,40,25,36,47,50,49,31,69,67,36,61,83,74,61,93,85,53,76,52,74,62,59,29,51,49,28,37,48,52,14,53,56,48,51,72,69,59,52,77,87,76,48,63,60,64,62,44,50,44,27,54,53,50,24,52,41,23,28,75,68,65,34,66,68,63,21,42,48,29,51,33,52,36,31,49,55,56,51,68,56,75,87,67,89,42,75,64,50,51,50,37,49,67,58,47,45,54,50,52,39,52,48,44,53,56,28,44,77,72,66,44,78,58,56,67,80,44,73,91,62,46,75,75,84,62,79,74,82,67,53,92,42,71,68,58,48,50,50,51,50,37,50,51,48,50,50,47,51,51,49,38,67,63,41,36,49,49,60,38,55,63,77,67,51,71,67,58,47,50,50,51,50,50,53,47,50,51,53,51,50,51,51,50,50,50,51,43,37,48,35,38,41,56,54,70,48,89,76,48,72,61,51,48,44,51,50,38,52,52,50,35,50,49,41,49,47,50,53,52,52,73,42,42,90,52,89,59,70,64,60,47,67,78,43,52,70,45,51,37,47,37,43,40,37,52,35,48,44,53,54,47,24,73,75,54,67,65,62,64,54,50,30,67,52,85,66,64,58,63,59,41,46,48,39,34,72,54,40,54,30,66,62,51,25,40,42,31,44,51,54,39,59,32,84,73,30,30,79,21,32,30,40,81,47,41,24,46,59,44,44,35,53,44,36,50,51,52,48,64,33,44,52,66,45,63,52,59,65,52,56,70,66,63,70,66,79,80,73,70,81,76,74,71,70,75,71,67,70,54,79,55,54,57,29,75,70,77,62,72,82,45,44,57,45,41,59,73,68,72,53,60,68,58,49,50,52,48,47,51,47,45,56,52,42,62,70,65,59,75,81,77,80,76,56,72,65,74,50,38,68,62,50,58,55,62,69,57,74,72,78,82,55,88,54,79,42,71,50,41,74,48,46,70,74,47,38,70,73,30,73,47,81,55,60,76,54,96,60,26,36,33,34,41,36,23,30,53,45,87,53,100,56,72,32,48,36,49,38,45,44,77,46,49,40,112